Protein AF-Q1RH77-F1 (afdb_monomer)

Mean predicted aligned error: 21.97 Å

Radius of gyration: 54.89 Å; Cα contacts (8 Å, |Δi|>4): 1170; chains: 1; bounding box: 170×103×118 Å

Secondary structure (DSSP, 8-state):
---HHHHHHHHH---HHHHHHHHHHHHTTS-HHHHHHHHHHHHHHHT--TTS-SS-TTPPPPPPHHHHHHHHHHSTTTGGGT-SSHHHHHHHHHHS-HHHHHHHHHHHHHHHHHHHHHHHHHHTT-HHHHHHHHHHHHHHHHHHTSHHHHHHHHHHHHHHHHHHHHHHHHHHHHHIIIII----TT-HHHHHHHHHHHHHH----STT--HHHHHHHHHHHTTGGGSSSHHHHHHTT----S-TTS--HHHHHHHHHHHTHHHHHHHTTHHHHHHHHHGGG------SSHHHHHHHHHHHH-TTGGG-HHHHHHHHHHT--HHHHHHHHHHHTT--S---S----EEGGGTTTT--SS---TTEEEEEPPTT-GGGGGHHHHHTSS-STTSTTHHHHHHHHH-TTEEEEEEEEE-TTPPTT--SB-TTS-B-TTTEEEEEEEEEEEBTTS-EEES--EE---TTSSTTS-----------------TTS-TT---HHHHHHHHHHHHHHHHHHHSS--EEEEE--TTS-HHHHTTB-SS---BSSS---GGGGSEEEEEE-HHHHHHHHHHHHHHTTS---S--TTHHHHHHHHHHHHH-TTHHHHHHHSHHHHHHHTTTHHHHHHHTT--HHHHHHHTTS-HHHHHHHTTTHHHHHTTSS-HHHHTTS-HHHHHHHTSHHHHHHHHTTS--HHHHTTS-HHHHHHHHSHHHHHHHHTTS--HHHHTTS-HHHHHHHTSHHHHHHHHTTS--HHHHTTS-HHHHHHHTSHHHHHHHHTTSS-HHHHHTS-HHHHHHHTSHHHHHHHHTTSS-HHHHHTS-HHHHHHHHHHHHTTTTSSTTT--HHHHTTS-HHHHHHHT-HHHHHHHHTTS--HHHHHTS-HHHHHHHTSHHHHHHHHTTS--HHHHHTS-GGGHHHHTSHHHHHHHHTTSS-HHHHHTS-HHHHHHHHHHGGG-TTS-HHHHHTS-HHHHHHHHHHHHHHHHHHHTTS--HHHHHTS-HHHHHHHTSHHHHHHHHTTS--HHHHHTS-HHHHHHHTSHHHHHHHHHHT--HHHHHHHHHHHHHHTTS------------S---------------------

Solvent-accessible surface area (backbone atoms only — not comparable to full-atom values): 64639 Å² total; per-residue (Å²): 120,71,58,60,68,33,56,50,36,49,62,72,54,90,46,68,72,62,34,57,53,25,51,51,54,44,51,76,71,40,57,73,65,56,30,51,50,56,50,50,58,34,36,67,78,62,74,77,62,91,86,79,76,88,83,66,96,78,69,76,87,84,79,51,74,68,59,55,49,50,50,54,63,72,38,88,56,41,24,63,41,77,24,93,35,62,68,54,46,58,55,50,55,76,78,52,56,71,68,56,34,53,51,45,53,54,50,50,52,50,34,54,56,42,50,54,52,33,57,54,30,60,76,67,69,41,66,74,61,31,55,53,37,50,54,54,35,50,55,43,46,58,57,45,69,34,71,68,37,43,53,34,49,31,53,50,27,43,56,48,30,53,60,40,26,56,53,38,25,57,50,38,41,54,40,30,61,71,59,45,66,68,67,59,98,76,54,56,66,26,54,49,49,8,49,53,50,29,68,49,68,42,51,69,81,59,82,84,70,54,52,65,59,50,50,47,50,50,33,52,80,66,57,31,44,73,48,74,40,44,64,54,76,68,49,68,92,59,59,72,35,87,55,40,74,63,42,50,52,72,53,52,27,54,41,26,73,73,53,40,68,65,36,44,61,52,44,28,49,33,30,61,40,10,51,65,64,15,54,95,74,72,52,62,42,59,62,90,46,72,68,52,43,53,51,44,45,29,53,71,67,25,93,65,20,82,81,44,54,72,47,32,52,48,34,59,75,73,63,55,52,58,67,40,50,52,49,50,57,62,49,59,79,53,46,42,93,60,54,74,65,82,86,57,75,43,55,24,61,82,47,46,85,74,52,98,57,100,68,81,29,68,56,32,33,41,32,54,58,54,88,84,45,68,56,58,55,39,43,9,73,65,28,76,50,46,43,10,60,88,34,90,38,23,63,50,34,52,34,29,48,42,35,42,55,28,27,42,37,34,32,32,36,55,41,95,82,33,59,89,86,63,64,66,53,42,100,87,65,44,73,36,65,86,34,36,43,69,46,23,39,25,52,31,37,34,23,71,77,53,26,44,35,29,44,33,44,42,52,53,71,71,82,85,77,70,78,86,81,80,86,87,89,87,82,92,80,92,83,82,86,86,84,89,87,74,96,77,76,81,83,79,74,78,61,63,61,72,54,44,55,64,53,50,40,52,46,30,47,48,47,34,74,75,47,91,27,51,38,24,37,31,15,61,28,94,65,26,50,68,81,42,64,81,39,58,40,99,73,50,73,52,74,55,75,80,71,78,62,86,40,34,65,48,21,15,63,62,32,64,46,66,73,54,56,56,48,50,51,50,51,50,59,53,57,72,70,47,97,67,84,92,83,71,92,56,67,57,56,50,48,52,51,50,52,43,57,74,70,37,97,57,40,64,61,51,59,68,68,58,45,89,65,51,58,48,66,71,67,38,56,84,49,55,73,51,56,81,71,61,55,78,75,62,58,61,72,55,73,81,55,59,70,72,59,51,66,61,43,70,84,45,57,74,48,46,79,70,62,63,59,53,74,78,76,50,71,88,51,54,70,73,57,47,53,57,71,63,28,74,48,39,47,52,38,45,74,70,62,61,55,54,55,82,74,50,72,84,54,57,70,70,57,50,55,53,71,32,29,72,59,39,48,50,34,45,75,72,60,60,50,52,55,83,75,47,72,85,53,54,69,70,58,45,56,55,70,46,28,70,72,43,47,53,37,42,74,72,62,61,51,52,54,80,75,47,72,85,52,55,68,70,58,48,52,51,68,58,27,73,50,29,46,51,31,46,77,68,60,58,49,53,54,73,68,52,69,74,47,54,71,70,60,39,55,50,65,40,29,65,75,46,46,52,34,43,73,68,64,52,52,52,57,73,65,56,69,76,53,54,72,70,59,48,48,58,55,53,66,68,42,61,86,55,72,69,67,54,75,82,63,55,54,51,85,70,51,72,84,55,54,68,71,49,55,55,56,67,63,34,70,45,37,49,53,29,46,78,70,61,58,50,52,58,79,74,48,72,81,52,54,66,70,58,46,50,57,67,34,29,66,46,34,46,50,24,41,74,70,66,58,46,51,54,75,67,54,72,78,48,64,76,86,50,49,64,62,65,23,26,70,68,45,45,52,38,37,73,74,64,70,46,57,60,69,71,52,70,74,46,56,70,74,59,42,56,56,54,57,77,57,60,91,74,54,95,84,60,59,60,76,73,55,72,73,52,55,72,69,60,53,53,54,51,63,76,52,41,76,43,49,51,55,40,47,74,66,71,55,53,56,70,71,63,54,75,76,50,57,74,68,51,48,55,52,65,46,28,73,48,31,48,52,36,43,74,70,64,48,50,54,54,75,76,44,68,82,50,55,63,71,57,42,51,53,62,37,26,72,68,45,50,54,48,35,70,76,71,72,55,47,53,66,61,51,52,56,46,50,58,48,46,65,66,61,65,76,74,83,93,77,86,78,82,82,79,93,75,91,86,89,80,94,79,86,81,89,85,87,83,82,89,83,89,83,90,83,91,80,78,93,131

Sequence (1102 aa):
MLDLKSLNTILFSNKESELKIAIKKISDQFEPEKAKNILAYANTYNNILSSLLTEFNTLPKIISDEEIINQFYNSEISPFFGFSSFKHLEEAKKSISQAQINTVKKNYSKLEIKNKELANAKKNSNSSTVQKLEQETEKLQTFLDSPQSQTALKILKHNIAKEQYIKSFKLSKLVADYIEENNTIDDNLAYKHAYDITVCLGGEIAQNQDILAKLQSFLSDNGFLKAKKPLHDTFARFSLPENKEHVTLKKWQGLISKHGKEAMKLFAVSDEIEEKKAGDTGIHLAPENLQDAIFLQTQLTYERADEYPELAKLALKYKLSEEDFNQCLEIERQKKSFDNLPDITIHGKDLDCKLDSSTSLKGYHLVKLPINDPRAYILGHIVQDCQSIGGHSERCVIDGITRENNGFYVLLKSKNSAKPNAEIFTSDGKIDYQNFDIVGQAYAWLSKLGNLVLDSWENLRNEKEDEEDDEEENDEDEIEDEDEIEDEEEAKSLNDDKVIVPLLKEFAKQVCNTTNINRVTVGLGGKTPEKFKEIETEFPETILEGYDYGDATDQALIYQKPELTELENKINGYVAKTEFEFELNRIDIAKALLNLIENEPNFNDLLNNISHKLLKLLNVLAISSDLKKFNYDYFKEFLNLEADVIKQLGGFLEYYNKKYFMPHDLKDLGTERINNITSCNVIECYKQQYFTFEDLKDLDNKKIELLTSTCIQNGYRDQYFTFEDLKDLDNKKIELLTSTRIQNSYRDQYFTFKDLKDLDSKKVELLTSIYTKWGYEKKYFTFEDLKILDLDKLTIATSTNIIECYESNYFKFKEFVELDIKRIKNICDDLFEYKMLLQKYCTFSELKDLSSDKIKALKNSFVVKGYDNKYFTFNDLKDLSLEKIKLLTLKDSVEAYEKQHCTFNDLKDINIEKIPILTSPSTVTTCQLGYYNFNDLKDLNLDKLEIAISMTSYYDIIKFKDFVELDVEKMQAIYNTRITCSKILKGKHCTFDDLKNIDENKMKALTSDMALMCYRSKYFTFNELKDLSLEIIQTLTSKKSYIHYKRKGFKFEDFKASLEKIEIADNHKIEISKNLEVSSFTDLVVNDHNHEENVDIIGRDL

Foldseek 3Di:
DDDLVLLLCLQDPPDPVSVVVSLVVLCVPDDVVLSVLSNLQSCVNVVDDPDPPPPPPPHPDDDDLVNLLVLVQVDCLLLLLQANHSVRLVVLPVVADPVLLVVLLVLVQVLVVLVVVLVVCVVVVVVVSNVVSVVSNVVSVVVCPDPRNVSSLSNLLSVFLSVQLSSQLVSLCSCCVRQLVVDDPPSVVSNQLSSCLSQLQHRDSHPDDRSSVLVVLLLVVVVLSPPSRSSCVQPVPAAAAPNSNLAPSVQLSVQCSVPPPLSRVLRNNRNQLQCLVCPPVSRRDGAPYSVSSLQSVLVVQEVCCVLPVVLSSVCVVLVPHNVLSVVLSVLLVQFDPAAPDDFDKDQQCVCQVVDPDPDRLHQKMKGFADLPDSCLQPVCSQQVHQCHRVGPNVQLSSCQGRPRFKHKMFMKGFDPPADVPDDQADPVGHGPPVGIGTFKMFIWGAFPLRAIEGLAIGGRDDPPPPPPPDDDDDDDDDDDDDDDDDPPPPPDDDPVLVNVLVVLLVVQVCCCVVHPHFWYKYFDDPRHRCVQVVAWDPDQTHGPDTDRDPSSVIIGTSDGDVVLVVVVCVLVVQVVVDPDPDDDPQVVSVVSVVVCVVPPPCVVVVVVPVDPSVCSVVVCVLPVVCVVVDDPVVVVVVVPADPLVVSLCSVVVVLVVVVLDHPVLCRPPDPLRVCLCRPPLNSVCSVVPLDGPVLPSPPDSLLSCLCSDPLNVVCVVVVLDGCVLPVPDDSVLSCLLSPPLNVVCVVVVLDGSVLPSPDDSLLSCLCSPPQNSVCVVVVLDGSVLLVPDDNLLSNLCSDPQNSVCVVLPLDGSVVSVPDDSVLSCLVRVVCPVQVPQCVVADGPVLVSPDDSLLVVLCSDPLVSVCVVVVLDGPVRRSPDDSLLSNLCSDPLNSVCVVLVQDGSVRSSPADSVCSCLLSPPLNSVLVVVVLDHSVVLSPDDPLLNVLLSVPRPPPPQDRPVVLSPDDSVVSVLCVVLPPLVVVCCVVVLDHPVLVVPADSLLSNLCSDPLVVVCVVVVLDGSVRLSPDDSVVSNVCSDPVNVVVCVVPVDHPVVVVVVVVVVVVVPPDDDDDDPDDDDDDPDDDDDDDDDDDDDDDDDDDDD

Organism: Rickettsia bellii (strain RML369-C) (NCBI:txid336407)

Structure (mmCIF, N/CA/C/O backbone):
data_AF-Q1RH77-F1
#
_entry.id   AF-Q1RH77-F1
#
loop_
_atom_site.group_PDB
_atom_site.id
_atom_site.type_symbol
_atom_site.label_atom_id
_atom_site.label_alt_id
_atom_site.label_comp_id
_atom_site.label_asym_id
_atom_site.label_entity_id
_atom_site.label_seq_id
_atom_site.pdbx_PDB_ins_code
_atom_site.Cartn_x
_atom_site.Cartn_y
_atom_site.Cartn_z
_atom_site.occupancy
_atom_site.B_iso_or_equiv
_atom_site.auth_seq_id
_atom_site.auth_comp_id
_atom_site.auth_asym_id
_atom_site.auth_atom_id
_atom_site.pdbx_PDB_model_num
ATOM 1 N N . MET A 1 1 ? 11.459 15.741 41.881 1.00 60.06 1 MET A N 1
ATOM 2 C CA . MET A 1 1 ? 10.810 14.438 41.600 1.00 60.06 1 MET A CA 1
ATOM 3 C C . MET A 1 1 ? 9.487 14.430 42.334 1.00 60.06 1 MET A C 1
ATOM 5 O O . MET A 1 1 ? 9.498 14.678 43.535 1.00 60.06 1 MET A O 1
ATOM 9 N N . LEU A 1 2 ? 8.385 14.212 41.621 1.00 67.44 2 LEU A N 1
ATOM 10 C CA . LEU A 1 2 ? 7.032 14.299 42.165 1.00 67.44 2 LEU A CA 1
ATOM 11 C C . LEU A 1 2 ? 6.803 13.269 43.291 1.00 67.44 2 LEU A C 1
ATOM 13 O O . LEU A 1 2 ? 6.838 12.061 43.044 1.00 67.44 2 LEU A O 1
ATOM 17 N N . ASP A 1 3 ? 6.556 13.719 44.527 1.00 74.50 3 ASP A N 1
ATOM 18 C CA . ASP A 1 3 ? 6.252 12.831 45.660 1.00 74.50 3 ASP A CA 1
ATOM 19 C C . ASP A 1 3 ? 4.742 12.579 45.823 1.00 74.50 3 ASP A C 1
ATOM 21 O O . ASP A 1 3 ? 4.073 13.143 46.696 1.00 74.50 3 ASP A O 1
ATOM 25 N N . LEU A 1 4 ? 4.212 11.655 45.013 1.00 75.25 4 LEU A N 1
ATOM 26 C CA . LEU A 1 4 ? 2.819 11.190 45.105 1.00 75.25 4 LEU A CA 1
ATOM 27 C C . LEU A 1 4 ? 2.456 10.641 46.494 1.00 75.25 4 LEU A C 1
ATOM 29 O O . LEU A 1 4 ? 1.296 10.715 46.899 1.00 75.25 4 LEU A O 1
ATOM 33 N N . LYS A 1 5 ? 3.434 10.137 47.262 1.00 75.38 5 LYS A N 1
ATOM 34 C CA . LYS A 1 5 ? 3.206 9.639 48.626 1.00 75.38 5 LYS A CA 1
ATOM 35 C C . LYS A 1 5 ? 2.829 10.769 49.565 1.00 75.38 5 LYS A C 1
ATOM 37 O O . LYS A 1 5 ? 1.945 10.603 50.407 1.00 75.38 5 LYS A O 1
ATOM 42 N N . SER A 1 6 ? 3.522 11.898 49.443 1.00 76.94 6 SER A N 1
ATOM 43 C CA . SER A 1 6 ? 3.241 13.085 50.243 1.00 76.94 6 SER A CA 1
ATOM 44 C C . SER A 1 6 ? 1.892 13.682 49.850 1.00 76.94 6 SER A C 1
ATOM 46 O O . SER A 1 6 ? 1.084 13.923 50.738 1.00 76.94 6 SER A O 1
ATOM 48 N N . LEU A 1 7 ? 1.576 13.786 48.554 1.00 77.44 7 LEU A N 1
ATOM 49 C CA . LEU A 1 7 ? 0.254 14.238 48.080 1.00 77.44 7 LEU A CA 1
ATOM 50 C C . LEU A 1 7 ? -0.887 13.349 48.602 1.00 77.44 7 LEU A C 1
ATOM 52 O O . LEU A 1 7 ? -1.858 13.846 49.165 1.00 77.44 7 LEU A O 1
ATOM 56 N N . ASN A 1 8 ? -0.730 12.026 48.510 1.00 75.69 8 ASN A N 1
ATOM 57 C CA . ASN A 1 8 ? -1.658 11.048 49.081 1.00 75.69 8 ASN A CA 1
ATOM 58 C C . ASN A 1 8 ? -1.816 11.223 50.605 1.00 75.69 8 ASN A C 1
ATOM 60 O O . ASN A 1 8 ? -2.929 11.272 51.125 1.00 75.69 8 ASN A O 1
ATOM 64 N N . THR A 1 9 ? -0.703 11.380 51.329 1.00 75.19 9 THR A N 1
ATOM 65 C CA . THR A 1 9 ? -0.731 11.604 52.783 1.00 75.19 9 THR A CA 1
ATOM 66 C C . THR A 1 9 ? -1.525 12.862 53.130 1.00 75.19 9 THR A C 1
ATOM 68 O O . THR A 1 9 ? -2.287 12.840 54.092 1.00 75.19 9 THR A O 1
ATOM 71 N N . ILE A 1 10 ? -1.394 13.934 52.345 1.00 71.81 10 ILE A N 1
ATOM 72 C CA . ILE A 1 10 ? -2.135 15.178 52.577 1.00 71.81 10 ILE A CA 1
ATOM 73 C C . ILE A 1 10 ? -3.616 15.014 52.246 1.00 71.81 10 ILE A C 1
ATOM 75 O O . ILE A 1 10 ? -4.440 15.517 52.997 1.00 71.81 10 ILE A O 1
ATOM 79 N N . LEU A 1 11 ? -3.972 14.295 51.180 1.00 71.69 11 LEU A N 1
ATOM 80 C CA . LEU A 1 11 ? -5.371 14.081 50.802 1.00 71.69 11 LEU A CA 1
ATOM 81 C C . LEU A 1 11 ? -6.133 13.168 51.777 1.00 71.69 11 LEU A C 1
ATOM 83 O O . LEU A 1 11 ? -7.341 13.338 51.913 1.00 71.69 11 LEU A O 1
ATOM 87 N N . PHE A 1 12 ? -5.469 12.216 52.447 1.00 72.88 12 PHE A N 1
ATOM 88 C CA . PHE A 1 12 ? -6.168 11.131 53.156 1.00 72.88 12 PHE A CA 1
ATOM 89 C C . PHE A 1 12 ? -5.695 10.823 54.592 1.00 72.88 12 PHE A C 1
ATOM 91 O O . PHE A 1 12 ? -6.310 9.973 55.244 1.00 72.88 12 PHE A O 1
ATOM 98 N N . SER A 1 13 ? -4.624 11.440 55.114 1.00 69.19 13 SER A N 1
ATOM 99 C CA . SER A 1 13 ? -4.194 11.217 56.508 1.00 69.19 13 SER A CA 1
ATOM 100 C C . SER A 1 13 ? -4.869 12.188 57.477 1.00 69.19 13 SER A C 1
ATOM 102 O O . SER A 1 13 ? -4.859 13.396 57.281 1.00 69.19 13 SER A O 1
ATOM 104 N N . ASN A 1 14 ? -5.360 11.656 58.600 1.00 66.88 14 ASN A N 1
ATOM 105 C CA . ASN A 1 14 ? -5.911 12.450 59.706 1.00 66.88 14 ASN A CA 1
ATOM 106 C C . ASN A 1 14 ? -4.887 12.696 60.827 1.00 66.88 14 ASN A C 1
ATOM 108 O O . ASN A 1 14 ? -5.231 13.213 61.891 1.00 66.88 14 ASN A O 1
ATOM 112 N N . LYS A 1 15 ? -3.633 12.262 60.650 1.00 74.06 15 LYS A N 1
ATOM 113 C CA . LYS A 1 15 ? -2.592 12.403 61.669 1.00 74.06 15 LYS A CA 1
ATOM 114 C C . LYS A 1 15 ? -1.765 13.647 61.402 1.00 74.06 15 LYS A C 1
ATOM 116 O O . LYS A 1 15 ? -0.974 13.698 60.464 1.00 74.06 15 LYS A O 1
ATOM 121 N N . GLU A 1 16 ? -1.867 14.603 62.314 1.00 67.12 16 GLU A N 1
ATOM 122 C CA . GLU A 1 16 ? -1.155 15.881 62.244 1.00 67.12 16 GLU A CA 1
ATOM 123 C C . GLU A 1 16 ? 0.368 15.725 62.045 1.00 67.12 16 GLU A C 1
ATOM 125 O O . GLU A 1 16 ? 0.988 16.502 61.323 1.00 67.12 16 GLU A O 1
ATOM 130 N N . SER A 1 17 ? 0.987 14.700 62.642 1.00 72.00 17 SER A N 1
ATOM 131 C CA . SER A 1 17 ? 2.424 14.432 62.497 1.00 72.00 17 SER A CA 1
ATOM 132 C C . SER A 1 17 ? 2.826 13.968 61.091 1.00 72.00 17 SER A C 1
ATOM 134 O O . SER A 1 17 ? 3.878 14.373 60.603 1.00 72.00 17 SER A O 1
ATOM 136 N N . GLU A 1 18 ? 2.004 13.146 60.434 1.00 74.31 18 GLU A N 1
ATOM 137 C CA . GLU A 1 18 ? 2.234 12.677 59.060 1.00 74.31 18 GLU A CA 1
ATOM 138 C C . GLU A 1 18 ? 1.989 13.814 58.061 1.00 74.31 18 GLU A C 1
ATOM 140 O O . GLU A 1 18 ? 2.801 14.026 57.158 1.00 74.31 18 GLU A O 1
ATOM 145 N N . LEU A 1 19 ? 0.938 14.608 58.296 1.00 68.94 19 LEU A N 1
ATOM 146 C CA . LEU A 1 19 ? 0.621 15.803 57.518 1.00 68.94 19 LEU A CA 1
ATOM 147 C C . LEU A 1 19 ? 1.770 16.814 57.552 1.00 68.94 19 LEU A C 1
ATOM 149 O O . LEU A 1 19 ? 2.248 17.213 56.499 1.00 68.94 19 LEU A O 1
ATOM 153 N N . LYS A 1 20 ? 2.304 17.172 58.728 1.00 69.06 20 LYS A N 1
ATOM 154 C CA . LYS A 1 20 ? 3.429 18.127 58.838 1.00 69.06 20 LYS A CA 1
ATOM 155 C C . LYS A 1 20 ? 4.662 17.707 58.033 1.00 69.06 20 LYS A C 1
ATOM 157 O O . LYS A 1 20 ? 5.329 18.557 57.448 1.00 69.06 20 LYS A O 1
ATOM 162 N N . ILE A 1 21 ? 4.970 16.410 57.999 1.00 78.31 21 ILE A N 1
ATOM 163 C CA . ILE A 1 21 ? 6.108 15.874 57.239 1.00 78.31 21 ILE A CA 1
ATOM 164 C C . ILE A 1 21 ? 5.833 15.942 55.734 1.00 78.31 21 ILE A C 1
ATOM 166 O O . ILE A 1 21 ? 6.711 16.358 54.979 1.00 78.31 21 ILE A O 1
ATOM 170 N N . ALA A 1 22 ? 4.634 15.546 55.302 1.00 74.06 22 ALA A N 1
ATOM 171 C CA . ALA A 1 22 ? 4.240 15.579 53.897 1.00 74.06 22 ALA A CA 1
ATOM 172 C C . ALA A 1 22 ? 4.177 17.016 53.359 1.00 74.06 22 ALA A C 1
ATOM 174 O O . ALA A 1 22 ? 4.737 17.297 52.305 1.00 74.06 22 ALA A O 1
ATOM 175 N N . ILE A 1 23 ? 3.590 17.938 54.127 1.00 72.88 23 ILE A N 1
ATOM 176 C CA . ILE A 1 23 ? 3.519 19.372 53.816 1.00 72.88 23 ILE A CA 1
ATOM 177 C C . ILE A 1 23 ? 4.921 19.934 53.598 1.00 72.88 23 ILE A C 1
ATOM 179 O O . ILE A 1 23 ? 5.183 20.535 52.562 1.00 72.88 23 ILE A O 1
ATOM 183 N N . LYS A 1 24 ? 5.845 19.673 54.533 1.00 77.50 24 LYS A N 1
ATOM 184 C CA . LYS A 1 24 ? 7.230 20.132 54.412 1.00 77.50 24 LYS A CA 1
ATOM 185 C C . LYS A 1 24 ? 7.890 19.618 53.129 1.00 77.50 24 LYS A C 1
ATOM 187 O O . LYS A 1 24 ? 8.492 20.396 52.406 1.00 77.50 24 LYS A O 1
ATOM 192 N N . LYS A 1 25 ? 7.736 18.328 52.820 1.00 79.44 25 LYS A N 1
ATOM 193 C CA . LYS A 1 25 ? 8.313 17.731 51.608 1.00 79.44 25 LYS A CA 1
ATOM 194 C C . LYS A 1 25 ? 7.778 18.339 50.316 1.00 79.44 25 LYS A C 1
ATOM 196 O O . LYS A 1 25 ? 8.550 18.482 49.380 1.00 79.44 25 LYS A O 1
ATOM 201 N N . ILE A 1 26 ? 6.489 18.670 50.258 1.00 75.12 26 ILE A N 1
ATOM 202 C CA . ILE A 1 26 ? 5.901 19.329 49.086 1.00 75.12 26 ILE A CA 1
ATOM 203 C C . ILE A 1 26 ? 6.403 20.768 48.980 1.00 75.12 26 ILE A C 1
ATOM 205 O O . ILE A 1 26 ? 6.824 21.180 47.907 1.00 75.12 26 ILE A O 1
ATOM 209 N N . SER A 1 27 ? 6.435 21.518 50.083 1.00 72.62 27 SER A N 1
ATOM 210 C CA . SER A 1 27 ? 6.984 22.881 50.088 1.00 72.62 27 SER A CA 1
ATOM 211 C C . SER A 1 27 ? 8.459 22.942 49.685 1.00 72.62 27 SER A C 1
ATOM 213 O O . SER A 1 27 ? 8.875 23.932 49.100 1.00 72.62 27 SER A O 1
ATOM 215 N N . ASP A 1 28 ? 9.235 21.892 49.962 1.00 79.38 28 ASP A N 1
ATOM 216 C CA . ASP A 1 28 ? 10.640 21.791 49.550 1.00 79.38 28 ASP A CA 1
ATOM 217 C C . ASP A 1 28 ? 10.802 21.399 48.057 1.00 79.38 28 ASP A C 1
ATOM 219 O O . ASP A 1 28 ? 11.906 21.485 47.524 1.00 79.38 28 ASP A O 1
ATOM 223 N N . GLN A 1 29 ? 9.740 20.924 47.388 1.00 76.19 29 GLN A N 1
ATOM 224 C CA . GLN A 1 29 ? 9.780 20.384 46.016 1.00 76.19 29 GLN A CA 1
ATOM 225 C C . GLN A 1 29 ? 9.183 21.298 44.944 1.00 76.19 29 GLN A C 1
ATOM 227 O O . GLN A 1 29 ? 9.531 21.138 43.776 1.00 76.19 29 GLN A O 1
ATOM 232 N N . PHE A 1 30 ? 8.279 22.202 45.316 1.00 75.25 30 PHE A N 1
ATOM 233 C CA . PHE A 1 30 ? 7.551 23.065 44.388 1.00 75.25 30 PHE A CA 1
ATOM 234 C C . PHE A 1 30 ? 7.778 24.534 44.722 1.00 75.25 30 PHE A C 1
ATOM 236 O O . PHE A 1 30 ? 8.119 24.882 45.853 1.00 75.25 30 PHE A O 1
ATOM 243 N N . GLU A 1 31 ? 7.534 25.403 43.744 1.00 76.69 31 GLU A N 1
ATOM 244 C CA . GLU A 1 31 ? 7.549 26.845 43.962 1.00 76.69 31 GLU A CA 1
ATOM 245 C C . GLU A 1 31 ? 6.608 27.246 45.110 1.00 76.69 31 GLU A C 1
ATOM 247 O O . GLU A 1 31 ? 5.550 26.626 45.282 1.00 76.69 31 GLU A O 1
ATOM 252 N N . PRO A 1 32 ? 6.946 28.290 45.891 1.00 70.69 32 PRO A N 1
ATOM 253 C CA . PRO A 1 32 ? 6.180 28.672 47.077 1.00 70.69 32 PRO A CA 1
ATOM 254 C C . PRO A 1 32 ? 4.681 28.867 46.816 1.00 70.69 32 PRO A C 1
ATOM 256 O O . PRO A 1 32 ? 3.858 28.508 47.658 1.00 70.69 32 PRO A O 1
ATOM 259 N N . GLU A 1 33 ? 4.321 29.405 45.650 1.00 70.44 33 GLU A N 1
ATOM 260 C CA . GLU A 1 33 ? 2.934 29.648 45.252 1.00 70.44 33 GLU A CA 1
ATOM 261 C C . GLU A 1 33 ? 2.193 28.354 44.880 1.00 70.44 33 GLU A C 1
ATOM 263 O O . GLU A 1 33 ? 1.124 28.081 45.432 1.00 70.44 33 GLU A O 1
ATOM 268 N N . LYS A 1 34 ? 2.799 27.491 44.051 1.00 72.69 34 LYS A N 1
ATOM 269 C CA . LYS A 1 34 ? 2.258 26.159 43.721 1.00 72.69 34 LYS A CA 1
ATOM 270 C C . LYS A 1 34 ? 2.090 25.299 44.973 1.00 72.69 34 LYS A C 1
ATOM 272 O O . LYS A 1 34 ? 1.028 24.717 45.189 1.00 72.69 34 LYS A O 1
ATOM 277 N N . ALA A 1 35 ? 3.087 25.288 45.858 1.00 70.25 35 ALA A N 1
ATOM 278 C CA . ALA A 1 35 ? 3.002 24.599 47.141 1.00 70.25 35 ALA A CA 1
ATOM 279 C C . ALA A 1 35 ? 1.844 25.136 48.001 1.00 70.25 35 ALA A C 1
ATOM 281 O O . ALA A 1 35 ? 1.092 24.348 48.574 1.00 70.25 35 ALA A O 1
ATOM 282 N N . LYS A 1 36 ? 1.653 26.461 48.069 1.00 70.75 36 LYS A N 1
ATOM 283 C CA . LYS A 1 36 ? 0.551 27.096 48.813 1.00 70.75 36 LYS A CA 1
ATOM 284 C C . LYS A 1 36 ? -0.821 26.697 48.256 1.00 70.75 36 LYS A C 1
ATOM 286 O O . LYS A 1 36 ? -1.714 26.388 49.046 1.00 70.75 36 LYS A O 1
ATOM 291 N N . ASN A 1 37 ? -0.968 26.626 46.935 1.00 72.25 37 ASN A N 1
ATOM 292 C CA . ASN A 1 37 ? -2.216 26.244 46.267 1.00 72.25 37 ASN A CA 1
ATOM 293 C C . ASN A 1 37 ? -2.547 24.752 46.434 1.00 72.25 37 ASN A C 1
ATOM 295 O O . ASN A 1 37 ? -3.668 24.420 46.821 1.00 72.25 37 ASN A O 1
ATOM 299 N N . ILE A 1 38 ? -1.562 23.860 46.255 1.00 72.12 38 ILE A N 1
ATOM 300 C CA . ILE A 1 38 ? -1.694 22.413 46.519 1.00 72.12 38 ILE A CA 1
ATOM 301 C C . ILE A 1 38 ? -2.148 22.175 47.965 1.00 72.12 38 ILE A C 1
ATOM 303 O O . ILE A 1 38 ? -3.043 21.369 48.232 1.00 72.12 38 ILE A O 1
ATOM 307 N N . LEU A 1 39 ? -1.551 22.904 48.912 1.00 69.94 39 LEU A N 1
ATOM 308 C CA . LEU A 1 39 ? -1.905 22.825 50.326 1.00 69.94 39 LEU A CA 1
ATOM 309 C C . LEU A 1 39 ? -3.309 23.362 50.603 1.00 69.94 39 LEU A C 1
ATOM 311 O O . LEU A 1 39 ? -4.038 22.759 51.389 1.00 69.94 39 LEU A O 1
ATOM 315 N N . ALA A 1 40 ? -3.700 24.475 49.984 1.00 68.31 40 ALA A N 1
ATOM 316 C CA . ALA A 1 40 ? -5.038 25.039 50.132 1.00 68.31 40 ALA A CA 1
ATOM 317 C C . ALA A 1 40 ? -6.106 24.050 49.644 1.00 68.31 40 ALA A C 1
ATOM 319 O O . ALA A 1 40 ? -6.995 23.700 50.418 1.00 68.31 40 ALA A O 1
ATOM 320 N N . TYR A 1 41 ? -5.948 23.513 48.432 1.00 69.75 41 TYR A N 1
ATOM 321 C CA . TYR A 1 41 ? -6.856 22.523 47.850 1.00 69.75 41 TYR A CA 1
ATOM 322 C C . TYR A 1 41 ? -7.012 21.284 48.741 1.00 69.75 41 TYR A C 1
ATOM 324 O O . TYR A 1 41 ? -8.124 20.876 49.084 1.00 69.75 41 TYR A O 1
ATOM 332 N N . ALA A 1 42 ? -5.896 20.703 49.187 1.00 65.00 42 ALA A N 1
ATOM 333 C CA . ALA A 1 42 ? -5.931 19.485 49.988 1.00 65.00 42 ALA A CA 1
ATOM 334 C C . ALA A 1 42 ? -6.489 19.708 51.412 1.00 65.00 42 ALA A C 1
ATOM 336 O O . ALA A 1 42 ? -7.094 18.805 51.994 1.00 65.00 42 ALA A O 1
ATOM 337 N N . ASN A 1 43 ? -6.351 20.918 51.965 1.00 66.69 43 ASN A N 1
ATOM 338 C CA . ASN A 1 43 ? -6.937 21.285 53.256 1.00 66.69 43 ASN A CA 1
ATOM 339 C C . ASN A 1 43 ? -8.454 21.503 53.185 1.00 66.69 43 ASN A C 1
ATOM 341 O O . ASN A 1 43 ? -9.146 21.171 54.152 1.00 66.69 43 ASN A O 1
ATOM 345 N N . THR A 1 44 ? -8.986 22.008 52.066 1.00 65.25 44 THR A N 1
ATOM 346 C CA . THR A 1 44 ? -10.438 22.162 51.879 1.00 65.25 44 THR A CA 1
ATOM 347 C C . THR A 1 44 ? -11.147 20.811 51.813 1.00 65.25 44 THR A C 1
ATOM 349 O O . THR A 1 44 ? -12.240 20.672 52.352 1.00 65.25 44 THR A O 1
ATOM 352 N N . TYR A 1 45 ? -10.500 19.781 51.261 1.00 62.03 45 TYR A N 1
ATOM 353 C CA . TYR A 1 45 ? -11.022 18.409 51.298 1.00 62.03 45 TYR A CA 1
ATOM 354 C C . TYR A 1 45 ? -11.044 17.792 52.707 1.00 62.03 45 TYR A C 1
ATOM 356 O O . TYR A 1 45 ? -11.919 16.977 52.995 1.00 62.03 45 TYR A O 1
ATOM 364 N N . ASN A 1 46 ? -10.110 18.170 53.588 1.00 56.69 46 ASN A N 1
ATOM 365 C CA . ASN A 1 46 ? -9.960 17.558 54.913 1.00 56.69 46 ASN A CA 1
ATOM 366 C C . ASN A 1 46 ? -10.567 18.359 56.077 1.00 56.69 46 ASN A C 1
ATOM 368 O O . ASN A 1 46 ? -10.634 17.834 57.185 1.00 56.69 46 ASN A O 1
ATOM 372 N N . ASN A 1 47 ? -11.063 19.583 55.858 1.00 57.78 47 ASN A N 1
ATOM 373 C CA . ASN A 1 47 ? -11.679 20.447 56.883 1.00 57.78 47 ASN A CA 1
ATOM 374 C C . ASN A 1 47 ? -10.769 20.788 58.095 1.00 57.78 47 ASN A C 1
ATOM 376 O O . ASN A 1 47 ? -11.274 20.992 59.198 1.00 57.78 47 ASN A O 1
ATOM 380 N N . ILE A 1 48 ? -9.435 20.847 57.942 1.00 52.16 48 ILE A N 1
ATOM 381 C CA . ILE A 1 48 ? -8.501 20.943 59.096 1.00 52.16 48 ILE A CA 1
ATOM 382 C C . ILE A 1 48 ? -7.994 22.371 59.413 1.00 52.16 48 ILE A C 1
ATOM 384 O O . ILE A 1 48 ? -7.525 22.606 60.525 1.00 52.16 48 ILE A O 1
ATOM 388 N N . LEU A 1 49 ? -8.137 23.374 58.537 1.00 46.53 49 LEU A N 1
ATOM 389 C CA . LEU A 1 49 ? -7.687 24.747 58.843 1.00 46.53 49 LEU A CA 1
ATOM 390 C C . LEU A 1 49 ? -8.688 25.819 58.393 1.00 46.53 49 LEU A C 1
ATOM 392 O O . LEU A 1 49 ? -8.612 26.350 57.292 1.00 46.53 49 LEU A O 1
ATOM 396 N N . SER A 1 50 ? -9.607 26.195 59.282 1.00 44.16 50 SER A N 1
ATOM 397 C CA . SER A 1 50 ? -10.611 27.233 59.010 1.00 44.16 50 SER A CA 1
ATOM 398 C C . SER A 1 50 ? -10.094 28.674 59.140 1.00 44.16 50 SER A C 1
ATOM 400 O O . SER A 1 50 ? -10.852 29.603 58.886 1.00 44.16 50 SER A O 1
ATOM 402 N N . SER A 1 51 ? -8.839 28.904 59.552 1.00 45.69 51 SER A N 1
ATOM 403 C CA . SER A 1 51 ? -8.351 30.252 59.904 1.00 45.69 51 SER A CA 1
ATOM 404 C C . SER A 1 51 ? -7.298 30.854 58.966 1.00 45.69 51 SER A C 1
ATOM 406 O O . SER A 1 51 ? -6.802 31.936 59.264 1.00 45.69 51 SER A O 1
ATOM 408 N N . LEU A 1 52 ? -6.927 30.184 57.867 1.00 44.16 52 LEU A N 1
ATOM 409 C CA . LEU A 1 52 ? -5.891 30.662 56.926 1.00 44.16 52 LEU A CA 1
ATOM 410 C C . LEU A 1 52 ? -6.374 30.803 55.465 1.00 44.16 52 LEU A C 1
ATOM 412 O O . LEU A 1 52 ? -5.575 31.110 54.588 1.00 44.16 52 LEU A O 1
ATOM 416 N N . LEU A 1 53 ? -7.671 30.609 55.200 1.00 46.31 53 LEU A N 1
ATOM 417 C CA . LEU A 1 53 ? -8.251 30.483 53.852 1.00 46.31 53 LEU A CA 1
ATOM 418 C C . LEU A 1 53 ? -9.105 31.691 53.416 1.00 46.31 53 LEU A C 1
ATOM 420 O O . LEU A 1 53 ? -10.148 31.518 52.796 1.00 46.31 53 LEU A O 1
ATOM 424 N N . THR A 1 54 ? -8.697 32.922 53.732 1.00 44.69 54 THR A N 1
ATOM 425 C CA . THR A 1 54 ? -9.475 34.123 53.352 1.00 44.69 54 THR A CA 1
ATOM 426 C C . THR A 1 54 ? -9.014 34.813 52.062 1.00 44.69 54 THR A C 1
ATOM 428 O O . THR A 1 54 ? -9.656 35.768 51.645 1.00 44.69 54 THR A O 1
ATOM 431 N N . GLU A 1 55 ? -7.957 34.338 51.394 1.00 46.56 55 GLU A N 1
ATOM 432 C CA . GLU A 1 55 ? -7.416 34.976 50.175 1.00 46.56 55 GLU A CA 1
ATOM 433 C C . GLU A 1 55 ? -7.106 33.982 49.043 1.00 46.56 55 GLU A C 1
ATOM 435 O O . GLU A 1 55 ? -5.997 33.962 48.520 1.00 46.56 55 GLU A O 1
ATOM 440 N N . PHE A 1 56 ? -8.074 33.153 48.640 1.00 48.78 56 PHE A N 1
ATOM 441 C CA . PHE A 1 56 ? -7.945 32.347 47.416 1.00 48.78 56 PHE A CA 1
ATOM 442 C C . PHE A 1 56 ? -9.282 32.200 46.689 1.00 48.78 56 PHE A C 1
ATOM 444 O O . PHE A 1 56 ? -9.955 31.178 46.780 1.00 48.78 56 PHE A O 1
ATOM 451 N N . ASN A 1 57 ? -9.653 33.232 45.930 1.00 45.91 57 ASN A N 1
ATOM 452 C CA . ASN A 1 57 ? -10.809 33.207 45.023 1.00 45.91 57 ASN A CA 1
ATOM 453 C C . ASN A 1 57 ? -10.532 32.444 43.707 1.00 45.91 57 ASN A C 1
ATOM 455 O O . ASN A 1 57 ? -11.339 32.505 42.787 1.00 45.91 57 ASN A O 1
ATOM 459 N N . THR A 1 58 ? -9.398 31.744 43.608 1.00 52.91 58 THR A N 1
ATOM 460 C CA . THR A 1 58 ? -8.898 31.075 42.394 1.00 52.91 58 THR A CA 1
ATOM 461 C C . THR A 1 58 ? -8.790 29.550 42.531 1.00 52.91 58 THR A C 1
ATOM 463 O O . THR A 1 58 ? -8.212 28.899 41.665 1.00 52.91 58 THR A O 1
ATOM 466 N N . LEU A 1 59 ? -9.320 28.947 43.606 1.00 56.38 59 LEU A N 1
ATOM 467 C CA . LEU A 1 59 ? -9.294 27.487 43.762 1.00 56.38 59 LEU A CA 1
ATOM 468 C C . LEU A 1 59 ? -10.264 26.802 42.770 1.00 56.38 59 LEU A C 1
ATOM 470 O O . LEU A 1 59 ? -11.413 27.238 42.663 1.00 56.38 59 LEU A O 1
ATOM 474 N N . PRO A 1 60 ? -9.847 25.715 42.088 1.00 59.56 60 PRO A N 1
ATOM 475 C CA . PRO A 1 60 ? -10.711 24.896 41.243 1.00 59.56 60 PRO A CA 1
ATOM 476 C C . PRO A 1 60 ? -11.938 24.374 42.001 1.00 59.56 60 PRO A C 1
ATOM 478 O O . PRO A 1 60 ? -11.897 24.166 43.219 1.00 59.56 60 PRO A O 1
ATOM 481 N N . LYS A 1 61 ? -13.031 24.119 41.268 1.00 66.50 61 LYS A N 1
ATOM 482 C CA . LYS A 1 61 ? -14.274 23.555 41.816 1.00 66.50 61 LYS A CA 1
ATOM 483 C C . LYS A 1 61 ? -13.972 22.249 42.562 1.00 66.50 61 LYS A C 1
ATOM 485 O O . LYS A 1 61 ? -13.449 21.293 41.998 1.00 66.50 61 LYS A O 1
ATOM 490 N N . ILE A 1 62 ? -14.336 22.201 43.841 1.00 67.12 62 ILE A N 1
ATOM 491 C CA . ILE A 1 62 ? -14.244 20.984 44.653 1.00 67.12 62 ILE A CA 1
ATOM 492 C C . ILE A 1 62 ? -15.453 20.108 44.342 1.00 67.12 62 ILE A C 1
ATOM 494 O O . ILE A 1 62 ? -16.595 20.515 44.562 1.00 67.12 62 ILE A O 1
ATOM 498 N N . ILE A 1 63 ? -15.193 18.906 43.833 1.00 75.38 63 ILE A N 1
ATOM 499 C CA . ILE A 1 63 ? -16.221 17.926 43.484 1.00 75.38 63 ILE A CA 1
ATOM 500 C C . ILE A 1 63 ? -16.553 17.082 44.717 1.00 75.38 63 ILE A C 1
ATOM 502 O O . ILE A 1 63 ? -15.666 16.616 45.436 1.00 75.38 63 ILE A O 1
ATOM 506 N N . SER A 1 64 ? -17.846 16.877 44.971 1.00 79.12 64 SER A N 1
ATOM 507 C CA . SER A 1 64 ? -18.303 16.041 46.086 1.00 79.12 64 SER A CA 1
ATOM 508 C C . SER A 1 64 ? -18.048 14.550 45.834 1.00 79.12 64 SER A C 1
ATOM 510 O O . SER A 1 64 ? -18.119 14.078 44.700 1.00 79.12 64 SER A O 1
ATOM 512 N N . ASP A 1 65 ? -17.839 13.770 46.901 1.00 79.31 65 ASP A N 1
ATOM 513 C CA . ASP A 1 65 ? -17.718 12.307 46.785 1.00 79.31 65 ASP A CA 1
ATOM 514 C C . ASP A 1 65 ? -18.953 11.676 46.118 1.00 79.31 65 ASP A C 1
ATOM 516 O O . ASP A 1 65 ? -18.826 10.675 45.420 1.00 79.31 65 ASP A O 1
ATOM 520 N N . GLU A 1 66 ? -20.140 12.265 46.289 1.00 83.81 66 GLU A N 1
ATOM 521 C CA . GLU A 1 66 ? -21.381 11.799 45.663 1.00 83.81 66 GLU A CA 1
ATOM 522 C C . GLU A 1 66 ? -21.368 11.981 44.137 1.00 83.81 66 GLU A C 1
ATOM 524 O O . GLU A 1 66 ? -21.745 11.067 43.405 1.00 83.81 66 GLU A O 1
ATOM 529 N N . GLU A 1 67 ? -20.859 13.111 43.646 1.00 85.56 67 GLU A N 1
ATOM 530 C CA . GLU A 1 67 ? -20.695 13.385 42.211 1.00 85.56 67 GLU A CA 1
ATOM 531 C C . GLU A 1 67 ? -19.656 12.440 41.581 1.00 85.56 67 GLU A C 1
ATOM 533 O O . GLU A 1 67 ? -19.933 11.826 40.548 1.00 85.56 67 GLU A O 1
ATOM 538 N N . ILE A 1 68 ? -18.528 12.200 42.263 1.00 87.19 68 ILE A N 1
ATOM 539 C CA . ILE A 1 68 ? -17.508 11.225 41.829 1.00 87.19 68 ILE A CA 1
ATOM 540 C C . ILE A 1 68 ? -18.092 9.806 41.774 1.00 87.19 68 ILE A C 1
ATOM 542 O O . ILE A 1 68 ? -17.834 9.049 40.837 1.00 87.19 68 ILE A O 1
ATOM 546 N N . ILE A 1 69 ? -18.892 9.427 42.774 1.00 86.12 69 ILE A N 1
ATOM 547 C CA . ILE A 1 69 ? -19.552 8.117 42.831 1.00 86.12 69 ILE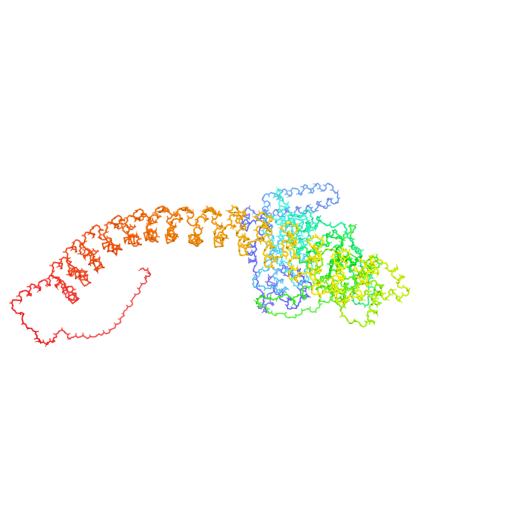 A CA 1
ATOM 548 C C . ILE A 1 69 ? -20.573 7.959 41.699 1.00 86.12 69 ILE A C 1
ATOM 550 O O . ILE A 1 69 ? -20.658 6.880 41.112 1.00 86.12 69 ILE A O 1
ATOM 554 N N . ASN A 1 70 ? -21.332 9.005 41.372 1.00 86.12 70 ASN A N 1
ATOM 555 C CA . ASN A 1 70 ? -22.266 8.967 40.248 1.00 86.12 70 ASN A CA 1
ATOM 556 C C . ASN A 1 70 ? -21.523 8.734 38.928 1.00 86.12 70 ASN A C 1
ATOM 558 O O . ASN A 1 70 ? -21.936 7.877 38.147 1.00 86.12 70 ASN A O 1
ATOM 562 N N . GLN A 1 71 ? -20.383 9.400 38.723 1.00 87.00 71 GLN A N 1
ATOM 563 C CA . GLN A 1 71 ? -19.537 9.148 37.554 1.00 87.00 71 GLN A CA 1
ATOM 564 C C . GLN A 1 71 ? -18.954 7.735 37.541 1.00 87.00 71 GLN A C 1
ATOM 566 O O . GLN A 1 71 ? -18.961 7.082 36.503 1.00 87.00 71 GLN A O 1
ATOM 571 N N . PHE A 1 72 ? -18.552 7.189 38.690 1.00 86.81 72 PHE A N 1
ATOM 572 C CA . PHE A 1 72 ? -18.130 5.790 38.782 1.00 86.81 72 PHE A CA 1
ATOM 573 C C . PHE A 1 72 ? -19.228 4.807 38.338 1.00 86.81 72 PHE A C 1
ATOM 575 O O . PHE A 1 72 ? -18.932 3.826 37.658 1.00 86.81 72 PHE A O 1
ATOM 582 N N . TYR A 1 73 ? -20.494 5.044 38.689 1.00 84.12 73 TYR A N 1
ATOM 583 C CA . TYR A 1 73 ? -21.593 4.169 38.264 1.00 84.12 73 TYR A CA 1
ATOM 584 C C . TYR A 1 73 ? -22.010 4.364 36.805 1.00 84.12 73 TYR A C 1
ATOM 586 O O . TYR A 1 73 ? -22.466 3.400 36.189 1.00 84.12 73 TYR A O 1
ATOM 594 N N . ASN A 1 74 ? -21.829 5.568 36.261 1.00 82.81 74 ASN A N 1
ATOM 595 C CA . ASN A 1 74 ? -22.005 5.842 34.835 1.00 82.81 74 ASN A CA 1
ATOM 596 C C . ASN A 1 74 ? -20.834 5.316 33.997 1.00 82.81 74 ASN A C 1
ATOM 598 O O . ASN A 1 74 ? -21.003 5.023 32.818 1.00 82.81 74 ASN A O 1
ATOM 602 N N . SER A 1 75 ? -19.656 5.161 34.604 1.00 71.50 75 SER A N 1
ATOM 603 C CA . SER A 1 75 ? -18.505 4.559 33.949 1.00 71.50 75 SER A CA 1
ATOM 604 C C . SER A 1 75 ? -18.744 3.065 33.726 1.00 71.50 75 SER A C 1
ATOM 606 O O . SER A 1 75 ? -19.215 2.337 34.606 1.00 71.50 75 SER A O 1
ATOM 608 N N . GLU A 1 76 ? -18.376 2.563 32.551 1.00 77.06 76 GLU A N 1
ATOM 609 C CA . GLU A 1 76 ? -18.479 1.147 32.185 1.00 77.06 76 GLU A CA 1
ATOM 610 C C . GLU A 1 76 ? -17.427 0.275 32.908 1.00 77.06 76 GLU A C 1
ATOM 612 O O . GLU A 1 76 ? -16.755 -0.563 32.311 1.00 77.06 76 GLU A O 1
ATOM 617 N N . ILE A 1 77 ? -17.200 0.496 34.206 1.00 79.75 77 ILE A N 1
ATOM 618 C CA . ILE A 1 77 ? -16.216 -0.229 35.030 1.00 79.75 77 ILE A CA 1
ATOM 619 C C . ILE A 1 77 ? -16.805 -1.534 35.572 1.00 79.75 77 ILE A C 1
ATOM 621 O O . ILE A 1 77 ? -16.079 -2.473 35.881 1.00 79.75 77 ILE A O 1
ATOM 625 N N . SER A 1 78 ? -18.133 -1.593 35.724 1.00 78.69 78 SER A N 1
ATOM 626 C CA . SER A 1 78 ? -18.827 -2.727 36.350 1.00 78.69 78 SER A CA 1
ATOM 627 C C . SER A 1 78 ? -18.566 -4.077 35.652 1.00 78.69 78 SER A C 1
ATOM 629 O O . SER A 1 78 ? -18.338 -5.053 36.380 1.00 78.69 78 SER A O 1
ATOM 631 N N . PRO A 1 79 ? -18.506 -4.146 34.302 1.00 80.94 79 PRO A N 1
ATOM 632 C CA . PRO A 1 79 ? -18.164 -5.371 33.572 1.00 80.94 79 PRO A CA 1
ATOM 633 C C . PRO A 1 79 ? -16.835 -6.008 33.999 1.00 80.94 79 PRO A C 1
ATOM 635 O O . PRO A 1 79 ? -16.805 -7.204 34.291 1.00 80.94 79 PRO A O 1
ATOM 638 N N . PHE A 1 80 ? -15.780 -5.209 34.205 1.00 81.50 80 PHE A N 1
ATOM 639 C CA . PHE A 1 80 ? -14.463 -5.686 34.660 1.00 81.50 80 PHE A CA 1
ATOM 640 C C . PHE A 1 80 ? -14.489 -6.384 36.028 1.00 81.50 80 PHE A C 1
ATOM 642 O O . PHE A 1 80 ? -13.611 -7.186 36.358 1.00 81.50 80 PHE A O 1
ATOM 649 N N . PHE A 1 81 ? -15.501 -6.093 36.849 1.00 80.44 81 PHE A N 1
ATOM 650 C CA . PHE A 1 81 ? -15.675 -6.685 38.176 1.00 80.44 81 PHE A CA 1
ATOM 651 C C . PHE A 1 81 ? -16.787 -7.742 38.223 1.00 80.44 81 PHE A C 1
ATOM 653 O O . PHE A 1 81 ? -17.203 -8.165 39.307 1.00 80.44 81 PHE A O 1
ATOM 660 N N . GLY A 1 82 ? -17.208 -8.239 37.056 1.00 74.69 82 GLY A N 1
ATOM 661 C CA . GLY A 1 82 ? -18.059 -9.418 36.908 1.00 74.69 82 GLY A CA 1
ATOM 662 C C . GLY A 1 82 ? -19.561 -9.145 36.950 1.00 74.69 82 GLY A C 1
ATOM 663 O O . GLY A 1 82 ? -20.316 -10.087 37.232 1.00 74.69 82 GLY A O 1
ATOM 664 N N . PHE A 1 83 ? -19.977 -7.900 36.693 1.00 82.12 83 PHE A N 1
ATOM 665 C CA . PHE A 1 83 ? -21.373 -7.487 36.525 1.00 82.12 83 PHE A CA 1
ATOM 666 C C . PHE A 1 83 ? -21.567 -6.801 35.174 1.00 82.12 83 PHE A C 1
ATOM 668 O O . PHE A 1 83 ? -20.985 -5.750 34.943 1.00 82.12 83 PHE A O 1
ATOM 675 N N . SER A 1 84 ? -22.461 -7.318 34.334 1.00 79.94 84 SER A N 1
ATOM 676 C CA . SER A 1 84 ? -22.716 -6.759 32.998 1.00 79.94 84 SER A CA 1
ATOM 677 C C . SER A 1 84 ? -23.326 -5.351 33.000 1.00 79.94 84 SER A C 1
ATOM 679 O O . SER A 1 84 ? -23.319 -4.656 31.995 1.00 79.94 84 SER A O 1
ATOM 681 N N . SER A 1 85 ? -23.859 -4.887 34.135 1.00 81.31 85 SER A N 1
ATOM 682 C CA . SER A 1 85 ? -24.272 -3.491 34.314 1.00 81.31 85 SER A CA 1
ATOM 683 C C . SER A 1 85 ? -24.358 -3.115 35.792 1.00 81.31 85 SER A C 1
ATOM 685 O O . SER A 1 85 ? -24.426 -3.983 36.672 1.00 81.31 85 SER A O 1
ATOM 687 N N . PHE A 1 86 ? -24.448 -1.813 36.076 1.00 82.50 86 PHE A N 1
ATOM 688 C CA . PHE A 1 86 ? -24.768 -1.324 37.419 1.00 82.50 86 PHE A CA 1
ATOM 689 C C . PHE A 1 86 ? -26.115 -1.868 37.936 1.00 82.50 86 PHE A C 1
ATOM 691 O O . PHE A 1 86 ? -26.246 -2.209 39.111 1.00 82.50 86 PHE A O 1
ATOM 698 N N . LYS A 1 87 ? -27.107 -2.046 37.053 1.00 84.56 87 LYS A N 1
ATOM 699 C CA . LYS A 1 87 ? -28.409 -2.625 37.415 1.00 84.56 87 LYS A CA 1
ATOM 700 C C . LYS A 1 87 ? -28.270 -4.052 37.960 1.00 84.56 87 LYS A C 1
ATOM 702 O O . LYS A 1 87 ? -28.859 -4.371 38.991 1.00 84.56 87 LYS A O 1
ATOM 707 N N . HIS A 1 88 ? -27.445 -4.884 37.323 1.00 83.88 88 HIS A N 1
ATOM 708 C CA . HIS A 1 88 ? -27.195 -6.252 37.788 1.00 83.88 88 HIS A CA 1
ATOM 709 C C . HIS A 1 88 ? -26.448 -6.300 39.127 1.00 83.88 88 HIS A C 1
ATOM 711 O O . HIS A 1 88 ? -26.715 -7.178 39.950 1.00 83.88 88 HIS A O 1
ATOM 717 N N . LEU A 1 89 ? -25.553 -5.344 39.393 1.00 86.12 89 LEU A N 1
ATOM 718 C CA . LEU A 1 89 ? -24.935 -5.194 40.713 1.00 86.12 89 LEU A CA 1
ATOM 719 C C . LEU A 1 89 ? -25.986 -4.908 41.797 1.00 86.12 89 LEU A C 1
ATOM 721 O O . LEU A 1 89 ? -25.952 -5.529 42.861 1.00 86.12 89 LEU A O 1
ATOM 725 N N . GLU A 1 90 ? -26.908 -3.977 41.551 1.00 86.94 90 GLU A N 1
ATOM 726 C CA . GLU A 1 90 ? -27.957 -3.622 42.517 1.00 86.94 90 GLU A CA 1
ATOM 727 C C . GLU A 1 90 ? -28.917 -4.788 42.787 1.00 86.94 90 GLU A C 1
ATOM 729 O O . GLU A 1 90 ? -29.346 -5.003 43.923 1.00 86.94 90 GLU A O 1
ATOM 734 N N . GLU A 1 91 ? -29.210 -5.606 41.779 1.00 87.00 91 GLU A N 1
ATOM 735 C CA . GLU A 1 91 ? -29.961 -6.853 41.955 1.00 87.00 91 GLU A CA 1
ATOM 736 C C . GLU A 1 91 ? -29.181 -7.878 42.792 1.00 87.00 91 GLU A C 1
ATOM 738 O O . GLU A 1 91 ? -29.727 -8.450 43.740 1.00 87.00 91 GLU A O 1
ATOM 743 N N . ALA A 1 92 ? -27.883 -8.053 42.530 1.00 85.88 92 ALA A N 1
ATOM 744 C CA . ALA A 1 92 ? -27.033 -8.954 43.305 1.00 85.88 92 ALA A CA 1
ATOM 745 C C . ALA A 1 92 ? -26.929 -8.533 44.780 1.00 85.88 92 ALA A C 1
ATOM 747 O O . ALA A 1 92 ? -27.028 -9.384 45.670 1.00 85.88 92 ALA A O 1
ATOM 748 N N . LYS A 1 93 ? -26.813 -7.230 45.070 1.00 86.75 93 LYS A N 1
ATOM 749 C CA . LYS A 1 93 ? -26.795 -6.697 46.446 1.00 86.75 93 LYS A CA 1
ATOM 750 C C . LYS A 1 93 ? -28.079 -6.998 47.224 1.00 86.75 93 LYS A C 1
ATOM 752 O O . LYS A 1 93 ? -28.010 -7.174 48.436 1.00 86.75 93 LYS A O 1
ATOM 757 N N . LYS A 1 94 ? -29.235 -7.121 46.561 1.00 88.88 94 LYS A N 1
ATOM 758 C CA . LYS A 1 94 ? -30.497 -7.529 47.215 1.00 88.88 94 LYS A CA 1
ATOM 759 C C . LYS A 1 94 ? -30.491 -9.001 47.634 1.00 88.88 94 LYS A C 1
ATOM 761 O O . LYS A 1 94 ? -31.205 -9.372 48.560 1.00 88.88 94 LYS A O 1
ATOM 766 N N . SER A 1 95 ? -29.692 -9.832 46.964 1.00 85.25 95 SER A N 1
ATOM 767 C CA . SER A 1 95 ? -29.634 -11.282 47.191 1.00 85.25 95 SER A CA 1
ATOM 768 C C . SER A 1 95 ? -28.612 -11.723 48.248 1.00 85.25 95 SER A C 1
ATOM 770 O O . SER A 1 95 ? -28.670 -12.864 48.709 1.00 85.25 95 SER A O 1
ATOM 772 N N . ILE A 1 96 ? -27.687 -10.842 48.654 1.00 89.56 96 ILE A N 1
ATOM 773 C CA . ILE A 1 96 ? -26.587 -11.156 49.579 1.00 89.56 96 ILE A CA 1
ATOM 774 C C . ILE A 1 96 ? -26.522 -10.149 50.728 1.00 89.56 96 ILE A C 1
ATOM 776 O O . ILE A 1 96 ? -26.433 -8.944 50.526 1.00 89.56 96 ILE A O 1
ATOM 780 N N . SER A 1 97 ? -26.481 -10.652 51.962 1.00 88.44 97 SER A N 1
ATOM 781 C CA . SER A 1 97 ? -26.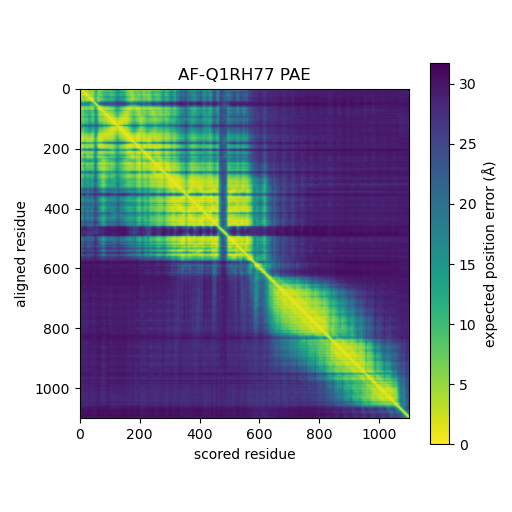341 -9.821 53.162 1.00 88.44 97 SER A CA 1
ATOM 782 C C . SER A 1 97 ? -24.903 -9.334 53.390 1.00 88.44 97 SER A C 1
ATOM 784 O O . SER A 1 97 ? -23.924 -10.024 53.087 1.00 88.44 97 SER A O 1
ATOM 786 N N . GLN A 1 98 ? -24.751 -8.187 54.059 1.00 84.50 98 GLN A N 1
ATOM 787 C CA . GLN A 1 98 ? -23.436 -7.664 54.458 1.00 84.50 98 GLN A CA 1
ATOM 788 C C . GLN A 1 98 ? -22.644 -8.648 55.345 1.00 84.50 98 GLN A C 1
ATOM 790 O O . GLN A 1 98 ? -21.417 -8.719 55.268 1.00 84.50 98 GLN A O 1
ATOM 795 N N . ALA A 1 99 ? -23.331 -9.452 56.166 1.00 86.12 99 ALA A N 1
ATOM 796 C CA . ALA A 1 99 ? -22.701 -10.475 57.001 1.00 86.12 99 ALA A CA 1
ATOM 797 C C . ALA A 1 99 ? -22.037 -11.588 56.166 1.00 86.12 99 ALA A C 1
ATOM 799 O O . ALA A 1 99 ? -20.942 -12.053 56.505 1.00 86.12 99 ALA A O 1
ATOM 800 N N . GLN A 1 100 ? -22.659 -11.982 55.049 1.00 87.56 100 GLN A N 1
ATOM 801 C CA . GLN A 1 100 ? -22.086 -12.945 54.104 1.00 87.56 100 GLN A CA 1
ATOM 802 C C . GLN A 1 100 ? -20.856 -12.361 53.404 1.00 87.56 100 GLN A C 1
ATOM 804 O O . GLN A 1 100 ? -19.813 -13.014 53.387 1.00 87.56 100 GLN A O 1
ATOM 809 N N . ILE A 1 101 ? -20.924 -11.110 52.934 1.00 86.38 101 ILE A N 1
ATOM 810 C CA . ILE A 1 101 ? -19.778 -10.406 52.326 1.00 86.38 101 ILE A CA 1
ATOM 811 C C . ILE A 1 101 ? -18.590 -10.358 53.297 1.00 86.38 101 ILE A C 1
ATOM 813 O O . ILE A 1 101 ? -17.467 -10.711 52.933 1.00 86.38 101 ILE A O 1
ATOM 817 N N . ASN A 1 102 ? -18.830 -9.996 54.560 1.00 87.25 102 ASN A N 1
ATOM 818 C CA . ASN A 1 102 ? -17.787 -9.938 55.589 1.00 87.25 102 ASN A CA 1
ATOM 819 C C . ASN A 1 102 ? -17.168 -11.319 55.874 1.00 87.25 102 ASN A C 1
ATOM 821 O O . ASN A 1 102 ? -15.958 -11.432 56.092 1.00 87.25 102 ASN A O 1
ATOM 825 N N . THR A 1 103 ? -17.980 -12.379 55.848 1.00 89.88 103 THR A N 1
ATOM 826 C CA . THR A 1 103 ? -17.513 -13.764 56.023 1.00 89.88 103 THR A CA 1
ATOM 827 C C . THR A 1 103 ? -16.631 -14.204 54.855 1.00 89.88 103 THR A C 1
ATOM 829 O O . THR A 1 103 ? -15.548 -14.753 55.073 1.00 89.88 103 THR A O 1
ATOM 832 N N . VAL A 1 104 ? -17.045 -13.900 53.623 1.00 89.12 104 VAL A N 1
ATOM 833 C CA . VAL A 1 104 ? -16.280 -14.179 52.399 1.00 89.12 104 VAL A CA 1
ATOM 834 C C . VAL A 1 104 ? -14.959 -13.416 52.400 1.00 89.12 104 VAL A C 1
ATOM 836 O O . VAL A 1 104 ? -13.917 -14.036 52.194 1.00 89.12 104 VAL A O 1
ATOM 839 N N . LYS A 1 105 ? -14.958 -12.123 52.756 1.00 87.88 105 LYS A N 1
ATOM 840 C CA . LYS A 1 105 ? -13.732 -11.320 52.924 1.00 87.88 105 LYS A CA 1
ATOM 841 C C . LYS A 1 105 ? -12.748 -11.992 53.885 1.00 87.88 105 LYS A C 1
ATOM 843 O O . LYS A 1 105 ? -11.579 -12.171 53.553 1.00 87.88 105 LYS A O 1
ATOM 848 N N . LYS A 1 106 ? -13.225 -12.422 55.059 1.00 88.38 106 LYS A N 1
ATOM 849 C CA . LYS A 1 106 ? -12.401 -13.089 56.082 1.00 88.38 106 LYS A CA 1
ATOM 850 C C . LYS A 1 106 ? -11.799 -14.403 55.581 1.00 88.38 106 LYS A C 1
ATOM 852 O O . LYS A 1 106 ? -10.624 -14.667 55.836 1.00 88.38 106 LYS A O 1
ATOM 857 N N . ASN A 1 107 ? -12.589 -15.233 54.904 1.00 89.00 107 ASN A N 1
ATOM 858 C CA . ASN A 1 107 ? -12.122 -16.522 54.390 1.00 89.00 107 ASN A CA 1
ATOM 859 C C . ASN A 1 107 ? -11.171 -16.356 53.199 1.00 89.00 107 ASN A C 1
ATOM 861 O O . ASN A 1 107 ? -10.176 -17.073 53.133 1.00 89.00 107 ASN A O 1
ATOM 865 N N . TYR A 1 108 ? -11.403 -15.367 52.334 1.00 87.62 108 TYR A N 1
ATOM 866 C CA . TYR A 1 108 ? -10.490 -15.024 51.245 1.00 87.62 108 TYR A CA 1
ATOM 867 C C . TYR A 1 108 ? -9.118 -14.578 51.773 1.00 87.62 108 TYR A C 1
ATOM 869 O O . TYR A 1 108 ? -8.096 -15.117 51.357 1.00 87.62 108 TYR A O 1
ATOM 877 N N . SER A 1 109 ? -9.068 -13.676 52.763 1.00 85.50 109 SER A N 1
ATOM 878 C CA . SER A 1 109 ? -7.789 -13.271 53.375 1.00 85.50 109 SER A CA 1
ATOM 879 C C . SER A 1 109 ? -7.052 -14.446 54.027 1.00 85.50 109 SER A C 1
ATOM 881 O O . SER A 1 109 ? -5.830 -14.541 53.934 1.00 85.50 109 SER A O 1
ATOM 883 N N . LYS A 1 110 ? -7.779 -15.368 54.674 1.00 88.44 110 LYS A N 1
ATOM 884 C CA . LYS A 1 110 ? -7.180 -16.592 55.228 1.00 88.44 110 LYS A CA 1
ATOM 885 C C . LYS A 1 110 ? -6.586 -17.480 54.141 1.00 88.44 110 LYS A C 1
ATOM 887 O O . LYS A 1 110 ? -5.483 -17.983 54.330 1.00 88.44 110 LYS A O 1
ATOM 892 N N . LEU A 1 111 ? -7.304 -17.666 53.033 1.00 87.44 111 LEU A N 1
ATOM 893 C CA . LEU A 1 111 ? -6.834 -18.469 51.906 1.00 87.44 111 LEU A CA 1
ATOM 894 C C . LEU A 1 111 ? -5.513 -17.912 51.364 1.00 87.44 111 LEU A C 1
ATOM 896 O O . LEU A 1 111 ? -4.567 -18.660 51.141 1.00 87.44 111 LEU A O 1
ATOM 900 N N . GLU A 1 112 ? -5.422 -16.594 51.208 1.00 84.19 112 GLU A N 1
ATOM 901 C CA . GLU A 1 112 ? -4.229 -15.937 50.678 1.00 84.19 112 GLU A CA 1
ATOM 902 C C . GLU A 1 112 ? -2.996 -16.119 51.579 1.00 84.19 112 GLU A C 1
ATOM 904 O O . GLU A 1 112 ? -1.909 -16.445 51.095 1.00 84.19 112 GLU A O 1
ATOM 909 N N . ILE A 1 113 ? -3.169 -15.974 52.898 1.00 86.94 113 ILE A N 1
ATOM 910 C CA . ILE A 1 113 ? -2.111 -16.240 53.887 1.00 86.94 113 ILE A CA 1
ATOM 911 C C . ILE A 1 113 ? -1.651 -17.698 53.783 1.00 86.94 113 ILE A C 1
ATOM 913 O O . ILE A 1 113 ? -0.454 -17.971 53.703 1.00 86.94 113 ILE A O 1
ATOM 917 N N . LYS A 1 114 ? -2.601 -18.633 53.715 1.00 87.56 114 LYS A N 1
ATOM 918 C CA . LYS A 1 114 ? -2.317 -20.069 53.645 1.00 87.56 114 LYS A CA 1
ATOM 919 C C . LYS A 1 114 ? -1.610 -20.473 52.352 1.00 87.56 114 LYS A C 1
ATOM 921 O O . LYS A 1 114 ? -0.686 -21.279 52.400 1.00 87.56 114 LYS A O 1
ATOM 926 N N . ASN A 1 115 ? -1.955 -19.858 51.222 1.00 84.31 115 ASN A N 1
ATOM 927 C CA . ASN A 1 115 ? -1.253 -20.054 49.952 1.00 84.31 115 ASN A CA 1
ATOM 928 C C . ASN A 1 115 ? 0.213 -19.588 50.015 1.00 84.31 115 ASN A C 1
ATOM 930 O O . ASN A 1 115 ? 1.097 -20.263 49.484 1.00 84.31 115 ASN A O 1
ATOM 934 N N . LYS A 1 116 ? 0.505 -18.473 50.703 1.00 85.62 116 LYS A N 1
ATOM 935 C CA . LYS A 1 116 ? 1.891 -18.012 50.929 1.00 85.62 116 LYS A CA 1
ATOM 936 C C . LYS A 1 116 ? 2.669 -18.964 51.840 1.00 85.62 116 LYS A C 1
ATOM 938 O O . LYS A 1 116 ? 3.814 -19.299 51.537 1.00 85.62 116 LYS A O 1
ATOM 943 N N . GLU A 1 117 ? 2.047 -19.429 52.924 1.00 88.88 117 GLU A N 1
ATOM 944 C CA . GLU A 1 117 ? 2.623 -20.455 53.807 1.00 88.88 117 GLU A CA 1
ATOM 945 C C . GLU A 1 117 ? 2.948 -21.735 53.021 1.00 88.88 117 GLU A C 1
ATOM 947 O O . GLU A 1 117 ? 4.047 -22.279 53.153 1.00 88.88 117 GLU A O 1
ATOM 952 N N . LEU A 1 118 ? 2.033 -22.175 52.152 1.00 87.44 118 LEU A N 1
ATOM 953 C CA . LEU A 1 118 ? 2.191 -23.368 51.323 1.00 87.44 118 LEU A CA 1
ATOM 954 C C . LEU A 1 118 ? 3.356 -23.236 50.333 1.00 87.44 118 LEU A C 1
ATOM 956 O O . LEU A 1 118 ? 4.179 -24.146 50.230 1.00 87.44 118 LEU A O 1
ATOM 960 N N . ALA A 1 119 ? 3.469 -22.102 49.638 1.00 86.00 119 ALA A N 1
ATOM 961 C CA . ALA A 1 119 ? 4.560 -21.848 48.696 1.00 86.00 119 ALA A CA 1
ATOM 962 C C . ALA A 1 119 ? 5.942 -21.887 49.379 1.00 86.00 119 ALA A C 1
ATOM 964 O O . ALA A 1 119 ? 6.885 -22.482 48.850 1.00 86.00 119 ALA A O 1
ATOM 965 N N . ASN A 1 120 ? 6.060 -21.314 50.580 1.00 86.12 120 ASN A N 1
ATOM 966 C CA . ASN A 1 120 ? 7.290 -21.373 51.374 1.00 86.12 120 ASN A CA 1
ATOM 967 C C . ASN A 1 120 ? 7.584 -22.789 51.889 1.00 86.12 120 ASN A C 1
ATOM 969 O O . ASN A 1 120 ? 8.731 -23.234 51.848 1.00 86.12 120 ASN A O 1
ATOM 973 N N . ALA A 1 121 ? 6.562 -23.524 52.333 1.00 84.75 121 ALA A N 1
ATOM 974 C CA . ALA A 1 121 ? 6.718 -24.910 52.771 1.00 84.75 121 ALA A CA 1
ATOM 975 C C . ALA A 1 121 ? 7.190 -25.832 51.630 1.00 84.75 121 ALA A C 1
ATOM 977 O O . ALA A 1 121 ? 8.034 -26.699 51.869 1.00 84.75 121 ALA A O 1
ATOM 978 N N . LYS A 1 122 ? 6.711 -25.603 50.395 1.00 86.12 122 LYS A N 1
ATOM 979 C CA . LYS A 1 122 ? 7.159 -26.311 49.181 1.00 86.12 122 LYS A CA 1
ATOM 980 C C . LYS A 1 122 ? 8.629 -26.034 48.857 1.00 86.12 122 LYS A C 1
ATOM 982 O O . LYS A 1 122 ? 9.366 -26.977 48.592 1.00 86.12 122 LYS A O 1
ATOM 987 N N . LYS A 1 123 ? 9.087 -24.780 48.964 1.00 85.50 123 LYS A N 1
ATOM 988 C CA . LYS A 1 123 ? 10.515 -24.432 48.797 1.00 85.50 123 LYS A CA 1
ATOM 989 C C . LYS A 1 123 ? 11.416 -25.096 49.842 1.00 85.50 123 LYS A C 1
ATOM 991 O O . LYS A 1 123 ? 12.521 -25.515 49.520 1.00 85.50 123 LYS A O 1
ATOM 996 N N . ASN A 1 124 ? 10.927 -25.239 51.072 1.00 81.38 124 ASN A N 1
ATOM 997 C CA . ASN A 1 124 ? 11.690 -25.806 52.186 1.00 81.38 124 ASN A CA 1
ATOM 998 C C . ASN A 1 124 ? 11.532 -27.337 52.337 1.00 81.38 124 ASN A C 1
ATOM 1000 O O . ASN A 1 124 ? 11.984 -27.894 53.334 1.00 81.38 124 ASN A O 1
ATOM 1004 N N . SER A 1 125 ? 10.895 -28.023 51.376 1.00 73.00 125 SER A N 1
ATOM 1005 C CA . SER A 1 125 ? 10.739 -29.493 51.324 1.00 73.00 125 SER A CA 1
ATOM 1006 C C . SER A 1 125 ? 10.112 -30.151 52.573 1.00 73.00 125 SER A C 1
ATOM 1008 O O . SER A 1 125 ? 10.392 -31.310 52.882 1.00 73.00 125 SER A O 1
ATOM 1010 N N . ASN A 1 126 ? 9.240 -29.452 53.312 1.00 72.69 126 ASN A N 1
ATOM 1011 C CA . ASN A 1 126 ? 8.643 -29.976 54.550 1.00 72.69 126 ASN A CA 1
ATOM 1012 C C . ASN A 1 126 ? 7.308 -30.712 54.295 1.00 72.69 126 ASN A C 1
ATOM 1014 O O . ASN A 1 126 ? 6.227 -30.142 54.450 1.00 72.69 126 ASN A O 1
ATOM 1018 N N . SER A 1 127 ? 7.399 -31.989 53.905 1.00 74.75 127 SER A N 1
ATOM 1019 C CA . SER A 1 127 ? 6.294 -32.831 53.400 1.00 74.75 127 SER A CA 1
ATOM 1020 C C . SER A 1 127 ? 5.011 -32.843 54.259 1.00 74.75 127 SER A C 1
ATOM 1022 O O . SER A 1 127 ? 3.918 -32.635 53.731 1.00 74.75 127 SER A O 1
ATOM 1024 N N . SER A 1 128 ? 5.113 -32.998 55.588 1.00 80.50 128 SER A N 1
ATOM 1025 C CA . SER A 1 128 ? 3.917 -33.063 56.457 1.00 80.50 128 SER A CA 1
ATOM 1026 C C . SER A 1 128 ? 3.184 -31.719 56.583 1.00 80.50 128 SER A C 1
ATOM 1028 O O . SER A 1 128 ? 1.955 -31.666 56.648 1.00 80.50 128 SER A O 1
ATOM 1030 N N . THR A 1 129 ? 3.938 -30.616 56.564 1.00 82.00 129 THR A N 1
ATOM 1031 C CA . THR A 1 129 ? 3.398 -29.252 56.614 1.00 82.00 129 THR A CA 1
ATOM 1032 C C . THR A 1 129 ? 2.724 -28.887 55.291 1.00 82.00 129 THR A C 1
ATOM 1034 O O . THR A 1 129 ? 1.671 -28.253 55.304 1.00 82.00 129 THR A O 1
ATOM 1037 N N . VAL A 1 130 ? 3.287 -29.334 54.160 1.00 85.56 130 VAL A N 1
ATOM 1038 C CA . VAL A 1 130 ? 2.710 -29.145 52.818 1.00 85.56 130 VAL A CA 1
ATOM 1039 C C . VAL A 1 130 ? 1.332 -29.802 52.723 1.00 85.56 130 VAL A C 1
ATOM 1041 O O . VAL A 1 130 ? 0.374 -29.105 52.407 1.00 85.56 130 VAL A O 1
ATOM 1044 N N . GLN A 1 131 ? 1.190 -31.079 53.102 1.00 85.56 131 GLN A N 1
ATOM 1045 C CA . GLN A 1 131 ? -0.105 -31.781 53.040 1.00 85.56 131 GLN A CA 1
ATOM 1046 C C . GLN A 1 131 ? -1.195 -31.114 53.891 1.00 85.56 131 GLN A C 1
ATOM 1048 O O . GLN A 1 131 ? -2.346 -30.998 53.468 1.00 85.56 131 GLN A O 1
ATOM 1053 N N . LYS A 1 132 ? -0.846 -30.649 55.098 1.00 88.94 132 LYS A N 1
ATOM 1054 C CA . LYS A 1 132 ? -1.803 -29.965 55.978 1.00 88.94 132 LYS A CA 1
ATOM 1055 C C . LYS A 1 132 ? -2.250 -28.621 55.397 1.00 88.94 132 LYS A C 1
ATOM 1057 O O . LYS A 1 132 ? -3.435 -28.298 55.443 1.00 88.94 132 LYS A O 1
ATOM 1062 N N . LEU A 1 133 ? -1.312 -27.848 54.849 1.00 89.25 133 LEU A N 1
ATOM 1063 C CA . LEU A 1 133 ? -1.610 -26.565 54.215 1.00 89.25 133 LEU A CA 1
ATOM 1064 C C . LEU A 1 133 ? -2.418 -26.739 52.925 1.00 89.25 133 LEU A C 1
ATOM 1066 O O . LEU A 1 133 ? -3.311 -25.929 52.691 1.00 89.25 133 LEU A O 1
ATOM 1070 N N . GLU A 1 134 ? -2.174 -27.797 52.143 1.00 89.38 134 GLU A N 1
ATOM 1071 C CA . GLU A 1 134 ? -2.974 -28.160 50.959 1.00 89.38 134 GLU A CA 1
ATOM 1072 C C . GLU A 1 134 ? -4.428 -28.464 51.339 1.00 89.38 134 GLU A C 1
ATOM 1074 O O . GLU A 1 134 ? -5.339 -27.863 50.779 1.00 89.38 134 GLU A O 1
ATOM 1079 N N . GLN A 1 135 ? -4.670 -29.278 52.372 1.00 88.94 135 GLN A N 1
ATOM 1080 C CA . GLN A 1 135 ? -6.039 -29.533 52.847 1.00 88.94 135 GLN A CA 1
ATOM 1081 C C . GLN A 1 135 ? -6.738 -28.276 53.390 1.00 88.94 135 GLN A C 1
ATOM 1083 O O . GLN A 1 135 ? -7.949 -28.111 53.227 1.00 88.94 135 GLN A O 1
ATOM 1088 N N . GLU A 1 136 ? -6.012 -27.396 54.087 1.00 89.56 136 GLU A N 1
ATOM 1089 C CA . GLU A 1 136 ? -6.569 -26.134 54.595 1.00 89.56 136 GLU A CA 1
ATOM 1090 C C . GLU A 1 136 ? -6.907 -25.158 53.455 1.00 89.56 136 GLU A C 1
ATOM 1092 O O . GLU A 1 136 ? -7.956 -24.509 53.503 1.00 89.56 136 GLU A O 1
ATOM 1097 N N . THR A 1 137 ? -6.059 -25.072 52.425 1.00 88.62 137 THR A N 1
ATOM 1098 C CA . THR A 1 137 ? -6.305 -24.241 51.233 1.00 88.62 137 THR A CA 1
ATOM 1099 C C . THR A 1 137 ? -7.448 -24.792 50.390 1.00 88.62 137 THR A C 1
ATOM 1101 O O . THR A 1 137 ? -8.338 -24.025 50.038 1.00 88.62 137 THR A O 1
ATOM 1104 N N . GLU A 1 138 ? -7.513 -26.104 50.162 1.00 90.12 138 GLU A N 1
ATOM 1105 C CA . GLU A 1 138 ? -8.592 -26.758 49.410 1.00 90.12 138 GLU A CA 1
ATOM 1106 C C . GLU A 1 138 ? -9.966 -26.546 50.066 1.00 90.12 138 GLU A C 1
ATOM 1108 O O . GLU A 1 138 ? -10.935 -26.183 49.397 1.00 90.12 138 GLU A O 1
ATOM 1113 N N . LYS A 1 139 ? -10.057 -26.663 51.399 1.00 90.62 139 LYS A N 1
ATOM 1114 C CA . LYS A 1 139 ? -11.299 -26.378 52.143 1.00 90.62 139 LYS A CA 1
ATOM 1115 C C . LYS A 1 139 ? -11.749 -24.926 52.006 1.00 90.62 139 LYS A C 1
ATOM 1117 O O . LYS A 1 139 ? -12.941 -24.661 51.847 1.00 90.62 139 LYS A O 1
ATOM 1122 N N . LEU A 1 140 ? -10.814 -23.982 52.109 1.00 90.25 140 LEU A N 1
ATOM 1123 C CA . LEU A 1 140 ? -11.111 -22.557 51.961 1.00 90.25 140 LEU A CA 1
ATOM 1124 C C . LEU A 1 140 ? -11.511 -22.217 50.520 1.00 90.25 140 LEU A C 1
ATOM 1126 O O . LEU A 1 140 ? -12.443 -21.438 50.332 1.00 90.25 140 LEU A O 1
ATOM 1130 N N . GLN A 1 141 ? -10.859 -22.830 49.533 1.00 89.06 141 GLN A N 1
ATOM 1131 C CA . GLN A 1 141 ? -11.180 -22.678 48.117 1.00 89.06 141 GLN A CA 1
ATOM 1132 C C . GLN A 1 141 ? -12.587 -23.213 47.819 1.00 89.06 141 GLN A C 1
ATOM 1134 O O . GLN A 1 141 ? -13.427 -22.463 47.339 1.00 89.06 141 GLN A O 1
ATOM 1139 N N . THR A 1 142 ? -12.906 -24.430 48.271 1.00 89.06 142 THR A N 1
ATOM 1140 C CA . THR A 1 142 ? -14.236 -25.048 48.104 1.00 89.06 142 THR A CA 1
ATOM 1141 C C . THR A 1 142 ? -15.364 -24.174 48.675 1.00 89.06 142 THR A C 1
ATOM 1143 O O . THR A 1 142 ? -16.433 -24.052 48.081 1.00 89.06 142 THR A O 1
ATOM 1146 N N . PHE A 1 143 ? -15.144 -23.523 49.825 1.00 91.81 143 PHE A N 1
ATOM 1147 C CA . PHE A 1 143 ? -16.114 -22.573 50.389 1.00 91.81 143 PHE A CA 1
ATOM 1148 C C . PHE A 1 143 ? -16.321 -21.344 49.488 1.00 91.81 143 PHE A C 1
ATOM 1150 O O . PHE A 1 143 ? -17.451 -20.867 49.314 1.00 91.81 143 PHE A O 1
ATOM 1157 N N . LEU A 1 144 ? -15.225 -20.806 48.949 1.00 88.06 144 LEU A N 1
ATOM 1158 C CA . LEU A 1 144 ? -15.235 -19.625 48.088 1.00 88.06 144 LEU A CA 1
ATOM 1159 C C . LEU A 1 144 ? -15.823 -19.922 46.704 1.00 88.06 144 LEU A C 1
ATOM 1161 O O . LEU A 1 144 ? -16.419 -19.026 46.116 1.00 88.06 144 LEU A O 1
ATOM 1165 N N . ASP A 1 145 ? -15.748 -21.169 46.242 1.00 88.62 145 ASP A N 1
ATOM 1166 C CA . ASP A 1 145 ? -16.295 -21.623 44.959 1.00 88.62 145 ASP A CA 1
ATOM 1167 C C . ASP A 1 145 ? -17.822 -21.789 44.962 1.00 88.62 145 ASP A C 1
ATOM 1169 O O . ASP A 1 145 ? -18.435 -21.918 43.904 1.00 88.62 145 ASP A O 1
ATOM 1173 N N . SER A 1 146 ? -18.476 -21.724 46.128 1.00 90.00 146 SER A N 1
ATOM 1174 C CA . SER A 1 146 ? -19.941 -21.744 46.179 1.00 90.00 146 SER A CA 1
ATOM 1175 C C . SER A 1 146 ? -20.558 -20.519 45.466 1.00 90.00 146 SER A C 1
ATOM 1177 O O . SER A 1 146 ? -20.033 -19.408 45.590 1.00 90.00 146 SER A O 1
ATOM 1179 N N . PRO A 1 147 ? -21.712 -20.656 44.777 1.00 86.69 147 PRO A N 1
ATOM 1180 C CA . PRO A 1 147 ? -22.313 -19.561 43.998 1.00 86.69 147 PRO A CA 1
ATOM 1181 C C . PRO A 1 147 ? -22.575 -18.274 44.801 1.00 86.69 147 PRO A C 1
ATOM 1183 O O . PRO A 1 147 ? -22.393 -17.158 44.307 1.00 86.69 147 PRO A O 1
ATOM 1186 N N . GLN A 1 148 ? -22.972 -18.424 46.069 1.00 86.81 148 GLN A N 1
ATOM 1187 C CA . GLN A 1 148 ? -23.207 -17.304 46.984 1.00 86.81 148 GLN A CA 1
ATOM 1188 C C . GLN A 1 148 ? -21.897 -16.606 47.365 1.00 86.81 148 GLN A C 1
ATOM 1190 O O . GLN A 1 148 ? -21.830 -15.377 47.348 1.00 86.81 148 GLN A O 1
ATOM 1195 N N . SER A 1 149 ? -20.839 -17.368 47.661 1.00 88.81 149 SER A N 1
ATOM 1196 C CA . SER A 1 149 ? -19.514 -16.803 47.929 1.00 88.81 149 SER A CA 1
ATOM 1197 C C . SER A 1 149 ? -18.952 -16.083 46.707 1.00 88.81 149 SER A C 1
ATOM 1199 O O . SER A 1 149 ? -18.423 -14.986 46.862 1.00 88.81 149 SER A O 1
ATOM 1201 N N . GLN A 1 150 ? -19.127 -16.631 45.503 1.00 87.50 150 GLN A N 1
ATOM 1202 C CA . GLN A 1 150 ? -18.694 -16.003 44.250 1.00 87.50 150 GLN A CA 1
ATOM 1203 C C . GLN A 1 150 ? -19.421 -14.681 43.982 1.00 87.50 150 GLN A C 1
ATOM 1205 O O . GLN A 1 150 ? -18.788 -13.670 43.678 1.00 87.50 150 GLN A O 1
ATOM 1210 N N . THR A 1 151 ? -20.740 -14.643 44.182 1.00 87.44 151 THR A N 1
ATOM 1211 C CA . THR A 1 151 ? -21.523 -13.402 44.063 1.00 87.44 151 THR A CA 1
ATOM 1212 C C . THR A 1 151 ? -21.070 -12.365 45.096 1.00 87.44 151 THR A C 1
ATOM 1214 O O . THR A 1 151 ? -20.827 -11.208 44.756 1.00 87.44 151 THR A O 1
ATOM 1217 N N . ALA A 1 152 ? -20.859 -12.775 46.350 1.00 88.44 152 ALA A N 1
ATOM 1218 C CA . ALA A 1 152 ? -20.364 -11.892 47.406 1.00 88.44 152 ALA A CA 1
ATOM 1219 C C . ALA A 1 152 ? -18.943 -11.378 47.114 1.00 88.44 152 ALA A C 1
ATOM 1221 O O . ALA A 1 152 ? -18.628 -10.230 47.425 1.00 88.44 152 ALA A O 1
ATOM 1222 N N . LEU A 1 153 ? -18.096 -12.204 46.493 1.00 86.81 153 LEU A N 1
ATOM 1223 C CA . LEU A 1 153 ? -16.745 -11.846 46.073 1.00 86.81 153 LEU A CA 1
ATOM 1224 C C . LEU A 1 153 ? -16.770 -10.770 44.981 1.00 86.81 153 LEU A C 1
ATOM 1226 O O . LEU A 1 153 ? -16.011 -9.806 45.070 1.00 86.81 153 LEU A O 1
ATOM 1230 N N . LYS A 1 154 ? -17.658 -10.898 43.986 1.00 87.12 154 LYS A N 1
ATOM 1231 C CA . LYS A 1 154 ? -17.866 -9.883 42.941 1.00 87.12 154 LYS A CA 1
ATOM 1232 C C . LYS A 1 154 ? -18.321 -8.548 43.539 1.00 87.12 154 LYS A C 1
ATOM 1234 O O . LYS A 1 154 ? -17.704 -7.521 43.267 1.00 87.12 154 LYS A O 1
ATOM 1239 N N . ILE A 1 155 ? -19.323 -8.563 44.428 1.00 87.81 155 ILE A N 1
ATOM 1240 C CA . ILE A 1 155 ? -19.793 -7.351 45.133 1.00 87.81 155 ILE A CA 1
ATOM 1241 C C . ILE A 1 155 ? -18.646 -6.710 45.928 1.00 87.81 155 ILE A C 1
ATOM 1243 O O . ILE A 1 155 ? -18.466 -5.493 45.901 1.00 87.81 155 ILE A O 1
ATOM 1247 N N . LEU A 1 156 ? -17.851 -7.522 46.631 1.00 86.69 156 LEU A N 1
ATOM 1248 C CA . LEU A 1 156 ? -16.716 -7.041 47.414 1.00 86.69 156 LEU A CA 1
ATOM 1249 C C . LEU A 1 156 ? -15.657 -6.361 46.537 1.00 86.69 156 LEU A C 1
ATOM 1251 O O . LEU A 1 156 ? -15.188 -5.286 46.904 1.00 86.69 156 LEU A O 1
ATOM 1255 N N . LYS A 1 157 ? -15.302 -6.953 45.390 1.00 85.19 157 LYS A N 1
ATOM 1256 C CA . LYS A 1 157 ? -14.363 -6.353 44.426 1.00 85.19 157 LYS A CA 1
ATOM 1257 C C . LYS A 1 157 ? -14.872 -5.017 43.899 1.00 85.19 157 LYS A C 1
ATOM 1259 O O . LYS A 1 157 ? -14.115 -4.056 43.894 1.00 85.19 157 LYS A O 1
ATOM 1264 N N . HIS A 1 158 ? -16.148 -4.945 43.520 1.00 87.31 158 HIS A N 1
ATOM 1265 C CA . HIS A 1 158 ? -16.762 -3.711 43.019 1.00 87.31 158 HIS A CA 1
ATOM 1266 C C . HIS A 1 158 ? -16.756 -2.594 44.070 1.00 87.31 158 HIS A C 1
ATOM 1268 O O . HIS A 1 158 ? -16.344 -1.473 43.785 1.00 87.31 158 HIS A O 1
ATOM 1274 N N . ASN A 1 159 ? -17.101 -2.912 45.323 1.00 85.75 159 ASN A N 1
ATOM 1275 C CA . ASN A 1 159 ? -17.038 -1.945 46.424 1.00 85.75 159 ASN A CA 1
ATOM 1276 C C . ASN A 1 159 ? -15.610 -1.429 46.670 1.00 85.75 159 ASN A C 1
ATOM 1278 O O . ASN A 1 159 ? -15.431 -0.238 46.913 1.00 85.75 159 ASN A O 1
ATOM 1282 N N . ILE A 1 160 ? -14.604 -2.305 46.584 1.00 85.75 160 ILE A N 1
ATOM 1283 C CA . ILE A 1 160 ? -13.191 -1.915 46.694 1.00 85.75 160 ILE A CA 1
ATOM 1284 C C . ILE A 1 160 ? -12.785 -1.024 45.514 1.00 85.75 160 ILE A C 1
ATOM 1286 O O . ILE A 1 160 ? -12.146 0.003 45.727 1.00 85.75 160 ILE A O 1
ATOM 1290 N N . ALA A 1 161 ? -13.186 -1.377 44.290 1.00 86.38 161 ALA A N 1
ATOM 1291 C CA . ALA A 1 161 ? -12.918 -0.579 43.098 1.00 86.38 161 ALA A CA 1
ATOM 1292 C C . ALA A 1 161 ? -13.526 0.826 43.209 1.00 86.38 161 ALA A C 1
ATOM 1294 O O . ALA A 1 161 ? -12.855 1.798 42.886 1.00 86.38 161 ALA A O 1
ATOM 1295 N N . LYS A 1 162 ? -14.739 0.957 43.762 1.00 87.69 162 LYS A N 1
ATOM 1296 C CA . LYS A 1 162 ? -15.366 2.258 44.041 1.00 87.69 162 LYS A CA 1
ATOM 1297 C C . LYS A 1 162 ? -14.532 3.111 44.998 1.00 87.69 162 LYS A C 1
ATOM 1299 O O . LYS A 1 162 ? -14.288 4.283 44.733 1.00 87.69 162 LYS A O 1
ATOM 1304 N N . GLU A 1 163 ? -14.089 2.534 46.116 1.00 86.94 163 GLU A N 1
ATOM 1305 C CA . GLU A 1 163 ? -13.239 3.246 47.082 1.00 86.94 163 GLU A CA 1
ATOM 1306 C C . GLU A 1 163 ? -11.900 3.669 46.464 1.00 86.94 163 GLU A C 1
ATOM 1308 O O . GLU A 1 163 ? -11.388 4.750 46.758 1.00 86.94 163 GLU A O 1
ATOM 1313 N N . GLN A 1 164 ? -11.327 2.826 45.606 1.00 87.75 164 GLN A N 1
ATOM 1314 C CA . GLN A 1 164 ? -10.082 3.119 44.900 1.00 87.75 164 GLN A CA 1
ATOM 1315 C C . GLN A 1 164 ? -10.270 4.189 43.825 1.00 87.75 164 GLN A C 1
ATOM 1317 O O . GLN A 1 164 ? -9.436 5.081 43.741 1.00 87.75 164 GLN A O 1
ATOM 1322 N N . TYR A 1 165 ? -11.377 4.167 43.086 1.00 89.31 165 TYR A N 1
ATOM 1323 C CA . TYR A 1 165 ? -11.705 5.166 42.072 1.00 89.31 165 TYR A CA 1
ATOM 1324 C C . TYR A 1 165 ? -11.780 6.575 42.655 1.00 89.31 165 TYR A C 1
ATOM 1326 O O . TYR A 1 165 ? -11.163 7.491 42.123 1.00 89.31 165 TYR A O 1
ATOM 1334 N N . ILE A 1 166 ? -12.445 6.742 43.804 1.00 87.31 166 ILE A N 1
ATOM 1335 C CA . ILE A 1 166 ? -12.516 8.037 44.502 1.00 87.31 166 ILE A CA 1
ATOM 1336 C C . ILE A 1 166 ? -11.110 8.542 44.849 1.00 87.31 166 ILE A C 1
ATOM 1338 O O . ILE A 1 166 ? -10.802 9.721 44.671 1.00 87.31 166 ILE A O 1
ATOM 1342 N N . LYS A 1 167 ? -10.234 7.650 45.327 1.00 86.62 167 LYS A N 1
ATOM 1343 C CA . LYS A 1 167 ? -8.846 8.003 45.655 1.00 86.62 167 LYS A CA 1
ATOM 1344 C C . LYS A 1 167 ? -8.047 8.391 44.415 1.00 86.62 167 LYS A C 1
ATOM 1346 O O . LYS A 1 167 ? -7.355 9.407 44.436 1.00 86.62 167 LYS A O 1
ATOM 1351 N N . SER A 1 168 ? -8.165 7.602 43.352 1.00 89.12 168 SER A N 1
ATOM 1352 C CA . SER A 1 168 ? -7.498 7.837 42.073 1.00 89.12 168 SER A CA 1
ATOM 1353 C C . SER A 1 168 ? -7.957 9.145 41.436 1.00 89.12 168 SER A C 1
ATOM 1355 O O . SER A 1 168 ? -7.116 9.892 40.949 1.00 89.12 168 SER A O 1
ATOM 1357 N N . PHE A 1 169 ? -9.252 9.469 41.500 1.00 88.94 169 PHE A N 1
ATOM 1358 C CA . PHE A 1 169 ? -9.803 10.729 41.000 1.00 88.94 169 PHE A CA 1
ATOM 1359 C C . PHE A 1 169 ? -9.229 11.929 41.741 1.00 88.94 169 PHE A C 1
ATOM 1361 O O . PHE A 1 169 ? -8.657 12.812 41.114 1.00 88.94 169 PHE A O 1
ATOM 1368 N N . LYS A 1 170 ? -9.308 11.937 43.078 1.00 85.56 170 LYS A N 1
ATOM 1369 C CA . LYS A 1 170 ? -8.795 13.051 43.892 1.00 85.56 170 LYS A CA 1
ATOM 1370 C C . LYS A 1 170 ? -7.309 13.308 43.642 1.00 85.56 170 LYS A C 1
ATOM 1372 O O . LYS A 1 170 ? -6.901 14.460 43.544 1.00 85.56 170 LYS A O 1
ATOM 1377 N N . LEU A 1 171 ? -6.508 12.247 43.510 1.00 85.75 171 LEU A N 1
ATOM 1378 C CA . LEU A 1 171 ? -5.097 12.388 43.158 1.00 85.75 171 LEU A CA 1
ATOM 1379 C C . LEU A 1 171 ? -4.916 12.893 41.720 1.00 85.75 171 LEU A C 1
ATOM 1381 O O . LEU A 1 171 ? -4.125 13.804 41.508 1.00 85.75 171 LEU A O 1
ATOM 1385 N N . SER A 1 172 ? -5.639 12.325 40.750 1.00 87.50 172 SER A N 1
ATOM 1386 C CA . SER A 1 172 ? -5.522 12.705 39.335 1.00 87.50 172 SER A CA 1
ATOM 1387 C C . SER A 1 172 ? -5.909 14.158 39.109 1.00 87.50 172 SER A C 1
ATOM 1389 O O . SER A 1 172 ? -5.207 14.861 38.397 1.00 87.50 172 SER A O 1
ATOM 1391 N N . LYS A 1 173 ? -6.969 14.623 39.775 1.00 84.00 173 LYS A N 1
ATOM 1392 C CA . LYS A 1 173 ? -7.407 16.016 39.753 1.00 84.00 173 LYS A CA 1
ATOM 1393 C C . LYS A 1 173 ? -6.354 16.940 40.366 1.00 84.00 173 LYS A C 1
ATOM 1395 O O . LYS A 1 173 ? -5.965 17.914 39.744 1.00 84.00 173 LYS A O 1
ATOM 1400 N N . LEU A 1 174 ? -5.815 16.592 41.538 1.00 80.81 174 LEU A N 1
ATOM 1401 C CA . LEU A 1 174 ? -4.752 17.375 42.178 1.00 80.81 174 LEU A CA 1
ATOM 1402 C C . LEU A 1 174 ? -3.494 17.486 41.299 1.00 80.81 174 LEU A C 1
ATOM 1404 O O . LEU A 1 174 ? -2.864 18.539 41.254 1.00 80.81 174 LEU A O 1
ATOM 1408 N N . VAL A 1 175 ? -3.121 16.401 40.617 1.00 81.94 175 VAL A N 1
ATOM 1409 C CA . VAL A 1 175 ? -1.969 16.378 39.707 1.00 81.94 175 VAL A CA 1
ATOM 1410 C C . VAL A 1 175 ? -2.260 17.176 38.434 1.00 81.94 175 VAL A C 1
ATOM 1412 O O . VAL A 1 175 ? -1.447 18.017 38.064 1.00 81.94 175 VAL A O 1
ATOM 1415 N N . ALA A 1 176 ? -3.424 16.998 37.810 1.00 83.44 176 ALA A N 1
ATOM 1416 C CA . ALA A 1 176 ? -3.812 17.744 36.614 1.00 83.44 176 ALA A CA 1
ATOM 1417 C C . ALA A 1 176 ? -3.865 19.263 36.862 1.00 83.44 176 ALA A C 1
ATOM 1419 O O . ALA A 1 176 ? -3.333 20.034 36.069 1.00 83.44 176 ALA A O 1
ATOM 1420 N N . ASP A 1 177 ? -4.449 19.680 37.987 1.00 78.69 177 ASP A N 1
ATOM 1421 C CA . ASP A 1 177 ? -4.703 21.088 38.305 1.00 78.69 177 ASP A CA 1
ATOM 1422 C C . ASP A 1 177 ? -3.433 21.875 38.646 1.00 78.69 177 ASP A C 1
ATOM 1424 O O . ASP A 1 177 ? -3.357 23.065 38.352 1.00 78.69 177 ASP A O 1
ATOM 1428 N N . TYR A 1 178 ? -2.464 21.239 39.311 1.00 76.69 178 TYR A N 1
ATOM 1429 C CA . TYR A 1 178 ? -1.347 21.951 39.949 1.00 76.69 178 TYR A CA 1
ATOM 1430 C C . TYR A 1 178 ? 0.044 21.476 39.539 1.00 76.69 178 TYR A C 1
ATOM 1432 O O . TYR A 1 178 ? 1.034 22.081 39.953 1.00 76.69 178 TYR A O 1
ATOM 1440 N N . ILE A 1 179 ? 0.134 20.373 38.797 1.00 77.56 179 ILE A N 1
ATOM 1441 C CA . ILE A 1 179 ? 1.410 19.810 38.346 1.00 77.56 179 ILE A CA 1
ATOM 1442 C C . ILE A 1 179 ? 1.452 19.745 36.822 1.00 77.56 179 ILE A C 1
ATOM 1444 O O . ILE A 1 179 ? 2.431 20.197 36.245 1.00 77.56 179 ILE A O 1
ATOM 1448 N N . GLU A 1 180 ? 0.415 19.205 36.178 1.00 82.31 180 GLU A N 1
ATOM 1449 C CA . GLU A 1 180 ? 0.388 19.055 34.713 1.00 82.31 180 GLU A CA 1
ATOM 1450 C C . GLU A 1 180 ? -0.152 20.286 33.983 1.00 82.31 180 GLU A C 1
ATOM 1452 O O . GLU A 1 180 ? 0.046 20.391 32.777 1.00 82.31 180 GLU A O 1
ATOM 1457 N N . GLU A 1 181 ? -0.868 21.163 34.695 1.00 77.00 181 GLU A N 1
ATOM 1458 C CA . GLU A 1 181 ? -1.508 22.381 34.169 1.00 77.00 181 GLU A CA 1
ATOM 1459 C C . GLU A 1 181 ? -2.477 22.121 32.992 1.00 77.00 181 GLU A C 1
ATOM 1461 O O . GLU A 1 181 ? -2.854 23.019 32.253 1.00 77.00 181 GLU A O 1
ATOM 1466 N N . ASN A 1 182 ? -2.966 20.885 32.854 1.00 70.75 182 ASN A N 1
ATOM 1467 C CA . ASN A 1 182 ? -3.843 20.432 31.766 1.00 70.75 182 ASN A CA 1
ATOM 1468 C C . ASN A 1 182 ? -5.338 20.535 32.130 1.00 70.75 182 ASN A C 1
ATOM 1470 O O . ASN A 1 182 ? -6.137 19.634 31.854 1.00 70.75 182 ASN A O 1
ATOM 1474 N N . ASN A 1 183 ? -5.728 21.595 32.832 1.00 59.62 183 ASN A N 1
ATOM 1475 C CA . ASN A 1 183 ? -7.028 21.645 33.485 1.00 59.62 183 ASN A CA 1
ATOM 1476 C C . ASN A 1 183 ? -8.146 22.106 32.534 1.00 59.62 183 ASN A C 1
ATOM 1478 O O . ASN A 1 183 ? -8.391 23.297 32.365 1.00 59.62 183 ASN A O 1
ATOM 1482 N N . THR A 1 184 ? -8.851 21.160 31.915 1.00 63.62 184 THR A N 1
ATOM 1483 C CA . THR A 1 184 ? -10.071 21.452 31.145 1.00 63.62 184 THR A CA 1
ATOM 1484 C C . THR A 1 184 ? -11.247 21.745 32.080 1.00 63.62 184 THR A C 1
ATOM 1486 O O . THR A 1 184 ? -11.371 21.097 33.118 1.00 63.62 184 THR A O 1
ATOM 1489 N N . ILE A 1 185 ? -12.172 22.624 31.679 1.00 61.81 185 ILE A N 1
ATOM 1490 C CA . ILE A 1 185 ? -13.368 23.008 32.464 1.00 61.81 185 ILE A CA 1
ATOM 1491 C C . ILE A 1 185 ? -14.249 21.801 32.877 1.00 61.81 185 ILE A C 1
ATOM 1493 O O . ILE A 1 185 ? -14.977 21.897 33.862 1.00 61.81 185 ILE A O 1
ATOM 1497 N N . ASP A 1 186 ? -14.180 20.672 32.160 1.00 71.19 186 ASP A N 1
ATOM 1498 C CA . ASP A 1 186 ? -15.116 19.540 32.297 1.00 71.19 186 ASP A CA 1
ATOM 1499 C C . ASP A 1 186 ? -14.602 18.344 33.133 1.00 71.19 186 ASP A C 1
ATOM 1501 O O . ASP A 1 186 ? -15.262 17.317 33.208 1.00 71.19 186 ASP A O 1
ATOM 1505 N N . ASP A 1 187 ? -13.419 18.405 33.761 1.00 82.25 187 ASP A N 1
ATOM 1506 C CA . ASP A 1 187 ? -12.857 17.331 34.622 1.00 82.25 187 ASP A CA 1
ATOM 1507 C C . ASP A 1 187 ? -12.751 15.910 34.004 1.00 82.25 187 ASP A C 1
ATOM 1509 O O . ASP A 1 187 ? -12.275 14.972 34.654 1.00 82.25 187 ASP A O 1
ATOM 1513 N N . ASN A 1 188 ? -13.132 15.732 32.735 1.00 82.94 188 ASN A N 1
ATOM 1514 C CA . ASN A 1 188 ? -13.251 14.445 32.049 1.00 82.94 188 ASN A CA 1
ATOM 1515 C C . ASN A 1 188 ? -11.948 13.650 32.057 1.00 82.94 188 ASN A C 1
ATOM 1517 O O . ASN A 1 188 ? -11.958 12.434 32.253 1.00 82.94 188 ASN A O 1
ATOM 1521 N N . LEU A 1 189 ? -10.813 14.332 31.895 1.00 84.00 189 LEU A N 1
ATOM 1522 C CA . LEU A 1 189 ? -9.504 13.691 31.905 1.00 84.00 189 LEU A CA 1
ATOM 1523 C C . LEU A 1 189 ? -9.182 13.078 33.277 1.00 84.00 189 LEU A C 1
ATOM 1525 O O . LEU A 1 189 ? -8.671 11.962 33.349 1.00 84.00 189 LEU A O 1
ATOM 1529 N N . ALA A 1 190 ? -9.548 13.750 34.374 1.00 86.25 190 ALA A N 1
ATOM 1530 C CA . ALA A 1 190 ? -9.361 13.218 35.722 1.00 86.25 190 ALA A CA 1
ATOM 1531 C C . ALA A 1 190 ? -10.271 12.006 35.983 1.00 86.25 190 ALA A C 1
ATOM 1533 O O . ALA A 1 190 ? -9.825 11.030 36.593 1.00 86.25 190 ALA A O 1
ATOM 1534 N N . TYR A 1 191 ? -11.512 12.021 35.480 1.00 87.75 191 TYR A N 1
ATOM 1535 C CA . TYR A 1 191 ? -12.408 10.857 35.526 1.00 87.75 191 TYR A CA 1
ATOM 1536 C C . TYR A 1 191 ? -11.868 9.675 34.713 1.00 87.75 191 TYR A C 1
ATOM 1538 O O . TYR A 1 191 ? -11.902 8.542 35.204 1.00 87.75 191 TYR A O 1
ATOM 1546 N N . LYS A 1 192 ? -11.322 9.930 33.516 1.00 86.75 192 LYS A N 1
ATOM 1547 C CA . LYS A 1 192 ? -10.671 8.917 32.672 1.00 86.75 192 LYS A CA 1
ATOM 1548 C C . LYS A 1 192 ? -9.432 8.333 33.356 1.00 86.75 192 LYS A C 1
ATOM 1550 O O . LYS A 1 192 ? -9.342 7.121 33.512 1.00 86.75 192 LYS A O 1
ATOM 1555 N N . HIS A 1 193 ? -8.522 9.163 33.863 1.00 88.31 193 HIS A N 1
ATOM 1556 C CA . HIS A 1 193 ? -7.345 8.681 34.594 1.00 88.31 193 HIS A CA 1
ATOM 1557 C C . HIS A 1 193 ? -7.741 7.855 35.822 1.00 88.31 193 HIS A C 1
ATOM 1559 O O . HIS A 1 193 ? -7.187 6.782 36.056 1.00 88.31 193 HIS A O 1
ATOM 1565 N N . ALA A 1 194 ? -8.741 8.296 36.593 1.00 88.94 194 ALA A N 1
ATOM 1566 C CA . ALA A 1 194 ? -9.241 7.535 37.735 1.00 88.94 194 ALA A CA 1
ATOM 1567 C C . ALA A 1 194 ? -9.767 6.154 37.328 1.00 88.94 194 ALA A C 1
ATOM 1569 O O . ALA A 1 194 ? -9.530 5.166 38.034 1.00 88.94 194 ALA A O 1
ATOM 1570 N N . TYR A 1 195 ? -10.463 6.093 36.194 1.00 89.00 195 TYR A N 1
ATOM 1571 C CA . TYR A 1 195 ? -10.983 4.872 35.597 1.00 89.00 195 TYR A CA 1
ATOM 1572 C C . TYR A 1 195 ? -9.838 3.930 35.205 1.00 89.00 195 TYR A C 1
ATOM 1574 O O . TYR A 1 195 ? -9.761 2.817 35.733 1.00 89.00 195 TYR A O 1
ATOM 1582 N N . ASP A 1 196 ? -8.882 4.414 34.415 1.00 88.88 196 ASP A N 1
ATOM 1583 C CA . ASP A 1 196 ? -7.740 3.639 33.921 1.00 88.88 196 ASP A CA 1
ATOM 1584 C C . ASP A 1 196 ? -6.850 3.128 35.060 1.00 88.88 196 ASP A C 1
ATOM 1586 O O . ASP A 1 196 ? -6.498 1.948 35.101 1.00 88.88 196 ASP A O 1
ATOM 1590 N N . ILE A 1 197 ? -6.548 3.971 36.053 1.00 88.94 197 ILE A N 1
ATOM 1591 C CA . ILE A 1 197 ? -5.783 3.583 37.250 1.00 88.94 197 ILE A CA 1
ATOM 1592 C C . ILE A 1 197 ? -6.505 2.463 38.006 1.00 88.94 197 ILE A C 1
ATOM 1594 O O . ILE A 1 197 ? -5.882 1.491 38.444 1.00 88.94 197 ILE A O 1
ATOM 1598 N N . THR A 1 198 ? -7.824 2.580 38.168 1.00 89.12 198 THR A N 1
ATOM 1599 C CA . THR A 1 198 ? -8.621 1.599 38.917 1.00 89.12 198 THR A CA 1
ATOM 1600 C C . THR A 1 198 ? -8.675 0.256 38.193 1.00 89.12 198 THR A C 1
ATOM 1602 O O . THR A 1 198 ? -8.549 -0.785 38.842 1.00 89.12 198 THR A O 1
ATOM 1605 N N . VAL A 1 199 ? -8.802 0.255 36.865 1.00 88.25 199 VAL A N 1
ATOM 1606 C CA . VAL A 1 199 ? -8.800 -0.975 36.063 1.00 88.25 199 VAL A CA 1
ATOM 1607 C C . VAL A 1 199 ? -7.401 -1.594 36.013 1.00 88.25 199 VAL A C 1
ATOM 1609 O O . VAL A 1 199 ? -7.259 -2.784 36.281 1.00 88.25 199 VAL A O 1
ATOM 1612 N N . CYS A 1 200 ? -6.349 -0.815 35.769 1.00 87.69 200 CYS A N 1
ATOM 1613 C CA . CYS A 1 200 ? -4.986 -1.331 35.603 1.00 87.69 200 CYS A CA 1
ATOM 1614 C C . CYS A 1 200 ? -4.322 -1.783 36.911 1.00 87.69 200 CYS A C 1
ATOM 1616 O O . CYS A 1 200 ? -3.500 -2.701 36.894 1.00 87.69 200 CYS A O 1
ATOM 1618 N N . LEU A 1 201 ? -4.645 -1.151 38.044 1.00 85.94 201 LEU A N 1
ATOM 1619 C CA . LEU A 1 201 ? -3.913 -1.340 39.307 1.00 85.94 201 LEU A CA 1
ATOM 1620 C C . LEU A 1 201 ? -4.814 -1.722 40.506 1.00 85.94 201 LEU A C 1
ATOM 1622 O O . LEU A 1 201 ? -4.298 -2.095 41.569 1.00 85.94 201 LEU A O 1
ATOM 1626 N N . GLY A 1 202 ? -6.144 -1.628 40.369 1.00 81.94 202 GLY A N 1
ATOM 1627 C CA . GLY A 1 202 ? -7.124 -1.775 41.456 1.00 81.94 202 GLY A CA 1
ATOM 1628 C C . GLY A 1 202 ? -7.807 -3.144 41.579 1.00 81.94 202 GLY A C 1
ATOM 1629 O O . GLY A 1 202 ? -7.343 -4.154 41.065 1.00 81.94 202 GLY A O 1
ATOM 1630 N N . GLY A 1 203 ? -8.910 -3.212 42.330 1.00 72.06 203 GLY A N 1
ATOM 1631 C CA . GLY A 1 203 ? -9.807 -4.378 42.393 1.00 72.06 203 GLY A CA 1
ATOM 1632 C C . GLY A 1 203 ? -9.358 -5.569 43.249 1.00 72.06 203 GLY A C 1
ATOM 1633 O O . GLY A 1 203 ? -10.055 -6.588 43.315 1.00 72.06 203 GLY A O 1
ATOM 1634 N N . GLU A 1 204 ? -8.209 -5.482 43.919 1.00 72.62 204 GLU A N 1
ATOM 1635 C CA . GLU A 1 204 ? -7.699 -6.570 44.755 1.00 72.62 204 GLU A CA 1
ATOM 1636 C C . GLU A 1 204 ? -8.349 -6.626 46.145 1.00 72.62 204 GLU A C 1
ATOM 1638 O O . GLU A 1 204 ? -8.433 -5.641 46.869 1.00 72.62 204 GLU A O 1
ATOM 1643 N N . ILE A 1 205 ? -8.762 -7.832 46.549 1.00 68.00 205 ILE A N 1
ATOM 1644 C CA . ILE A 1 205 ? -9.415 -8.103 47.845 1.00 68.00 205 ILE A CA 1
ATOM 1645 C C . ILE A 1 205 ? -8.400 -8.210 48.998 1.00 68.00 205 ILE A C 1
ATOM 1647 O O . ILE A 1 205 ? -8.765 -8.083 50.172 1.00 68.00 205 ILE A O 1
ATOM 1651 N N . ALA A 1 206 ? -7.129 -8.467 48.674 1.00 63.78 206 ALA A N 1
ATOM 1652 C CA . ALA A 1 206 ? -6.040 -8.543 49.641 1.00 63.78 206 ALA A CA 1
ATOM 1653 C C . ALA A 1 206 ? -5.949 -7.227 50.433 1.00 63.78 206 ALA A C 1
ATOM 1655 O O . ALA A 1 206 ? -6.057 -6.152 49.850 1.00 63.78 206 ALA A O 1
ATOM 1656 N N . GLN A 1 207 ? -5.804 -7.327 51.762 1.00 50.06 207 GLN A N 1
ATOM 1657 C CA . GLN A 1 207 ? -5.926 -6.227 52.734 1.00 50.06 207 GLN A CA 1
ATOM 1658 C C . GLN A 1 207 ? -5.439 -4.869 52.203 1.00 50.06 207 GLN A C 1
ATOM 1660 O O . GLN A 1 207 ? -4.234 -4.648 52.153 1.00 50.06 207 GLN A O 1
ATOM 1665 N N . ASN A 1 208 ? -6.383 -3.977 51.866 1.00 49.69 208 ASN A N 1
ATOM 1666 C CA . ASN A 1 208 ? -6.195 -2.538 51.648 1.00 49.69 208 ASN A CA 1
ATOM 1667 C C . ASN A 1 208 ? -4.819 -2.153 51.079 1.00 49.69 208 ASN A C 1
ATOM 1669 O O . ASN A 1 208 ? -4.125 -1.317 51.663 1.00 49.69 208 ASN A O 1
ATOM 1673 N N . GLN A 1 209 ? -4.401 -2.757 49.963 1.00 59.12 209 GLN A N 1
ATOM 1674 C CA . GLN A 1 209 ? -3.258 -2.201 49.253 1.00 59.12 209 GLN A CA 1
ATOM 1675 C C . GLN A 1 209 ? -3.661 -0.834 48.710 1.00 59.12 209 GLN A C 1
ATOM 1677 O O . GLN A 1 209 ? -4.689 -0.677 48.047 1.00 59.12 209 GLN A O 1
ATOM 1682 N N . ASP A 1 210 ? -2.868 0.162 49.080 1.00 75.00 210 ASP A N 1
ATOM 1683 C CA . ASP A 1 210 ? -3.072 1.542 48.691 1.00 75.00 210 ASP A CA 1
ATOM 1684 C C . ASP A 1 210 ? -2.862 1.665 47.176 1.00 75.00 210 ASP A C 1
ATOM 1686 O O . ASP A 1 210 ? -1.738 1.539 46.687 1.00 75.00 210 ASP A O 1
ATOM 1690 N N . ILE A 1 211 ? -3.956 1.870 46.433 1.00 84.12 211 ILE A N 1
ATOM 1691 C CA . ILE A 1 211 ? -3.947 2.059 44.973 1.00 84.12 211 ILE A CA 1
ATOM 1692 C C . ILE A 1 211 ? -2.961 3.155 44.560 1.00 84.12 211 ILE A C 1
ATOM 1694 O O . ILE A 1 211 ? -2.317 3.057 43.520 1.00 84.12 211 ILE A O 1
ATOM 1698 N N . LEU A 1 212 ? -2.759 4.148 45.427 1.00 83.00 212 LEU A N 1
ATOM 1699 C CA . LEU A 1 212 ? -1.858 5.265 45.189 1.00 83.00 212 LEU A CA 1
ATOM 1700 C C . LEU A 1 212 ? -0.394 4.857 45.391 1.00 83.00 212 LEU A C 1
ATOM 1702 O O . LEU A 1 212 ? 0.474 5.304 44.647 1.00 83.00 212 LEU A O 1
ATOM 1706 N N . ALA A 1 213 ? -0.107 3.939 46.320 1.00 80.81 213 ALA A N 1
ATOM 1707 C CA . ALA A 1 213 ? 1.226 3.347 46.445 1.00 80.81 213 ALA A CA 1
ATOM 1708 C C . ALA A 1 213 ? 1.572 2.470 45.231 1.00 80.81 213 ALA A C 1
ATOM 1710 O O . ALA A 1 213 ? 2.715 2.483 44.773 1.00 80.81 213 ALA A O 1
ATOM 1711 N N . LYS A 1 214 ? 0.590 1.742 44.681 1.00 83.00 214 LYS A N 1
ATOM 1712 C CA . LYS A 1 214 ? 0.768 0.989 43.430 1.00 83.00 214 LYS A CA 1
ATOM 1713 C C . LYS A 1 214 ? 1.022 1.912 42.251 1.00 83.00 214 LYS A C 1
ATOM 1715 O O . LYS A 1 214 ? 1.964 1.669 41.510 1.00 83.00 214 LYS A O 1
ATOM 1720 N N . LEU A 1 215 ? 0.232 2.975 42.117 1.00 86.44 215 LEU A N 1
ATOM 1721 C CA . LEU A 1 215 ? 0.434 3.991 41.088 1.00 86.44 215 LEU A CA 1
ATOM 1722 C C . LEU A 1 215 ? 1.823 4.621 41.198 1.00 86.44 215 LEU A C 1
ATOM 1724 O O . LEU A 1 215 ? 2.522 4.739 40.201 1.00 86.44 215 LEU A O 1
ATOM 1728 N N . GLN A 1 216 ? 2.267 4.963 42.408 1.00 84.12 216 GLN A N 1
ATOM 1729 C CA . GLN A 1 216 ? 3.598 5.524 42.606 1.00 84.12 216 GLN A CA 1
ATOM 1730 C C . GLN A 1 216 ? 4.713 4.541 42.233 1.00 84.12 216 GLN A C 1
ATOM 1732 O O . GLN A 1 216 ? 5.661 4.953 41.569 1.00 84.12 216 GLN A O 1
ATOM 1737 N N . SER A 1 217 ? 4.609 3.263 42.620 1.00 83.44 217 SER A N 1
ATOM 1738 C CA . SER A 1 217 ? 5.570 2.236 42.180 1.00 83.44 217 SER A CA 1
ATOM 1739 C C . SER A 1 217 ? 5.557 2.119 40.663 1.00 83.44 217 SER A C 1
ATOM 1741 O O . SER A 1 217 ? 6.600 2.219 40.038 1.00 83.44 217 SER A O 1
ATOM 1743 N N . PHE A 1 218 ? 4.369 2.019 40.069 1.00 84.56 218 PHE A N 1
ATOM 1744 C CA . PHE A 1 218 ? 4.186 1.889 38.632 1.00 84.56 218 PHE A CA 1
ATOM 1745 C C . PHE A 1 218 ? 4.826 3.048 37.857 1.00 84.56 218 PHE A C 1
ATOM 1747 O O . PHE A 1 218 ? 5.610 2.819 36.941 1.00 84.56 218 PHE A O 1
ATOM 1754 N N . LEU A 1 219 ? 4.563 4.295 38.249 1.00 83.88 219 LEU A N 1
ATOM 1755 C CA . LEU A 1 219 ? 5.152 5.471 37.606 1.00 83.88 219 LEU A CA 1
ATOM 1756 C C . LEU A 1 219 ? 6.662 5.576 37.860 1.00 83.88 219 LEU A C 1
ATOM 1758 O O . LEU A 1 219 ? 7.395 6.062 37.002 1.00 83.88 219 LEU A O 1
ATOM 1762 N N . SER A 1 220 ? 7.141 5.127 39.025 1.00 81.50 220 SER A N 1
ATOM 1763 C CA . SER A 1 220 ? 8.570 5.112 39.357 1.00 81.50 220 SER A CA 1
ATOM 1764 C C . SER A 1 220 ? 9.333 4.092 38.520 1.00 81.50 220 SER A C 1
ATOM 1766 O O . SER A 1 220 ? 10.342 4.430 37.906 1.00 81.50 220 SER A O 1
ATOM 1768 N N . ASP A 1 221 ? 8.841 2.855 38.491 1.00 77.62 221 ASP A N 1
ATOM 1769 C CA . ASP A 1 221 ? 9.470 1.717 37.820 1.00 77.62 221 ASP A CA 1
ATOM 1770 C C . ASP A 1 221 ? 9.512 1.919 36.296 1.00 77.62 221 ASP A C 1
ATOM 1772 O O . ASP A 1 221 ? 10.395 1.389 35.626 1.00 77.62 221 ASP A O 1
ATOM 1776 N N . ASN A 1 222 ? 8.606 2.745 35.760 1.00 70.75 222 ASN A N 1
ATOM 1777 C CA . ASN A 1 222 ? 8.531 3.100 34.342 1.00 70.75 222 ASN A CA 1
ATOM 1778 C C . ASN A 1 222 ? 9.097 4.495 34.007 1.00 70.75 222 ASN A C 1
ATOM 1780 O O . ASN A 1 222 ? 8.955 4.957 32.880 1.00 70.75 222 ASN A O 1
ATOM 1784 N N . GLY A 1 223 ? 9.732 5.187 34.960 1.00 72.38 223 GLY A N 1
ATOM 1785 C CA . GLY A 1 223 ? 10.425 6.461 34.718 1.00 72.38 223 GLY A CA 1
ATOM 1786 C C . GLY A 1 223 ? 9.538 7.706 34.562 1.00 72.38 223 GLY A C 1
ATOM 1787 O O . GLY A 1 223 ? 10.073 8.810 34.466 1.00 72.38 223 GLY A O 1
ATOM 1788 N N . PHE A 1 224 ? 8.211 7.574 34.617 1.00 77.75 224 PHE A N 1
ATOM 1789 C CA . PHE A 1 224 ? 7.259 8.676 34.422 1.00 77.75 224 PHE A CA 1
ATOM 1790 C C . PHE A 1 224 ? 7.248 9.709 35.550 1.00 77.75 224 PHE A C 1
ATOM 1792 O O . PHE A 1 224 ? 6.865 10.846 35.318 1.00 77.75 224 PHE A O 1
ATOM 1799 N N . LEU A 1 225 ? 7.721 9.383 36.760 1.00 74.94 225 LEU A N 1
ATOM 1800 C CA . LEU A 1 225 ? 7.776 10.350 37.877 1.00 74.94 225 LEU A CA 1
ATOM 1801 C C . LEU A 1 225 ? 8.664 11.584 37.623 1.00 74.94 225 LEU A C 1
ATOM 1803 O O . LEU A 1 225 ? 8.681 12.503 38.449 1.00 74.94 225 LEU A O 1
ATOM 1807 N N . LYS A 1 226 ? 9.448 11.579 36.539 1.00 71.88 226 LYS A N 1
ATOM 1808 C CA . LYS A 1 226 ? 10.269 12.711 36.096 1.00 71.88 226 LYS A CA 1
ATOM 1809 C C . LYS A 1 226 ? 9.625 13.531 34.973 1.00 71.88 226 LYS A C 1
ATOM 1811 O O . LYS A 1 226 ? 10.141 14.600 34.681 1.00 71.88 226 LYS A O 1
ATOM 1816 N N . ALA A 1 227 ? 8.551 13.042 34.353 1.00 75.50 227 ALA A N 1
ATOM 1817 C CA . ALA A 1 227 ? 7.866 13.753 33.281 1.00 75.50 227 ALA A CA 1
ATOM 1818 C C . ALA A 1 227 ? 7.169 15.011 33.817 1.00 75.50 227 ALA A C 1
ATOM 1820 O O . ALA A 1 227 ? 6.725 15.027 34.969 1.00 75.50 227 ALA A O 1
ATOM 1821 N N . LYS A 1 228 ? 7.039 16.039 32.966 1.00 77.62 228 LYS A N 1
ATOM 1822 C CA . LYS A 1 228 ? 6.247 17.242 33.274 1.00 77.62 228 LYS A CA 1
ATOM 1823 C C . LYS A 1 228 ? 4.760 16.885 33.453 1.00 77.62 228 LYS A C 1
ATOM 1825 O O . LYS A 1 228 ? 4.106 17.440 34.330 1.00 77.62 228 LYS A O 1
ATOM 1830 N N . LYS A 1 229 ? 4.252 15.901 32.693 1.00 83.69 229 LYS A N 1
ATOM 1831 C CA . LYS A 1 229 ? 2.841 15.474 32.680 1.00 83.69 229 LYS A CA 1
ATOM 1832 C C . LYS A 1 229 ? 2.682 13.968 32.994 1.00 83.69 229 LYS A C 1
ATOM 1834 O O . LYS A 1 229 ? 2.278 13.183 32.141 1.00 83.69 229 LYS A O 1
ATOM 1839 N N . PRO A 1 230 ? 3.048 13.509 34.207 1.00 81.00 230 PRO A N 1
ATOM 1840 C CA . PRO A 1 230 ? 3.266 12.092 34.516 1.00 81.00 230 PRO A CA 1
ATOM 1841 C C . PRO A 1 230 ? 2.040 11.179 34.378 1.00 81.00 230 PRO A C 1
ATOM 1843 O O . PRO A 1 230 ? 2.199 10.018 34.001 1.00 81.00 230 PRO A O 1
ATOM 1846 N N . LEU A 1 231 ? 0.834 11.637 34.713 1.00 84.88 231 LEU A N 1
ATOM 1847 C CA . LEU A 1 231 ? -0.398 10.863 34.551 1.00 84.88 231 LEU A CA 1
ATOM 1848 C C . LEU A 1 231 ? -0.886 10.916 33.110 1.00 84.88 231 LEU A C 1
ATOM 1850 O O . LEU A 1 231 ? -1.159 9.859 32.539 1.00 84.88 231 LEU A O 1
ATOM 1854 N N . HIS A 1 232 ? -0.938 12.109 32.518 1.00 83.12 232 HIS A N 1
ATOM 1855 C CA . HIS A 1 232 ? -1.320 12.271 31.118 1.00 83.12 232 HIS A CA 1
ATOM 1856 C C . HIS A 1 232 ? -0.417 11.438 30.196 1.00 83.12 232 HIS A C 1
ATOM 1858 O O . HIS A 1 232 ? -0.910 10.609 29.442 1.00 83.12 232 HIS A O 1
ATOM 1864 N N . ASP A 1 233 ? 0.904 11.525 30.313 1.00 81.81 233 ASP A N 1
ATOM 1865 C CA . ASP A 1 233 ? 1.826 10.805 29.419 1.00 81.81 233 ASP A CA 1
ATOM 1866 C C . ASP A 1 233 ? 1.768 9.279 29.598 1.00 81.81 233 ASP A C 1
ATOM 1868 O O . ASP A 1 233 ? 2.094 8.509 28.684 1.00 81.81 233 ASP A O 1
ATOM 1872 N N . THR A 1 234 ? 1.316 8.831 30.772 1.00 83.56 234 THR A N 1
ATOM 1873 C CA . THR A 1 234 ? 1.115 7.413 31.079 1.00 83.56 234 THR A CA 1
ATOM 1874 C C . THR A 1 234 ? -0.198 6.878 30.496 1.00 83.56 234 THR A C 1
ATOM 1876 O O . THR A 1 234 ? -0.201 5.781 29.934 1.00 83.56 234 THR A O 1
ATOM 1879 N N . PHE A 1 235 ? -1.304 7.623 30.613 1.00 82.81 235 PHE A N 1
ATOM 1880 C CA . PHE A 1 235 ? -2.663 7.133 30.320 1.00 82.81 235 PHE A CA 1
ATOM 1881 C C . PHE A 1 235 ? -3.350 7.794 29.106 1.00 82.81 235 PHE A C 1
ATOM 1883 O O . PHE A 1 235 ? -4.378 7.300 28.646 1.00 82.81 235 PHE A O 1
ATOM 1890 N N . ALA A 1 236 ? -2.798 8.855 28.510 1.00 72.75 236 ALA A N 1
ATOM 1891 C CA . ALA A 1 236 ? -3.427 9.571 27.390 1.00 72.75 236 ALA A CA 1
ATOM 1892 C C . ALA A 1 236 ? -3.651 8.675 26.163 1.00 72.75 236 ALA A C 1
ATOM 1894 O O . ALA A 1 236 ? -4.729 8.697 25.573 1.00 72.75 236 ALA A O 1
ATOM 1895 N N . ARG A 1 237 ? -2.662 7.836 25.824 1.00 66.88 237 ARG A N 1
ATOM 1896 C CA . ARG A 1 237 ? -2.687 6.915 24.668 1.00 66.88 237 ARG A CA 1
ATOM 1897 C C . ARG A 1 237 ? -3.144 5.496 25.022 1.00 66.88 237 ARG A C 1
ATOM 1899 O O . ARG A 1 237 ? -2.808 4.547 24.319 1.00 66.88 237 ARG A O 1
ATOM 1906 N N . PHE A 1 238 ? -3.834 5.340 26.146 1.00 75.94 238 PHE A N 1
ATOM 1907 C CA . PHE A 1 238 ? -4.345 4.058 26.605 1.00 75.94 238 PHE A CA 1
ATOM 1908 C C . PHE A 1 238 ? -5.844 3.946 26.316 1.00 75.94 238 PHE A C 1
ATOM 1910 O O . PHE A 1 238 ? -6.614 4.878 26.570 1.00 75.94 238 PHE A O 1
ATOM 1917 N N . SER A 1 239 ? -6.232 2.794 25.777 1.00 79.88 239 SER A N 1
ATOM 1918 C CA . SER A 1 239 ? -7.612 2.366 25.580 1.00 79.88 239 SER A CA 1
ATOM 1919 C C . SER A 1 239 ? -7.851 1.064 26.339 1.00 79.88 239 SER A C 1
ATOM 1921 O O . SER A 1 239 ? -6.940 0.262 26.553 1.00 79.88 239 SER A O 1
ATOM 1923 N N . LEU A 1 240 ? -9.090 0.876 26.781 1.00 83.50 240 LEU A N 1
ATOM 1924 C CA . LEU A 1 240 ? -9.538 -0.368 27.391 1.00 83.50 240 LEU A CA 1
ATOM 1925 C C . LEU A 1 240 ? -10.164 -1.293 26.344 1.00 83.50 240 LEU A C 1
ATOM 1927 O O . LEU A 1 240 ? -10.674 -0.784 25.348 1.00 83.50 240 LEU A O 1
ATOM 1931 N N . PRO A 1 241 ? -10.170 -2.614 26.600 1.00 85.00 241 PRO A N 1
ATOM 1932 C CA . PRO A 1 241 ? -10.807 -3.589 25.720 1.00 85.00 241 PRO A CA 1
ATOM 1933 C C . PRO A 1 241 ? -12.299 -3.307 25.552 1.00 85.00 241 PRO A C 1
ATOM 1935 O O . PRO A 1 241 ? -12.971 -2.865 26.498 1.00 85.00 241 PRO A O 1
ATOM 1938 N N . GLU A 1 242 ? -12.811 -3.593 24.356 1.00 78.12 242 GLU A N 1
ATOM 1939 C CA . GLU A 1 242 ? -14.221 -3.408 24.013 1.00 78.12 242 GLU A CA 1
ATOM 1940 C C . GLU A 1 242 ? -15.094 -4.390 24.801 1.00 78.12 242 GLU A C 1
ATOM 1942 O O . GLU A 1 242 ? -16.037 -3.979 25.489 1.00 78.12 242 GLU A O 1
ATOM 1947 N N . ASN A 1 243 ? -14.742 -5.681 24.801 1.00 79.00 243 ASN A N 1
ATOM 1948 C CA . ASN A 1 243 ? -15.477 -6.708 25.531 1.00 79.00 243 ASN A CA 1
ATOM 1949 C C . ASN A 1 243 ? -14.904 -6.976 26.929 1.00 79.00 243 ASN A C 1
ATOM 1951 O O . ASN A 1 243 ? -14.124 -7.890 27.197 1.00 79.00 243 ASN A O 1
ATOM 1955 N N . LYS A 1 244 ? -15.383 -6.183 27.880 1.00 80.88 244 LYS A N 1
ATOM 1956 C CA . LYS A 1 244 ? -14.899 -6.142 29.267 1.00 80.88 244 LYS A CA 1
ATOM 1957 C C . LYS A 1 244 ? -15.282 -7.364 30.114 1.00 80.88 244 LYS A C 1
ATOM 1959 O O . LYS A 1 244 ? -14.724 -7.545 31.197 1.00 80.88 244 LYS A O 1
ATOM 1964 N N . GLU A 1 245 ? -16.246 -8.180 29.680 1.00 70.56 245 GLU A N 1
ATOM 1965 C CA . GLU A 1 245 ? -16.770 -9.311 30.466 1.00 70.56 245 GLU A CA 1
ATOM 1966 C C . GLU A 1 245 ? -15.901 -10.571 30.381 1.00 70.56 245 GLU A C 1
ATOM 1968 O O . GLU A 1 245 ? -15.887 -11.370 31.324 1.00 70.56 245 GLU A O 1
ATOM 1973 N N . HIS A 1 246 ? -15.165 -10.742 29.281 1.00 73.81 246 HIS A N 1
ATOM 1974 C CA . HIS A 1 246 ? -14.364 -11.940 29.008 1.00 73.81 246 HIS A CA 1
ATOM 1975 C C . HIS A 1 246 ? -12.881 -11.787 29.350 1.00 73.81 246 HIS A C 1
ATOM 1977 O O . HIS A 1 246 ? -12.117 -12.734 29.203 1.00 73.81 246 HIS A O 1
ATOM 1983 N N . VAL A 1 247 ? -12.482 -10.629 29.876 1.00 83.81 247 VAL A N 1
ATOM 1984 C CA . VAL A 1 247 ? -11.089 -10.331 30.207 1.00 83.81 247 VAL A CA 1
ATOM 1985 C C . VAL A 1 247 ? -10.744 -10.816 31.613 1.00 83.81 247 VAL A C 1
ATOM 1987 O O . VAL A 1 247 ? -11.342 -10.412 32.619 1.00 83.81 247 VAL A O 1
ATOM 1990 N N . THR A 1 248 ? -9.698 -11.631 31.730 1.00 86.06 248 THR A N 1
ATOM 1991 C CA . THR A 1 248 ? -9.144 -12.094 33.004 1.00 86.06 248 THR A CA 1
ATOM 1992 C C . THR A 1 248 ? -8.322 -10.978 33.665 1.00 86.06 248 THR A C 1
ATOM 1994 O O . THR A 1 248 ? -7.095 -11.050 33.798 1.00 86.06 248 THR A O 1
ATOM 1997 N N . LEU A 1 249 ? -9.011 -9.938 34.151 1.00 85.06 249 LEU A N 1
ATOM 1998 C CA . LEU A 1 249 ? -8.433 -8.675 34.630 1.00 85.06 249 LEU A CA 1
ATOM 1999 C C . LEU A 1 249 ? -7.216 -8.852 35.550 1.00 85.06 249 LEU A C 1
ATOM 2001 O O . LEU A 1 249 ? -6.175 -8.241 35.343 1.00 85.06 249 LEU A O 1
ATOM 2005 N N . LYS A 1 250 ? -7.301 -9.738 36.550 1.00 83.06 250 LYS A N 1
ATOM 2006 C CA . LYS A 1 250 ? -6.228 -9.925 37.545 1.00 83.06 250 LYS A CA 1
ATOM 2007 C C . LYS A 1 250 ? -4.894 -10.360 36.923 1.00 83.06 250 LYS A C 1
ATOM 2009 O O . LYS A 1 250 ? -3.830 -10.025 37.443 1.00 83.06 250 LYS A O 1
ATOM 2014 N N . LYS A 1 251 ? -4.929 -11.151 35.848 1.00 86.44 251 LYS A N 1
ATOM 2015 C CA . LYS A 1 251 ? -3.716 -11.611 35.158 1.00 86.44 251 LYS A CA 1
ATOM 2016 C C . LYS A 1 251 ? -3.079 -10.466 34.379 1.00 86.44 251 LYS A C 1
ATOM 2018 O O . LYS A 1 251 ? -1.879 -10.245 34.528 1.00 86.44 251 LYS A O 1
ATOM 2023 N N . TRP A 1 252 ? -3.890 -9.691 33.667 1.00 89.44 252 TRP A N 1
ATOM 2024 C CA . TRP A 1 252 ? -3.453 -8.488 32.966 1.00 89.44 252 TRP A CA 1
ATOM 2025 C C . TRP A 1 252 ? -2.903 -7.416 33.897 1.00 89.44 252 TRP A C 1
ATOM 2027 O O . TRP A 1 252 ? -1.811 -6.918 33.651 1.00 89.44 252 TRP A O 1
ATOM 2037 N N . GLN A 1 253 ? -3.557 -7.146 35.026 1.00 87.19 253 GLN A N 1
ATOM 2038 C CA . GLN A 1 253 ? -3.026 -6.253 36.065 1.00 87.19 253 GLN A CA 1
ATOM 2039 C C . GLN A 1 253 ? -1.638 -6.700 36.553 1.00 87.19 253 GLN A C 1
ATOM 2041 O O . GLN A 1 253 ? -0.758 -5.872 36.794 1.00 87.19 253 GLN A O 1
ATOM 2046 N N . GLY A 1 254 ? -1.409 -8.015 36.662 1.00 86.06 254 GLY A N 1
ATOM 2047 C CA . GLY A 1 254 ? -0.100 -8.583 36.986 1.00 86.06 254 GLY A CA 1
ATOM 2048 C C . GLY A 1 254 ? 0.952 -8.358 35.894 1.00 86.06 254 GLY A C 1
ATOM 2049 O O . GLY A 1 254 ? 2.107 -8.072 36.215 1.00 86.06 254 GLY A O 1
ATOM 2050 N N . LEU A 1 255 ? 0.564 -8.449 34.618 1.00 89.12 255 LEU A N 1
ATOM 2051 C CA . LEU A 1 255 ? 1.434 -8.132 33.480 1.00 89.12 255 LEU A CA 1
ATOM 2052 C C . LEU A 1 255 ? 1.748 -6.635 33.421 1.00 89.12 255 LEU A C 1
ATOM 2054 O O . LEU A 1 255 ? 2.919 -6.281 33.330 1.00 89.12 255 LEU A O 1
ATOM 2058 N N . ILE A 1 256 ? 0.738 -5.772 33.558 1.00 88.69 256 ILE A N 1
ATOM 2059 C CA . ILE A 1 256 ? 0.867 -4.308 33.586 1.00 88.69 256 ILE A CA 1
ATOM 2060 C C . ILE A 1 256 ? 1.798 -3.882 34.716 1.00 88.69 256 ILE A C 1
ATOM 2062 O O . ILE A 1 256 ? 2.774 -3.177 34.480 1.00 88.69 256 ILE A O 1
ATOM 2066 N N . SER A 1 257 ? 1.580 -4.393 35.928 1.00 82.88 257 SER A N 1
ATOM 2067 C CA . SER A 1 257 ? 2.428 -4.068 37.082 1.00 82.88 257 SER A CA 1
ATOM 2068 C C . SER A 1 257 ? 3.899 -4.444 36.870 1.00 82.88 257 SER A C 1
ATOM 2070 O O . SER A 1 257 ? 4.775 -3.821 37.459 1.00 82.88 257 SER A O 1
ATOM 2072 N N . LYS A 1 258 ? 4.188 -5.467 36.055 1.00 84.56 258 LYS A N 1
ATOM 2073 C CA . LYS A 1 258 ? 5.550 -5.970 35.820 1.00 84.56 258 LYS A CA 1
ATOM 2074 C C . LYS A 1 258 ? 6.221 -5.383 34.576 1.00 84.56 258 LYS A C 1
ATOM 2076 O O . LYS A 1 258 ? 7.441 -5.255 34.556 1.00 84.56 258 LYS A O 1
ATOM 2081 N N . HIS A 1 259 ? 5.448 -5.106 33.531 1.00 85.50 259 HIS A N 1
ATOM 2082 C CA . HIS A 1 259 ? 5.942 -4.774 32.192 1.00 85.50 259 HIS A CA 1
ATOM 2083 C C . HIS A 1 259 ? 5.502 -3.388 31.706 1.00 85.50 259 HIS A C 1
ATOM 2085 O O . HIS A 1 259 ? 5.870 -2.984 30.603 1.00 85.50 259 HIS A O 1
ATOM 2091 N N . GLY A 1 260 ? 4.737 -2.651 32.512 1.00 85.62 260 GLY A N 1
ATOM 2092 C CA . GLY A 1 260 ? 4.443 -1.251 32.258 1.00 85.62 260 GLY A CA 1
ATOM 2093 C C . GLY A 1 260 ? 3.622 -1.017 30.997 1.00 85.62 260 GLY A C 1
ATOM 2094 O O . GLY A 1 260 ? 2.659 -1.731 30.705 1.00 85.62 260 GLY A O 1
ATOM 2095 N N . LYS A 1 261 ? 4.052 -0.006 30.236 1.00 81.88 261 LYS A N 1
ATOM 2096 C CA . LYS A 1 261 ? 3.394 0.484 29.018 1.00 81.88 261 LYS A CA 1
ATOM 2097 C C . LYS A 1 261 ? 3.212 -0.597 27.950 1.00 81.88 261 LYS A C 1
ATOM 2099 O O . LYS A 1 261 ? 2.182 -0.614 27.287 1.00 81.88 261 LYS A O 1
ATOM 2104 N N . GLU A 1 262 ? 4.165 -1.516 27.800 1.00 83.94 262 GLU A N 1
ATOM 2105 C CA . GLU A 1 262 ? 4.066 -2.583 26.793 1.00 83.94 262 GLU A CA 1
ATOM 2106 C C . GLU A 1 262 ? 2.911 -3.542 27.094 1.00 83.94 262 GLU A C 1
ATOM 2108 O O . GLU A 1 262 ? 2.127 -3.864 26.209 1.00 83.94 262 GLU A O 1
ATOM 2113 N N . ALA A 1 263 ? 2.724 -3.929 28.359 1.00 88.94 263 ALA A N 1
ATOM 2114 C CA . ALA A 1 263 ? 1.563 -4.727 28.744 1.00 88.94 263 ALA A CA 1
ATOM 2115 C C . ALA A 1 263 ? 0.249 -3.933 28.667 1.00 88.94 263 ALA A C 1
ATOM 2117 O O . ALA A 1 263 ? -0.782 -4.523 28.363 1.00 88.94 263 ALA A O 1
ATOM 2118 N N . MET A 1 264 ? 0.272 -2.616 28.909 1.00 87.19 264 MET A N 1
ATOM 2119 C CA . MET A 1 264 ? -0.917 -1.769 28.744 1.00 87.19 264 MET A CA 1
ATOM 2120 C C . MET A 1 264 ? -1.384 -1.696 27.287 1.00 87.19 264 MET A C 1
ATOM 2122 O O . MET A 1 264 ? -2.581 -1.790 27.046 1.00 87.19 264 MET A O 1
ATOM 2126 N N . LYS A 1 265 ? -0.464 -1.588 26.317 1.00 86.62 265 LYS A N 1
ATOM 2127 C CA . LYS A 1 265 ? -0.808 -1.615 24.882 1.00 86.62 265 LYS A CA 1
ATOM 2128 C C . LYS A 1 265 ? -1.516 -2.913 24.494 1.00 86.62 265 LYS A C 1
ATOM 2130 O O . LYS A 1 265 ? -2.506 -2.879 23.780 1.00 86.62 265 LYS A O 1
ATOM 2135 N N . LEU A 1 266 ? -1.026 -4.046 24.997 1.00 89.75 266 LEU A N 1
ATOM 2136 C CA . LEU A 1 266 ? -1.627 -5.362 24.754 1.00 89.75 266 LEU A CA 1
ATOM 2137 C C . LEU A 1 266 ? -2.968 -5.532 25.467 1.00 89.75 266 LEU A C 1
ATOM 2139 O O . LEU A 1 266 ? -3.854 -6.218 24.973 1.00 89.75 266 LEU A O 1
ATOM 2143 N N . PHE A 1 267 ? -3.122 -4.909 26.634 1.00 90.19 267 PHE A N 1
ATOM 2144 C CA . PHE A 1 267 ? -4.356 -4.993 27.402 1.00 90.19 267 PHE A CA 1
ATOM 2145 C C . PHE A 1 267 ? -5.545 -4.341 26.684 1.00 90.19 267 PHE A C 1
ATOM 2147 O O . PHE A 1 267 ? -6.673 -4.796 26.862 1.00 90.19 267 PHE A O 1
ATOM 2154 N N . ALA A 1 268 ? -5.295 -3.339 25.837 1.00 88.19 268 ALA A N 1
ATOM 2155 C CA . ALA A 1 268 ? -6.318 -2.699 25.013 1.00 88.19 268 ALA A CA 1
ATOM 2156 C C . ALA A 1 268 ? -7.049 -3.671 24.069 1.00 88.19 268 ALA A C 1
ATOM 2158 O O . ALA A 1 268 ? -8.201 -3.426 23.751 1.00 88.19 268 ALA A O 1
ATOM 2159 N N . VAL A 1 269 ? -6.400 -4.769 23.670 1.00 89.81 269 VAL A N 1
ATOM 2160 C CA . VAL A 1 269 ? -6.955 -5.833 22.805 1.00 89.81 269 VAL A CA 1
ATOM 2161 C C . VAL A 1 269 ? -7.019 -7.175 23.550 1.00 89.81 269 VAL A C 1
ATOM 2163 O O . VAL A 1 269 ? -6.854 -8.256 22.985 1.00 89.81 269 VAL A O 1
ATOM 2166 N N . SER A 1 270 ? -7.145 -7.120 24.879 1.00 90.44 270 SER A N 1
ATOM 2167 C CA . SER A 1 270 ? -7.056 -8.314 25.729 1.00 90.44 270 SER A CA 1
ATOM 2168 C C . SER A 1 270 ? -8.201 -9.299 25.533 1.00 90.44 270 SER A C 1
ATOM 2170 O O . SER A 1 270 ? -7.992 -10.496 25.709 1.00 90.44 270 SER A O 1
ATOM 2172 N N . ASP A 1 271 ? -9.386 -8.819 25.186 1.00 88.69 271 ASP A N 1
ATOM 2173 C CA . ASP A 1 271 ? -10.549 -9.631 24.848 1.00 88.69 271 ASP A CA 1
ATOM 2174 C C . ASP A 1 271 ? -10.286 -10.498 23.617 1.00 88.69 271 ASP A C 1
ATOM 2176 O O . ASP A 1 271 ? -10.428 -11.720 23.703 1.00 88.69 271 ASP A O 1
ATOM 2180 N N . GLU A 1 272 ? -9.785 -9.902 22.536 1.00 90.00 272 GLU A N 1
ATOM 2181 C CA . GLU A 1 272 ? -9.391 -10.631 21.326 1.00 90.00 272 GLU A CA 1
ATOM 2182 C C . GLU A 1 272 ? -8.259 -11.628 21.610 1.00 90.00 272 GLU A C 1
ATOM 2184 O O . GLU A 1 272 ? -8.292 -12.776 21.160 1.00 90.00 272 GLU A O 1
ATOM 2189 N N . ILE A 1 273 ? -7.260 -11.226 22.406 1.00 90.75 273 ILE A N 1
ATOM 2190 C CA . ILE A 1 273 ? -6.140 -12.099 22.796 1.00 90.75 273 ILE A CA 1
ATOM 2191 C C . ILE A 1 273 ? -6.638 -13.317 23.584 1.00 90.75 273 ILE A C 1
ATOM 2193 O O . ILE A 1 273 ? -6.191 -14.442 23.339 1.00 90.75 273 ILE A O 1
ATOM 2197 N N . GLU A 1 274 ? -7.541 -13.119 24.546 1.00 90.88 274 GLU A N 1
ATOM 2198 C CA . GLU A 1 274 ? -8.087 -14.214 25.350 1.00 90.88 274 GLU A CA 1
ATOM 2199 C C . GLU A 1 274 ? -9.034 -15.108 24.546 1.00 90.88 274 GLU A C 1
ATOM 2201 O O . GLU A 1 274 ? -9.041 -16.319 24.767 1.00 90.88 274 GLU A O 1
ATOM 2206 N N . GLU A 1 275 ? -9.799 -14.551 23.605 1.00 88.06 275 GLU A N 1
ATOM 2207 C CA . GLU A 1 275 ? -10.627 -15.312 22.663 1.00 88.06 275 GLU A CA 1
ATOM 2208 C C . GLU A 1 275 ? -9.773 -16.171 21.723 1.00 88.06 275 GLU A C 1
ATOM 2210 O O . GLU A 1 275 ? -9.995 -17.381 21.619 1.00 88.06 275 GLU A O 1
ATOM 2215 N N . LYS A 1 276 ? -8.717 -15.599 21.131 1.00 86.75 276 LYS A N 1
ATOM 2216 C CA . LYS A 1 276 ? -7.754 -16.345 20.306 1.00 86.75 276 LYS A CA 1
ATOM 2217 C C . LYS A 1 276 ? -7.131 -17.497 21.087 1.00 86.75 276 LYS A C 1
ATOM 2219 O O . LYS A 1 276 ? -6.996 -18.600 20.561 1.00 86.75 276 LYS A O 1
ATOM 2224 N N . LYS A 1 277 ? -6.773 -17.261 22.353 1.00 85.44 277 LYS A N 1
ATOM 2225 C CA . LYS A 1 277 ? -6.198 -18.291 23.225 1.00 85.44 277 LYS A CA 1
ATOM 2226 C C . LYS A 1 277 ? -7.211 -19.359 23.641 1.00 85.44 277 LYS A C 1
ATOM 2228 O O . LYS A 1 277 ? -6.819 -20.508 23.844 1.00 85.44 277 LYS A O 1
ATOM 2233 N N . ALA A 1 278 ? -8.488 -19.004 23.780 1.00 83.69 278 ALA A N 1
ATOM 2234 C CA . ALA A 1 278 ? -9.545 -19.951 24.123 1.00 83.69 278 ALA A CA 1
ATOM 2235 C C . ALA A 1 278 ? -9.713 -21.034 23.044 1.00 83.69 278 ALA A C 1
ATOM 2237 O O . ALA A 1 278 ? -9.943 -22.204 23.382 1.00 83.69 278 ALA A O 1
ATOM 2238 N N . GLY A 1 279 ? -9.579 -20.661 21.765 1.00 77.69 279 GLY A N 1
ATOM 2239 C CA . GLY A 1 279 ? -9.778 -21.560 20.626 1.00 77.69 279 GLY A CA 1
ATOM 2240 C C . GLY A 1 279 ? -11.091 -22.348 20.739 1.00 77.69 279 GLY A C 1
ATOM 2241 O O . GLY A 1 279 ? -12.102 -21.833 21.216 1.00 77.69 279 GLY A O 1
ATOM 2242 N N . ASP A 1 280 ? -11.058 -23.641 20.404 1.00 69.88 280 ASP A N 1
ATOM 2243 C CA . ASP A 1 280 ? -12.234 -24.528 20.469 1.00 69.88 280 ASP A CA 1
ATOM 2244 C C . ASP A 1 280 ? -12.732 -24.821 21.897 1.00 69.88 280 ASP A C 1
ATOM 2246 O O . ASP A 1 280 ? -13.820 -25.370 22.080 1.00 69.88 280 ASP A O 1
ATOM 2250 N N . THR A 1 281 ? -11.946 -24.505 22.936 1.00 71.12 281 THR A N 1
ATOM 2251 C CA . THR A 1 281 ? -12.349 -24.793 24.323 1.00 71.12 281 THR A CA 1
ATOM 2252 C C . THR A 1 281 ? -13.397 -23.811 24.841 1.00 71.12 281 THR A C 1
ATOM 2254 O O . THR A 1 281 ? -14.102 -24.135 25.798 1.00 71.12 281 THR A O 1
ATOM 2257 N N . GLY A 1 282 ? -13.493 -22.618 24.240 1.00 65.94 282 GLY A N 1
ATOM 2258 C CA . GLY A 1 282 ? -14.371 -21.531 24.687 1.00 65.94 282 GLY A CA 1
ATOM 2259 C C . GLY A 1 282 ? -14.039 -20.982 26.082 1.00 65.94 282 GLY A C 1
ATOM 2260 O O . GLY A 1 282 ? -14.818 -20.215 26.645 1.00 65.94 282 GLY A O 1
ATOM 2261 N N . ILE A 1 283 ? -12.911 -21.385 26.679 1.00 73.44 283 ILE A N 1
ATOM 2262 C CA . ILE A 1 283 ? -12.466 -20.903 27.988 1.00 73.44 283 ILE A CA 1
ATOM 2263 C C . ILE A 1 283 ? -11.458 -19.776 27.764 1.00 73.44 283 ILE A C 1
ATOM 2265 O O . ILE A 1 283 ? -10.296 -20.035 27.457 1.00 73.44 283 ILE A O 1
ATOM 2269 N N . HIS A 1 284 ? -11.899 -18.531 27.958 1.00 73.12 284 HIS A N 1
ATOM 2270 C CA . HIS A 1 284 ? -11.028 -17.354 27.920 1.00 73.12 284 HIS A CA 1
ATOM 2271 C C . HIS A 1 284 ? -9.944 -17.460 28.998 1.00 73.12 284 HIS A C 1
ATOM 2273 O O . HIS A 1 284 ? -10.226 -17.620 30.192 1.00 73.12 284 HIS A O 1
ATOM 2279 N N . LEU A 1 285 ? -8.688 -17.432 28.557 1.00 79.75 285 LEU A N 1
ATOM 2280 C CA . LEU A 1 285 ? -7.515 -17.527 29.413 1.00 79.75 285 LEU A CA 1
ATOM 2281 C C . LEU A 1 285 ? -6.576 -16.374 29.087 1.00 79.75 285 LEU A C 1
ATOM 2283 O O . LEU A 1 285 ? -6.133 -16.238 27.952 1.00 79.75 285 LEU A O 1
ATOM 2287 N N . ALA A 1 286 ? -6.193 -15.602 30.103 1.00 82.69 286 ALA A N 1
ATOM 2288 C CA . ALA A 1 286 ? -5.147 -14.600 29.942 1.00 82.69 286 ALA A CA 1
ATOM 2289 C C . ALA A 1 286 ? -3.797 -15.200 29.497 1.00 82.69 286 ALA A C 1
ATOM 2291 O O . ALA A 1 286 ? -3.468 -16.358 29.813 1.00 82.69 286 ALA A O 1
ATOM 2292 N N . PRO A 1 287 ? -2.952 -14.383 28.846 1.00 87.69 287 PRO A N 1
ATOM 2293 C CA . PRO A 1 287 ? -1.578 -14.747 28.543 1.00 87.69 287 PRO A CA 1
ATOM 2294 C C . PRO A 1 287 ? -0.783 -15.123 29.796 1.00 87.69 287 PRO A C 1
ATOM 2296 O O . PRO A 1 287 ? -0.989 -14.588 30.892 1.00 87.69 287 PRO A O 1
ATOM 2299 N N . GLU A 1 288 ? 0.163 -16.046 29.646 1.00 86.50 288 GLU A N 1
ATOM 2300 C CA . GLU A 1 288 ? 1.013 -16.479 30.761 1.00 86.50 288 GLU A CA 1
ATOM 2301 C C . GLU A 1 288 ? 2.063 -15.428 31.130 1.00 86.50 288 GLU A C 1
ATOM 2303 O O . GLU A 1 288 ? 2.443 -15.286 32.296 1.00 86.50 288 GLU A O 1
ATOM 2308 N N . ASN A 1 289 ? 2.557 -14.712 30.123 1.00 88.75 289 ASN A N 1
ATOM 2309 C CA . ASN A 1 289 ? 3.614 -13.717 30.218 1.00 88.75 289 ASN A CA 1
ATOM 2310 C C . ASN A 1 289 ? 3.513 -12.727 29.039 1.00 88.75 289 ASN A C 1
ATOM 2312 O O . ASN A 1 289 ? 2.704 -12.909 28.133 1.00 88.75 289 ASN A O 1
ATOM 2316 N N . LEU A 1 290 ? 4.349 -11.682 29.036 1.00 87.00 290 LEU A N 1
ATOM 2317 C CA . LEU A 1 290 ? 4.330 -10.656 27.986 1.00 87.00 290 LEU A CA 1
ATOM 2318 C C . LEU A 1 290 ? 4.619 -11.218 26.581 1.00 87.00 290 LEU A C 1
ATOM 2320 O O . LEU A 1 290 ? 4.022 -10.766 25.615 1.00 87.00 290 LEU A O 1
ATOM 2324 N N . GLN A 1 291 ? 5.517 -12.200 26.452 1.00 87.00 291 GLN A N 1
ATOM 2325 C CA . GLN A 1 291 ? 5.878 -12.765 25.145 1.00 87.00 291 GLN A CA 1
ATOM 2326 C C . GLN A 1 291 ? 4.748 -13.595 24.538 1.00 87.00 291 GLN A C 1
ATOM 2328 O O . GLN A 1 291 ? 4.560 -13.558 23.327 1.00 87.00 291 GLN A O 1
ATOM 2333 N N . ASP A 1 292 ? 4.000 -14.303 25.383 1.00 88.88 292 ASP A N 1
ATOM 2334 C CA . ASP A 1 292 ? 2.781 -15.019 25.000 1.00 88.88 292 ASP A CA 1
ATOM 2335 C C . ASP A 1 292 ? 1.709 -14.037 24.495 1.00 88.88 292 ASP A C 1
ATOM 2337 O O . ASP A 1 292 ? 1.136 -14.234 23.431 1.00 88.88 292 ASP A O 1
ATOM 2341 N N . ALA A 1 293 ? 1.526 -12.909 25.192 1.00 90.69 293 ALA A N 1
ATOM 2342 C CA . ALA A 1 293 ? 0.594 -11.859 24.776 1.00 90.69 293 ALA A CA 1
ATOM 2343 C C . ALA A 1 293 ? 0.980 -11.222 23.426 1.00 90.69 293 ALA A C 1
ATOM 2345 O O . ALA A 1 293 ? 0.125 -11.069 22.559 1.00 90.69 293 ALA A O 1
ATOM 2346 N N . ILE A 1 294 ? 2.265 -10.901 23.226 1.00 90.00 294 ILE A N 1
ATOM 2347 C CA . ILE A 1 294 ? 2.772 -10.367 21.950 1.00 90.00 294 ILE A CA 1
ATOM 2348 C C . ILE A 1 294 ? 2.554 -11.381 20.824 1.00 90.00 294 ILE A C 1
ATOM 2350 O O . ILE A 1 294 ? 2.138 -11.005 19.736 1.00 90.00 294 ILE A O 1
ATOM 2354 N N . PHE A 1 295 ? 2.829 -12.663 21.073 1.00 88.38 295 PHE A N 1
ATOM 2355 C CA . PHE A 1 295 ? 2.656 -13.704 20.063 1.00 88.38 295 PHE A CA 1
ATOM 2356 C C . PHE A 1 295 ? 1.184 -13.877 19.655 1.00 88.38 295 PHE A C 1
ATOM 2358 O O . PHE A 1 295 ? 0.872 -13.894 18.466 1.00 88.38 295 PHE A O 1
ATOM 2365 N N . LEU A 1 296 ? 0.264 -13.907 20.619 1.00 91.19 296 LEU A N 1
ATOM 2366 C CA . LEU A 1 296 ? -1.172 -13.953 20.327 1.00 91.19 296 LEU A CA 1
ATOM 2367 C C . LEU A 1 296 ? -1.631 -12.713 19.553 1.00 91.19 296 LEU A C 1
ATOM 2369 O O . LEU A 1 296 ? -2.375 -12.849 18.587 1.00 91.19 296 LEU A O 1
ATOM 2373 N N . GLN A 1 297 ? -1.127 -11.524 19.901 1.00 91.25 297 GLN A N 1
ATOM 2374 C CA . GLN A 1 297 ? -1.414 -10.316 19.127 1.00 91.25 297 GLN A CA 1
ATOM 2375 C C . GLN A 1 297 ? -0.883 -10.414 17.690 1.00 91.25 297 GLN A C 1
ATOM 2377 O O . GLN A 1 297 ? -1.591 -10.041 16.757 1.00 91.25 297 GLN A O 1
ATOM 2382 N N . THR A 1 298 ? 0.321 -10.961 17.473 1.00 91.75 298 THR A N 1
ATOM 2383 C CA . THR A 1 298 ? 0.831 -11.167 16.105 1.00 91.75 298 THR A CA 1
ATOM 2384 C C . THR A 1 298 ? -0.058 -12.106 15.292 1.00 91.75 298 THR A C 1
ATOM 2386 O O . THR A 1 298 ? -0.296 -11.826 14.127 1.00 91.75 298 THR A O 1
ATOM 2389 N N . GLN A 1 299 ? -0.611 -13.162 15.901 1.00 90.75 299 GLN A N 1
ATOM 2390 C CA . GLN A 1 299 ? -1.534 -14.098 15.238 1.00 90.75 299 GLN A CA 1
ATOM 2391 C C . GLN A 1 299 ? -2.956 -13.548 15.034 1.00 90.75 299 GLN A C 1
ATOM 2393 O O . GLN A 1 299 ? -3.752 -14.148 14.309 1.00 90.75 299 GLN A O 1
ATOM 2398 N N . LEU A 1 300 ? -3.318 -12.481 15.748 1.00 91.38 300 LEU A N 1
ATOM 2399 C CA . LEU A 1 300 ? -4.542 -11.716 15.502 1.00 91.38 300 LEU A CA 1
ATOM 2400 C C . LEU A 1 300 ? -4.348 -10.723 14.356 1.00 91.38 300 LEU A C 1
ATOM 2402 O O . LEU A 1 300 ? -5.266 -10.513 13.577 1.00 91.38 300 LEU A O 1
ATOM 2406 N N . THR A 1 301 ? -3.149 -10.145 14.256 1.00 93.19 301 THR A N 1
ATOM 2407 C CA . THR A 1 301 ? -2.822 -9.120 13.255 1.00 93.19 301 THR A CA 1
ATOM 2408 C C . THR A 1 301 ? -2.497 -9.727 11.891 1.00 93.19 301 THR A C 1
ATOM 2410 O O . THR A 1 301 ? -2.840 -9.142 10.874 1.00 93.19 301 THR A O 1
ATOM 2413 N N . TYR A 1 302 ? -1.832 -10.887 11.862 1.00 95.81 302 TYR A N 1
ATOM 2414 C CA . TYR A 1 302 ? -1.386 -11.533 10.628 1.00 95.81 302 TYR A CA 1
ATOM 2415 C C . TYR A 1 302 ? -1.849 -12.988 10.580 1.00 95.81 302 TYR A C 1
ATOM 2417 O O . TYR A 1 302 ? -1.442 -13.797 11.423 1.00 95.81 302 TYR A O 1
ATOM 2425 N N . GLU A 1 303 ? -2.631 -13.358 9.562 1.00 94.44 303 GLU A N 1
ATOM 2426 C CA . GLU A 1 303 ? -3.141 -14.729 9.404 1.00 94.44 303 GLU A CA 1
ATOM 2427 C C . GLU A 1 303 ? -1.998 -15.760 9.323 1.00 94.44 303 GLU A C 1
ATOM 2429 O O . GLU A 1 303 ? -2.078 -16.852 9.887 1.00 94.44 303 GLU A O 1
ATOM 2434 N N . ARG A 1 304 ? -0.887 -15.379 8.678 1.00 94.75 304 ARG A N 1
ATOM 2435 C CA . ARG A 1 304 ? 0.291 -16.228 8.425 1.00 94.75 304 ARG A CA 1
ATOM 2436 C C . ARG A 1 304 ? 1.425 -16.048 9.445 1.00 94.75 304 ARG A C 1
ATOM 2438 O O . ARG A 1 304 ? 2.560 -16.439 9.175 1.00 94.75 304 ARG A O 1
ATOM 2445 N N . ALA A 1 305 ? 1.151 -15.479 10.624 1.00 94.00 305 ALA A N 1
ATOM 2446 C CA . ALA A 1 305 ? 2.169 -15.195 11.651 1.00 94.00 305 ALA A CA 1
ATOM 2447 C C . ALA A 1 305 ? 3.032 -16.416 12.041 1.00 94.00 305 ALA A C 1
ATOM 2449 O O . ALA A 1 305 ? 4.208 -16.263 12.384 1.00 94.00 305 ALA A O 1
ATOM 2450 N N . ASP A 1 306 ? 2.463 -17.623 11.968 1.00 92.94 306 ASP A N 1
ATOM 2451 C CA . ASP A 1 306 ? 3.133 -18.876 12.334 1.00 92.94 306 ASP A CA 1
ATOM 2452 C C . ASP A 1 306 ? 4.217 -19.321 11.337 1.00 92.94 306 ASP A C 1
ATOM 2454 O O . ASP A 1 306 ? 5.095 -20.100 11.714 1.00 92.94 306 ASP A O 1
ATOM 2458 N N . GLU A 1 307 ? 4.210 -18.826 10.092 1.00 94.81 307 GLU A N 1
ATOM 2459 C CA . GLU A 1 307 ? 5.236 -19.171 9.093 1.00 94.81 307 GLU A CA 1
ATOM 2460 C C . GLU A 1 307 ? 6.609 -18.588 9.454 1.00 94.81 307 GLU A C 1
ATOM 2462 O O . GLU A 1 307 ? 7.629 -19.250 9.254 1.00 94.81 307 GLU A O 1
ATOM 2467 N N . TYR A 1 308 ? 6.646 -17.378 10.028 1.00 94.62 308 TYR A N 1
ATOM 2468 C CA . TYR A 1 308 ? 7.882 -16.755 10.505 1.00 94.62 308 TYR A CA 1
ATOM 2469 C C . TYR A 1 308 ? 7.643 -15.863 11.746 1.00 94.62 308 TYR A C 1
ATOM 2471 O O . TYR A 1 308 ? 7.600 -14.634 11.647 1.00 94.62 308 TYR A O 1
ATOM 2479 N N . PRO A 1 309 ? 7.570 -16.452 12.958 1.00 92.31 309 PRO A N 1
ATOM 2480 C CA . PRO A 1 309 ? 7.177 -15.731 14.176 1.00 92.31 309 PRO A CA 1
ATOM 2481 C C . PRO A 1 309 ? 8.085 -14.559 14.576 1.00 92.31 309 PRO A C 1
ATOM 2483 O O . PRO A 1 309 ? 7.626 -13.593 15.182 1.00 92.31 309 PRO A O 1
ATOM 2486 N N . GLU A 1 310 ? 9.388 -14.635 14.287 1.00 91.50 310 GLU A N 1
ATOM 2487 C CA . GLU A 1 310 ? 10.330 -13.542 14.577 1.00 91.50 310 GLU A CA 1
ATOM 2488 C C . GLU A 1 310 ? 10.048 -12.319 13.694 1.00 91.50 310 GLU A C 1
ATOM 2490 O O . GLU A 1 310 ? 10.005 -11.197 14.201 1.00 91.50 310 GLU A O 1
ATOM 2495 N N . LEU A 1 311 ? 9.781 -12.547 12.404 1.00 94.50 311 LEU A N 1
ATOM 2496 C CA . LEU A 1 311 ? 9.402 -11.508 11.453 1.00 94.50 311 LEU A CA 1
ATOM 2497 C C . LEU A 1 311 ? 8.023 -10.926 11.781 1.00 94.50 311 LEU A C 1
ATOM 2499 O O . LEU A 1 311 ? 7.890 -9.711 11.808 1.00 94.50 311 LEU A O 1
ATOM 2503 N N . ALA A 1 312 ? 7.030 -11.749 12.133 1.00 94.69 312 ALA A N 1
ATOM 2504 C CA . ALA A 1 312 ? 5.694 -11.268 12.512 1.00 94.69 312 ALA A CA 1
ATOM 2505 C C . ALA A 1 312 ? 5.736 -10.322 13.728 1.00 94.69 312 ALA A C 1
ATOM 2507 O O . ALA A 1 312 ? 5.046 -9.304 13.774 1.00 94.69 312 ALA A O 1
ATOM 2508 N N . LYS A 1 313 ? 6.605 -10.610 14.708 1.00 91.81 313 LYS A N 1
ATOM 2509 C CA . LYS A 1 313 ? 6.840 -9.721 15.860 1.00 91.81 313 LYS A CA 1
ATOM 2510 C C . LYS A 1 313 ? 7.476 -8.395 15.458 1.00 91.81 313 LYS A C 1
ATOM 2512 O O . LYS A 1 313 ? 7.133 -7.364 16.034 1.00 91.81 313 LYS A O 1
ATOM 2517 N N . LEU A 1 314 ? 8.409 -8.414 14.507 1.00 92.94 314 LEU A N 1
ATOM 2518 C CA . LEU A 1 314 ? 8.998 -7.191 13.962 1.00 92.94 314 LEU A CA 1
ATOM 2519 C C . LEU A 1 314 ? 7.962 -6.396 13.164 1.00 92.94 314 LEU A C 1
ATOM 2521 O O . LEU A 1 314 ? 7.809 -5.207 13.424 1.00 92.94 314 LEU A O 1
ATOM 2525 N N . ALA A 1 315 ? 7.200 -7.057 12.296 1.00 94.19 315 ALA A N 1
ATOM 2526 C CA . ALA A 1 315 ? 6.116 -6.463 11.528 1.00 94.19 315 ALA A CA 1
ATOM 2527 C C . ALA A 1 315 ? 5.110 -5.757 12.448 1.00 94.19 315 ALA A C 1
ATOM 2529 O O . ALA A 1 315 ? 4.812 -4.585 12.252 1.00 94.19 315 ALA A O 1
ATOM 2530 N N . LEU A 1 316 ? 4.668 -6.407 13.532 1.00 90.94 316 LEU A N 1
ATOM 2531 C CA . LEU A 1 316 ? 3.793 -5.786 14.535 1.00 90.94 316 LEU A CA 1
ATOM 2532 C C . LEU A 1 316 ? 4.450 -4.579 15.225 1.00 90.94 316 LEU A C 1
ATOM 2534 O O . LEU A 1 316 ? 3.807 -3.549 15.415 1.00 90.94 316 LEU A O 1
ATOM 2538 N N . LYS A 1 317 ? 5.733 -4.684 15.598 1.00 89.12 317 LYS A N 1
ATOM 2539 C CA . LYS A 1 317 ? 6.467 -3.594 16.262 1.00 89.12 317 LYS A CA 1
ATOM 2540 C C . LYS A 1 317 ? 6.572 -2.346 15.378 1.00 89.12 317 LYS A C 1
ATOM 2542 O O . LYS A 1 317 ? 6.436 -1.241 15.899 1.00 89.12 317 LYS A O 1
ATOM 2547 N N . TYR A 1 318 ? 6.831 -2.531 14.086 1.00 90.69 318 TYR A N 1
ATOM 2548 C CA . TYR A 1 318 ? 6.986 -1.453 13.104 1.00 90.69 318 TYR A CA 1
ATOM 2549 C C . TYR A 1 318 ? 5.697 -1.156 12.323 1.00 90.69 318 TYR A C 1
ATOM 2551 O O . TYR A 1 318 ? 5.715 -0.315 11.436 1.00 90.69 318 TYR A O 1
ATOM 2559 N N . LYS A 1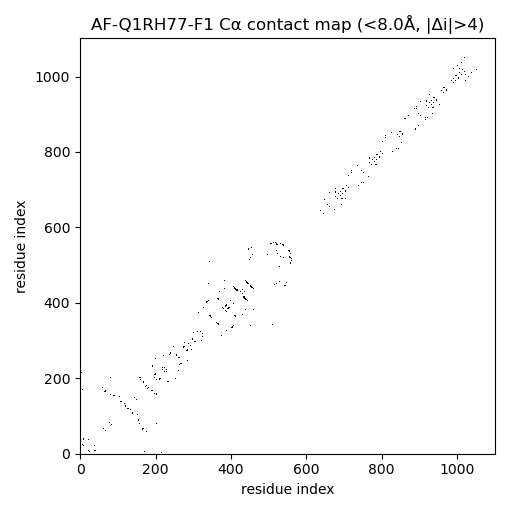 319 ? 4.572 -1.772 12.722 1.00 90.88 319 LYS A N 1
ATOM 2560 C CA . LYS A 1 319 ? 3.222 -1.557 12.179 1.00 90.88 319 LYS A CA 1
ATOM 2561 C C . LYS A 1 319 ? 3.103 -1.789 10.665 1.00 90.88 319 LYS A C 1
ATOM 2563 O O . LYS A 1 319 ? 2.444 -1.012 9.981 1.00 90.88 319 LYS A O 1
ATOM 2568 N N . LEU A 1 320 ? 3.725 -2.849 10.158 1.00 93.31 320 LEU A N 1
ATOM 2569 C CA . LEU A 1 320 ? 3.544 -3.265 8.765 1.00 93.31 320 LEU A CA 1
ATOM 2570 C C . LEU A 1 320 ? 2.084 -3.661 8.507 1.00 93.31 320 LEU A C 1
ATOM 2572 O O . LEU A 1 320 ? 1.395 -4.146 9.409 1.00 93.31 320 LEU A O 1
ATOM 2576 N N . SER A 1 321 ? 1.619 -3.476 7.273 1.00 94.75 321 SER A N 1
ATOM 2577 C CA . SER A 1 321 ? 0.319 -4.002 6.861 1.00 94.75 321 SER A CA 1
ATOM 2578 C C . SER A 1 321 ? 0.367 -5.531 6.712 1.00 94.75 321 SER A C 1
ATOM 2580 O O . SER A 1 321 ? 1.439 -6.138 6.618 1.00 94.75 321 SER A O 1
ATOM 2582 N N . GLU A 1 322 ? -0.799 -6.185 6.687 1.00 95.50 322 GLU A N 1
ATOM 2583 C CA . GLU A 1 322 ? -0.865 -7.626 6.406 1.00 95.50 322 GLU A CA 1
ATOM 2584 C C . GLU A 1 322 ? -0.341 -7.964 5.000 1.00 95.50 322 GLU A C 1
ATOM 2586 O O . GLU A 1 322 ? 0.299 -9.000 4.815 1.00 95.50 322 GLU A O 1
ATOM 2591 N N . GLU A 1 323 ? -0.552 -7.073 4.028 1.00 96.19 323 GLU A N 1
ATOM 2592 C CA . GLU A 1 323 ? -0.022 -7.204 2.669 1.00 96.19 323 GLU A CA 1
ATOM 2593 C C . GLU A 1 323 ? 1.513 -7.186 2.666 1.00 96.19 323 GLU A C 1
ATOM 2595 O O . GLU A 1 323 ? 2.125 -8.137 2.173 1.00 96.19 323 GLU A O 1
ATOM 2600 N N . ASP A 1 324 ? 2.135 -6.202 3.323 1.00 95.75 324 ASP A N 1
ATOM 2601 C CA . ASP A 1 324 ? 3.599 -6.084 3.410 1.00 95.75 324 ASP A CA 1
ATOM 2602 C C . ASP A 1 324 ? 4.222 -7.272 4.151 1.00 95.75 324 ASP A C 1
ATOM 2604 O O . ASP A 1 324 ? 5.258 -7.810 3.747 1.00 95.75 324 ASP A O 1
ATOM 2608 N N . PHE A 1 325 ? 3.585 -7.734 5.233 1.00 97.38 325 PHE A N 1
ATOM 2609 C CA . PHE A 1 325 ? 4.042 -8.920 5.957 1.00 97.38 325 PHE A CA 1
ATOM 2610 C C . PHE A 1 325 ? 3.986 -10.170 5.070 1.00 97.38 325 PHE A C 1
ATOM 2612 O O . PHE A 1 325 ? 4.953 -10.936 5.011 1.00 97.38 325 PHE A O 1
ATOM 2619 N N . ASN A 1 326 ? 2.887 -10.363 4.339 1.00 97.00 326 ASN A N 1
ATOM 2620 C CA . ASN A 1 326 ? 2.748 -11.477 3.406 1.00 97.00 326 ASN A CA 1
ATOM 2621 C C . ASN A 1 326 ? 3.779 -11.396 2.274 1.00 97.00 326 ASN A C 1
ATOM 2623 O O . ASN A 1 326 ? 4.358 -12.419 1.906 1.00 97.00 326 ASN A O 1
ATOM 2627 N N . GLN A 1 327 ? 4.076 -10.198 1.775 1.00 96.50 327 GLN A N 1
ATOM 2628 C CA . GLN A 1 327 ? 5.131 -9.968 0.793 1.00 96.50 327 GLN A CA 1
ATOM 2629 C C . GLN A 1 327 ? 6.515 -10.336 1.340 1.00 96.50 327 GLN A C 1
ATOM 2631 O O . GLN A 1 327 ? 7.270 -11.035 0.659 1.00 96.50 327 GLN A O 1
ATOM 2636 N N . CYS A 1 328 ? 6.824 -9.987 2.593 1.00 96.88 328 CYS A N 1
ATOM 2637 C CA . CYS A 1 328 ? 8.058 -10.429 3.250 1.00 96.88 328 CYS A CA 1
ATOM 2638 C C . CYS A 1 328 ? 8.170 -11.967 3.287 1.00 96.88 328 CYS A C 1
ATOM 2640 O O . CYS A 1 328 ? 9.243 -12.509 3.015 1.00 96.88 328 CYS A O 1
ATOM 2642 N N . LEU A 1 329 ? 7.075 -12.688 3.569 1.00 97.00 329 LEU A N 1
ATOM 2643 C CA . LEU A 1 329 ? 7.057 -14.160 3.554 1.00 97.00 329 LEU A CA 1
ATOM 2644 C C . LEU A 1 329 ? 7.318 -14.738 2.154 1.00 97.00 329 LEU A C 1
ATOM 2646 O O . LEU A 1 329 ? 8.004 -15.755 2.025 1.00 97.00 329 LEU A O 1
ATOM 2650 N N . GLU A 1 330 ? 6.794 -14.112 1.099 1.00 96.50 330 GLU A N 1
ATOM 2651 C CA . GLU A 1 330 ? 7.049 -14.545 -0.280 1.00 96.50 330 GLU A CA 1
ATOM 2652 C C . GLU A 1 330 ? 8.493 -14.269 -0.727 1.00 96.50 330 GLU A C 1
ATOM 2654 O O . GLU A 1 330 ? 9.077 -15.075 -1.459 1.00 96.50 330 GLU A O 1
ATOM 2659 N N . ILE A 1 331 ? 9.099 -13.179 -0.252 1.00 96.00 331 ILE A N 1
ATOM 2660 C CA . ILE A 1 331 ? 10.513 -12.855 -0.495 1.00 96.00 331 ILE A CA 1
ATOM 2661 C C . ILE A 1 331 ? 11.434 -13.817 0.268 1.00 96.00 331 ILE A C 1
ATOM 2663 O O . ILE A 1 331 ? 12.421 -14.283 -0.302 1.00 96.00 331 ILE A O 1
ATOM 2667 N N . GLU A 1 332 ? 11.102 -14.193 1.509 1.00 95.88 332 GLU A N 1
ATOM 2668 C CA . GLU A 1 332 ? 11.894 -15.141 2.315 1.00 95.88 332 GLU A CA 1
ATOM 2669 C C . GLU A 1 332 ? 12.095 -16.482 1.589 1.00 95.88 332 GLU A C 1
ATOM 2671 O O . GLU A 1 332 ? 13.163 -17.088 1.678 1.00 95.88 332 GLU A O 1
ATOM 2676 N N . ARG A 1 333 ? 11.117 -16.920 0.782 1.00 93.50 333 ARG A N 1
ATOM 2677 C CA . ARG A 1 333 ? 11.213 -18.141 -0.047 1.00 93.50 333 ARG A CA 1
ATOM 2678 C C . ARG A 1 333 ? 12.278 -18.057 -1.145 1.00 93.50 333 ARG A C 1
ATOM 2680 O O . ARG A 1 333 ? 12.706 -19.092 -1.652 1.00 93.50 333 ARG A O 1
ATOM 2687 N N . GLN A 1 334 ? 12.685 -16.849 -1.520 1.00 94.38 334 GLN A N 1
ATOM 2688 C CA . GLN A 1 334 ? 13.678 -16.551 -2.557 1.00 94.38 334 GLN A CA 1
ATOM 2689 C C . GLN A 1 334 ? 14.999 -16.038 -1.964 1.00 94.38 334 GLN A C 1
ATOM 2691 O O . GLN A 1 334 ? 15.885 -15.617 -2.709 1.00 94.38 334 GLN A O 1
ATOM 2696 N N . LYS A 1 335 ? 15.137 -16.046 -0.633 1.00 95.44 335 LYS A N 1
ATOM 2697 C CA . LYS A 1 335 ? 16.296 -15.489 0.059 1.00 95.44 335 LYS A CA 1
ATOM 2698 C C . LYS A 1 335 ? 17.592 -16.184 -0.350 1.00 95.44 335 LYS A C 1
ATOM 2700 O O . LYS A 1 335 ? 17.669 -17.412 -0.451 1.00 95.44 335 LYS A O 1
ATOM 2705 N N . LYS A 1 336 ? 18.638 -15.383 -0.537 1.00 95.00 336 LYS A N 1
ATOM 2706 C CA . LYS A 1 336 ? 19.981 -15.876 -0.847 1.00 95.00 336 LYS A CA 1
ATOM 2707 C C . LYS A 1 336 ? 20.553 -16.703 0.310 1.00 95.00 336 LYS A C 1
ATOM 2709 O O . LYS A 1 336 ? 20.271 -16.462 1.482 1.00 95.00 336 LYS A O 1
ATOM 2714 N N . SER A 1 337 ? 21.406 -17.669 -0.020 1.00 94.25 337 SER A N 1
ATOM 2715 C CA . SER A 1 337 ? 22.089 -18.500 0.987 1.00 94.25 337 SER A CA 1
ATOM 2716 C C . SER A 1 337 ? 23.454 -17.944 1.410 1.00 94.25 337 SER A C 1
ATOM 2718 O O . SER A 1 337 ? 23.948 -18.271 2.488 1.00 94.25 337 SER A O 1
ATOM 2720 N N . PHE A 1 338 ? 24.049 -17.088 0.579 1.00 93.06 338 PHE A N 1
ATOM 2721 C CA . PHE A 1 338 ? 25.278 -16.347 0.840 1.00 93.06 338 PHE A CA 1
ATOM 2722 C C . PHE A 1 338 ? 25.262 -15.040 0.034 1.00 93.06 338 PHE A C 1
ATOM 2724 O O . PHE A 1 338 ? 24.422 -14.861 -0.848 1.00 93.06 338 PHE A O 1
ATOM 2731 N N . ASP A 1 339 ? 26.184 -14.127 0.331 1.00 91.38 339 ASP A N 1
ATOM 2732 C CA . ASP A 1 339 ? 26.469 -12.997 -0.547 1.00 91.38 339 ASP A CA 1
ATOM 2733 C C . ASP A 1 339 ? 27.977 -12.698 -0.584 1.00 91.38 339 ASP A C 1
ATOM 2735 O O . ASP A 1 339 ? 28.729 -13.076 0.320 1.00 91.38 339 ASP A O 1
ATOM 2739 N N . ASN A 1 340 ? 28.410 -12.059 -1.667 1.00 94.50 340 ASN A N 1
ATOM 2740 C CA . ASN A 1 340 ? 29.794 -11.776 -2.034 1.00 94.50 340 ASN A CA 1
ATOM 2741 C C . ASN A 1 340 ? 30.312 -10.456 -1.436 1.00 94.50 340 ASN A C 1
ATOM 2743 O O . ASN A 1 340 ? 31.432 -10.043 -1.756 1.00 94.50 340 ASN A O 1
ATOM 2747 N N . LEU A 1 341 ? 29.527 -9.778 -0.589 1.00 95.88 341 LEU A N 1
ATOM 2748 C CA . LEU A 1 341 ? 29.939 -8.518 0.024 1.00 95.88 341 LEU A CA 1
ATOM 2749 C C . LEU A 1 341 ? 30.961 -8.748 1.150 1.00 95.88 341 LEU A C 1
ATOM 2751 O O . LEU A 1 341 ? 30.819 -9.707 1.920 1.00 95.88 341 LEU A O 1
ATOM 2755 N N . PRO A 1 342 ? 31.957 -7.856 1.316 1.00 95.62 342 PRO A N 1
ATOM 2756 C CA . PRO A 1 342 ? 32.939 -7.945 2.396 1.00 95.62 342 PRO A CA 1
ATOM 2757 C C . PRO A 1 342 ? 32.306 -7.976 3.788 1.00 95.62 342 PRO A C 1
ATOM 2759 O O . PRO A 1 342 ? 31.592 -7.056 4.180 1.00 95.62 342 PRO A O 1
ATOM 2762 N N . ASP A 1 343 ? 32.623 -9.002 4.569 1.00 94.50 343 ASP A N 1
ATOM 2763 C CA . ASP A 1 343 ? 32.210 -9.094 5.968 1.00 94.50 343 ASP A CA 1
ATOM 2764 C C . ASP A 1 343 ? 33.304 -8.508 6.876 1.00 94.50 343 ASP A C 1
ATOM 2766 O O . ASP A 1 343 ? 34.206 -9.208 7.339 1.00 94.50 343 ASP A O 1
ATOM 2770 N N . ILE A 1 344 ? 33.286 -7.180 7.031 1.00 94.12 344 ILE A N 1
ATOM 2771 C CA . ILE A 1 344 ? 34.243 -6.422 7.846 1.00 94.12 344 ILE A CA 1
ATOM 2772 C C . ILE A 1 344 ? 33.484 -5.684 8.943 1.00 94.12 344 ILE A C 1
ATOM 2774 O O . ILE A 1 344 ? 32.536 -4.950 8.674 1.00 94.12 344 ILE A O 1
ATOM 2778 N N . THR A 1 345 ? 33.941 -5.856 10.181 1.00 95.25 345 THR A N 1
ATOM 2779 C CA . THR A 1 345 ? 33.418 -5.153 11.356 1.00 95.25 345 THR A CA 1
ATOM 2780 C C . THR A 1 345 ? 34.392 -4.063 11.785 1.00 95.25 345 THR A C 1
ATOM 2782 O O . THR A 1 345 ? 35.558 -4.345 12.060 1.00 95.25 345 THR A O 1
ATOM 2785 N N . ILE A 1 346 ? 33.909 -2.826 11.906 1.00 95.12 346 ILE A N 1
ATOM 2786 C CA . ILE A 1 346 ? 34.672 -1.706 12.467 1.00 95.12 346 ILE A CA 1
ATOM 2787 C C . ILE A 1 346 ? 34.151 -1.395 13.864 1.00 95.12 346 ILE A C 1
ATOM 2789 O O . ILE A 1 346 ? 32.979 -1.064 14.042 1.00 95.12 346 ILE A O 1
ATOM 2793 N N . HIS A 1 347 ? 35.027 -1.447 14.868 1.00 92.44 347 HIS A N 1
ATOM 2794 C CA . HIS A 1 347 ? 34.696 -0.983 16.211 1.00 92.44 347 HIS A CA 1
ATOM 2795 C C . HIS A 1 347 ? 35.153 0.464 16.397 1.00 92.44 347 HIS A C 1
ATOM 2797 O O . HIS A 1 347 ? 36.347 0.753 16.348 1.00 92.44 347 HIS A O 1
ATOM 2803 N N . GLY A 1 348 ? 34.227 1.374 16.702 1.00 89.31 348 GLY A N 1
ATOM 2804 C CA . GLY A 1 348 ? 34.540 2.794 16.879 1.00 89.31 348 GLY A CA 1
ATOM 2805 C C . GLY A 1 348 ? 35.583 3.059 17.969 1.00 89.31 348 GLY A C 1
ATOM 2806 O O . GLY A 1 348 ? 36.433 3.930 17.810 1.00 89.31 348 GLY A O 1
ATOM 2807 N N . LYS A 1 349 ? 35.630 2.220 19.015 1.00 86.75 349 LYS A N 1
ATOM 2808 C CA . LYS A 1 349 ? 36.660 2.279 20.072 1.00 86.75 349 LYS A CA 1
ATOM 2809 C C . LYS A 1 349 ? 38.104 2.176 19.540 1.00 86.75 349 LYS A C 1
ATOM 2811 O O . LYS A 1 349 ? 39.011 2.708 20.172 1.00 86.75 349 LYS A O 1
ATOM 2816 N N . ASP A 1 350 ? 38.315 1.497 18.409 1.00 85.75 350 ASP A N 1
ATOM 2817 C CA . ASP A 1 350 ? 39.643 1.270 17.819 1.00 85.75 350 ASP A CA 1
ATOM 2818 C C . ASP A 1 350 ? 40.120 2.479 16.986 1.00 85.75 350 ASP A C 1
ATOM 2820 O O . ASP A 1 350 ? 41.300 2.581 16.626 1.00 85.75 350 ASP A O 1
ATOM 2824 N N . LEU A 1 351 ? 39.200 3.401 16.683 1.00 82.94 351 LEU A N 1
ATOM 2825 C CA . LEU A 1 351 ? 39.435 4.654 15.963 1.00 82.94 351 LEU A CA 1
ATOM 2826 C C . LEU A 1 351 ? 39.401 5.879 16.877 1.00 82.94 351 LEU A C 1
ATOM 2828 O O . LEU A 1 351 ? 40.038 6.881 16.564 1.00 82.94 351 LEU A O 1
ATOM 2832 N N . ASP A 1 352 ? 38.727 5.777 18.023 1.00 73.12 352 ASP A N 1
ATOM 2833 C CA . ASP A 1 352 ? 38.587 6.847 19.020 1.00 73.12 352 ASP A CA 1
ATOM 2834 C C . ASP A 1 352 ? 39.949 7.379 19.509 1.00 73.12 352 ASP A C 1
ATOM 2836 O O . ASP A 1 352 ? 40.102 8.552 19.824 1.00 73.12 352 ASP A O 1
ATOM 2840 N N . CYS A 1 353 ? 40.985 6.533 19.515 1.00 62.38 353 CYS A N 1
ATOM 2841 C CA . CYS A 1 353 ? 42.350 6.909 19.894 1.00 62.38 353 CYS A CA 1
ATOM 2842 C C . CYS A 1 353 ? 43.181 7.562 18.771 1.00 62.38 353 CYS A C 1
ATOM 2844 O O . CYS A 1 353 ? 44.331 7.929 19.014 1.00 62.38 353 CYS A O 1
ATOM 2846 N N . LYS A 1 354 ? 42.642 7.670 17.548 1.00 63.12 354 LYS A N 1
ATOM 2847 C CA . LYS A 1 354 ? 43.346 8.153 16.343 1.00 63.12 354 LYS A CA 1
ATOM 2848 C C . LYS A 1 354 ? 42.790 9.466 15.784 1.00 63.12 354 LYS A C 1
ATOM 2850 O O . LYS A 1 354 ? 43.343 9.975 14.812 1.00 63.12 354 LYS A O 1
ATOM 2855 N N . LEU A 1 355 ? 41.703 9.990 16.346 1.00 63.69 355 LEU A N 1
ATOM 2856 C CA . LEU A 1 355 ? 41.062 11.221 15.888 1.00 63.69 355 LEU A CA 1
ATOM 2857 C C . LEU A 1 355 ? 41.346 12.359 16.874 1.00 63.69 355 LEU A C 1
ATOM 2859 O O . LEU A 1 355 ? 41.024 12.249 18.050 1.00 63.69 355 LEU A O 1
ATOM 2863 N N . ASP A 1 356 ? 41.864 13.485 16.377 1.00 56.03 356 ASP A N 1
ATOM 2864 C CA . ASP A 1 356 ? 42.060 14.729 17.150 1.00 56.03 356 ASP A CA 1
ATOM 2865 C C . ASP A 1 356 ? 40.734 15.480 17.433 1.00 56.03 356 ASP A C 1
ATOM 2867 O O . ASP A 1 356 ? 40.728 16.638 17.849 1.00 56.03 356 ASP A O 1
ATOM 2871 N N . SER A 1 357 ? 39.585 14.848 17.165 1.00 56.69 357 SER A N 1
ATOM 2872 C CA . SER A 1 357 ? 38.269 15.491 17.182 1.00 56.69 357 SER A CA 1
ATOM 2873 C C . SER A 1 357 ? 37.545 15.332 18.518 1.00 56.69 357 SER A C 1
ATOM 2875 O O . SER A 1 357 ? 37.632 14.297 19.168 1.00 56.69 357 SER A O 1
ATOM 2877 N N . SER A 1 358 ? 36.715 16.314 18.866 1.00 59.03 358 SER A N 1
ATOM 2878 C CA . SER A 1 358 ? 35.776 16.302 20.000 1.00 59.03 358 SER A CA 1
ATOM 2879 C C . SER A 1 358 ? 34.646 15.252 19.908 1.00 59.03 358 SER A C 1
ATOM 2881 O O . SER A 1 358 ? 33.745 15.253 20.744 1.00 59.03 358 SER A O 1
ATOM 2883 N N . THR A 1 359 ? 34.664 14.370 18.902 1.00 67.88 359 THR A N 1
ATOM 2884 C CA . THR A 1 359 ? 33.618 13.374 18.608 1.00 67.88 359 THR A CA 1
ATOM 2885 C C . THR A 1 359 ? 34.076 11.999 19.094 1.00 67.88 359 THR A C 1
ATOM 2887 O O . THR A 1 359 ? 34.982 11.421 18.502 1.00 67.88 359 THR A O 1
ATOM 2890 N N . SER A 1 360 ? 33.466 11.472 20.164 1.00 79.94 360 SER A N 1
ATOM 2891 C CA . SER A 1 360 ? 33.770 10.112 20.631 1.00 79.94 360 SER A CA 1
ATOM 2892 C C . SER A 1 360 ? 33.031 9.072 19.791 1.00 79.94 360 SER A C 1
ATOM 2894 O O . SER A 1 360 ? 31.812 9.133 19.651 1.00 79.94 360 SER A O 1
ATOM 2896 N N . LEU A 1 361 ? 33.766 8.087 19.282 1.00 85.12 361 LEU A N 1
ATOM 2897 C CA . LEU A 1 361 ? 33.247 6.934 18.537 1.00 85.12 361 LEU A CA 1
ATOM 2898 C C . LEU A 1 361 ? 32.952 5.730 19.448 1.00 85.12 361 LEU A C 1
ATOM 2900 O O . LEU A 1 361 ? 32.629 4.631 18.984 1.00 85.12 361 LEU A O 1
ATOM 2904 N N . LYS A 1 362 ? 33.106 5.889 20.766 1.00 84.56 362 LYS A N 1
ATOM 2905 C CA . LYS A 1 362 ? 32.929 4.801 21.725 1.00 84.56 362 LYS A CA 1
ATOM 2906 C C . LYS A 1 362 ? 31.473 4.332 21.753 1.00 84.56 362 LYS A C 1
ATOM 2908 O O . LYS A 1 362 ? 30.562 5.109 22.001 1.00 84.56 362 LYS A O 1
ATOM 2913 N N . GLY A 1 363 ? 31.280 3.026 21.571 1.00 87.62 363 GLY A N 1
ATOM 2914 C CA . GLY A 1 363 ? 29.958 2.392 21.568 1.00 87.62 363 GLY A CA 1
ATOM 2915 C C . GLY A 1 363 ? 29.303 2.292 20.190 1.00 87.62 363 GLY A C 1
ATOM 2916 O O . GLY A 1 363 ? 28.232 1.694 20.110 1.00 87.62 363 GLY A O 1
ATOM 2917 N N . TYR A 1 364 ? 29.945 2.819 19.139 1.00 92.88 364 TYR A N 1
ATOM 2918 C CA . TYR A 1 364 ? 29.504 2.669 17.753 1.00 92.88 364 TYR A CA 1
ATOM 2919 C C . TYR A 1 364 ? 30.255 1.560 17.022 1.00 92.88 364 TYR A C 1
ATOM 2921 O O . TYR A 1 364 ? 31.460 1.362 17.229 1.00 92.88 364 TYR A O 1
ATOM 2929 N N . HIS A 1 365 ? 29.550 0.853 16.145 1.00 94.75 365 HIS A N 1
ATOM 2930 C CA . HIS A 1 365 ? 30.097 -0.239 15.346 1.00 94.75 365 HIS A CA 1
ATOM 2931 C C . HIS A 1 365 ? 29.481 -0.253 13.950 1.00 94.75 365 HIS A C 1
ATOM 2933 O O . HIS A 1 365 ? 28.265 -0.199 13.832 1.00 94.75 365 HIS A O 1
ATOM 2939 N N . LEU A 1 366 ? 30.297 -0.368 12.906 1.00 96.88 366 LEU A N 1
ATOM 2940 C CA . LEU A 1 366 ? 29.819 -0.580 11.538 1.00 96.88 366 LEU A CA 1
ATOM 2941 C C . LEU A 1 366 ? 29.987 -2.058 11.188 1.00 96.88 366 LEU A C 1
ATOM 2943 O O . LEU A 1 366 ? 31.099 -2.585 11.297 1.00 96.88 366 LEU A O 1
ATOM 2947 N N . VAL A 1 367 ? 28.899 -2.718 10.800 1.00 97.06 367 VAL A N 1
ATOM 2948 C CA . VAL A 1 367 ? 28.881 -4.151 10.480 1.00 97.06 367 VAL A CA 1
ATOM 2949 C C . VAL A 1 367 ? 28.046 -4.437 9.244 1.00 97.06 367 VAL A C 1
ATOM 2951 O O . VAL A 1 367 ? 27.139 -3.681 8.903 1.00 97.06 367 VAL A O 1
ATOM 2954 N N . LYS A 1 368 ? 28.321 -5.565 8.596 1.00 97.00 368 LYS A N 1
ATOM 2955 C CA . LYS A 1 368 ? 27.415 -6.151 7.611 1.00 97.00 368 LYS A CA 1
ATOM 2956 C C . LYS A 1 368 ? 26.217 -6.775 8.328 1.00 97.00 368 LYS A C 1
ATOM 2958 O O . LYS A 1 368 ? 26.393 -7.457 9.340 1.00 97.00 368 LYS A O 1
ATOM 2963 N N . LEU A 1 369 ? 25.007 -6.560 7.818 1.00 97.19 369 LEU A N 1
ATOM 2964 C CA . LEU A 1 369 ? 23.815 -7.207 8.358 1.00 97.19 369 LEU A CA 1
ATOM 2965 C C . LEU A 1 369 ? 23.828 -8.704 7.985 1.00 97.19 369 LEU A C 1
ATOM 2967 O O . LEU A 1 369 ? 23.979 -9.029 6.803 1.00 97.19 369 LEU A O 1
ATOM 2971 N N . PRO A 1 370 ? 23.663 -9.634 8.946 1.00 95.69 370 PRO A N 1
ATOM 2972 C CA . PRO A 1 370 ? 23.585 -11.057 8.635 1.00 95.69 370 PRO A CA 1
ATOM 2973 C C . PRO A 1 370 ? 22.432 -11.378 7.674 1.00 95.69 370 PRO A C 1
ATOM 2975 O O . PRO A 1 370 ? 21.321 -10.888 7.840 1.00 95.69 370 PRO A O 1
ATOM 2978 N N . ILE A 1 371 ? 22.664 -12.285 6.719 1.00 94.31 371 ILE A N 1
ATOM 2979 C CA . ILE A 1 371 ? 21.688 -12.663 5.671 1.00 94.31 371 ILE A CA 1
ATOM 2980 C C . ILE A 1 371 ? 20.375 -13.213 6.253 1.00 94.31 371 ILE A C 1
ATOM 2982 O O . ILE A 1 371 ? 19.318 -13.123 5.638 1.00 94.31 371 ILE A O 1
ATOM 2986 N N . ASN A 1 372 ? 20.439 -13.795 7.451 1.00 92.44 372 ASN A N 1
ATOM 2987 C CA . ASN A 1 372 ? 19.282 -14.357 8.140 1.00 92.44 372 ASN A CA 1
ATOM 2988 C C . ASN A 1 372 ? 18.610 -13.386 9.118 1.00 92.44 372 ASN A C 1
ATOM 2990 O O . ASN A 1 372 ? 17.753 -13.827 9.883 1.00 92.44 372 ASN A O 1
ATOM 2994 N N . ASP A 1 373 ? 18.996 -12.108 9.141 1.00 95.38 373 ASP A N 1
ATOM 2995 C CA . ASP A 1 373 ? 18.364 -11.134 10.026 1.00 95.38 373 ASP A CA 1
ATOM 2996 C C . ASP A 1 373 ? 17.052 -10.607 9.418 1.00 95.38 373 ASP A C 1
ATOM 2998 O O . ASP A 1 373 ? 17.082 -9.929 8.387 1.00 95.38 373 ASP A O 1
ATOM 3002 N N . PRO A 1 374 ? 15.888 -10.858 10.049 1.00 95.25 374 PRO A N 1
ATOM 3003 C CA . PRO A 1 374 ? 14.599 -10.404 9.530 1.00 95.25 374 PRO A CA 1
ATOM 3004 C C . PRO A 1 374 ? 14.417 -8.880 9.594 1.00 95.25 374 PRO A C 1
ATOM 3006 O O . PRO A 1 374 ? 13.407 -8.363 9.128 1.00 95.25 374 PRO A O 1
ATOM 3009 N N . ARG A 1 375 ? 15.366 -8.118 10.148 1.00 96.00 375 ARG A N 1
ATOM 3010 C CA . ARG A 1 375 ? 15.332 -6.652 10.048 1.00 96.00 375 ARG A CA 1
ATOM 3011 C C . ARG A 1 375 ? 15.659 -6.140 8.656 1.00 96.00 375 ARG A C 1
ATOM 3013 O O . ARG A 1 375 ? 15.301 -5.003 8.380 1.00 96.00 375 ARG A O 1
ATOM 3020 N N . ALA A 1 376 ? 16.266 -6.956 7.789 1.00 96.00 376 ALA A N 1
ATOM 3021 C CA . ALA A 1 376 ? 16.543 -6.582 6.402 1.00 96.00 376 ALA A CA 1
ATOM 3022 C C . ALA A 1 376 ? 15.280 -6.093 5.668 1.00 96.00 376 ALA A C 1
ATOM 3024 O O . ALA A 1 376 ? 15.356 -5.137 4.911 1.00 96.00 376 ALA A O 1
ATOM 3025 N N . TYR A 1 377 ? 14.116 -6.686 5.960 1.00 96.62 377 TYR A N 1
ATOM 3026 C CA . TYR A 1 377 ? 12.824 -6.313 5.370 1.00 96.62 377 TYR A CA 1
ATOM 3027 C C . TYR A 1 377 ? 12.331 -4.906 5.760 1.00 96.62 377 TYR A C 1
ATOM 3029 O O . TYR A 1 377 ? 11.474 -4.347 5.083 1.00 96.62 377 TYR A O 1
ATOM 3037 N N . ILE A 1 378 ? 12.831 -4.351 6.868 1.00 94.94 378 ILE A N 1
ATOM 3038 C CA . ILE A 1 378 ? 12.251 -3.181 7.546 1.00 94.94 378 ILE A CA 1
ATOM 3039 C C . ILE A 1 378 ? 13.311 -2.162 7.989 1.00 94.94 378 ILE A C 1
ATOM 3041 O O . ILE A 1 378 ? 13.086 -1.411 8.939 1.00 94.94 378 ILE A O 1
ATOM 3045 N N . LEU A 1 379 ? 14.498 -2.164 7.371 1.00 93.75 379 LEU A N 1
ATOM 3046 C CA . LEU A 1 379 ? 15.588 -1.260 7.758 1.00 93.75 379 LEU A CA 1
ATOM 3047 C C . LEU A 1 379 ? 15.164 0.207 7.663 1.00 93.75 379 LEU A C 1
ATOM 3049 O O . LEU A 1 379 ? 15.402 0.951 8.612 1.00 93.75 379 LEU A O 1
ATOM 3053 N N . GLY A 1 380 ? 14.462 0.590 6.598 1.00 91.00 380 GLY A N 1
ATOM 3054 C CA . GLY A 1 380 ? 13.887 1.925 6.445 1.00 91.00 380 GLY A CA 1
ATOM 3055 C C . GLY A 1 380 ? 12.967 2.313 7.608 1.00 91.00 380 GLY A C 1
ATOM 3056 O O . GLY A 1 380 ? 13.158 3.367 8.196 1.00 91.00 380 GLY A O 1
ATOM 3057 N N . HIS A 1 381 ? 12.067 1.443 8.080 1.00 91.00 381 HIS A N 1
ATOM 3058 C CA . HIS A 1 381 ? 11.261 1.733 9.278 1.00 91.00 381 HIS A CA 1
ATOM 3059 C C . HIS A 1 381 ? 12.092 1.872 10.564 1.00 91.00 381 HIS A C 1
ATOM 3061 O O . HIS A 1 381 ? 11.652 2.515 11.517 1.00 91.00 381 HIS A O 1
ATOM 3067 N N . ILE A 1 382 ? 13.274 1.251 10.629 1.00 91.31 382 ILE A N 1
ATOM 3068 C CA . ILE A 1 382 ? 14.176 1.358 11.782 1.00 91.31 382 ILE A CA 1
ATOM 3069 C C . ILE A 1 382 ? 14.902 2.706 11.794 1.00 91.31 382 ILE A C 1
ATOM 3071 O O . ILE A 1 382 ? 15.054 3.276 12.874 1.00 91.31 382 ILE A O 1
ATOM 3075 N N . VAL A 1 383 ? 15.341 3.196 10.632 1.00 89.88 383 VAL A N 1
ATOM 3076 C CA . VAL A 1 383 ? 16.106 4.453 10.498 1.00 89.88 383 VAL A CA 1
ATOM 3077 C C . VAL A 1 383 ? 15.289 5.633 9.949 1.00 89.88 383 VAL A C 1
ATOM 3079 O O . VAL A 1 383 ? 15.851 6.696 9.728 1.00 89.88 383 VAL A O 1
ATOM 3082 N N . GLN A 1 384 ? 13.976 5.457 9.767 1.00 85.50 384 GLN A N 1
ATOM 3083 C CA . GLN A 1 384 ? 13.037 6.435 9.194 1.00 85.50 384 GLN A CA 1
ATOM 3084 C C . GLN A 1 384 ? 13.378 6.849 7.746 1.00 85.50 384 GLN A C 1
ATOM 3086 O O . GLN A 1 384 ? 13.546 8.022 7.414 1.00 85.50 384 GLN A O 1
ATOM 3091 N N . ASP A 1 385 ? 13.464 5.849 6.872 1.00 84.12 385 ASP A N 1
ATOM 3092 C CA . ASP A 1 385 ? 13.715 5.944 5.429 1.00 84.12 385 ASP A CA 1
ATOM 3093 C C . ASP A 1 385 ? 12.757 5.005 4.650 1.00 84.12 385 ASP A C 1
ATOM 3095 O O . ASP A 1 385 ? 12.110 4.115 5.209 1.00 84.12 385 ASP A O 1
ATOM 3099 N N . CYS A 1 386 ? 12.649 5.214 3.343 1.00 81.88 386 CYS A N 1
ATOM 3100 C CA . CYS A 1 386 ? 11.864 4.464 2.375 1.00 81.88 386 CYS A CA 1
ATOM 3101 C C . CYS A 1 386 ? 12.408 3.065 2.006 1.00 81.88 386 CYS A C 1
ATOM 3103 O O . CYS A 1 386 ? 11.705 2.328 1.307 1.00 81.88 386 CYS A O 1
ATOM 3105 N N . GLN A 1 387 ? 13.602 2.652 2.458 1.00 85.88 387 GLN A N 1
ATOM 3106 C CA . GLN A 1 387 ? 14.173 1.318 2.188 1.00 85.88 387 GLN A CA 1
ATOM 3107 C C . GLN A 1 387 ? 13.562 0.217 3.084 1.00 85.88 387 GLN A C 1
ATOM 3109 O O . GLN A 1 387 ? 14.226 -0.386 3.930 1.00 85.88 387 GLN A O 1
ATOM 3114 N N . SER A 1 388 ? 12.263 -0.049 2.919 1.00 92.81 388 SER A N 1
ATOM 3115 C CA . SER A 1 388 ? 11.520 -1.164 3.543 1.00 92.81 388 SER A CA 1
ATOM 3116 C C . SER A 1 388 ? 10.562 -1.818 2.541 1.00 92.81 388 SER A C 1
ATOM 3118 O O . SER A 1 388 ? 10.230 -1.216 1.521 1.00 92.81 388 SER A O 1
ATOM 3120 N N . ILE A 1 389 ? 10.112 -3.044 2.820 1.00 93.81 389 ILE A N 1
ATOM 3121 C CA . ILE A 1 389 ? 8.989 -3.664 2.093 1.00 93.81 389 ILE A CA 1
ATOM 3122 C C . ILE A 1 389 ? 7.732 -2.805 2.290 1.00 93.81 389 ILE A C 1
ATOM 3124 O O . ILE A 1 389 ? 7.457 -2.398 3.418 1.00 93.81 389 ILE A O 1
ATOM 3128 N N . GLY A 1 390 ? 7.028 -2.492 1.198 1.00 87.06 390 GLY A N 1
ATOM 3129 C CA . GLY A 1 390 ? 5.927 -1.515 1.171 1.00 87.06 390 GLY A CA 1
ATOM 3130 C C . GLY A 1 390 ? 6.352 -0.042 1.017 1.00 87.06 390 GLY A C 1
ATOM 3131 O O . GLY A 1 390 ? 5.497 0.836 0.911 1.00 87.06 390 GLY A O 1
ATOM 3132 N N . GLY A 1 391 ? 7.658 0.261 0.990 1.00 87.06 391 GLY A N 1
ATOM 3133 C CA . GLY A 1 391 ? 8.200 1.614 0.788 1.00 87.06 391 GLY A CA 1
ATOM 3134 C C . GLY A 1 391 ? 8.612 1.926 -0.661 1.00 87.06 391 GLY A C 1
ATOM 3135 O O . GLY A 1 391 ? 8.715 1.033 -1.500 1.00 87.06 391 GLY A O 1
ATOM 3136 N N . HIS A 1 392 ? 8.919 3.199 -0.957 1.00 85.00 392 HIS A N 1
ATOM 3137 C CA . HIS A 1 392 ? 9.322 3.652 -2.304 1.00 85.00 392 HIS A CA 1
ATOM 3138 C C . HIS A 1 392 ? 10.569 2.934 -2.857 1.00 85.00 392 HIS A C 1
ATOM 3140 O O . HIS A 1 392 ? 10.659 2.692 -4.061 1.00 85.00 392 HIS A O 1
ATOM 3146 N N . SER A 1 393 ? 11.498 2.544 -1.978 1.00 85.56 393 SER A N 1
ATOM 3147 C CA . SER A 1 393 ? 12.750 1.860 -2.336 1.00 85.56 393 SER A CA 1
ATOM 3148 C C . SER A 1 393 ? 12.713 0.360 -2.032 1.00 85.56 393 SER A C 1
ATOM 3150 O O . SER A 1 393 ? 13.750 -0.277 -1.827 1.00 85.56 393 SER A O 1
ATOM 3152 N N . GLU A 1 394 ? 11.521 -0.241 -2.036 1.00 92.88 394 GLU A N 1
ATOM 3153 C CA . GLU A 1 394 ? 11.317 -1.673 -1.801 1.00 92.88 394 GLU A CA 1
ATOM 3154 C C . GLU A 1 394 ? 12.209 -2.554 -2.695 1.00 92.88 394 GLU A C 1
ATOM 3156 O O . GLU A 1 394 ? 12.716 -3.592 -2.261 1.00 92.88 394 GLU A O 1
ATOM 3161 N N . ARG A 1 395 ? 12.443 -2.151 -3.950 1.00 93.38 395 ARG A N 1
ATOM 3162 C CA . ARG A 1 395 ? 13.241 -2.949 -4.888 1.00 93.38 395 ARG A CA 1
ATOM 3163 C C . ARG A 1 395 ? 14.672 -3.180 -4.389 1.00 93.38 395 ARG A C 1
ATOM 3165 O O . ARG A 1 395 ? 15.172 -4.297 -4.534 1.00 93.38 395 ARG A O 1
ATOM 3172 N N . CYS A 1 396 ? 15.290 -2.175 -3.766 1.00 92.38 396 CYS A N 1
ATOM 3173 C CA . CYS A 1 396 ? 16.615 -2.287 -3.152 1.00 92.38 396 CYS A CA 1
ATOM 3174 C C . CYS A 1 396 ? 16.602 -3.303 -2.002 1.00 92.38 396 CYS A C 1
ATOM 3176 O O . CYS A 1 396 ? 17.515 -4.120 -1.878 1.00 92.38 396 CYS A O 1
ATOM 3178 N N . VAL A 1 397 ? 15.520 -3.328 -1.216 1.00 95.12 397 VAL A N 1
ATOM 3179 C CA . VAL A 1 397 ? 15.333 -4.300 -0.131 1.00 95.12 397 VAL A CA 1
ATOM 3180 C C . VAL A 1 397 ? 15.254 -5.724 -0.679 1.00 95.12 397 VAL A C 1
ATOM 3182 O O . VAL A 1 397 ? 15.980 -6.614 -0.229 1.00 95.12 397 VAL A O 1
ATOM 3185 N N . ILE A 1 398 ? 14.427 -5.939 -1.705 1.00 96.12 398 ILE A N 1
ATOM 3186 C CA . ILE A 1 398 ? 14.281 -7.243 -2.367 1.00 96.12 398 ILE A CA 1
ATOM 3187 C C . ILE A 1 398 ? 15.621 -7.708 -2.938 1.00 96.12 398 ILE A C 1
ATOM 3189 O O . ILE A 1 398 ? 16.023 -8.851 -2.709 1.00 96.12 398 ILE A O 1
ATOM 3193 N N . ASP A 1 399 ? 16.329 -6.849 -3.672 1.00 95.75 399 ASP A N 1
ATOM 3194 C CA . ASP A 1 399 ? 17.611 -7.205 -4.280 1.00 95.75 399 ASP A CA 1
ATOM 3195 C C . ASP A 1 399 ? 18.677 -7.484 -3.204 1.00 95.75 399 ASP A C 1
ATOM 3197 O O . ASP A 1 399 ? 19.396 -8.478 -3.307 1.00 95.75 399 ASP A O 1
ATOM 3201 N N . GLY A 1 400 ? 18.716 -6.715 -2.112 1.00 95.69 400 GLY A N 1
ATOM 3202 C CA . GLY A 1 400 ? 19.608 -6.963 -0.976 1.00 95.69 400 GLY A CA 1
ATOM 3203 C C . GLY A 1 400 ? 19.360 -8.296 -0.260 1.00 95.69 400 GLY A C 1
ATOM 3204 O O . GLY A 1 400 ? 20.305 -8.892 0.264 1.00 95.69 400 GLY A O 1
ATOM 3205 N N . ILE A 1 401 ? 18.126 -8.809 -0.269 1.00 97.00 401 ILE A N 1
ATOM 3206 C CA . ILE A 1 401 ? 17.755 -10.101 0.340 1.00 97.00 401 ILE A CA 1
ATOM 3207 C C . ILE A 1 401 ? 17.948 -11.275 -0.632 1.00 97.00 401 ILE A C 1
ATOM 3209 O O . ILE A 1 401 ? 18.333 -12.372 -0.218 1.00 97.00 401 ILE A O 1
ATOM 3213 N N . THR A 1 402 ? 17.698 -11.069 -1.924 1.00 96.69 402 THR A N 1
ATOM 3214 C CA . THR A 1 402 ? 17.607 -12.159 -2.914 1.00 96.69 402 THR A CA 1
ATOM 3215 C C . THR A 1 402 ? 18.848 -12.319 -3.793 1.00 96.69 402 THR A C 1
ATOM 3217 O O . THR A 1 402 ? 19.062 -13.408 -4.327 1.00 96.69 402 THR A O 1
ATOM 3220 N N . ARG A 1 403 ? 19.703 -11.294 -3.933 1.00 96.00 403 ARG A N 1
ATOM 3221 C CA . ARG A 1 403 ? 20.886 -11.334 -4.813 1.00 96.00 403 ARG A CA 1
ATOM 3222 C C . ARG A 1 403 ? 22.192 -11.507 -4.056 1.00 96.00 403 ARG A C 1
ATOM 3224 O O . ARG A 1 403 ? 22.437 -10.884 -3.025 1.00 96.00 403 ARG A O 1
ATOM 3231 N N . GLU A 1 404 ? 23.073 -12.326 -4.621 1.00 96.56 404 GLU A N 1
ATOM 3232 C CA . GLU A 1 404 ? 24.371 -12.653 -4.026 1.00 96.56 404 GLU A CA 1
ATOM 3233 C C . GLU A 1 404 ? 25.378 -11.498 -4.109 1.00 96.56 404 GLU A C 1
ATOM 3235 O O . GLU A 1 404 ? 26.348 -11.500 -3.363 1.00 96.56 404 GLU A O 1
ATOM 3240 N N . ASN A 1 405 ? 25.203 -10.507 -4.985 1.00 96.50 405 ASN A N 1
ATOM 3241 C CA . ASN A 1 405 ? 26.129 -9.369 -5.103 1.00 96.50 405 ASN A CA 1
ATOM 3242 C C . ASN A 1 405 ? 25.631 -8.098 -4.403 1.00 96.50 405 ASN A C 1
ATOM 3244 O O . ASN A 1 405 ? 26.192 -7.023 -4.616 1.00 96.50 405 ASN A O 1
ATOM 3248 N N . ASN A 1 406 ? 24.597 -8.231 -3.572 1.00 96.69 406 ASN A N 1
ATOM 3249 C CA . ASN A 1 406 ? 23.881 -7.135 -2.932 1.00 96.69 406 ASN A CA 1
ATOM 3250 C C . ASN A 1 406 ? 23.690 -7.471 -1.441 1.00 96.69 406 ASN A C 1
ATOM 3252 O O . ASN A 1 406 ? 23.840 -8.629 -1.049 1.00 96.69 406 ASN A O 1
ATOM 3256 N N . GLY A 1 407 ? 23.376 -6.497 -0.589 1.00 96.62 407 GLY A N 1
ATOM 3257 C CA . GLY A 1 407 ? 23.176 -6.694 0.853 1.00 96.62 407 GLY A CA 1
ATOM 3258 C C . GLY A 1 407 ? 23.141 -5.377 1.623 1.00 96.62 407 GLY A C 1
ATOM 3259 O O . GLY A 1 407 ? 22.964 -4.327 1.017 1.00 96.62 407 GLY A O 1
ATOM 3260 N N . PHE A 1 408 ? 23.307 -5.427 2.948 1.00 97.38 408 PHE A N 1
ATOM 3261 C CA . PHE A 1 408 ? 23.178 -4.242 3.805 1.00 97.38 408 PHE A CA 1
ATOM 3262 C C . PHE A 1 408 ? 24.337 -4.115 4.789 1.00 97.38 408 PHE A C 1
ATOM 3264 O O . PHE A 1 408 ? 24.800 -5.109 5.359 1.00 97.38 408 PHE A O 1
ATOM 3271 N N . TYR A 1 409 ? 24.748 -2.879 5.043 1.00 97.69 409 TYR A N 1
ATOM 3272 C CA . TYR A 1 409 ? 25.596 -2.511 6.172 1.00 97.69 409 TYR A CA 1
ATOM 3273 C C . TYR A 1 409 ? 24.793 -1.663 7.150 1.00 97.69 409 TYR A C 1
ATOM 3275 O O . TYR A 1 409 ? 23.930 -0.895 6.743 1.00 97.69 409 TYR A O 1
ATOM 3283 N N . VAL A 1 410 ? 25.064 -1.809 8.445 1.00 97.56 410 VAL A N 1
ATOM 3284 C CA . VAL A 1 410 ? 24.364 -1.083 9.508 1.00 97.56 410 VAL A CA 1
ATOM 3285 C C . VAL A 1 410 ? 25.345 -0.484 10.508 1.00 97.56 410 VAL A C 1
ATOM 3287 O O . VAL A 1 410 ? 26.353 -1.099 10.874 1.00 97.56 410 VAL A O 1
ATOM 3290 N N . LEU A 1 411 ? 25.028 0.720 10.976 1.00 96.81 411 LEU A N 1
ATOM 3291 C CA . LEU A 1 411 ? 25.668 1.363 12.113 1.00 96.81 411 LEU A CA 1
ATOM 3292 C C . LEU A 1 411 ? 24.904 0.995 13.382 1.00 96.81 411 LEU A C 1
ATOM 3294 O O . LEU A 1 411 ? 23.722 1.295 13.535 1.00 96.81 411 LEU A O 1
ATOM 3298 N N . LEU A 1 412 ? 25.603 0.348 14.303 1.00 96.00 412 LEU A N 1
ATOM 3299 C CA . LEU A 1 412 ? 25.102 -0.037 15.610 1.00 96.00 412 LEU A CA 1
ATOM 3300 C C . LEU A 1 412 ? 25.580 0.943 16.676 1.00 96.00 412 LEU A C 1
ATOM 3302 O O . LEU A 1 412 ? 26.760 1.295 16.706 1.00 96.00 412 LEU A O 1
ATOM 3306 N N . LYS A 1 413 ? 24.694 1.299 17.605 1.00 93.31 413 LYS A N 1
ATOM 3307 C CA . LYS A 1 413 ? 24.978 2.115 18.791 1.00 93.31 413 LYS A CA 1
ATOM 3308 C C . LYS A 1 413 ? 24.648 1.332 20.053 1.00 93.31 413 LYS A C 1
ATOM 3310 O O . LYS A 1 413 ? 23.600 0.697 20.157 1.00 93.31 413 LYS A O 1
ATOM 3315 N N . SER A 1 414 ? 25.555 1.359 21.023 1.00 91.00 414 SER A N 1
ATOM 3316 C CA . SER A 1 414 ? 25.352 0.714 22.323 1.00 91.00 414 SER A CA 1
ATOM 3317 C C . SER A 1 414 ? 24.220 1.386 23.101 1.00 91.00 414 SER A C 1
ATOM 3319 O O . SER A 1 414 ? 24.192 2.608 23.243 1.00 91.00 414 SER A O 1
ATOM 3321 N N . LYS A 1 415 ? 23.327 0.579 23.673 1.00 88.56 415 LYS A N 1
ATOM 3322 C CA . LYS A 1 415 ? 22.271 1.042 24.580 1.00 88.56 415 LYS A CA 1
ATOM 3323 C C . LYS A 1 415 ? 22.857 1.549 25.891 1.00 88.56 415 LYS A C 1
ATOM 3325 O O . LYS A 1 415 ? 23.844 1.016 26.391 1.00 88.56 415 LYS A O 1
ATOM 3330 N N . ASN A 1 416 ? 22.163 2.483 26.539 1.00 78.75 416 ASN A N 1
ATOM 3331 C CA . ASN A 1 416 ? 22.512 2.920 27.899 1.00 78.75 416 ASN A CA 1
ATOM 3332 C C . ASN A 1 416 ? 22.479 1.765 28.918 1.00 78.75 416 ASN A C 1
ATOM 3334 O O . ASN A 1 416 ? 23.199 1.783 29.913 1.00 78.75 416 ASN A O 1
ATOM 3338 N N . SER A 1 417 ? 21.648 0.751 28.665 1.00 76.25 417 SER A N 1
ATOM 3339 C CA . SER A 1 417 ? 21.535 -0.476 29.457 1.00 76.25 417 SER A CA 1
ATOM 3340 C C . SER A 1 417 ? 22.513 -1.581 29.040 1.00 76.25 417 SER A C 1
ATOM 3342 O O . SER A 1 417 ? 22.440 -2.681 29.593 1.00 76.25 417 SER A O 1
ATOM 3344 N N . ALA A 1 418 ? 23.391 -1.331 28.063 1.00 81.00 418 ALA A N 1
ATOM 3345 C CA . ALA A 1 418 ? 24.271 -2.353 27.518 1.00 81.00 418 ALA A CA 1
ATOM 3346 C C . ALA A 1 418 ? 25.261 -2.873 28.567 1.00 81.00 418 ALA A C 1
ATOM 3348 O O . ALA A 1 418 ? 25.793 -2.131 29.401 1.00 81.00 418 ALA A O 1
ATOM 3349 N N . LYS A 1 419 ? 25.549 -4.175 28.511 1.00 81.81 419 LYS A N 1
ATOM 3350 C CA . LYS A 1 419 ? 26.593 -4.781 29.342 1.00 81.81 419 LYS A CA 1
ATOM 3351 C C . LYS A 1 419 ? 27.964 -4.192 28.970 1.00 81.81 419 LYS A C 1
ATOM 3353 O O . LYS A 1 419 ? 28.254 -4.025 27.783 1.00 81.81 419 LYS A O 1
ATOM 3358 N N . PRO A 1 420 ? 28.852 -3.940 29.951 1.00 74.25 420 PRO A N 1
ATOM 3359 C CA . PRO A 1 420 ? 30.228 -3.556 29.659 1.00 74.25 420 PRO A CA 1
ATOM 3360 C C . PRO A 1 420 ? 30.901 -4.615 28.775 1.00 74.25 420 PRO A C 1
ATOM 3362 O O . PRO A 1 420 ? 30.946 -5.783 29.156 1.00 74.25 420 PRO A O 1
ATOM 3365 N N . ASN A 1 421 ? 31.436 -4.200 27.623 1.00 76.44 421 ASN A N 1
ATOM 3366 C CA . ASN A 1 421 ? 32.057 -5.077 26.618 1.00 76.44 421 ASN A CA 1
ATOM 3367 C C . ASN A 1 421 ? 31.120 -6.157 26.042 1.00 76.44 421 ASN A C 1
ATOM 3369 O O . ASN A 1 421 ? 31.565 -7.280 25.811 1.00 76.44 421 ASN A O 1
ATOM 3373 N N . ALA A 1 422 ? 29.839 -5.841 25.822 1.00 84.12 422 ALA A N 1
ATOM 3374 C CA . ALA A 1 422 ? 28.943 -6.726 25.080 1.00 84.12 422 ALA A CA 1
ATOM 3375 C C . ALA A 1 422 ? 29.538 -7.087 23.703 1.00 84.12 422 ALA A C 1
ATOM 3377 O O . ALA A 1 422 ? 30.054 -6.219 22.995 1.00 84.12 422 ALA A O 1
ATOM 3378 N N . GLU A 1 423 ? 29.485 -8.370 23.344 1.00 90.38 423 GLU A N 1
ATOM 3379 C CA . GLU A 1 423 ? 29.826 -8.828 21.996 1.00 90.38 423 GLU A CA 1
ATOM 3380 C C . GLU A 1 423 ? 28.725 -8.392 21.021 1.00 90.38 423 GLU A C 1
ATOM 3382 O O . GLU A 1 423 ? 27.548 -8.413 21.373 1.00 90.38 423 GLU A O 1
ATOM 3387 N N . ILE A 1 424 ? 29.106 -7.972 19.809 1.00 93.19 424 ILE A N 1
ATOM 3388 C CA . ILE A 1 424 ? 28.144 -7.497 18.797 1.00 93.19 424 ILE A CA 1
ATOM 3389 C C . ILE A 1 424 ? 27.239 -8.638 18.338 1.00 93.19 424 ILE A C 1
ATOM 3391 O O . ILE A 1 424 ? 26.043 -8.433 18.142 1.00 93.19 424 ILE A O 1
ATOM 3395 N N . PHE A 1 425 ? 27.822 -9.824 18.168 1.00 94.00 425 PHE A N 1
ATOM 3396 C CA . PHE A 1 425 ? 27.124 -11.005 17.693 1.00 94.00 425 PHE A CA 1
ATOM 3397 C C . PHE A 1 425 ? 26.892 -11.990 18.837 1.00 94.00 425 PHE A C 1
ATOM 3399 O O . PHE A 1 425 ? 27.772 -12.224 19.665 1.00 94.00 425 PHE A O 1
ATOM 3406 N N . THR A 1 426 ? 25.710 -12.589 18.871 1.00 91.25 426 THR A N 1
ATOM 3407 C CA . THR A 1 426 ? 25.375 -13.721 19.730 1.00 91.25 426 THR A CA 1
ATOM 3408 C C . THR A 1 426 ? 26.057 -14.996 19.225 1.00 91.25 426 THR A C 1
ATOM 3410 O O . THR A 1 426 ? 26.569 -15.062 18.107 1.00 91.25 426 THR A O 1
ATOM 3413 N N . SER A 1 427 ? 26.058 -16.058 20.037 1.00 87.19 427 SER A N 1
ATOM 3414 C CA . SER A 1 427 ? 26.728 -17.326 19.697 1.00 87.19 427 SER A CA 1
ATOM 3415 C C . SER A 1 427 ? 26.195 -18.018 18.433 1.00 87.19 427 SER A C 1
ATOM 3417 O O . SER A 1 427 ? 26.872 -18.878 17.880 1.00 87.19 427 SER A O 1
ATOM 3419 N N . ASP A 1 428 ? 24.979 -17.682 18.002 1.00 86.62 428 ASP A N 1
ATOM 3420 C CA . ASP A 1 428 ? 24.335 -18.137 16.764 1.00 86.62 428 ASP A CA 1
ATOM 3421 C C . ASP A 1 428 ? 24.562 -17.187 15.570 1.00 86.62 428 ASP A C 1
ATOM 3423 O O . ASP A 1 428 ? 23.994 -17.403 14.503 1.00 86.62 428 ASP A O 1
ATOM 3427 N N . GLY A 1 429 ? 25.405 -16.160 15.721 1.00 87.75 429 GLY A N 1
ATOM 3428 C CA . GLY A 1 429 ? 25.797 -15.245 14.645 1.00 87.75 429 GLY A CA 1
ATOM 3429 C C . GLY A 1 429 ? 24.794 -14.127 14.344 1.00 87.75 429 GLY A C 1
ATOM 3430 O O . GLY A 1 429 ? 24.944 -13.441 13.336 1.00 87.75 429 GLY A O 1
ATOM 3431 N N . LYS A 1 430 ? 23.777 -13.926 15.192 1.00 92.19 430 LYS A N 1
ATOM 3432 C CA . LYS A 1 430 ? 22.840 -12.794 15.093 1.00 92.19 430 LYS A CA 1
ATOM 3433 C C . LYS A 1 430 ? 23.392 -11.567 15.811 1.00 92.19 430 LYS A C 1
ATOM 3435 O O . LYS A 1 430 ? 24.214 -11.700 16.707 1.00 92.19 430 LYS A O 1
ATOM 3440 N N . ILE A 1 431 ? 22.931 -10.369 15.463 1.00 95.56 431 ILE A N 1
ATOM 3441 C CA . ILE A 1 431 ? 23.290 -9.158 16.216 1.00 95.56 431 ILE A CA 1
ATOM 3442 C C . ILE A 1 431 ? 22.576 -9.163 17.582 1.00 95.56 431 ILE A C 1
ATOM 3444 O O . ILE A 1 431 ? 21.387 -9.479 17.683 1.00 95.56 431 ILE A O 1
ATOM 3448 N N . ASP A 1 432 ? 23.282 -8.788 18.652 1.00 94.38 432 ASP A N 1
ATOM 3449 C CA . ASP A 1 432 ? 22.726 -8.695 20.004 1.00 94.38 432 ASP A CA 1
ATOM 3450 C C . ASP A 1 432 ? 21.916 -7.404 20.210 1.00 94.38 432 ASP A C 1
ATOM 3452 O O . ASP A 1 432 ? 22.340 -6.430 20.845 1.00 94.38 432 ASP A O 1
ATOM 3456 N N . TYR A 1 433 ? 20.679 -7.418 19.722 1.00 92.56 433 TYR A N 1
ATOM 3457 C CA . TYR A 1 433 ? 19.747 -6.299 19.869 1.00 92.56 433 TYR A CA 1
ATOM 3458 C C . TYR A 1 433 ? 19.306 -6.015 21.317 1.00 92.56 433 TYR A C 1
ATOM 3460 O O . TYR A 1 433 ? 18.564 -5.055 21.551 1.00 92.56 433 TYR A O 1
ATOM 3468 N N . GLN A 1 434 ? 19.731 -6.800 22.317 1.00 89.31 434 GLN A N 1
ATOM 3469 C CA . GLN A 1 434 ? 19.535 -6.426 23.725 1.00 89.31 434 GLN A CA 1
ATOM 3470 C C . GLN A 1 434 ? 20.517 -5.339 24.163 1.00 89.31 434 GLN A C 1
ATOM 3472 O O . GLN A 1 434 ? 20.191 -4.558 25.058 1.00 89.31 434 GLN A O 1
ATOM 3477 N N . ASN A 1 435 ? 21.696 -5.280 23.538 1.00 91.75 435 ASN A N 1
ATOM 3478 C CA . ASN A 1 435 ? 22.766 -4.346 23.879 1.00 91.75 435 ASN A CA 1
ATOM 3479 C C . ASN A 1 435 ? 22.984 -3.261 22.814 1.00 91.75 435 ASN A C 1
ATOM 3481 O O . ASN A 1 435 ? 23.541 -2.217 23.148 1.00 91.75 435 ASN A O 1
ATOM 3485 N N . PHE A 1 436 ? 22.514 -3.463 21.582 1.00 94.00 436 PHE A N 1
ATOM 3486 C CA . PHE A 1 436 ? 22.723 -2.532 20.469 1.00 94.00 436 PHE A CA 1
ATOM 3487 C C . PHE A 1 436 ? 21.412 -2.147 19.766 1.00 94.00 436 PHE A C 1
ATOM 3489 O O . PHE A 1 436 ? 20.483 -2.955 19.683 1.00 94.00 436 PHE A O 1
ATOM 3496 N N . ASP A 1 437 ? 21.346 -0.917 19.258 1.00 93.38 437 ASP A N 1
ATOM 3497 C CA . ASP A 1 437 ? 20.331 -0.436 18.310 1.00 93.38 437 ASP A CA 1
ATOM 3498 C C . ASP A 1 437 ? 20.976 -0.147 16.952 1.00 93.38 437 ASP A C 1
ATOM 3500 O O . ASP A 1 437 ? 22.140 0.249 16.900 1.00 93.38 437 ASP A O 1
ATOM 3504 N N . ILE A 1 438 ? 20.224 -0.335 15.863 1.00 95.56 438 ILE A N 1
ATOM 3505 C CA . ILE A 1 438 ? 20.606 0.162 14.534 1.00 95.56 438 ILE A CA 1
ATOM 3506 C C . ILE A 1 438 ? 20.231 1.641 14.486 1.00 95.56 438 ILE A C 1
ATOM 3508 O O . ILE A 1 438 ? 19.086 1.984 14.767 1.00 95.56 438 ILE A O 1
ATOM 3512 N N . VAL A 1 439 ? 21.197 2.488 14.147 1.00 94.00 439 VAL A N 1
ATOM 3513 C CA . VAL A 1 439 ? 21.034 3.949 14.042 1.00 94.00 439 VAL A CA 1
ATOM 3514 C C . VAL A 1 439 ? 21.427 4.491 12.669 1.00 94.00 439 VAL A C 1
ATOM 3516 O O . VAL A 1 439 ? 21.287 5.678 12.411 1.00 94.00 439 VAL A O 1
ATOM 3519 N N . GLY A 1 440 ? 21.902 3.623 11.780 1.00 94.06 440 GLY A N 1
ATOM 3520 C CA . GLY A 1 440 ? 22.117 3.952 10.381 1.00 94.06 440 GLY A CA 1
ATOM 3521 C C . GLY A 1 440 ? 22.254 2.699 9.531 1.00 94.06 440 GLY A C 1
ATOM 3522 O O . GLY A 1 440 ? 22.527 1.615 10.061 1.00 94.06 440 GLY A O 1
ATOM 3523 N N . GLN A 1 441 ? 22.048 2.830 8.230 1.00 95.50 441 GLN A N 1
ATOM 3524 C CA . GLN A 1 441 ? 22.067 1.720 7.287 1.00 95.50 441 GLN A CA 1
ATOM 3525 C C . GLN A 1 441 ? 22.498 2.174 5.887 1.00 95.50 441 GLN A C 1
ATOM 3527 O O . GLN A 1 441 ? 22.430 3.355 5.557 1.00 95.50 441 GLN A O 1
ATOM 3532 N N . ALA A 1 442 ? 22.953 1.220 5.083 1.00 94.38 442 ALA A N 1
ATOM 3533 C CA . ALA A 1 442 ? 23.147 1.393 3.654 1.00 94.38 442 ALA A CA 1
ATOM 3534 C C . ALA A 1 442 ? 22.868 0.079 2.924 1.00 94.38 442 ALA A C 1
ATOM 3536 O O . ALA A 1 442 ? 23.476 -0.956 3.241 1.00 94.38 442 ALA A O 1
ATOM 3537 N N . TYR A 1 443 ? 22.019 0.135 1.901 1.00 95.00 443 TYR A N 1
ATOM 3538 C CA . TYR A 1 443 ? 22.004 -0.863 0.841 1.00 95.00 443 TYR A CA 1
ATOM 3539 C C . TYR A 1 443 ? 23.329 -0.809 0.072 1.00 95.00 443 TYR A C 1
ATOM 3541 O O . TYR A 1 443 ? 23.866 0.260 -0.209 1.00 95.00 443 TYR A O 1
ATOM 3549 N N . ALA A 1 444 ? 23.901 -1.969 -0.224 1.00 95.56 444 ALA A N 1
ATOM 3550 C CA . ALA A 1 444 ? 25.206 -2.078 -0.850 1.00 95.56 444 ALA A CA 1
ATOM 3551 C C . ALA A 1 444 ? 25.203 -3.114 -1.964 1.00 95.56 444 ALA A C 1
ATOM 3553 O O . ALA A 1 444 ? 24.558 -4.162 -1.862 1.00 95.56 444 ALA A O 1
ATOM 3554 N N . TRP A 1 445 ? 25.981 -2.846 -3.004 1.00 95.75 445 TRP A N 1
ATOM 3555 C CA . TRP A 1 445 ? 26.070 -3.695 -4.183 1.00 95.75 445 TRP A CA 1
ATOM 3556 C C . TRP A 1 445 ? 27.471 -3.679 -4.797 1.00 95.75 445 TRP A C 1
ATOM 3558 O O . TRP A 1 445 ? 28.268 -2.758 -4.597 1.00 95.75 445 TRP A O 1
ATOM 3568 N N . LEU A 1 446 ? 27.803 -4.739 -5.538 1.00 94.62 446 LEU A N 1
ATOM 3569 C CA . LEU A 1 446 ? 29.037 -4.795 -6.321 1.00 94.62 446 LEU A CA 1
ATOM 3570 C C . LEU A 1 446 ? 28.828 -4.194 -7.711 1.00 94.62 446 LEU A C 1
ATOM 3572 O O . LEU A 1 446 ? 27.838 -4.472 -8.389 1.00 94.62 446 LEU A O 1
ATOM 3576 N N . SER A 1 447 ? 29.788 -3.396 -8.166 1.00 89.81 447 SER A N 1
ATOM 3577 C CA . SER A 1 447 ? 29.764 -2.807 -9.502 1.00 89.81 447 SER A CA 1
ATOM 3578 C C . SER A 1 447 ? 30.169 -3.810 -10.586 1.00 89.81 447 SER A C 1
ATOM 3580 O O . SER A 1 447 ? 30.773 -4.854 -10.313 1.00 89.81 447 SER A O 1
ATOM 3582 N N . LYS A 1 448 ? 29.938 -3.473 -11.862 1.00 81.44 448 LYS A N 1
ATOM 3583 C CA . LYS A 1 448 ? 30.436 -4.246 -13.025 1.00 81.44 448 LYS A CA 1
ATOM 3584 C C . LYS A 1 448 ? 31.958 -4.443 -13.018 1.00 81.44 448 LYS A C 1
ATOM 3586 O O . LYS A 1 448 ? 32.474 -5.352 -13.678 1.00 81.44 448 LYS A O 1
ATOM 3591 N N . LEU A 1 449 ? 32.679 -3.600 -12.281 1.00 75.06 449 LEU A N 1
ATOM 3592 C CA . LEU A 1 449 ? 34.130 -3.649 -12.107 1.00 75.06 449 LEU A CA 1
ATOM 3593 C C . LEU A 1 449 ? 34.560 -4.471 -10.883 1.00 75.06 449 LEU A C 1
ATOM 3595 O O . LEU A 1 449 ? 35.752 -4.736 -10.719 1.00 75.06 449 LEU A O 1
ATOM 3599 N N . GLY A 1 450 ? 33.607 -4.930 -10.069 1.00 86.75 450 GLY A N 1
ATOM 3600 C CA . GLY A 1 450 ? 33.855 -5.643 -8.819 1.00 86.75 450 GLY A CA 1
ATOM 3601 C C . GLY A 1 450 ? 34.281 -4.723 -7.674 1.00 86.75 450 GLY A C 1
ATOM 3602 O O . GLY A 1 450 ? 34.965 -5.188 -6.763 1.00 86.75 450 GLY A O 1
ATOM 3603 N N . ASN A 1 451 ? 33.928 -3.436 -7.738 1.00 91.31 451 ASN A N 1
ATOM 3604 C CA . ASN A 1 451 ? 34.086 -2.489 -6.634 1.00 91.31 451 ASN A CA 1
ATOM 3605 C C . ASN A 1 451 ? 32.840 -2.501 -5.741 1.00 91.31 451 ASN A C 1
ATOM 3607 O O . ASN A 1 451 ? 31.782 -2.944 -6.182 1.00 91.31 451 ASN A O 1
ATOM 3611 N N . LEU A 1 452 ? 32.973 -2.049 -4.494 1.00 95.62 452 LEU A N 1
ATOM 3612 C CA . LEU A 1 452 ? 31.849 -1.965 -3.560 1.00 95.62 452 LEU A CA 1
ATOM 3613 C C . LEU A 1 452 ? 31.229 -0.573 -3.623 1.00 95.62 452 LEU A C 1
ATOM 3615 O O . LEU A 1 452 ? 31.952 0.418 -3.530 1.00 95.62 452 LEU A O 1
ATOM 3619 N N . VAL A 1 453 ? 29.909 -0.513 -3.717 1.00 94.75 453 VAL A N 1
ATOM 3620 C CA . VAL A 1 453 ? 29.152 0.735 -3.666 1.00 94.75 453 VAL A CA 1
ATOM 3621 C C . VAL A 1 453 ? 28.137 0.639 -2.541 1.00 94.75 453 VAL A C 1
ATOM 3623 O O . VAL A 1 453 ? 27.477 -0.388 -2.384 1.00 94.75 453 VAL A O 1
ATOM 3626 N N . LEU A 1 454 ? 28.063 1.691 -1.735 1.00 94.75 454 LEU A N 1
ATOM 3627 C CA . LEU A 1 454 ? 26.972 1.932 -0.798 1.00 94.75 454 LEU A CA 1
ATOM 3628 C C . LEU A 1 454 ? 25.987 2.861 -1.513 1.00 94.75 454 LEU A C 1
ATOM 3630 O O . LEU A 1 454 ? 26.382 3.952 -1.898 1.00 94.75 454 LEU A O 1
ATOM 3634 N N . ASP A 1 455 ? 24.758 2.422 -1.753 1.00 91.62 455 ASP A N 1
ATOM 3635 C CA . ASP A 1 455 ? 23.786 3.134 -2.597 1.00 91.62 455 ASP A CA 1
ATOM 3636 C C . ASP A 1 455 ? 23.526 4.547 -2.065 1.00 91.62 455 ASP A C 1
ATOM 3638 O O . ASP A 1 455 ? 23.797 5.533 -2.734 1.00 91.62 455 ASP A O 1
ATOM 3642 N N . SER A 1 456 ? 23.169 4.629 -0.789 1.00 90.44 456 SER A N 1
ATOM 3643 C CA . SER A 1 456 ? 23.136 5.843 0.019 1.00 90.44 456 SER A CA 1
ATOM 3644 C C . SER A 1 456 ? 23.459 5.468 1.467 1.00 90.44 456 SER A C 1
ATOM 3646 O O . SER A 1 456 ? 23.389 4.290 1.841 1.00 90.44 456 SER A O 1
ATOM 3648 N N . TRP A 1 457 ? 23.867 6.440 2.289 1.00 92.50 457 TRP A N 1
ATOM 3649 C CA . TRP A 1 457 ? 24.002 6.217 3.731 1.00 92.50 457 TRP A CA 1
ATOM 3650 C C . TRP A 1 457 ? 22.910 6.954 4.502 1.00 92.50 457 TRP A C 1
ATOM 3652 O O . TRP A 1 457 ? 22.904 8.181 4.550 1.00 92.50 457 TRP A O 1
ATOM 3662 N N . GLU A 1 458 ? 22.062 6.197 5.188 1.00 90.75 458 GLU A N 1
ATOM 3663 C CA . GLU A 1 458 ? 20.865 6.688 5.870 1.00 90.75 458 GLU A CA 1
ATOM 3664 C C . GLU A 1 458 ? 21.060 6.591 7.389 1.00 90.75 458 GLU A C 1
ATOM 3666 O O . GLU A 1 458 ? 21.231 5.492 7.920 1.00 90.75 458 GLU A O 1
ATOM 3671 N N . ASN A 1 459 ? 21.052 7.716 8.109 1.00 91.19 459 ASN A N 1
ATOM 3672 C CA . ASN A 1 459 ? 21.087 7.740 9.578 1.00 91.19 459 ASN A CA 1
ATOM 3673 C C . ASN A 1 459 ? 19.721 8.114 10.157 1.00 91.19 459 ASN A C 1
ATOM 3675 O O . ASN A 1 459 ? 18.970 8.882 9.561 1.00 91.19 459 ASN A O 1
ATOM 3679 N N . LEU A 1 460 ? 19.438 7.622 11.362 1.00 87.19 460 LEU A N 1
ATOM 3680 C CA . LEU A 1 460 ? 18.267 8.024 12.131 1.00 87.19 460 LEU A CA 1
ATOM 3681 C C . LEU A 1 460 ? 18.413 9.497 12.567 1.00 87.19 460 LEU A C 1
ATOM 3683 O O . LEU A 1 460 ? 19.306 9.822 13.354 1.00 87.19 460 LEU A O 1
ATOM 3687 N N . ARG A 1 461 ? 17.539 10.377 12.065 1.00 80.25 461 ARG A N 1
ATOM 3688 C CA . ARG A 1 461 ? 17.454 11.811 12.414 1.00 80.25 461 ARG A CA 1
ATOM 3689 C C . ARG A 1 461 ? 16.162 12.087 13.190 1.00 80.25 461 ARG A C 1
ATOM 3691 O O . ARG A 1 461 ? 15.219 11.313 13.102 1.00 80.25 461 ARG A O 1
ATOM 3698 N N . ASN A 1 462 ? 16.120 13.153 13.991 1.00 60.66 462 ASN A N 1
ATOM 3699 C CA . ASN A 1 462 ? 14.887 13.537 14.686 1.00 60.66 462 ASN A CA 1
ATOM 3700 C C . ASN A 1 462 ? 14.011 14.364 13.730 1.00 60.66 462 ASN A C 1
ATOM 3702 O O . ASN A 1 462 ? 14.490 15.360 13.205 1.00 60.66 462 ASN A O 1
ATOM 3706 N N . GLU A 1 463 ? 12.735 13.997 13.583 1.00 44.69 463 GLU A N 1
ATOM 3707 C CA . GLU A 1 463 ? 11.732 14.556 12.643 1.00 44.69 463 GLU A CA 1
ATOM 3708 C C . GLU A 1 463 ? 11.506 16.088 12.695 1.00 44.69 463 GLU A C 1
ATOM 3710 O O . GLU A 1 463 ? 10.732 16.606 11.906 1.00 44.69 463 GLU A O 1
ATOM 3715 N N . LYS A 1 464 ? 12.177 16.845 13.574 1.00 39.22 464 LYS A N 1
ATOM 3716 C CA . LYS A 1 464 ? 12.051 18.314 13.631 1.00 39.22 464 LYS A CA 1
ATOM 3717 C C . LYS A 1 464 ? 12.883 19.071 12.584 1.00 39.22 464 LYS A C 1
ATOM 3719 O O . LYS A 1 464 ? 12.755 20.285 12.508 1.00 39.22 464 LYS A O 1
ATOM 3724 N N . GLU A 1 465 ? 13.762 18.397 11.841 1.00 38.88 465 GLU A N 1
ATOM 3725 C CA . GLU A 1 465 ? 14.653 19.045 10.860 1.00 38.88 465 GLU A CA 1
ATOM 3726 C C . GLU A 1 465 ? 14.160 18.936 9.401 1.00 38.88 465 GLU A C 1
ATOM 3728 O O . GLU A 1 465 ? 14.709 19.624 8.549 1.00 38.88 465 GLU A O 1
ATOM 3733 N N . ASP A 1 466 ? 13.123 18.135 9.111 1.00 35.97 466 ASP A N 1
ATOM 3734 C CA . ASP A 1 466 ? 12.731 17.771 7.734 1.00 35.97 466 ASP A CA 1
ATOM 3735 C C . ASP A 1 466 ? 11.375 18.383 7.265 1.00 35.97 466 ASP A C 1
ATOM 3737 O O . ASP A 1 466 ? 10.904 18.048 6.183 1.00 35.97 466 ASP A O 1
ATOM 3741 N N . GLU A 1 467 ? 10.739 19.292 8.025 1.00 32.25 467 GLU A N 1
ATOM 3742 C CA . GLU A 1 467 ? 9.451 19.938 7.650 1.00 32.25 467 GLU A CA 1
ATOM 3743 C C . GLU A 1 467 ? 9.578 21.141 6.678 1.00 32.25 467 GLU A C 1
ATOM 3745 O O . GLU A 1 467 ? 8.595 21.836 6.438 1.00 32.25 467 GLU A O 1
ATOM 3750 N N . GLU A 1 468 ? 10.749 21.423 6.087 1.00 33.53 468 GLU A N 1
ATOM 3751 C CA . GLU A 1 468 ? 10.897 22.578 5.173 1.00 33.53 468 GLU A CA 1
ATOM 3752 C C . GLU A 1 468 ? 10.647 22.292 3.677 1.00 33.53 468 GLU A C 1
ATOM 3754 O O . GLU A 1 468 ? 10.550 23.258 2.922 1.00 33.53 468 GLU A O 1
ATOM 3759 N N . ASP A 1 469 ? 10.473 21.041 3.225 1.00 32.44 469 ASP A N 1
ATOM 3760 C CA . ASP A 1 469 ? 10.466 20.750 1.772 1.00 32.44 469 ASP A CA 1
ATOM 3761 C C . ASP A 1 469 ? 9.224 20.042 1.191 1.00 32.44 469 ASP A C 1
ATOM 3763 O O . ASP A 1 469 ? 9.153 19.890 -0.027 1.00 32.44 469 ASP A O 1
ATOM 3767 N N . ASP A 1 470 ? 8.201 19.696 1.978 1.00 32.34 470 ASP A N 1
ATOM 3768 C CA . ASP A 1 470 ? 6.969 19.088 1.448 1.00 32.34 470 ASP A CA 1
ATOM 3769 C C . ASP A 1 470 ? 5.717 19.686 2.114 1.00 32.34 470 ASP A C 1
ATOM 3771 O O . ASP A 1 470 ? 5.313 19.207 3.164 1.00 32.34 470 ASP A O 1
ATOM 3775 N N . GLU A 1 471 ? 5.108 20.723 1.511 1.00 31.72 471 GLU A N 1
ATOM 3776 C CA . GLU A 1 471 ? 3.640 20.928 1.441 1.00 31.72 471 GLU A CA 1
ATOM 3777 C C . GLU A 1 471 ? 3.270 22.220 0.664 1.00 31.72 471 GLU A C 1
ATOM 3779 O O . GLU A 1 471 ? 3.235 23.332 1.193 1.00 31.72 471 GLU A O 1
ATOM 3784 N N . GLU A 1 472 ? 2.938 22.066 -0.626 1.00 33.28 472 GLU A N 1
ATOM 3785 C CA . GLU A 1 472 ? 1.950 22.923 -1.298 1.00 33.28 472 GLU A CA 1
ATOM 3786 C C . GLU A 1 472 ? 0.550 22.299 -1.098 1.00 33.28 472 GLU A C 1
ATOM 3788 O O . GLU A 1 472 ? 0.363 21.112 -1.358 1.00 33.28 472 GLU A O 1
ATOM 3793 N N . GLU A 1 473 ? -0.422 23.145 -0.721 1.00 32.03 473 GLU A N 1
ATOM 3794 C CA . GLU A 1 473 ? -1.892 22.948 -0.711 1.00 32.03 473 GLU A CA 1
ATOM 3795 C C . GLU A 1 473 ? -2.574 22.239 0.492 1.00 32.03 473 GLU A C 1
ATOM 3797 O O . GLU A 1 473 ? -2.947 21.072 0.415 1.00 32.03 473 GLU A O 1
ATOM 3802 N N . ASN A 1 474 ? -2.943 23.009 1.532 1.00 28.64 474 ASN A N 1
ATOM 3803 C CA . ASN A 1 474 ? -4.320 23.495 1.812 1.00 28.64 474 ASN A CA 1
ATOM 3804 C C . ASN A 1 474 ? -4.681 23.607 3.313 1.00 28.64 474 ASN A C 1
ATOM 3806 O O . ASN A 1 474 ? -4.523 22.675 4.091 1.00 28.64 474 ASN A O 1
ATOM 3810 N N . ASP A 1 475 ? -5.337 24.739 3.592 1.00 30.34 475 ASP A N 1
ATOM 3811 C CA . ASP A 1 475 ? -6.298 25.055 4.657 1.00 30.34 475 ASP A CA 1
ATOM 3812 C C . ASP A 1 475 ? -5.807 25.416 6.076 1.00 30.34 475 ASP A C 1
ATOM 3814 O O . ASP A 1 475 ? -5.532 24.593 6.944 1.00 30.34 475 ASP A O 1
ATOM 3818 N N . GLU A 1 476 ? -5.800 26.743 6.257 1.00 35.75 476 GLU A N 1
ATOM 3819 C CA . GLU A 1 476 ? -6.098 27.553 7.443 1.00 35.75 476 GLU A CA 1
ATOM 3820 C C . GLU A 1 476 ? -6.778 26.811 8.613 1.00 35.75 476 GLU A C 1
ATOM 3822 O O . GLU A 1 476 ? -7.903 26.341 8.479 1.00 35.75 476 GLU A O 1
ATOM 3827 N N . ASP A 1 477 ? -6.146 26.831 9.794 1.00 31.53 477 ASP A N 1
ATOM 3828 C CA . ASP A 1 477 ? -6.804 27.266 11.036 1.00 31.53 477 ASP A CA 1
ATOM 3829 C C . ASP A 1 477 ? -5.769 27.605 12.133 1.00 31.53 477 ASP A C 1
ATOM 3831 O O . ASP A 1 477 ? -4.817 26.873 12.404 1.00 31.53 477 ASP A O 1
ATOM 3835 N N . GLU A 1 478 ? -5.978 28.775 12.737 1.00 38.03 478 GLU A N 1
ATOM 3836 C CA . GLU A 1 478 ? -5.202 29.447 13.785 1.00 38.03 478 GLU A CA 1
ATOM 3837 C C . GLU A 1 478 ? -4.994 28.600 15.054 1.00 38.03 478 GLU A C 1
ATOM 3839 O O . GLU A 1 478 ? -5.985 28.156 15.630 1.00 38.03 478 GLU A O 1
ATOM 3844 N N . ILE A 1 479 ? -3.763 28.535 15.596 1.00 31.89 479 ILE A N 1
ATOM 3845 C CA . ILE A 1 479 ? -3.514 28.626 17.052 1.00 31.89 479 ILE A CA 1
ATOM 3846 C C . ILE A 1 479 ? -2.219 29.418 17.313 1.00 31.89 479 ILE A C 1
ATOM 3848 O O . ILE A 1 479 ? -1.160 29.119 16.769 1.00 31.89 479 ILE A O 1
ATOM 3852 N N . GLU A 1 480 ? -2.378 30.437 18.158 1.00 33.53 480 GLU A N 1
ATOM 3853 C CA . GLU A 1 480 ? -1.416 31.426 18.645 1.00 33.53 480 GLU A CA 1
ATOM 3854 C C . GLU A 1 480 ? -0.319 30.846 19.566 1.00 33.53 480 GLU A C 1
ATOM 3856 O O . GLU A 1 480 ? -0.566 29.925 20.343 1.00 33.53 480 GLU A O 1
ATOM 3861 N N . ASP A 1 481 ? 0.864 31.463 19.469 1.00 33.75 481 ASP A N 1
ATOM 3862 C CA . ASP A 1 481 ? 1.867 31.778 20.498 1.00 33.75 481 ASP A CA 1
ATOM 3863 C C . ASP A 1 481 ? 2.003 30.879 21.744 1.00 33.75 481 ASP A C 1
ATOM 3865 O O . ASP A 1 481 ? 1.169 30.908 22.645 1.00 33.75 481 ASP A O 1
ATOM 3869 N N . GLU A 1 482 ? 3.182 30.264 21.901 1.00 32.72 482 GLU A N 1
ATOM 3870 C CA . GLU A 1 482 ? 3.903 30.255 23.185 1.00 32.72 482 GLU A CA 1
ATOM 3871 C C . GLU A 1 482 ? 5.413 30.057 22.940 1.00 32.72 482 GLU A C 1
ATOM 3873 O O . GLU A 1 482 ? 5.925 28.945 22.797 1.00 32.72 482 GLU A O 1
ATOM 3878 N N . ASP A 1 483 ? 6.113 31.189 22.859 1.00 31.02 483 ASP A N 1
ATOM 3879 C CA . ASP A 1 483 ? 7.565 31.294 22.967 1.00 31.02 483 ASP A CA 1
ATOM 3880 C C . ASP A 1 483 ? 8.040 31.030 24.411 1.00 31.02 483 ASP A C 1
ATOM 3882 O O . ASP A 1 483 ? 7.361 31.348 25.388 1.00 31.02 483 ASP A O 1
ATOM 3886 N N . GLU A 1 484 ? 9.297 30.584 24.493 1.00 33.88 484 GLU A N 1
ATOM 3887 C CA . GLU A 1 484 ? 10.238 30.711 25.615 1.00 33.88 484 GLU A CA 1
ATOM 3888 C C . GLU A 1 484 ? 10.288 29.622 26.725 1.00 33.88 484 GLU A C 1
ATOM 3890 O O . GLU A 1 484 ? 9.421 29.477 27.584 1.00 33.88 484 GLU A O 1
ATOM 3895 N N . ILE A 1 485 ? 11.489 29.008 26.786 1.00 29.38 485 ILE A N 1
ATOM 3896 C CA . ILE A 1 485 ? 12.183 28.339 27.913 1.00 29.38 485 ILE A CA 1
ATOM 3897 C C . ILE A 1 485 ? 12.155 26.794 27.918 1.00 29.38 485 ILE A C 1
ATOM 3899 O O . ILE A 1 485 ? 11.348 26.160 28.594 1.00 29.38 485 ILE A O 1
ATOM 3903 N N . GLU A 1 486 ? 13.152 26.179 27.265 1.00 30.00 486 GLU A N 1
ATOM 3904 C CA . GLU A 1 486 ? 14.203 25.400 27.961 1.00 30.00 486 GLU A CA 1
ATOM 3905 C C . GLU A 1 486 ? 15.341 25.005 26.995 1.00 30.00 486 GLU A C 1
ATOM 3907 O O . GLU A 1 486 ? 15.565 23.839 26.662 1.00 30.00 486 GLU A O 1
ATOM 3912 N N . ASP A 1 487 ? 16.116 26.019 26.601 1.00 34.16 487 ASP A N 1
ATOM 3913 C CA . ASP A 1 487 ? 17.537 25.881 26.282 1.00 34.16 487 ASP A CA 1
ATOM 3914 C C . ASP A 1 487 ? 18.271 25.302 27.508 1.00 34.16 487 ASP A C 1
ATOM 3916 O O . ASP A 1 487 ? 18.764 26.064 28.334 1.00 34.16 487 ASP A O 1
ATOM 3920 N N . GLU A 1 488 ? 18.310 23.974 27.686 1.00 31.05 488 GLU A N 1
ATOM 3921 C CA . GLU A 1 488 ? 19.378 23.298 28.461 1.00 31.05 488 GLU A CA 1
ATOM 3922 C C . GLU A 1 488 ? 19.425 21.751 28.365 1.00 31.05 488 GLU A C 1
ATOM 3924 O O . GLU A 1 488 ? 20.381 21.158 28.870 1.00 31.05 488 GLU A O 1
ATOM 3929 N N . GLU A 1 489 ? 18.505 21.061 27.666 1.00 28.98 489 GLU A N 1
ATOM 3930 C CA . GLU A 1 489 ? 18.612 19.596 27.424 1.00 28.98 489 GLU A CA 1
ATOM 3931 C C . GLU A 1 489 ? 19.069 19.184 26.006 1.00 28.98 489 GLU A C 1
ATOM 3933 O O . GLU A 1 489 ? 19.407 18.018 25.790 1.00 28.98 489 GLU A O 1
ATOM 3938 N N . GLU A 1 490 ? 19.216 20.116 25.058 1.00 31.56 490 GLU A N 1
ATOM 3939 C CA . GLU A 1 490 ? 19.677 19.820 23.683 1.00 31.56 490 GLU A CA 1
ATOM 3940 C C . GLU A 1 490 ? 21.183 19.519 23.557 1.00 31.56 490 GLU A C 1
ATOM 3942 O O . GLU A 1 490 ? 21.677 19.041 22.533 1.00 31.56 490 GLU A O 1
ATOM 3947 N N . ALA A 1 491 ? 21.949 19.696 24.631 1.00 31.09 491 ALA A N 1
ATOM 3948 C CA . ALA A 1 491 ? 23.388 19.485 24.625 1.00 31.09 491 ALA A CA 1
ATOM 3949 C C . ALA A 1 491 ? 23.793 18.068 25.082 1.00 31.09 491 ALA A C 1
ATOM 3951 O O . ALA A 1 491 ? 24.397 17.947 26.151 1.00 31.09 491 ALA A O 1
ATOM 3952 N N . LYS A 1 492 ? 23.518 17.005 24.287 1.00 35.50 492 LYS A N 1
ATOM 3953 C CA . LYS A 1 492 ? 24.356 15.760 24.206 1.00 35.50 492 LYS A CA 1
ATOM 3954 C C . LYS A 1 492 ? 23.880 14.618 23.283 1.00 35.50 492 LYS A C 1
ATOM 3956 O O . LYS A 1 492 ? 24.214 13.459 23.533 1.00 35.50 492 LYS A O 1
ATOM 3961 N N . SER A 1 493 ? 23.197 14.891 22.177 1.00 37.66 493 SER A N 1
ATOM 3962 C CA . SER A 1 493 ? 23.087 13.897 21.098 1.00 37.66 493 SER A CA 1
ATOM 3963 C C . SER A 1 493 ? 24.185 14.163 20.065 1.00 37.66 493 SER A C 1
ATOM 3965 O O . SER A 1 493 ? 24.174 15.197 19.406 1.00 37.66 493 SER A O 1
ATOM 3967 N N . LEU A 1 494 ? 25.193 13.288 19.961 1.00 54.16 494 LEU A N 1
ATOM 3968 C CA . LEU A 1 494 ? 26.106 13.333 18.815 1.00 54.16 494 LEU A CA 1
ATOM 3969 C C . LEU A 1 494 ? 25.276 13.134 17.542 1.00 54.16 494 LEU A C 1
ATOM 3971 O O . LEU A 1 494 ? 24.558 12.144 17.460 1.00 54.16 494 LEU A O 1
ATOM 3975 N N . ASN A 1 495 ? 25.400 14.035 16.563 1.00 72.44 495 ASN A N 1
ATOM 3976 C CA . ASN A 1 495 ? 24.842 13.800 15.234 1.00 72.44 495 ASN A CA 1
ATOM 3977 C C . ASN A 1 495 ? 25.553 12.568 14.632 1.00 72.44 495 ASN A C 1
ATOM 3979 O O . ASN A 1 495 ? 26.772 12.607 14.414 1.00 72.44 495 ASN A O 1
ATOM 3983 N N . ASP A 1 496 ? 24.807 11.481 14.417 1.00 85.12 496 ASP A N 1
ATOM 3984 C CA . ASP A 1 496 ? 25.307 10.204 13.893 1.00 85.12 496 ASP A CA 1
ATOM 3985 C C . ASP A 1 496 ? 25.988 10.378 12.511 1.00 85.12 496 ASP A C 1
ATOM 3987 O O . ASP A 1 496 ? 26.939 9.651 12.197 1.00 85.12 496 ASP A O 1
ATOM 3991 N N . ASP A 1 497 ? 25.666 11.443 11.761 1.00 86.06 497 ASP A N 1
ATOM 3992 C CA . ASP A 1 497 ? 26.353 11.840 10.518 1.00 86.06 497 ASP A CA 1
ATOM 3993 C C . ASP A 1 497 ? 27.837 12.155 10.734 1.00 86.06 497 ASP A C 1
ATOM 3995 O O . ASP A 1 497 ? 28.690 11.821 9.907 1.00 86.06 497 ASP A O 1
ATOM 3999 N N . LYS A 1 498 ? 28.198 12.764 11.870 1.00 85.50 498 LYS A N 1
ATOM 4000 C CA . LYS A 1 498 ? 29.608 13.059 12.186 1.00 85.50 498 LYS A CA 1
ATOM 4001 C C . LYS A 1 498 ? 30.379 11.791 12.543 1.00 85.50 498 LYS A C 1
ATOM 4003 O O . LYS A 1 498 ? 31.584 11.716 12.291 1.00 85.50 498 LYS A O 1
ATOM 4008 N N . VAL A 1 499 ? 29.695 10.809 13.129 1.00 89.12 499 VAL A N 1
ATOM 4009 C CA . VAL A 1 499 ? 30.270 9.538 13.588 1.00 89.12 499 VAL A CA 1
ATOM 4010 C C . VAL A 1 499 ? 30.525 8.597 12.416 1.00 89.12 499 VAL A C 1
ATOM 4012 O O . VAL A 1 499 ? 31.576 7.950 12.370 1.00 89.12 499 VAL A O 1
ATOM 4015 N N . ILE A 1 500 ? 29.609 8.527 11.449 1.00 92.06 500 ILE A N 1
ATOM 4016 C CA . ILE A 1 500 ? 29.724 7.557 10.362 1.00 92.06 500 ILE A CA 1
ATOM 4017 C C . ILE A 1 500 ? 30.880 7.859 9.400 1.00 92.06 500 ILE A C 1
ATOM 4019 O O . ILE A 1 500 ? 31.551 6.932 8.949 1.00 92.06 500 ILE A O 1
ATOM 4023 N N . VAL A 1 501 ? 31.187 9.130 9.116 1.00 91.44 501 VAL A N 1
ATOM 4024 C CA . VAL A 1 501 ? 32.230 9.496 8.136 1.00 91.44 501 VAL A CA 1
ATOM 4025 C C . VAL A 1 501 ? 33.594 8.843 8.431 1.00 91.44 501 VAL A C 1
ATOM 4027 O O . VAL A 1 501 ? 34.151 8.206 7.531 1.00 91.44 501 VAL A O 1
ATOM 4030 N N . PRO A 1 502 ? 34.186 8.966 9.640 1.00 91.19 502 PRO A N 1
ATOM 4031 C CA . PRO A 1 502 ? 35.444 8.285 9.943 1.00 91.19 502 PRO A CA 1
ATOM 4032 C C . PRO A 1 502 ? 35.317 6.752 9.953 1.00 91.19 502 PRO A C 1
ATOM 4034 O O . PRO A 1 502 ? 36.273 6.078 9.564 1.00 91.19 502 PRO A O 1
ATOM 4037 N N . LEU A 1 503 ? 34.162 6.196 10.344 1.00 93.50 503 LEU A N 1
ATOM 4038 C CA . LEU A 1 503 ? 33.919 4.747 10.329 1.00 93.50 503 LEU A CA 1
ATOM 4039 C C . LEU A 1 503 ? 33.907 4.190 8.901 1.00 93.50 503 LEU A C 1
ATOM 4041 O O . LEU A 1 503 ? 34.589 3.202 8.633 1.00 93.50 503 LEU A O 1
ATOM 4045 N N . LEU A 1 504 ? 33.208 4.851 7.975 1.00 94.88 504 LEU A N 1
ATOM 4046 C CA . LEU A 1 504 ? 33.162 4.475 6.561 1.00 94.88 504 LEU A CA 1
ATOM 4047 C C . LEU A 1 504 ? 34.525 4.596 5.883 1.00 94.88 504 LEU A C 1
ATOM 4049 O O . LEU A 1 504 ? 34.895 3.723 5.102 1.00 94.88 504 LEU A O 1
ATOM 4053 N N . LYS A 1 505 ? 35.313 5.630 6.205 1.00 93.25 505 LYS A N 1
ATOM 4054 C CA . LYS A 1 505 ? 36.681 5.772 5.677 1.00 93.25 505 LYS A CA 1
ATOM 4055 C C . LYS A 1 505 ? 37.590 4.626 6.110 1.00 93.25 505 LYS A C 1
ATOM 4057 O O . LYS A 1 505 ? 38.333 4.092 5.285 1.00 93.25 505 LYS A O 1
ATOM 4062 N N . GLU A 1 506 ? 37.532 4.229 7.381 1.00 94.81 506 GLU A N 1
ATOM 4063 C CA . GLU A 1 506 ? 38.294 3.071 7.856 1.00 94.81 506 GLU A CA 1
ATOM 4064 C C . GLU A 1 506 ? 37.772 1.767 7.241 1.00 94.81 506 GLU A C 1
ATOM 4066 O O . GLU A 1 506 ? 38.571 0.954 6.779 1.00 94.81 506 GLU A O 1
ATOM 4071 N N . PHE A 1 507 ? 36.451 1.585 7.179 1.00 96.50 507 PHE A N 1
ATOM 4072 C CA . PHE A 1 507 ? 35.822 0.436 6.532 1.00 96.50 507 PHE A CA 1
ATOM 4073 C C . PHE A 1 507 ? 36.286 0.284 5.085 1.00 96.50 507 PHE A C 1
ATOM 4075 O O . PHE A 1 507 ? 36.848 -0.749 4.726 1.00 96.50 507 PHE A O 1
ATOM 4082 N N . ALA A 1 508 ? 36.149 1.332 4.276 1.00 96.00 508 ALA A N 1
ATOM 4083 C CA . ALA A 1 508 ? 36.541 1.336 2.874 1.00 96.00 508 ALA A CA 1
ATOM 4084 C C . ALA A 1 508 ? 38.034 1.020 2.689 1.00 96.00 508 ALA A C 1
ATOM 4086 O O . ALA A 1 508 ? 38.420 0.242 1.812 1.00 96.00 508 ALA A O 1
ATOM 4087 N N . LYS A 1 509 ? 38.886 1.554 3.570 1.00 94.38 509 LYS A N 1
ATOM 4088 C CA . LYS A 1 509 ? 40.315 1.238 3.593 1.00 94.38 509 LYS A CA 1
ATOM 4089 C C . LYS A 1 509 ? 40.578 -0.235 3.908 1.00 94.38 509 LYS A C 1
ATOM 4091 O O . LYS A 1 509 ? 41.410 -0.856 3.245 1.00 94.38 509 LYS A O 1
ATOM 4096 N N . GLN A 1 510 ? 39.901 -0.811 4.899 1.00 95.25 510 GLN A N 1
ATOM 4097 C CA . GLN A 1 510 ? 40.056 -2.229 5.233 1.00 95.25 510 GLN A CA 1
ATOM 4098 C C . GLN A 1 510 ? 39.521 -3.135 4.123 1.00 95.25 510 GLN A C 1
ATOM 4100 O O . GLN A 1 510 ? 40.209 -4.090 3.758 1.00 95.25 510 GLN A O 1
ATOM 4105 N N . VAL A 1 511 ? 38.374 -2.804 3.524 1.00 95.19 511 VAL A N 1
ATOM 4106 C CA . VAL A 1 511 ? 37.811 -3.509 2.362 1.00 95.19 511 VAL A CA 1
ATOM 4107 C C . VAL A 1 511 ? 38.836 -3.574 1.238 1.00 95.19 511 VAL A C 1
ATOM 4109 O O . VAL A 1 511 ? 39.181 -4.669 0.790 1.00 95.19 511 VAL A O 1
ATOM 4112 N N . CYS A 1 512 ? 39.389 -2.434 0.824 1.00 91.75 512 CYS A N 1
ATOM 4113 C CA . CYS A 1 512 ? 40.358 -2.404 -0.267 1.00 91.75 512 CYS A CA 1
ATOM 4114 C C . CYS A 1 512 ? 41.641 -3.182 0.068 1.00 91.75 512 CYS A C 1
ATOM 4116 O O . CYS A 1 512 ? 42.199 -3.855 -0.795 1.00 91.75 512 CYS A O 1
ATOM 4118 N N . ASN A 1 513 ? 42.110 -3.142 1.317 1.00 90.69 513 ASN A N 1
ATOM 4119 C CA . ASN A 1 513 ? 43.363 -3.800 1.703 1.00 90.69 513 ASN A CA 1
ATOM 4120 C C . ASN A 1 513 ? 43.244 -5.311 1.940 1.00 90.69 513 ASN A C 1
ATOM 4122 O O . ASN A 1 513 ? 44.242 -6.021 1.834 1.00 90.69 513 ASN A O 1
ATOM 4126 N N . THR A 1 514 ? 42.058 -5.807 2.289 1.00 89.94 514 THR A N 1
ATOM 4127 C CA . THR A 1 514 ? 41.854 -7.215 2.679 1.00 89.94 514 THR A CA 1
ATOM 4128 C C . THR A 1 514 ? 41.109 -8.034 1.631 1.00 89.94 514 THR A C 1
ATOM 4130 O O . THR A 1 514 ? 41.076 -9.261 1.721 1.00 89.94 514 THR A O 1
ATOM 4133 N N . THR A 1 515 ? 40.549 -7.385 0.609 1.00 90.12 515 THR A N 1
ATOM 4134 C CA . THR A 1 515 ? 39.763 -8.042 -0.438 1.00 90.12 515 THR A CA 1
ATOM 4135 C C . THR A 1 515 ? 40.279 -7.718 -1.845 1.00 90.12 515 THR A C 1
ATOM 4137 O O . THR A 1 515 ? 41.259 -6.999 -2.050 1.00 90.12 515 THR A O 1
ATOM 4140 N N . ASN A 1 516 ? 39.606 -8.278 -2.853 1.00 86.00 516 ASN A N 1
ATOM 4141 C CA . ASN A 1 516 ? 39.859 -7.978 -4.262 1.00 86.00 516 ASN A CA 1
ATOM 4142 C C . ASN A 1 516 ? 39.227 -6.658 -4.737 1.00 86.00 516 ASN A C 1
ATOM 4144 O O . ASN A 1 516 ? 39.414 -6.309 -5.904 1.00 86.00 516 ASN A O 1
ATOM 4148 N N . ILE A 1 517 ? 38.492 -5.962 -3.867 1.00 89.69 517 ILE A N 1
ATOM 4149 C CA . ILE A 1 517 ? 37.913 -4.650 -4.148 1.00 89.69 517 ILE A CA 1
ATOM 4150 C C . ILE A 1 517 ? 39.029 -3.610 -4.152 1.00 89.69 517 ILE A C 1
ATOM 4152 O O . ILE A 1 517 ? 39.993 -3.673 -3.386 1.00 89.69 517 ILE A O 1
ATOM 4156 N N . ASN A 1 518 ? 38.926 -2.674 -5.081 1.00 84.75 518 ASN A N 1
ATOM 4157 C CA . ASN A 1 518 ? 39.958 -1.682 -5.346 1.00 84.75 518 ASN A CA 1
ATOM 4158 C C . ASN A 1 518 ? 39.520 -0.269 -4.958 1.00 84.75 518 ASN A C 1
ATOM 4160 O O . ASN A 1 518 ? 40.365 0.582 -4.670 1.00 84.75 518 ASN A O 1
ATOM 4164 N N . ARG A 1 519 ? 38.206 -0.055 -4.932 1.00 89.06 519 ARG A N 1
ATOM 4165 C CA . ARG A 1 519 ? 37.553 1.212 -4.650 1.00 89.06 519 ARG A CA 1
ATOM 4166 C C . ARG A 1 519 ? 36.241 0.969 -3.911 1.00 89.06 519 ARG A C 1
ATOM 4168 O O . ARG A 1 519 ? 35.565 -0.027 -4.176 1.00 89.06 519 ARG A O 1
ATOM 4175 N N . VAL A 1 520 ? 35.906 1.885 -3.008 1.00 94.50 520 VAL A N 1
ATOM 4176 C CA . VAL A 1 520 ? 34.592 1.960 -2.364 1.00 94.50 520 VAL A CA 1
ATOM 4177 C C . VAL A 1 520 ? 34.015 3.357 -2.564 1.00 94.50 520 VAL A C 1
ATOM 4179 O O . VAL A 1 520 ? 34.691 4.351 -2.267 1.00 94.50 520 VAL A O 1
ATOM 4182 N N . THR A 1 521 ? 32.782 3.423 -3.057 1.00 93.88 521 THR A N 1
ATOM 4183 C CA . THR A 1 521 ? 32.014 4.662 -3.234 1.00 93.88 521 THR A CA 1
ATOM 4184 C C . THR A 1 521 ? 30.730 4.638 -2.408 1.00 93.88 521 THR A C 1
ATOM 4186 O O . THR A 1 521 ? 30.308 3.582 -1.931 1.00 93.88 521 THR A O 1
ATOM 4189 N N . VAL A 1 522 ? 30.141 5.813 -2.207 1.00 94.31 522 VAL A N 1
ATOM 4190 C CA . VAL A 1 522 ? 28.798 5.985 -1.639 1.00 94.31 522 VAL A CA 1
ATOM 4191 C C . VAL A 1 522 ? 27.995 6.928 -2.526 1.00 94.31 522 VAL A C 1
ATOM 4193 O O . VAL A 1 522 ? 28.574 7.912 -2.980 1.00 94.31 522 VAL A O 1
ATOM 4196 N N . GLY A 1 523 ? 26.728 6.648 -2.821 1.00 92.31 523 GLY A N 1
ATOM 4197 C CA . GLY A 1 523 ? 25.875 7.593 -3.548 1.00 92.31 523 GLY A CA 1
ATOM 4198 C C . GLY A 1 523 ? 25.528 8.821 -2.709 1.00 92.31 523 GLY A C 1
ATOM 4199 O O . GLY A 1 523 ? 25.700 8.833 -1.490 1.00 92.31 523 GLY A O 1
ATOM 4200 N N . LEU A 1 524 ? 25.097 9.890 -3.370 1.00 87.75 524 LEU A N 1
ATOM 4201 C CA . LEU A 1 524 ? 24.882 11.212 -2.778 1.00 87.75 524 LEU A CA 1
ATOM 4202 C C . LEU A 1 524 ? 23.398 11.514 -2.522 1.00 87.75 524 LEU A C 1
ATOM 4204 O O . LEU A 1 524 ? 22.960 12.655 -2.672 1.00 87.75 524 LEU A O 1
ATOM 4208 N N . GLY A 1 525 ? 22.644 10.498 -2.090 1.00 79.69 525 GLY A N 1
ATOM 4209 C CA . GLY A 1 525 ? 21.229 10.611 -1.724 1.00 79.69 525 GLY A CA 1
ATOM 4210 C C . GLY A 1 525 ? 20.931 11.665 -0.657 1.00 79.69 525 GLY A C 1
ATOM 4211 O O . GLY A 1 525 ? 21.826 12.128 0.059 1.00 79.69 525 GLY A O 1
ATOM 4212 N N . GLY A 1 526 ? 19.651 12.032 -0.534 1.00 73.81 526 GLY A N 1
ATOM 4213 C CA . GLY A 1 526 ? 19.183 13.171 0.271 1.00 73.81 526 GLY A CA 1
ATOM 4214 C C . GLY A 1 526 ? 19.688 13.180 1.718 1.00 73.81 526 GLY A C 1
ATOM 4215 O O . GLY A 1 526 ? 20.080 14.233 2.223 1.00 73.81 526 GLY A O 1
ATOM 4216 N N . LYS A 1 527 ? 19.781 12.008 2.360 1.00 82.50 527 LYS A N 1
ATOM 4217 C CA . LYS A 1 527 ? 20.244 11.877 3.753 1.00 82.50 527 LYS A CA 1
ATOM 4218 C C . LYS A 1 527 ? 21.711 11.458 3.898 1.00 82.50 527 LYS A C 1
ATOM 4220 O O . LYS A 1 527 ? 22.205 11.380 5.022 1.00 82.50 527 LYS A O 1
ATOM 4225 N N . THR A 1 528 ? 22.449 11.262 2.802 1.00 89.12 528 THR A N 1
ATOM 4226 C CA . THR A 1 528 ? 23.887 10.961 2.883 1.00 89.12 528 THR A CA 1
ATOM 4227 C C . THR A 1 528 ? 24.632 12.146 3.518 1.00 89.12 528 THR A C 1
ATOM 4229 O O . THR A 1 528 ? 24.412 13.288 3.103 1.00 89.12 528 THR A O 1
ATOM 4232 N N . PRO A 1 529 ? 25.537 11.927 4.501 1.00 88.56 529 PRO A N 1
ATOM 4233 C CA . PRO A 1 529 ? 26.234 13.018 5.181 1.00 88.56 529 PRO A CA 1
ATOM 4234 C C . PRO A 1 529 ? 26.916 13.994 4.210 1.00 88.56 529 PRO A C 1
ATOM 4236 O O . PRO A 1 529 ? 27.725 13.575 3.379 1.00 88.56 529 PRO A O 1
ATOM 4239 N N . GLU A 1 530 ? 26.673 15.303 4.365 1.00 84.94 530 GLU A N 1
ATOM 4240 C CA . GLU A 1 530 ? 27.135 16.359 3.437 1.00 84.94 530 GLU A CA 1
ATOM 4241 C C . GLU A 1 530 ? 28.637 16.326 3.145 1.00 84.94 530 GLU A C 1
ATOM 4243 O O . GLU A 1 530 ? 29.081 16.649 2.048 1.00 84.94 530 GLU A O 1
ATOM 4248 N N . LYS A 1 531 ? 29.439 15.862 4.105 1.00 86.00 531 LYS A N 1
ATOM 4249 C CA . LYS A 1 531 ? 30.891 15.732 3.954 1.00 86.00 531 LYS A CA 1
ATOM 4250 C C . LYS A 1 531 ? 31.317 14.797 2.813 1.00 86.00 531 LYS A C 1
ATOM 4252 O O . LYS A 1 531 ? 32.474 14.842 2.398 1.00 86.00 531 LYS A O 1
ATOM 4257 N N . PHE A 1 532 ? 30.428 13.926 2.337 1.00 86.94 532 PHE A N 1
ATOM 4258 C CA . PHE A 1 532 ? 30.662 13.121 1.139 1.00 86.94 532 PHE A CA 1
ATOM 4259 C C . PHE A 1 532 ? 30.352 13.891 -0.154 1.00 86.94 532 PHE A C 1
ATOM 4261 O O . PHE A 1 532 ? 31.048 13.670 -1.139 1.00 86.94 532 PHE A O 1
ATOM 4268 N N . LYS A 1 533 ? 29.421 14.857 -0.141 1.00 80.19 533 LYS A N 1
ATOM 4269 C CA . LYS A 1 533 ? 29.111 15.717 -1.302 1.00 80.19 533 LYS A CA 1
ATOM 4270 C C . LYS A 1 533 ? 30.320 16.561 -1.734 1.00 80.19 533 LYS A C 1
ATOM 4272 O O . LYS A 1 533 ? 30.513 16.808 -2.914 1.00 80.19 533 LYS A O 1
ATOM 4277 N N . GLU A 1 534 ? 31.202 16.924 -0.800 1.00 76.31 534 GLU A N 1
ATOM 4278 C CA . GLU A 1 534 ? 32.458 17.646 -1.092 1.00 76.31 534 GLU A CA 1
ATOM 4279 C C . GLU A 1 534 ? 33.500 16.826 -1.883 1.00 76.31 534 GLU A C 1
ATOM 4281 O O . GLU A 1 534 ? 34.503 17.378 -2.339 1.00 76.31 534 GLU A O 1
ATOM 4286 N N . ILE A 1 535 ? 33.318 15.506 -1.997 1.00 79.06 535 ILE A N 1
ATOM 4287 C CA . ILE A 1 535 ? 34.266 14.574 -2.630 1.00 79.06 535 ILE A CA 1
ATOM 4288 C C . ILE A 1 535 ? 33.585 13.701 -3.692 1.00 79.06 535 ILE A C 1
ATOM 4290 O O . ILE A 1 535 ? 33.918 12.519 -3.858 1.00 79.06 535 ILE A O 1
ATOM 4294 N N . GLU A 1 536 ? 32.625 14.299 -4.398 1.00 82.06 536 GLU A N 1
ATOM 4295 C CA . GLU A 1 536 ? 31.975 13.713 -5.565 1.00 82.06 536 GLU A CA 1
ATOM 4296 C C . GLU A 1 536 ? 33.009 13.227 -6.592 1.00 82.06 536 GLU A C 1
ATOM 4298 O O . GLU A 1 536 ? 34.093 13.794 -6.766 1.00 82.06 536 GLU A O 1
ATOM 4303 N N . THR A 1 537 ? 32.696 12.117 -7.245 1.00 78.31 537 THR A N 1
ATOM 4304 C CA . THR A 1 537 ? 33.572 11.463 -8.200 1.00 78.31 537 THR A CA 1
ATOM 4305 C C . THR A 1 537 ? 33.064 11.634 -9.623 1.00 78.31 537 THR A C 1
ATOM 4307 O O . THR A 1 537 ? 31.923 11.321 -9.933 1.00 78.31 537 THR A O 1
ATOM 4310 N N . GLU A 1 538 ? 33.955 12.032 -10.530 1.00 66.44 538 GLU A N 1
ATOM 4311 C CA . GLU A 1 538 ? 33.638 12.187 -11.960 1.00 66.44 538 GLU A CA 1
ATOM 4312 C C . GLU A 1 538 ? 33.282 10.858 -12.658 1.00 66.44 538 GLU A C 1
ATOM 4314 O O . GLU A 1 538 ? 32.749 10.846 -13.768 1.00 66.44 538 GLU A O 1
ATOM 4319 N N . PHE A 1 539 ? 33.597 9.723 -12.023 1.00 71.06 539 PHE A N 1
ATOM 4320 C CA . PHE A 1 539 ? 33.387 8.383 -12.570 1.00 71.06 539 PHE A CA 1
ATOM 4321 C C . PHE A 1 539 ? 32.601 7.512 -11.581 1.00 71.06 539 PHE A C 1
ATOM 4323 O O . PHE A 1 539 ? 33.212 6.704 -10.861 1.00 71.06 539 PHE A O 1
ATOM 4330 N N . PRO A 1 540 ? 31.269 7.670 -11.503 1.00 82.56 540 PRO A N 1
ATOM 4331 C CA . PRO A 1 540 ? 30.424 6.824 -10.669 1.00 82.56 540 PRO A CA 1
ATOM 4332 C C . PRO A 1 540 ? 30.478 5.362 -11.136 1.00 82.56 540 PRO A C 1
ATOM 4334 O O . PRO A 1 540 ? 30.644 5.053 -12.321 1.00 82.56 540 PRO A O 1
ATOM 4337 N N . GLU A 1 541 ? 30.392 4.437 -10.185 1.00 84.12 541 GLU A N 1
ATOM 4338 C CA . GLU A 1 541 ? 30.346 3.003 -10.459 1.00 84.12 541 GLU A CA 1
ATOM 4339 C C . GLU A 1 541 ? 28.965 2.603 -10.998 1.00 84.12 541 GLU A C 1
ATOM 4341 O O . GLU A 1 541 ? 27.951 3.149 -10.586 1.00 84.12 541 GLU A O 1
ATOM 4346 N N . THR A 1 542 ? 28.902 1.612 -11.890 1.00 85.12 542 THR A N 1
ATOM 4347 C CA . THR A 1 542 ? 27.623 1.071 -12.388 1.00 85.12 542 THR A CA 1
ATOM 4348 C C . THR A 1 542 ? 27.343 -0.290 -11.771 1.00 85.12 542 THR A C 1
ATOM 4350 O O . THR A 1 542 ? 28.215 -1.169 -11.811 1.00 85.12 542 THR A O 1
ATOM 4353 N N . ILE A 1 543 ? 26.123 -0.494 -11.280 1.00 88.50 543 ILE A N 1
ATOM 4354 C CA . ILE A 1 543 ? 25.687 -1.738 -10.641 1.00 88.50 543 ILE A CA 1
ATOM 4355 C C . ILE A 1 543 ? 25.877 -2.972 -11.538 1.00 88.50 543 ILE A C 1
ATOM 4357 O O . ILE A 1 543 ? 25.657 -2.930 -12.755 1.00 88.50 543 ILE A O 1
ATOM 4361 N N . LEU A 1 544 ? 26.358 -4.077 -10.952 1.00 86.81 544 LEU A N 1
ATOM 4362 C CA . LEU A 1 544 ? 26.537 -5.357 -11.650 1.00 86.81 544 LEU A CA 1
ATOM 4363 C C . LEU A 1 544 ? 25.191 -6.017 -11.962 1.00 86.81 544 LEU A C 1
ATOM 4365 O O . LEU A 1 544 ? 24.983 -6.479 -13.084 1.00 86.81 544 LEU A O 1
ATOM 4369 N N . GLU A 1 545 ? 24.310 -6.068 -10.964 1.00 88.06 545 GLU A N 1
ATOM 4370 C CA . GLU A 1 545 ? 22.969 -6.638 -11.042 1.00 88.06 545 GLU A CA 1
ATOM 4371 C C . GLU A 1 545 ? 22.027 -6.041 -9.986 1.00 88.06 545 GLU A C 1
ATOM 4373 O O . GLU A 1 545 ? 22.460 -5.641 -8.906 1.00 88.06 545 GLU A O 1
ATOM 4378 N N . GLY A 1 546 ? 20.727 -6.058 -10.281 1.00 87.56 546 GLY A N 1
ATOM 4379 C CA . GLY A 1 546 ? 19.700 -5.472 -9.421 1.00 87.56 546 GLY A CA 1
ATOM 4380 C C . GLY A 1 546 ? 19.342 -4.052 -9.839 1.00 87.56 546 GLY A C 1
ATOM 4381 O O . GLY A 1 546 ? 19.555 -3.671 -10.991 1.00 87.56 546 GLY A O 1
ATOM 4382 N N . TYR A 1 547 ? 18.744 -3.330 -8.906 1.00 84.06 547 TYR A N 1
ATOM 4383 C CA . TYR A 1 547 ? 18.311 -1.950 -9.047 1.00 84.06 547 TYR A CA 1
ATOM 4384 C C . TYR A 1 547 ? 19.235 -1.020 -8.255 1.00 84.06 547 TYR A C 1
ATOM 4386 O O . TYR A 1 547 ? 19.575 -1.327 -7.109 1.00 84.06 547 TYR A O 1
ATOM 4394 N N . ASP A 1 548 ? 19.635 0.079 -8.886 1.00 76.25 548 ASP A N 1
ATOM 4395 C CA . ASP A 1 548 ? 20.257 1.255 -8.286 1.00 76.25 548 ASP A CA 1
ATOM 4396 C C . ASP A 1 548 ? 19.222 2.391 -8.254 1.00 76.25 548 ASP A C 1
ATOM 4398 O O . ASP A 1 548 ? 18.556 2.668 -9.257 1.00 76.25 548 ASP A O 1
ATOM 4402 N N . TYR A 1 549 ? 19.010 3.003 -7.086 1.00 68.94 549 TYR A N 1
ATOM 4403 C CA . TYR A 1 549 ? 18.080 4.129 -6.968 1.00 68.94 549 TYR A CA 1
ATOM 4404 C C . TYR A 1 549 ? 18.725 5.388 -7.574 1.00 68.94 549 TYR A C 1
ATOM 4406 O O . TYR A 1 549 ? 19.944 5.488 -7.659 1.00 68.94 549 TYR A O 1
ATOM 4414 N N . GLY A 1 550 ? 17.922 6.317 -8.105 1.00 64.50 550 GLY A N 1
ATOM 4415 C CA . GLY A 1 550 ? 18.405 7.393 -8.989 1.00 64.50 550 GLY A CA 1
ATOM 4416 C C . GLY A 1 550 ? 19.452 8.340 -8.387 1.00 64.50 550 GLY A C 1
ATOM 4417 O O . GLY A 1 550 ? 20.095 9.065 -9.131 1.00 64.50 550 GLY A O 1
ATOM 4418 N N . ASP A 1 551 ? 19.646 8.319 -7.073 1.00 66.62 551 ASP A N 1
ATOM 4419 C CA . ASP A 1 551 ? 20.686 9.033 -6.328 1.00 66.62 551 ASP A CA 1
ATOM 4420 C C . ASP A 1 551 ? 22.052 8.329 -6.324 1.00 66.62 551 ASP A C 1
ATOM 4422 O O . ASP A 1 551 ? 23.075 8.949 -6.036 1.00 66.62 551 ASP A O 1
ATOM 4426 N N . ALA A 1 552 ? 22.104 7.057 -6.712 1.00 66.38 552 ALA A N 1
ATOM 4427 C CA . ALA A 1 552 ? 23.339 6.319 -6.931 1.00 66.38 552 ALA A CA 1
ATOM 4428 C C . ALA A 1 552 ? 24.054 6.714 -8.235 1.00 66.38 552 ALA A C 1
ATOM 4430 O O . ALA A 1 552 ? 25.159 6.226 -8.496 1.00 66.38 552 ALA A O 1
ATOM 4431 N N . THR A 1 553 ? 23.463 7.580 -9.071 1.00 72.06 553 THR A N 1
ATOM 4432 C CA . THR A 1 553 ? 24.150 8.137 -10.248 1.00 72.06 553 THR A CA 1
ATOM 4433 C C . THR A 1 553 ? 25.264 9.092 -9.849 1.00 72.06 553 THR A C 1
ATOM 4435 O O . THR A 1 553 ? 26.317 9.080 -10.487 1.00 72.06 553 THR A O 1
ATOM 4438 N N . ASP A 1 554 ? 25.061 9.844 -8.769 1.00 86.50 554 ASP A N 1
ATOM 4439 C CA . ASP A 1 554 ? 26.034 10.787 -8.231 1.00 86.50 554 ASP A CA 1
ATOM 4440 C C . ASP A 1 554 ? 26.695 10.138 -7.017 1.00 86.50 554 ASP A C 1
ATOM 4442 O O . ASP A 1 554 ? 26.041 9.769 -6.045 1.00 86.50 554 ASP A O 1
ATOM 4446 N N . GLN A 1 555 ? 28.009 9.925 -7.078 1.00 89.62 555 GLN A N 1
ATOM 4447 C CA . GLN A 1 555 ? 28.730 9.155 -6.063 1.00 89.62 555 GLN A CA 1
ATOM 4448 C C . GLN A 1 555 ? 29.910 9.935 -5.503 1.00 89.62 555 GLN A C 1
ATOM 4450 O O . GLN A 1 555 ? 30.565 10.704 -6.194 1.00 89.62 555 GLN A O 1
ATOM 4455 N N . ALA A 1 556 ? 30.258 9.658 -4.256 1.00 91.69 556 ALA A N 1
ATOM 4456 C CA . ALA A 1 556 ? 31.459 10.125 -3.592 1.00 91.69 556 ALA A CA 1
ATOM 4457 C C . ALA A 1 556 ? 32.486 9.005 -3.446 1.00 91.69 556 ALA A C 1
ATOM 4459 O O . ALA A 1 556 ? 32.173 7.873 -3.060 1.00 91.69 556 ALA A O 1
ATOM 4460 N N . LEU A 1 557 ? 33.754 9.330 -3.699 1.00 90.75 557 LEU A N 1
ATOM 4461 C CA . LEU A 1 557 ? 34.856 8.405 -3.457 1.00 90.75 557 LEU A CA 1
ATOM 4462 C C . LEU A 1 557 ? 35.202 8.379 -1.961 1.00 90.75 557 LEU A C 1
ATOM 4464 O O . LEU A 1 557 ? 35.789 9.324 -1.440 1.00 90.75 557 LEU A O 1
ATOM 4468 N N . ILE A 1 558 ? 34.930 7.264 -1.274 1.00 93.00 558 ILE A N 1
ATOM 4469 C CA . ILE A 1 558 ? 35.340 7.104 0.131 1.00 93.00 558 ILE A CA 1
ATOM 4470 C C . ILE A 1 558 ? 36.829 6.755 0.210 1.00 93.00 558 ILE A C 1
ATOM 4472 O O . ILE A 1 558 ? 37.591 7.385 0.950 1.00 93.00 558 ILE A O 1
ATOM 4476 N N . TYR A 1 559 ? 37.246 5.720 -0.525 1.00 92.50 559 TYR A N 1
ATOM 4477 C CA . TYR A 1 559 ? 38.635 5.269 -0.571 1.00 92.50 559 TYR A CA 1
ATOM 4478 C C . TYR A 1 559 ? 38.929 4.487 -1.851 1.00 92.50 559 TYR A C 1
ATOM 4480 O O . TYR A 1 559 ? 38.120 3.678 -2.306 1.00 92.50 559 TYR A O 1
ATOM 4488 N N . GLN A 1 560 ? 40.141 4.661 -2.373 1.00 87.81 560 GLN A N 1
ATOM 4489 C CA . GLN A 1 560 ? 40.716 3.808 -3.406 1.00 87.81 560 GLN A CA 1
ATOM 4490 C C . GLN A 1 560 ? 42.164 3.468 -3.082 1.00 87.81 560 GLN A C 1
ATOM 4492 O O . GLN A 1 560 ? 42.854 4.197 -2.362 1.00 87.81 560 GLN A O 1
ATOM 4497 N N . LYS A 1 561 ? 42.627 2.346 -3.629 1.00 84.69 561 LYS A N 1
ATOM 4498 C CA . LYS A 1 561 ? 44.023 1.925 -3.516 1.00 84.69 561 LYS A CA 1
ATOM 4499 C C . LYS A 1 561 ? 44.974 3.001 -4.072 1.00 84.69 561 LYS A C 1
ATOM 4501 O O . LYS A 1 561 ? 44.728 3.488 -5.176 1.00 84.69 561 LYS A O 1
ATOM 4506 N N . PRO A 1 562 ? 46.061 3.365 -3.363 1.00 78.38 562 PRO A N 1
ATOM 4507 C CA . PRO A 1 562 ? 46.996 4.402 -3.809 1.00 78.38 562 PRO A CA 1
ATOM 4508 C C . PRO A 1 562 ? 47.574 4.164 -5.209 1.00 78.38 562 PRO A C 1
ATOM 4510 O O . PRO A 1 562 ? 47.818 5.119 -5.943 1.00 78.38 562 PRO A O 1
ATOM 4513 N N . GLU A 1 563 ? 47.749 2.900 -5.597 1.00 72.69 563 GLU A N 1
ATOM 4514 C CA . GLU A 1 563 ? 48.252 2.492 -6.910 1.00 72.69 563 GLU A CA 1
ATOM 4515 C C . GLU A 1 563 ? 47.336 2.953 -8.057 1.00 72.69 563 GLU A C 1
ATOM 4517 O O . GLU A 1 563 ? 47.819 3.232 -9.154 1.00 72.69 563 GLU A O 1
ATOM 4522 N N . LEU A 1 564 ? 46.026 3.064 -7.807 1.00 68.31 564 LEU A N 1
ATOM 4523 C CA . LEU A 1 564 ? 45.053 3.583 -8.774 1.00 68.31 564 LEU A CA 1
ATOM 4524 C C . LEU A 1 564 ? 45.148 5.098 -8.886 1.00 68.31 564 LEU A C 1
ATOM 4526 O O . LEU A 1 564 ? 45.261 5.607 -9.995 1.00 68.31 564 LEU A O 1
ATOM 4530 N N . THR A 1 565 ? 45.212 5.801 -7.753 1.00 69.06 565 THR A N 1
ATOM 4531 C CA . THR A 1 565 ? 45.369 7.263 -7.724 1.00 69.06 565 THR A CA 1
ATOM 4532 C C . THR A 1 565 ? 46.652 7.706 -8.429 1.00 69.06 565 THR A C 1
ATOM 4534 O O . THR A 1 565 ? 46.664 8.689 -9.167 1.00 69.06 565 THR A O 1
ATOM 4537 N N . GLU A 1 566 ? 47.764 6.992 -8.221 1.00 65.88 566 GLU A N 1
ATOM 4538 C CA . GLU A 1 566 ? 49.035 7.297 -8.887 1.00 65.88 566 GLU A CA 1
ATOM 4539 C C . GLU A 1 566 ? 48.937 7.104 -10.407 1.00 65.88 566 GLU A C 1
ATOM 4541 O O . GLU A 1 566 ? 49.518 7.875 -11.174 1.00 65.88 566 GLU A O 1
ATOM 4546 N N . LEU A 1 567 ? 48.185 6.097 -10.854 1.00 59.91 567 LEU A N 1
ATOM 4547 C CA . LEU A 1 567 ? 47.975 5.830 -12.269 1.00 59.91 567 LEU A CA 1
ATOM 4548 C C . LEU A 1 567 ? 47.028 6.846 -12.919 1.00 59.91 567 LEU A C 1
ATOM 4550 O O . LEU A 1 567 ? 47.346 7.338 -13.998 1.00 59.91 567 LEU A O 1
ATOM 4554 N N . GLU A 1 568 ? 45.922 7.203 -12.264 1.00 62.72 568 GLU A N 1
ATOM 4555 C CA . GLU A 1 568 ? 44.997 8.256 -12.710 1.00 62.72 568 GLU A CA 1
ATOM 4556 C C . GLU A 1 568 ? 45.724 9.592 -12.856 1.00 62.72 568 GLU A C 1
ATOM 4558 O O . GLU A 1 568 ? 45.645 10.229 -13.902 1.00 62.72 568 GLU A O 1
ATOM 4563 N N . ASN A 1 569 ? 46.537 9.973 -11.867 1.00 64.19 569 ASN A N 1
ATOM 4564 C CA . ASN A 1 569 ? 47.345 11.190 -11.934 1.00 64.19 569 ASN A CA 1
ATOM 4565 C C . ASN A 1 569 ? 48.383 11.150 -13.061 1.00 64.19 569 ASN A C 1
ATOM 4567 O O . ASN A 1 569 ? 48.631 12.171 -13.705 1.00 64.19 569 ASN A O 1
ATOM 4571 N N . LYS A 1 570 ? 48.986 9.984 -13.333 1.00 58.38 570 LYS A N 1
ATOM 4572 C CA . LYS A 1 570 ? 49.872 9.814 -14.494 1.00 58.38 570 LYS A CA 1
ATOM 4573 C C . LYS A 1 570 ? 49.090 10.004 -15.790 1.00 58.38 570 LYS A C 1
ATOM 4575 O O . LYS A 1 570 ? 49.515 10.807 -16.612 1.00 58.38 570 LYS A O 1
ATOM 4580 N N . ILE A 1 571 ? 47.946 9.342 -15.956 1.00 53.69 571 ILE A N 1
ATOM 4581 C CA . ILE A 1 571 ? 47.097 9.453 -17.152 1.00 53.69 571 ILE A CA 1
ATOM 4582 C C . ILE A 1 571 ? 46.640 10.903 -17.358 1.00 53.69 571 ILE A C 1
ATOM 4584 O O . ILE A 1 571 ? 46.887 11.469 -18.421 1.00 53.69 571 ILE A O 1
ATOM 4588 N N . ASN A 1 572 ? 46.082 11.541 -16.330 1.00 52.50 572 ASN A N 1
ATOM 4589 C CA . ASN A 1 572 ? 45.616 12.928 -16.378 1.00 52.50 572 ASN A CA 1
ATOM 4590 C C . ASN A 1 572 ? 46.761 13.912 -16.656 1.00 52.50 572 ASN A C 1
ATOM 4592 O O . ASN A 1 572 ? 46.599 14.853 -17.430 1.00 52.50 572 ASN A O 1
ATOM 4596 N N . GLY A 1 573 ? 47.954 13.665 -16.109 1.00 54.41 573 GLY A N 1
ATOM 4597 C CA . GLY A 1 573 ? 49.156 14.448 -16.405 1.00 54.41 573 GLY A CA 1
ATOM 4598 C C . GLY A 1 573 ? 49.643 14.335 -17.857 1.00 54.41 573 GLY A C 1
ATOM 4599 O O . GLY A 1 573 ? 50.300 15.255 -18.348 1.00 54.41 573 GLY A O 1
ATOM 4600 N N . TYR A 1 574 ? 49.326 13.240 -18.558 1.00 48.81 574 TYR A N 1
ATOM 4601 C CA . TYR A 1 574 ? 49.556 13.109 -20.001 1.00 48.81 574 TYR A CA 1
ATOM 4602 C C . TYR A 1 574 ? 48.444 13.774 -20.817 1.00 48.81 574 TYR A C 1
ATOM 4604 O O . TYR A 1 574 ? 48.761 14.503 -21.756 1.00 48.81 574 TYR A O 1
ATOM 4612 N N . VAL A 1 575 ? 47.175 13.591 -20.433 1.00 45.16 575 VAL A N 1
ATOM 4613 C CA . VAL A 1 575 ? 46.011 14.216 -21.092 1.00 45.16 575 VAL A CA 1
ATOM 4614 C C . VAL A 1 575 ? 46.116 15.745 -21.060 1.00 45.16 575 VAL A C 1
ATOM 4616 O O . VAL A 1 575 ? 45.930 16.390 -22.086 1.00 45.16 575 VAL A O 1
ATOM 4619 N N . ALA A 1 576 ? 46.530 16.327 -19.932 1.00 48.62 576 ALA A N 1
ATOM 4620 C CA . ALA A 1 576 ? 46.709 17.772 -19.783 1.00 48.62 576 ALA A CA 1
ATOM 4621 C C . ALA A 1 576 ? 47.896 18.359 -20.581 1.00 48.62 576 ALA A C 1
ATOM 4623 O O . ALA A 1 576 ? 47.963 19.571 -20.771 1.00 48.62 576 ALA A O 1
ATOM 4624 N N . LYS A 1 577 ? 48.855 17.537 -21.039 1.00 46.22 577 LYS A N 1
ATOM 4625 C CA . LYS A 1 577 ? 49.989 17.991 -21.875 1.00 46.22 577 LYS A CA 1
ATOM 4626 C C . LYS A 1 577 ? 49.660 18.049 -23.363 1.00 46.22 577 LYS A C 1
ATOM 4628 O O . LYS A 1 577 ? 50.396 18.676 -24.122 1.00 46.22 577 LYS A O 1
ATOM 4633 N N . THR A 1 578 ? 48.603 17.377 -23.790 1.00 41.53 578 THR A N 1
ATOM 4634 C CA . THR A 1 578 ? 48.087 17.449 -25.153 1.00 41.53 578 THR A CA 1
ATOM 4635 C C . THR A 1 578 ? 46.999 18.518 -25.196 1.00 41.53 578 THR A C 1
ATOM 4637 O O . THR A 1 578 ? 45.959 18.335 -24.580 1.00 41.53 578 THR A O 1
ATOM 4640 N N . GLU A 1 579 ? 47.251 19.640 -25.883 1.00 36.78 579 GLU A N 1
ATOM 4641 C CA . GLU A 1 579 ? 46.296 20.744 -26.113 1.00 36.78 579 GLU A CA 1
ATOM 4642 C C . GLU A 1 579 ? 45.069 20.278 -26.924 1.00 36.78 579 GLU A C 1
ATOM 4644 O O . GLU A 1 579 ? 44.927 20.590 -28.104 1.00 36.78 579 GLU A O 1
ATOM 4649 N N . PHE A 1 580 ? 44.178 19.505 -26.316 1.00 39.47 580 PHE A N 1
ATOM 4650 C CA . PHE A 1 580 ? 42.864 19.212 -26.870 1.00 39.47 580 PHE A CA 1
ATOM 4651 C C . PHE A 1 580 ? 41.831 19.474 -25.782 1.00 39.47 580 PHE A C 1
ATOM 4653 O O . PHE A 1 580 ? 41.637 18.671 -24.871 1.00 39.47 580 PHE A O 1
ATOM 4660 N N . GLU A 1 581 ? 41.220 20.656 -25.856 1.00 33.34 581 GLU A N 1
ATOM 4661 C CA . GLU A 1 581 ? 40.082 21.018 -25.021 1.00 33.34 581 GLU A CA 1
ATOM 4662 C C . GLU A 1 581 ? 38.907 20.064 -25.279 1.00 33.34 581 GLU A C 1
ATOM 4664 O O . GLU A 1 581 ? 38.550 19.754 -26.415 1.00 33.34 581 GLU A O 1
ATOM 4669 N N . PHE A 1 582 ? 38.369 19.593 -24.156 1.00 39.31 582 PHE A N 1
ATOM 4670 C CA . PHE A 1 582 ? 37.169 18.801 -23.917 1.00 39.31 582 PHE A CA 1
ATOM 4671 C C . PHE A 1 582 ? 36.114 18.774 -25.038 1.00 39.31 582 PHE A C 1
ATOM 4673 O O . PHE A 1 582 ? 35.343 19.708 -25.209 1.00 39.31 582 PHE A O 1
ATOM 4680 N N . GLU A 1 583 ? 36.043 17.638 -25.732 1.00 38.38 583 GLU A N 1
ATOM 4681 C CA . GLU A 1 583 ? 34.866 16.761 -25.861 1.00 38.38 583 GLU A CA 1
ATOM 4682 C C . GLU A 1 583 ? 35.250 15.617 -26.817 1.00 38.38 583 GLU A C 1
ATOM 4684 O O . GLU A 1 583 ? 35.259 15.849 -28.020 1.00 38.38 583 GLU A O 1
ATOM 4689 N N . LEU A 1 584 ? 35.609 14.418 -26.306 1.00 39.00 584 LEU A N 1
ATOM 4690 C CA . LEU A 1 584 ? 35.586 13.091 -26.987 1.00 39.00 584 LEU A CA 1
ATOM 4691 C C . LEU A 1 584 ? 36.457 12.037 -26.264 1.00 39.00 584 LEU A C 1
ATOM 4693 O O . LEU A 1 584 ? 37.620 11.803 -26.580 1.00 39.00 584 LEU A O 1
ATOM 4697 N N . ASN A 1 585 ? 35.872 11.316 -25.308 1.00 47.47 585 ASN A N 1
ATOM 4698 C CA . ASN A 1 585 ? 36.632 10.623 -24.258 1.00 47.47 585 ASN A CA 1
ATOM 4699 C C . ASN A 1 585 ? 37.074 9.159 -24.540 1.00 47.47 585 ASN A C 1
ATOM 4701 O O . ASN A 1 585 ? 37.220 8.379 -23.606 1.00 47.47 585 ASN A O 1
ATOM 4705 N N . ARG A 1 586 ? 37.249 8.700 -25.794 1.00 45.03 586 ARG A N 1
ATOM 4706 C CA . ARG A 1 586 ? 37.648 7.281 -26.053 1.00 45.03 586 ARG A CA 1
ATOM 4707 C C . ARG A 1 586 ? 38.758 7.080 -27.081 1.00 45.03 586 ARG A C 1
ATOM 4709 O O . ARG A 1 586 ? 39.672 6.295 -26.841 1.00 45.03 586 ARG A O 1
ATOM 4716 N N . ILE A 1 587 ? 38.703 7.778 -28.213 1.00 42.69 587 ILE A N 1
ATOM 4717 C CA . ILE A 1 587 ? 39.679 7.605 -29.303 1.00 42.69 587 ILE A CA 1
ATOM 4718 C C . ILE A 1 587 ? 40.999 8.300 -28.965 1.00 42.69 587 ILE A C 1
ATOM 4720 O O . ILE A 1 587 ? 42.064 7.750 -29.234 1.00 42.69 587 ILE A O 1
ATOM 4724 N N . ASP A 1 588 ? 40.951 9.461 -28.319 1.00 47.28 588 ASP A N 1
ATOM 4725 C CA . ASP A 1 588 ? 42.163 10.203 -27.980 1.00 47.28 588 ASP A CA 1
ATOM 4726 C C . ASP A 1 588 ? 42.844 9.661 -26.715 1.00 47.28 588 ASP A C 1
ATOM 4728 O O . ASP A 1 588 ? 44.070 9.635 -26.668 1.00 47.28 588 ASP A O 1
ATOM 4732 N N . ILE A 1 589 ? 42.092 9.055 -25.781 1.00 47.53 589 ILE A N 1
ATOM 4733 C CA . ILE A 1 589 ? 42.660 8.195 -24.722 1.00 47.53 589 ILE A CA 1
ATOM 4734 C C . ILE A 1 589 ? 43.373 6.987 -25.341 1.00 47.53 589 ILE A C 1
ATOM 4736 O O . ILE A 1 589 ? 44.485 6.657 -24.934 1.00 47.53 589 ILE A O 1
ATOM 4740 N N . ALA A 1 590 ? 42.781 6.344 -26.354 1.00 48.44 590 ALA A N 1
ATOM 4741 C CA . ALA A 1 590 ? 43.422 5.233 -27.053 1.00 48.44 590 ALA A CA 1
ATOM 4742 C C . ALA A 1 590 ? 44.697 5.674 -27.791 1.00 48.44 590 ALA A C 1
ATOM 4744 O O . ALA A 1 590 ? 45.708 4.978 -27.714 1.00 48.44 590 ALA A O 1
ATOM 4745 N N . LYS A 1 591 ? 44.689 6.844 -28.447 1.00 47.91 591 LYS A N 1
ATOM 4746 C CA . LYS A 1 591 ? 45.883 7.436 -29.078 1.00 47.91 591 LYS A CA 1
ATOM 4747 C C . LYS A 1 591 ? 46.946 7.812 -28.050 1.00 47.91 591 LYS A C 1
ATOM 4749 O O . LYS A 1 591 ? 48.113 7.534 -28.285 1.00 47.91 591 LYS A O 1
ATOM 4754 N N . ALA A 1 592 ? 46.569 8.398 -26.915 1.00 48.78 592 ALA A N 1
ATOM 4755 C CA . ALA A 1 592 ? 47.489 8.744 -25.836 1.00 48.78 592 ALA A CA 1
ATOM 4756 C C . ALA A 1 592 ? 48.111 7.491 -25.199 1.00 48.78 592 ALA A C 1
ATOM 4758 O O . ALA A 1 592 ? 49.322 7.455 -24.996 1.00 48.78 592 ALA A O 1
ATOM 4759 N N . LEU A 1 593 ? 47.317 6.437 -24.970 1.00 50.09 593 LEU A N 1
ATOM 4760 C CA . LEU A 1 593 ? 47.791 5.128 -24.506 1.00 50.09 593 LEU A CA 1
ATOM 4761 C C . LEU A 1 593 ? 48.723 4.463 -25.526 1.00 50.09 593 LEU A C 1
ATOM 4763 O O . LEU A 1 593 ? 49.758 3.939 -25.131 1.00 50.09 593 LEU A O 1
ATOM 4767 N N . LEU A 1 594 ? 48.407 4.515 -26.824 1.00 50.41 594 LEU A N 1
ATOM 4768 C CA . LEU A 1 594 ? 49.281 4.024 -27.901 1.00 50.41 594 LEU A CA 1
ATOM 4769 C C . LEU A 1 594 ? 50.608 4.791 -27.951 1.00 50.41 594 LEU A C 1
ATOM 4771 O O . LEU A 1 594 ? 51.668 4.179 -28.030 1.00 50.41 594 LEU A O 1
ATOM 4775 N N . ASN A 1 595 ? 50.563 6.116 -27.815 1.00 50.19 595 ASN A N 1
ATOM 4776 C CA . ASN A 1 595 ? 51.748 6.974 -27.798 1.00 50.19 595 ASN A CA 1
ATOM 4777 C C . ASN A 1 595 ? 52.621 6.723 -26.547 1.00 50.19 595 ASN A C 1
ATOM 4779 O O . ASN A 1 595 ? 53.846 6.794 -26.619 1.00 50.19 595 ASN A O 1
ATOM 4783 N N . LEU A 1 596 ? 52.000 6.385 -25.410 1.00 50.44 596 LEU A N 1
ATOM 4784 C CA . LEU A 1 596 ? 52.662 5.924 -24.182 1.00 50.44 596 LEU A CA 1
ATOM 4785 C C . LEU A 1 596 ? 53.312 4.544 -24.359 1.00 50.44 596 LEU A C 1
ATOM 4787 O O . LEU A 1 596 ? 54.463 4.364 -23.971 1.00 50.44 596 LEU A O 1
ATOM 4791 N N . ILE A 1 597 ? 52.614 3.590 -24.983 1.00 51.22 597 ILE A N 1
ATOM 4792 C CA . ILE A 1 597 ? 53.137 2.246 -25.286 1.00 51.22 597 ILE A CA 1
ATOM 4793 C C . ILE A 1 597 ? 54.351 2.319 -26.225 1.00 51.22 597 ILE A C 1
ATOM 4795 O O . ILE A 1 597 ? 55.295 1.548 -26.058 1.00 51.22 597 ILE A O 1
ATOM 4799 N N . GLU A 1 598 ? 54.342 3.232 -27.198 1.00 50.69 598 GLU A N 1
ATOM 4800 C CA . GLU A 1 598 ? 55.411 3.365 -28.196 1.00 50.69 598 GLU A CA 1
ATOM 4801 C C . GLU A 1 598 ? 56.643 4.136 -27.694 1.00 50.69 598 GLU A C 1
ATOM 4803 O O . GLU A 1 598 ? 57.752 3.853 -28.151 1.00 50.69 598 GLU A O 1
ATOM 4808 N N . ASN A 1 599 ? 56.486 5.083 -26.759 1.00 50.88 599 ASN A N 1
ATOM 4809 C CA . ASN A 1 599 ? 57.566 6.006 -26.378 1.00 50.88 599 ASN A CA 1
ATOM 4810 C C . ASN A 1 599 ? 58.110 5.847 -24.949 1.00 50.88 599 ASN A C 1
ATOM 4812 O O . ASN A 1 599 ? 59.152 6.429 -24.649 1.00 50.88 599 ASN A O 1
ATOM 4816 N N . GLU A 1 600 ? 57.467 5.071 -24.072 1.00 53.12 600 GLU A N 1
ATOM 4817 C CA . GLU A 1 600 ? 58.000 4.748 -22.739 1.00 53.12 600 GLU A CA 1
ATOM 4818 C C . GLU A 1 600 ? 58.632 3.337 -22.729 1.00 53.12 600 GLU A C 1
ATOM 4820 O O . GLU A 1 600 ? 57.912 2.335 -22.785 1.00 53.12 600 GL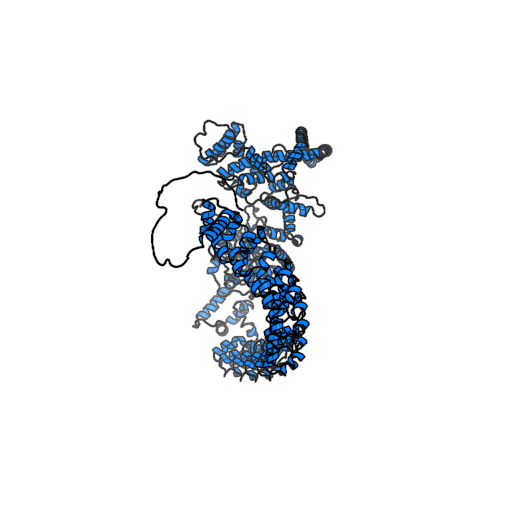U A O 1
ATOM 4825 N N . PRO A 1 601 ? 59.973 3.210 -22.614 1.00 48.03 601 PRO A N 1
ATOM 4826 C CA . PRO A 1 601 ? 60.692 1.940 -22.783 1.00 48.03 601 PRO A CA 1
ATOM 4827 C C . PRO A 1 601 ? 60.294 0.828 -21.801 1.00 48.03 601 PRO A C 1
ATOM 4829 O O . PRO A 1 601 ? 60.534 -0.343 -22.079 1.00 48.03 601 PRO A O 1
ATOM 4832 N N . ASN A 1 602 ? 59.684 1.189 -20.667 1.00 48.84 602 ASN A N 1
ATOM 4833 C CA . ASN A 1 602 ? 59.269 0.267 -19.605 1.00 48.84 602 ASN A CA 1
ATOM 4834 C C . ASN A 1 602 ? 57.740 0.142 -19.474 1.00 48.84 602 ASN A C 1
ATOM 4836 O O . ASN A 1 602 ? 57.251 -0.498 -18.541 1.00 48.84 602 ASN A O 1
ATOM 4840 N N . PHE A 1 603 ? 56.959 0.737 -20.381 1.00 50.72 603 PHE A N 1
ATOM 4841 C CA . PHE A 1 603 ? 55.497 0.730 -20.270 1.00 50.72 603 PHE A CA 1
ATOM 4842 C C . PHE A 1 603 ? 54.899 -0.669 -20.475 1.00 50.72 603 PHE A C 1
ATOM 4844 O O . PHE A 1 603 ? 53.943 -1.040 -19.797 1.00 50.72 603 PHE A O 1
ATOM 4851 N N . ASN A 1 604 ? 55.516 -1.494 -21.330 1.00 45.84 604 ASN A N 1
ATOM 4852 C CA . ASN A 1 604 ? 55.148 -2.906 -21.483 1.00 45.84 604 ASN A CA 1
ATOM 4853 C C . ASN A 1 604 ? 55.397 -3.725 -20.202 1.00 45.84 604 ASN A C 1
ATOM 4855 O O . ASN A 1 604 ? 54.586 -4.584 -19.862 1.00 45.84 604 ASN A O 1
ATOM 4859 N N . ASP A 1 605 ? 56.463 -3.435 -19.452 1.00 47.78 605 ASP A N 1
ATOM 4860 C CA . ASP A 1 605 ? 56.746 -4.096 -18.169 1.00 47.78 605 ASP A CA 1
ATOM 4861 C C . ASP A 1 605 ? 55.795 -3.623 -17.055 1.00 47.78 605 ASP A C 1
ATOM 4863 O O . ASP A 1 605 ? 55.422 -4.403 -16.175 1.00 47.78 605 ASP A O 1
ATOM 4867 N N . LEU A 1 606 ? 55.337 -2.369 -17.121 1.00 44.38 606 LEU A N 1
ATOM 4868 C CA . LEU A 1 606 ? 54.304 -1.811 -16.247 1.00 44.38 606 LEU A CA 1
ATOM 4869 C C . LEU A 1 606 ? 52.923 -2.445 -16.532 1.00 44.38 606 LEU A C 1
ATOM 4871 O O . LEU A 1 606 ? 52.252 -2.895 -15.606 1.00 44.38 606 LEU A O 1
ATOM 4875 N N . LEU A 1 607 ? 52.533 -2.576 -17.806 1.00 44.41 607 LEU A N 1
ATOM 4876 C CA . LEU A 1 607 ? 51.300 -3.249 -18.252 1.00 44.41 607 LEU A CA 1
ATOM 4877 C C . LEU A 1 607 ? 51.267 -4.740 -17.883 1.00 44.41 607 LEU A C 1
ATOM 4879 O O . LEU A 1 607 ? 50.224 -5.249 -17.470 1.00 44.41 607 LEU A O 1
ATOM 4883 N N . ASN A 1 608 ? 52.406 -5.431 -17.983 1.00 44.53 608 ASN A N 1
ATOM 4884 C CA . ASN A 1 608 ? 52.521 -6.846 -17.621 1.00 44.53 608 ASN A CA 1
ATOM 4885 C C . ASN A 1 608 ? 52.434 -7.089 -16.102 1.00 44.53 608 ASN A C 1
ATOM 4887 O O . ASN A 1 608 ? 51.946 -8.141 -15.687 1.00 44.53 608 ASN A O 1
ATOM 4891 N N . ASN A 1 609 ? 52.847 -6.125 -15.268 1.00 42.62 609 ASN A N 1
ATOM 4892 C CA . ASN A 1 609 ? 52.785 -6.230 -13.803 1.00 42.62 609 ASN A CA 1
ATOM 4893 C C . ASN A 1 609 ? 51.460 -5.744 -13.188 1.00 42.62 609 ASN A C 1
ATOM 4895 O O . ASN A 1 609 ? 51.104 -6.170 -12.092 1.00 42.62 609 ASN A O 1
ATOM 4899 N N . ILE A 1 610 ? 50.697 -4.892 -13.878 1.00 42.72 610 ILE A N 1
ATOM 4900 C CA . ILE A 1 610 ? 49.482 -4.256 -13.332 1.00 42.72 610 ILE A CA 1
ATOM 4901 C C . ILE A 1 610 ? 48.234 -5.175 -13.322 1.00 42.72 610 ILE A C 1
ATOM 4903 O O . ILE A 1 610 ? 47.234 -4.902 -12.656 1.00 42.72 610 ILE A O 1
ATOM 4907 N N . SER A 1 611 ? 48.323 -6.361 -13.924 1.00 39.53 611 SER A N 1
ATOM 4908 C CA . SER A 1 611 ? 47.285 -7.399 -13.937 1.00 39.53 611 SER A CA 1
ATOM 4909 C C . SER A 1 611 ? 45.972 -7.009 -14.636 1.00 39.53 611 SER A C 1
ATOM 4911 O O . SER A 1 611 ? 45.467 -5.887 -14.609 1.00 39.53 611 SER A O 1
ATOM 4913 N N . HIS A 1 612 ? 45.361 -8.034 -15.219 1.00 40.34 612 HIS A N 1
ATOM 4914 C CA . HIS A 1 612 ? 44.127 -8.045 -16.004 1.00 40.34 612 HIS A CA 1
ATOM 4915 C C . HIS A 1 612 ? 42.892 -7.354 -15.359 1.00 40.34 612 HIS A C 1
ATOM 4917 O O . HIS A 1 612 ? 41.872 -7.197 -16.034 1.00 40.34 612 HIS A O 1
ATOM 4923 N N . LYS A 1 613 ? 42.963 -6.962 -14.075 1.00 40.75 613 LYS A N 1
ATOM 4924 C CA . LYS A 1 613 ? 41.908 -6.280 -13.304 1.00 40.75 613 LYS A CA 1
ATOM 4925 C C . LYS A 1 613 ? 41.992 -4.746 -13.338 1.00 40.75 613 LYS A C 1
ATOM 4927 O O . LYS A 1 613 ? 40.944 -4.113 -13.305 1.00 40.75 613 LYS A O 1
ATOM 4932 N N . LEU A 1 614 ? 43.175 -4.136 -13.462 1.00 40.38 614 LEU A N 1
ATOM 4933 C CA . LEU A 1 614 ? 43.304 -2.666 -13.482 1.00 40.38 614 LEU A CA 1
ATOM 4934 C C . LEU A 1 614 ? 42.903 -2.064 -14.844 1.00 40.38 614 LEU A C 1
ATOM 4936 O O . LEU A 1 614 ? 42.273 -1.016 -14.912 1.00 40.38 614 LEU A O 1
ATOM 4940 N N . LEU A 1 615 ? 43.167 -2.798 -15.932 1.00 45.31 615 LEU A N 1
ATOM 4941 C CA . LEU A 1 615 ? 42.678 -2.500 -17.290 1.00 45.31 615 LEU A CA 1
ATOM 4942 C C . LEU A 1 615 ? 41.143 -2.540 -17.402 1.00 45.31 615 LEU A C 1
ATOM 4944 O O . LEU A 1 615 ? 40.572 -1.897 -18.278 1.00 45.31 615 LEU A O 1
ATOM 4948 N N . LYS A 1 616 ? 40.476 -3.298 -16.520 1.00 41.56 616 LYS A N 1
ATOM 4949 C CA . LYS A 1 616 ? 39.016 -3.268 -16.364 1.00 41.56 616 LYS A CA 1
ATOM 4950 C C . LYS A 1 616 ? 38.554 -1.968 -15.696 1.00 41.56 616 LYS A C 1
ATOM 4952 O O . LYS A 1 616 ? 37.520 -1.446 -16.085 1.00 41.56 616 LYS A O 1
ATOM 4957 N N . LEU A 1 617 ? 39.337 -1.460 -14.741 1.00 38.16 617 LEU A N 1
ATOM 4958 C CA . LEU A 1 617 ? 39.008 -0.315 -13.890 1.00 38.16 617 LEU A CA 1
ATOM 4959 C C . LEU A 1 617 ? 39.123 1.038 -14.605 1.00 38.16 617 LEU A C 1
ATOM 4961 O O . LEU A 1 617 ? 38.310 1.917 -14.366 1.00 38.16 617 LEU A O 1
ATOM 4965 N N . LEU A 1 618 ? 40.049 1.176 -15.558 1.00 43.56 618 LEU A N 1
ATOM 4966 C CA . LEU A 1 618 ? 40.221 2.397 -16.365 1.00 43.56 618 LEU A CA 1
ATOM 4967 C C . LEU A 1 618 ? 39.096 2.657 -17.391 1.00 43.56 618 LEU A C 1
ATOM 4969 O O . LEU A 1 618 ? 39.276 3.438 -18.320 1.00 43.56 618 LEU A O 1
ATOM 4973 N N . ASN A 1 619 ? 37.958 1.960 -17.302 1.00 43.44 619 ASN A N 1
ATOM 4974 C CA . ASN A 1 619 ? 36.868 2.037 -18.282 1.00 43.44 619 ASN A CA 1
ATOM 4975 C C . ASN A 1 619 ? 37.314 1.781 -19.746 1.00 43.44 619 ASN A C 1
ATOM 4977 O O . ASN A 1 619 ? 36.604 2.078 -20.706 1.00 43.44 619 ASN A O 1
ATOM 4981 N N . VAL A 1 620 ? 38.464 1.117 -19.937 1.00 44.22 620 VAL A N 1
ATOM 4982 C CA . VAL A 1 620 ? 38.972 0.625 -21.236 1.00 44.22 620 VAL A CA 1
ATOM 4983 C C . VAL A 1 620 ? 38.216 -0.648 -21.661 1.00 44.22 620 VAL A C 1
ATOM 4985 O O . VAL A 1 620 ? 38.606 -1.362 -22.580 1.00 44.22 620 VAL A O 1
ATOM 4988 N N . LEU A 1 621 ? 37.093 -0.971 -21.014 1.00 34.16 621 LEU A N 1
ATOM 4989 C CA . LEU A 1 621 ? 36.279 -2.154 -21.300 1.00 34.16 621 LEU A CA 1
ATOM 4990 C C . LEU A 1 621 ? 35.661 -2.148 -22.704 1.00 34.16 621 LEU A C 1
ATOM 4992 O O . LEU A 1 621 ? 35.507 -3.220 -23.288 1.00 34.16 621 LEU A O 1
ATOM 4996 N N . ALA A 1 622 ? 35.400 -0.973 -23.284 1.00 38.84 622 ALA A N 1
ATOM 4997 C CA . ALA A 1 622 ? 34.983 -0.885 -24.685 1.00 38.84 622 ALA A CA 1
ATOM 4998 C C . ALA A 1 622 ? 36.118 -1.243 -25.662 1.00 38.84 622 ALA A C 1
ATOM 5000 O O . ALA A 1 622 ? 35.852 -1.665 -26.776 1.00 38.84 622 ALA A O 1
ATOM 5001 N N . ILE A 1 623 ? 37.382 -1.111 -25.245 1.00 38.66 623 ILE A N 1
ATOM 5002 C CA . ILE A 1 623 ? 38.546 -1.314 -26.116 1.00 38.66 623 ILE A CA 1
ATOM 5003 C C . ILE A 1 623 ? 39.189 -2.692 -25.861 1.00 38.66 623 ILE A C 1
ATOM 5005 O O . ILE A 1 623 ? 39.719 -3.303 -26.778 1.00 38.66 623 ILE A O 1
ATOM 5009 N N . SER A 1 624 ? 39.125 -3.246 -24.643 1.00 35.66 624 SER A N 1
ATOM 5010 C CA . SER A 1 624 ? 39.898 -4.447 -24.265 1.00 35.66 624 SER A CA 1
ATOM 5011 C C . SER A 1 624 ? 39.337 -5.779 -24.792 1.00 35.66 624 SER A C 1
ATOM 5013 O O . SER A 1 624 ? 40.105 -6.717 -25.033 1.00 35.66 624 SER A O 1
ATOM 5015 N N . SER A 1 625 ? 38.023 -5.874 -25.025 1.00 37.94 625 SER A N 1
ATOM 5016 C CA . SER A 1 625 ? 37.425 -7.063 -25.653 1.00 37.94 625 SER A CA 1
ATOM 5017 C C . SER A 1 625 ? 37.752 -7.147 -27.153 1.00 37.94 625 SER A C 1
ATOM 5019 O O . SER A 1 625 ? 38.020 -8.243 -27.653 1.00 37.94 625 SER A O 1
ATOM 5021 N N . ASP A 1 626 ? 37.870 -5.997 -27.824 1.00 37.78 626 ASP A N 1
ATOM 5022 C CA . ASP A 1 626 ? 38.282 -5.881 -29.227 1.00 37.78 626 ASP A CA 1
ATOM 5023 C C . ASP A 1 626 ? 39.806 -5.825 -29.417 1.00 37.78 626 ASP A C 1
ATOM 5025 O O . ASP A 1 626 ? 40.315 -6.285 -30.441 1.00 37.78 626 ASP A O 1
ATOM 5029 N N . LEU A 1 627 ? 40.576 -5.382 -28.415 1.00 36.06 627 LEU A N 1
ATOM 5030 C CA . LEU A 1 627 ? 42.043 -5.336 -28.492 1.00 36.06 627 LEU A CA 1
ATOM 5031 C C . LEU A 1 627 ? 42.681 -6.727 -28.603 1.00 36.06 627 LEU A C 1
ATOM 5033 O O . LEU A 1 627 ? 43.710 -6.888 -29.253 1.00 36.06 627 LEU A O 1
ATOM 5037 N N . LYS A 1 628 ? 42.045 -7.765 -28.042 1.00 36.75 628 LYS A N 1
ATOM 5038 C CA . LYS A 1 628 ? 42.488 -9.163 -28.221 1.00 36.75 628 LYS A CA 1
ATOM 5039 C C . LYS A 1 628 ? 42.302 -9.685 -29.655 1.00 36.75 628 LYS A C 1
ATOM 5041 O O . LYS A 1 628 ? 42.877 -10.719 -29.987 1.00 36.75 628 LYS A O 1
ATOM 5046 N N . LYS A 1 629 ? 41.515 -8.996 -30.492 1.00 38.06 629 LYS A N 1
ATOM 5047 C CA . LYS A 1 629 ? 41.275 -9.296 -31.918 1.00 38.06 629 LYS A CA 1
ATOM 5048 C C . LYS A 1 629 ? 41.846 -8.223 -32.860 1.00 38.06 629 LYS A C 1
ATOM 5050 O O . LYS A 1 629 ? 41.623 -8.293 -34.067 1.00 38.06 629 LYS A O 1
ATOM 5055 N N . PHE A 1 630 ? 42.563 -7.239 -32.323 1.00 38.41 630 PHE A N 1
ATOM 5056 C CA . PHE A 1 630 ? 43.021 -6.055 -33.045 1.00 38.41 630 PHE A CA 1
ATOM 5057 C C . PHE A 1 630 ? 44.115 -6.418 -34.048 1.00 38.41 630 PHE A C 1
ATOM 5059 O O . PHE A 1 630 ? 45.225 -6.793 -33.674 1.00 38.41 630 PHE A O 1
ATOM 5066 N N . ASN A 1 631 ? 43.794 -6.318 -35.335 1.00 41.12 631 ASN A N 1
ATOM 5067 C CA . ASN A 1 631 ? 44.761 -6.478 -36.411 1.00 41.12 631 ASN A CA 1
ATOM 5068 C C . ASN A 1 631 ? 45.335 -5.099 -36.769 1.00 41.12 631 ASN A C 1
ATOM 5070 O O . ASN A 1 631 ? 44.606 -4.211 -37.193 1.00 41.12 631 ASN A O 1
ATOM 5074 N N . TYR A 1 632 ? 46.639 -4.905 -36.598 1.00 40.38 632 TYR A N 1
ATOM 5075 C CA . TYR A 1 632 ? 47.326 -3.639 -36.883 1.00 40.38 632 TYR A CA 1
ATOM 5076 C C . TYR A 1 632 ? 47.161 -3.174 -38.347 1.00 40.38 632 TYR A C 1
ATOM 5078 O O . TYR A 1 632 ? 47.069 -1.976 -38.611 1.00 40.38 632 TYR A O 1
ATOM 5086 N N . ASP A 1 633 ? 47.030 -4.106 -39.299 1.00 41.78 633 ASP A N 1
ATOM 5087 C CA . ASP A 1 633 ? 46.828 -3.786 -40.720 1.00 41.78 633 ASP A CA 1
ATOM 5088 C C . ASP A 1 633 ? 45.412 -3.270 -41.032 1.00 41.78 633 ASP A C 1
ATOM 5090 O O . ASP A 1 633 ? 45.210 -2.562 -42.015 1.00 41.78 633 ASP A O 1
ATOM 5094 N N . TYR A 1 634 ? 44.442 -3.555 -40.162 1.00 46.16 634 TYR A N 1
ATOM 5095 C CA . TYR A 1 634 ? 43.048 -3.135 -40.302 1.00 46.16 634 TYR A CA 1
ATOM 5096 C C . TYR A 1 634 ? 42.856 -1.634 -40.020 1.00 46.16 634 TYR A C 1
ATOM 5098 O O . TYR A 1 634 ? 42.088 -0.962 -40.702 1.00 46.16 634 TYR A O 1
ATOM 5106 N N . PHE A 1 635 ? 43.619 -1.068 -39.080 1.00 46.94 635 PHE A N 1
ATOM 5107 C CA . PHE A 1 635 ? 43.559 0.362 -38.749 1.00 46.94 635 PHE A CA 1
ATOM 5108 C C . PHE A 1 635 ? 44.120 1.255 -39.874 1.00 46.94 635 PHE A C 1
ATOM 5110 O O . PHE A 1 635 ? 43.727 2.413 -40.011 1.00 46.94 635 PHE A O 1
ATOM 5117 N N . LYS A 1 636 ? 44.989 0.709 -40.739 1.00 47.34 636 LYS A N 1
ATOM 5118 C CA . LYS A 1 636 ? 45.538 1.424 -41.903 1.00 47.34 636 LYS A CA 1
ATOM 5119 C C . LYS A 1 636 ? 44.492 1.774 -42.962 1.00 47.34 636 LYS A C 1
ATOM 5121 O O . LYS A 1 636 ? 44.657 2.784 -43.637 1.00 47.34 636 LYS A O 1
ATOM 5126 N N . GLU A 1 637 ? 43.432 0.979 -43.106 1.00 47.19 637 GLU A N 1
ATOM 5127 C CA . GLU A 1 637 ? 42.361 1.246 -44.078 1.00 47.19 637 GLU A CA 1
ATOM 5128 C C . GLU A 1 637 ? 41.454 2.412 -43.643 1.00 47.19 637 GLU A C 1
ATOM 5130 O O . GLU A 1 637 ? 40.901 3.109 -44.492 1.00 47.19 637 GLU A O 1
ATOM 5135 N N . PHE A 1 638 ? 41.373 2.691 -42.335 1.00 49.53 638 PHE A N 1
ATOM 5136 C CA . PHE A 1 638 ? 40.591 3.796 -41.761 1.00 49.53 638 PHE A CA 1
ATOM 5137 C C . PHE A 1 638 ? 41.330 5.140 -41.752 1.00 49.53 638 PHE A C 1
ATOM 5139 O O . PHE A 1 638 ? 40.685 6.173 -41.611 1.00 49.53 638 PHE A O 1
ATOM 5146 N N . LEU A 1 639 ? 42.656 5.156 -41.951 1.00 43.72 639 LEU A N 1
ATOM 5147 C CA . LEU A 1 639 ? 43.474 6.383 -41.961 1.00 43.72 639 LEU A CA 1
ATOM 5148 C C . LEU A 1 639 ? 43.090 7.384 -43.067 1.00 43.72 639 LEU A C 1
ATOM 5150 O O . LEU A 1 639 ? 43.500 8.539 -42.999 1.00 43.72 639 LEU A O 1
ATOM 5154 N N . ASN A 1 640 ? 42.321 6.951 -44.071 1.00 46.44 640 ASN A N 1
ATOM 5155 C CA . ASN A 1 640 ? 41.902 7.776 -45.206 1.00 46.44 640 ASN A CA 1
ATOM 5156 C C . ASN A 1 640 ? 40.447 8.282 -45.112 1.00 46.44 640 ASN A C 1
ATOM 5158 O O . ASN A 1 640 ? 39.970 8.891 -46.068 1.00 46.44 640 ASN A O 1
ATOM 5162 N N . LEU A 1 641 ? 39.732 8.012 -44.014 1.00 50.91 641 LEU A N 1
ATOM 5163 C CA . LEU A 1 641 ? 38.366 8.499 -43.786 1.00 50.91 641 LEU A CA 1
ATOM 5164 C C . LEU A 1 641 ? 38.387 9.780 -42.938 1.00 50.91 641 LEU A C 1
ATOM 5166 O O . LEU A 1 641 ? 39.242 9.942 -42.068 1.00 50.91 641 LEU A O 1
ATOM 5170 N N . GLU A 1 642 ? 37.446 10.696 -43.177 1.00 53.09 642 GLU A N 1
ATOM 5171 C CA . GLU A 1 642 ? 37.310 11.910 -42.361 1.00 53.09 642 GLU A CA 1
ATOM 5172 C C . GLU A 1 642 ? 36.987 11.561 -40.897 1.00 53.09 642 GLU A C 1
ATOM 5174 O O . GLU A 1 642 ? 36.294 10.582 -40.605 1.00 53.09 642 GLU A O 1
ATOM 5179 N N . ALA A 1 643 ? 37.495 12.367 -39.958 1.00 50.03 643 ALA A N 1
ATOM 5180 C CA . ALA A 1 643 ? 37.399 12.105 -38.519 1.00 50.03 643 ALA A CA 1
ATOM 5181 C C . ALA A 1 643 ? 35.949 11.916 -38.030 1.00 50.03 643 ALA A C 1
ATOM 5183 O O . ALA A 1 643 ? 35.695 11.079 -37.159 1.00 50.03 643 ALA A O 1
ATOM 5184 N N . ASP A 1 644 ? 34.998 12.624 -38.642 1.00 51.69 644 ASP A N 1
ATOM 5185 C CA . ASP A 1 644 ? 33.572 12.534 -38.323 1.00 51.69 644 ASP A CA 1
ATOM 5186 C C . ASP A 1 644 ? 32.969 11.170 -38.700 1.00 51.69 644 ASP A C 1
ATOM 5188 O O . ASP A 1 644 ? 32.140 10.631 -37.965 1.00 51.69 644 ASP A O 1
ATOM 5192 N N . VAL A 1 645 ? 33.447 10.553 -39.787 1.00 52.97 645 VAL A N 1
ATOM 5193 C CA . VAL A 1 645 ? 33.040 9.205 -40.223 1.00 52.97 645 VAL A CA 1
ATOM 5194 C C . VAL A 1 645 ? 33.608 8.145 -39.276 1.00 52.97 645 VAL A C 1
ATOM 5196 O O . VAL A 1 645 ? 32.904 7.222 -38.865 1.00 52.97 645 VAL A O 1
ATOM 5199 N N . ILE A 1 646 ? 34.864 8.300 -38.852 1.00 53.66 646 ILE A N 1
ATOM 5200 C CA . ILE A 1 646 ? 35.527 7.382 -37.910 1.00 53.66 646 ILE A CA 1
ATOM 5201 C C . ILE A 1 646 ? 34.850 7.422 -36.531 1.00 53.66 646 ILE A C 1
ATOM 5203 O O . ILE A 1 646 ? 34.619 6.371 -35.926 1.00 53.66 646 ILE A O 1
ATOM 5207 N N . LYS A 1 647 ? 34.482 8.617 -36.050 1.00 54.12 647 LYS A N 1
ATOM 5208 C CA . LYS A 1 647 ? 33.752 8.819 -34.787 1.00 54.12 647 LYS A CA 1
ATOM 5209 C C . LYS A 1 647 ? 32.415 8.072 -34.777 1.00 54.12 647 LYS A C 1
ATOM 5211 O O . LYS A 1 647 ? 32.049 7.504 -33.751 1.00 54.12 647 LYS A O 1
ATOM 5216 N N . GLN A 1 648 ? 31.724 8.015 -35.916 1.00 53.56 648 GLN A N 1
ATOM 5217 C CA . GLN A 1 648 ? 30.463 7.281 -36.054 1.00 53.56 648 GLN A CA 1
ATOM 5218 C C . GLN A 1 648 ? 30.670 5.768 -36.185 1.00 53.56 648 GLN A C 1
ATOM 5220 O O . GLN A 1 648 ? 29.913 5.001 -35.598 1.00 53.56 648 GLN A O 1
ATOM 5225 N N . LEU A 1 649 ? 31.731 5.316 -36.861 1.00 52.16 649 LEU A N 1
ATOM 5226 C CA . LEU A 1 649 ? 32.045 3.890 -37.041 1.00 52.16 649 LEU A CA 1
ATOM 5227 C C . LEU A 1 649 ? 32.547 3.185 -35.771 1.00 52.16 649 LEU A C 1
ATOM 5229 O O . LEU A 1 649 ? 32.472 1.957 -35.693 1.00 52.16 649 LEU A O 1
ATOM 5233 N N . GLY A 1 650 ? 33.002 3.933 -34.759 1.00 49.62 650 GLY A N 1
ATOM 5234 C CA . GLY A 1 650 ? 33.496 3.390 -33.487 1.00 49.62 650 GLY A CA 1
ATOM 5235 C C . GLY A 1 650 ? 32.509 2.471 -32.751 1.00 49.62 650 GLY A C 1
ATOM 5236 O O . GLY A 1 650 ? 32.943 1.574 -32.034 1.00 49.62 650 GLY A O 1
ATOM 5237 N N . GLY A 1 651 ? 31.197 2.635 -32.964 1.00 54.78 651 GLY A N 1
ATOM 5238 C CA . GLY A 1 651 ? 30.153 1.755 -32.416 1.00 54.78 651 GLY A CA 1
ATOM 5239 C C . GLY A 1 651 ? 29.796 0.536 -33.281 1.00 54.78 651 GLY A C 1
ATOM 5240 O O . GLY A 1 651 ? 29.047 -0.328 -32.832 1.00 54.78 651 GLY A O 1
ATOM 5241 N N . PHE A 1 652 ? 30.314 0.445 -34.513 1.00 56.88 652 PHE A N 1
ATOM 5242 C CA . PHE A 1 652 ? 29.866 -0.520 -35.532 1.00 56.88 652 PHE A CA 1
ATOM 5243 C C . PHE A 1 652 ? 30.972 -1.462 -36.041 1.00 56.88 652 PHE A C 1
ATOM 5245 O O . PHE A 1 652 ? 30.745 -2.264 -36.950 1.00 56.88 652 PHE A O 1
ATOM 5252 N N . LEU A 1 653 ? 32.157 -1.414 -35.425 1.00 53.06 653 LEU A N 1
ATOM 5253 C CA . LEU A 1 653 ? 33.322 -2.264 -35.715 1.00 53.06 653 LEU A CA 1
ATOM 5254 C C . LEU A 1 653 ? 33.010 -3.774 -35.696 1.00 53.06 653 LEU A C 1
ATOM 5256 O O . LEU A 1 653 ? 33.533 -4.534 -36.515 1.00 53.06 653 LEU A O 1
ATOM 5260 N N . GLU A 1 654 ? 32.105 -4.214 -34.819 1.00 55.69 654 GLU A N 1
ATOM 5261 C CA . GLU A 1 654 ? 31.648 -5.609 -34.753 1.00 55.69 654 GLU A CA 1
ATOM 5262 C C . GLU A 1 654 ? 30.917 -6.059 -36.035 1.00 55.69 654 GLU A C 1
ATOM 5264 O O . GLU A 1 654 ? 31.008 -7.219 -36.446 1.00 55.69 654 GLU A O 1
ATOM 5269 N N . TYR A 1 655 ? 30.203 -5.147 -36.696 1.00 61.72 655 TYR A N 1
ATOM 5270 C CA . TYR A 1 655 ? 29.376 -5.438 -37.871 1.00 61.72 655 TYR A CA 1
ATOM 5271 C C . TYR A 1 655 ? 30.181 -5.431 -39.164 1.00 61.72 655 TYR A C 1
ATOM 5273 O O . TYR A 1 655 ? 29.930 -6.253 -40.049 1.00 61.72 655 TYR A O 1
ATOM 5281 N N . TYR A 1 656 ? 31.217 -4.595 -39.222 1.00 60.31 656 TYR A N 1
ATOM 5282 C CA . TYR A 1 656 ? 32.236 -4.703 -40.256 1.00 60.31 656 TYR A CA 1
ATOM 5283 C C . TYR A 1 656 ? 32.923 -6.078 -40.225 1.00 60.31 656 TYR A C 1
ATOM 5285 O O . TYR A 1 656 ? 33.043 -6.735 -41.258 1.00 60.31 656 TYR A O 1
ATOM 5293 N N . ASN A 1 657 ? 33.298 -6.574 -39.038 1.00 57.53 657 ASN A N 1
ATOM 5294 C CA . ASN A 1 657 ? 33.905 -7.905 -38.895 1.00 57.53 657 ASN A CA 1
ATOM 5295 C C . ASN A 1 657 ? 33.002 -9.037 -39.422 1.00 57.53 657 ASN A C 1
ATOM 5297 O O . ASN A 1 657 ? 33.496 -10.094 -39.819 1.00 57.53 657 ASN A O 1
ATOM 5301 N N . LYS A 1 658 ? 31.683 -8.812 -39.456 1.00 65.00 658 LYS A N 1
ATOM 5302 C CA . LYS A 1 658 ? 30.673 -9.728 -40.011 1.00 65.00 658 LYS A CA 1
ATOM 5303 C C . LYS A 1 658 ? 30.400 -9.513 -41.510 1.00 65.00 658 LYS A C 1
ATOM 5305 O O . LYS A 1 658 ? 29.627 -10.273 -42.084 1.00 65.00 658 LYS A O 1
ATOM 5310 N N . LYS A 1 659 ? 31.084 -8.557 -42.153 1.00 72.38 659 LYS A N 1
ATOM 5311 C CA . LYS A 1 659 ? 31.038 -8.230 -43.592 1.00 72.38 659 LYS A CA 1
ATOM 5312 C C . LYS A 1 659 ? 29.668 -7.785 -44.119 1.00 72.38 659 LYS A C 1
ATOM 5314 O O . LYS A 1 659 ? 29.347 -8.060 -45.271 1.00 72.38 659 LYS A O 1
ATOM 5319 N N . TYR A 1 660 ? 28.869 -7.091 -43.309 1.00 76.56 660 TYR A N 1
ATOM 5320 C CA . TYR A 1 660 ? 27.580 -6.556 -43.776 1.00 76.56 660 TYR A CA 1
ATOM 5321 C C . TYR A 1 660 ? 27.723 -5.358 -44.733 1.00 76.56 660 TYR A C 1
ATOM 5323 O O . TYR A 1 660 ? 26.855 -5.149 -45.573 1.00 76.56 660 TYR A O 1
ATOM 5331 N N . PHE A 1 661 ? 28.824 -4.611 -44.629 1.00 74.75 661 PHE A N 1
ATOM 5332 C CA . PHE A 1 661 ? 29.247 -3.531 -45.529 1.00 74.75 661 PHE A CA 1
ATOM 5333 C C . PHE A 1 661 ? 30.774 -3.366 -45.428 1.00 74.75 661 PHE A C 1
ATOM 5335 O O . PHE A 1 661 ? 31.383 -3.838 -44.459 1.00 74.75 661 PHE A O 1
ATOM 5342 N N . MET A 1 662 ? 31.400 -2.701 -46.397 1.00 73.69 662 MET A N 1
ATOM 5343 C CA . MET A 1 662 ? 32.837 -2.406 -46.421 1.00 73.69 662 MET A CA 1
ATOM 5344 C C . MET A 1 662 ? 33.106 -0.893 -46.279 1.00 73.69 662 MET A C 1
ATOM 5346 O O . MET A 1 662 ? 32.300 -0.081 -46.722 1.00 73.69 662 MET A O 1
ATOM 5350 N N . PRO A 1 663 ? 34.256 -0.460 -45.723 1.00 64.19 663 PRO A N 1
ATOM 5351 C CA . PRO A 1 663 ? 34.608 0.951 -45.568 1.00 64.19 663 PRO A CA 1
ATOM 5352 C C . PRO A 1 663 ? 34.585 1.739 -46.880 1.00 64.19 663 PRO A C 1
ATOM 5354 O O . PRO A 1 663 ? 34.225 2.912 -46.889 1.00 64.19 663 PRO A O 1
ATOM 5357 N N . HIS A 1 664 ? 34.930 1.095 -48.000 1.00 70.12 664 HIS A N 1
ATOM 5358 C CA . HIS A 1 664 ? 34.867 1.734 -49.312 1.00 70.12 664 HIS A CA 1
ATOM 5359 C C . HIS A 1 664 ? 33.434 1.966 -49.805 1.00 70.12 664 HIS A C 1
ATOM 5361 O O . HIS A 1 664 ? 33.237 2.892 -50.586 1.00 70.12 664 HIS A O 1
ATOM 5367 N N . ASP A 1 665 ? 32.455 1.196 -49.319 1.00 74.44 665 ASP A N 1
ATOM 5368 C CA . ASP A 1 665 ? 31.033 1.378 -49.637 1.00 74.44 665 ASP A CA 1
ATOM 5369 C C . ASP A 1 665 ? 30.462 2.641 -48.973 1.00 74.44 665 ASP A C 1
ATOM 5371 O O . ASP A 1 665 ? 29.485 3.220 -49.442 1.00 74.44 665 ASP A O 1
ATOM 5375 N N . LEU A 1 666 ? 31.089 3.087 -47.878 1.00 74.38 666 LEU A N 1
ATOM 5376 C CA . LEU A 1 666 ? 30.664 4.251 -47.099 1.00 74.38 666 LEU A CA 1
ATOM 5377 C C . LEU A 1 666 ? 31.370 5.548 -47.503 1.00 74.38 666 LEU A C 1
ATOM 5379 O O . LEU A 1 666 ? 30.910 6.623 -47.130 1.00 74.38 666 LEU A O 1
ATOM 5383 N N . LYS A 1 667 ? 32.481 5.466 -48.248 1.00 70.00 667 LYS A N 1
ATOM 5384 C CA . LYS A 1 667 ? 33.400 6.601 -48.452 1.00 70.00 667 LYS A CA 1
ATOM 5385 C C . LYS A 1 667 ? 32.759 7.798 -49.173 1.00 70.00 667 LYS A C 1
ATOM 5387 O O . LYS A 1 667 ? 33.208 8.921 -48.991 1.00 70.00 667 LYS A O 1
ATOM 5392 N N . ASP A 1 668 ? 31.759 7.536 -50.017 1.00 74.62 668 ASP A N 1
ATOM 5393 C CA . ASP A 1 668 ? 31.108 8.535 -50.873 1.00 74.62 668 ASP A CA 1
ATOM 5394 C C . ASP A 1 668 ? 29.724 8.955 -50.323 1.00 74.62 668 ASP A C 1
ATOM 5396 O O . ASP A 1 668 ? 28.975 9.673 -50.989 1.00 74.62 668 ASP A O 1
ATOM 5400 N N . LEU A 1 669 ? 29.356 8.504 -49.115 1.00 75.38 669 LEU A N 1
ATOM 5401 C CA . LEU A 1 669 ? 28.067 8.786 -48.479 1.00 75.38 669 LEU A CA 1
ATOM 5402 C C . LEU A 1 669 ? 28.200 9.904 -47.436 1.00 75.38 669 LEU A C 1
ATOM 5404 O O . LEU A 1 669 ? 29.146 9.942 -46.658 1.00 75.38 669 LEU A O 1
ATOM 5408 N N . GLY A 1 670 ? 27.216 10.805 -47.381 1.00 77.12 670 GLY A N 1
ATOM 5409 C CA . GLY A 1 670 ? 27.158 11.829 -46.336 1.00 77.12 670 GLY A CA 1
ATOM 5410 C C . GLY A 1 670 ? 26.857 11.246 -44.949 1.00 77.12 670 GLY A C 1
ATOM 5411 O O . GLY A 1 670 ? 26.242 10.189 -44.819 1.00 77.12 670 GLY A O 1
ATOM 5412 N N . THR A 1 671 ? 27.216 11.978 -43.898 1.00 71.00 671 THR A N 1
ATOM 5413 C CA . THR A 1 671 ? 27.068 11.582 -42.487 1.00 71.00 671 THR A CA 1
ATOM 5414 C C . THR A 1 671 ? 25.657 11.106 -42.120 1.00 71.00 671 THR A C 1
ATOM 5416 O O . THR A 1 671 ? 25.481 10.052 -41.514 1.00 71.00 671 THR A O 1
ATOM 5419 N N . GLU A 1 672 ? 24.619 11.847 -42.514 1.00 77.12 672 GLU A N 1
ATOM 5420 C CA . GLU A 1 672 ? 23.220 11.466 -42.261 1.00 77.12 672 GLU A CA 1
ATOM 5421 C C . GLU A 1 672 ? 22.868 10.130 -42.929 1.00 77.12 672 GLU A C 1
ATOM 5423 O O . GLU A 1 672 ? 22.211 9.269 -42.343 1.00 77.12 672 GLU A O 1
ATOM 5428 N N . ARG A 1 673 ? 23.361 9.933 -44.155 1.00 83.62 673 ARG A N 1
ATOM 5429 C CA . ARG A 1 673 ? 23.141 8.712 -44.917 1.00 83.62 673 ARG A CA 1
ATOM 5430 C C . ARG A 1 673 ? 23.781 7.521 -44.223 1.00 83.62 673 ARG A C 1
ATOM 5432 O O . ARG A 1 673 ? 23.090 6.525 -44.041 1.00 83.62 673 ARG A O 1
ATOM 5439 N N . ILE A 1 674 ? 25.045 7.656 -43.813 1.00 79.69 674 ILE A N 1
ATOM 5440 C CA . ILE A 1 674 ? 25.803 6.628 -43.089 1.00 79.69 674 ILE A CA 1
ATOM 5441 C C . ILE A 1 674 ? 25.052 6.206 -41.827 1.00 79.69 674 ILE A C 1
ATOM 5443 O O . ILE A 1 674 ? 24.781 5.021 -41.677 1.00 79.69 674 ILE A O 1
ATOM 5447 N N . ASN A 1 675 ? 24.627 7.150 -40.980 1.00 78.25 675 ASN A N 1
ATOM 5448 C CA . ASN A 1 675 ? 23.899 6.820 -39.746 1.00 78.25 675 ASN A CA 1
ATOM 5449 C C . ASN A 1 675 ? 22.620 6.019 -39.996 1.00 78.25 675 ASN A C 1
ATOM 5451 O O . ASN A 1 675 ? 22.304 5.108 -39.232 1.00 78.25 675 ASN A O 1
ATOM 5455 N N . ASN A 1 676 ? 21.896 6.323 -41.073 1.00 81.62 676 ASN A N 1
ATOM 5456 C CA . ASN A 1 676 ? 20.677 5.594 -41.398 1.00 81.62 676 ASN A CA 1
ATOM 5457 C C . ASN A 1 676 ? 20.978 4.145 -41.797 1.00 81.62 676 ASN A C 1
ATOM 5459 O O . ASN A 1 676 ? 20.387 3.234 -41.219 1.00 81.62 676 ASN A O 1
ATOM 5463 N N . ILE A 1 677 ? 21.930 3.909 -42.708 1.00 85.50 677 ILE A N 1
ATOM 5464 C CA . ILE A 1 677 ? 22.293 2.558 -43.190 1.00 85.50 677 ILE A CA 1
ATOM 5465 C C . ILE A 1 677 ? 23.110 1.728 -42.187 1.00 85.50 677 ILE A C 1
ATOM 5467 O O . ILE A 1 677 ? 23.244 0.517 -42.370 1.00 85.50 677 ILE A O 1
ATOM 5471 N N . THR A 1 678 ? 23.675 2.354 -41.153 1.00 80.50 678 THR A N 1
ATOM 5472 C CA . THR A 1 678 ? 24.376 1.669 -40.055 1.00 80.50 678 THR A CA 1
ATOM 5473 C C . THR A 1 678 ? 23.563 1.630 -38.764 1.00 80.50 678 THR A C 1
ATOM 5475 O O . THR A 1 678 ? 24.037 1.084 -37.770 1.00 80.50 678 THR A O 1
ATOM 5478 N N . SER A 1 679 ? 22.332 2.149 -38.760 1.00 84.69 679 SER A N 1
ATOM 5479 C CA . SER A 1 679 ? 21.459 2.136 -37.584 1.00 84.69 679 SER A CA 1
ATOM 5480 C C . SER A 1 679 ? 21.249 0.719 -37.038 1.00 84.69 679 SER A C 1
ATOM 5482 O O . SER A 1 679 ? 21.243 -0.268 -37.778 1.00 84.69 679 SER A O 1
ATOM 5484 N N . CYS A 1 680 ? 21.030 0.601 -35.725 1.00 80.56 680 CYS A N 1
ATOM 5485 C CA . CYS A 1 680 ? 20.820 -0.689 -35.056 1.00 80.56 680 CYS A CA 1
ATOM 5486 C C . CYS A 1 680 ? 19.724 -1.541 -35.725 1.00 80.56 680 CYS A C 1
ATOM 5488 O O . CYS A 1 680 ? 19.879 -2.754 -35.862 1.00 80.56 680 CYS A O 1
ATOM 5490 N N . ASN A 1 681 ? 18.666 -0.891 -36.209 1.00 85.56 681 ASN A N 1
ATOM 5491 C CA . ASN A 1 681 ? 17.557 -1.509 -36.921 1.00 85.56 681 ASN A CA 1
ATOM 5492 C C . ASN A 1 681 ? 17.973 -2.107 -38.274 1.00 85.56 681 ASN A C 1
ATOM 5494 O O . ASN A 1 681 ? 17.638 -3.254 -38.574 1.00 85.56 681 ASN A O 1
ATOM 5498 N N . VAL A 1 682 ? 18.739 -1.364 -39.078 1.00 87.94 682 VAL A N 1
ATOM 5499 C CA . VAL A 1 682 ? 19.277 -1.859 -40.355 1.00 87.94 682 VAL A CA 1
ATOM 5500 C C . VAL A 1 682 ? 20.231 -3.027 -40.127 1.00 87.94 682 VAL A C 1
ATOM 5502 O O . VAL A 1 682 ? 20.144 -4.050 -40.806 1.00 87.94 682 VAL A O 1
ATOM 5505 N N . ILE A 1 683 ? 21.103 -2.915 -39.127 1.00 84.69 683 ILE A N 1
ATOM 5506 C CA . ILE A 1 683 ? 22.053 -3.972 -38.784 1.00 84.69 683 ILE A CA 1
ATOM 5507 C C . ILE A 1 683 ? 21.343 -5.265 -38.379 1.00 84.69 683 ILE A C 1
ATOM 5509 O O . ILE A 1 683 ? 21.778 -6.350 -38.768 1.00 84.69 683 ILE A O 1
ATOM 5513 N N . GLU A 1 684 ? 20.258 -5.180 -37.611 1.00 84.50 684 GLU A N 1
ATOM 5514 C CA . GLU A 1 684 ? 19.479 -6.366 -37.256 1.00 84.50 684 GLU A CA 1
ATOM 5515 C C . GLU A 1 684 ? 18.863 -7.015 -38.501 1.00 84.50 684 GLU A C 1
ATOM 5517 O O . GLU A 1 684 ? 18.947 -8.230 -38.665 1.00 84.50 684 GLU A O 1
ATOM 5522 N N . CYS A 1 685 ? 18.369 -6.219 -39.451 1.00 87.62 685 CYS A N 1
ATOM 5523 C CA . CYS A 1 685 ? 17.878 -6.742 -40.724 1.00 87.62 685 CYS A CA 1
ATOM 5524 C C . CYS A 1 685 ? 18.970 -7.444 -41.549 1.00 87.62 685 CYS A C 1
ATOM 5526 O O . CYS A 1 685 ? 18.700 -8.495 -42.133 1.00 87.62 685 CYS A O 1
ATOM 5528 N N . TYR A 1 686 ? 20.205 -6.923 -41.560 1.00 87.62 686 TYR A N 1
ATOM 5529 C CA . TYR A 1 686 ? 21.342 -7.596 -42.202 1.00 87.62 686 TYR A CA 1
ATOM 5530 C C . TYR A 1 686 ? 21.668 -8.935 -41.533 1.00 87.62 686 TYR A C 1
ATOM 5532 O O . TYR A 1 686 ? 21.872 -9.933 -42.224 1.00 87.62 686 TYR A O 1
ATOM 5540 N N . LYS A 1 687 ? 21.686 -8.990 -40.191 1.00 84.19 687 LYS A N 1
ATOM 5541 C CA . LYS A 1 687 ? 21.936 -10.239 -39.444 1.00 84.19 687 LYS A CA 1
ATOM 5542 C C . LYS A 1 687 ? 20.908 -11.316 -39.778 1.00 84.19 687 LYS A C 1
ATOM 5544 O O . LYS A 1 687 ? 21.279 -12.477 -39.934 1.00 84.19 687 LYS A O 1
ATOM 5549 N N . GLN A 1 688 ? 19.640 -10.924 -39.880 1.00 86.31 688 GLN A N 1
ATOM 5550 C CA . GLN A 1 688 ? 18.532 -11.821 -40.212 1.00 86.31 688 GLN A CA 1
ATOM 5551 C C . GLN A 1 688 ? 18.408 -12.088 -41.724 1.00 86.31 688 GLN A C 1
ATOM 5553 O O . GLN A 1 688 ? 17.552 -12.867 -42.134 1.00 86.31 688 GLN A O 1
ATOM 5558 N N . GLN A 1 689 ? 19.276 -11.484 -42.546 1.00 89.69 689 GLN A N 1
ATOM 5559 C CA . GLN A 1 689 ? 19.324 -11.637 -44.004 1.00 89.69 689 GLN A CA 1
ATOM 5560 C C . GLN A 1 689 ? 18.023 -11.228 -44.716 1.00 89.69 689 GLN A C 1
ATOM 5562 O O . GLN A 1 689 ? 17.655 -11.819 -45.730 1.00 89.69 689 GLN A O 1
ATOM 5567 N N . TYR A 1 690 ? 17.322 -10.210 -44.208 1.00 89.88 690 TYR A N 1
ATOM 5568 C CA . TYR A 1 690 ? 16.113 -9.696 -44.864 1.00 89.88 690 TYR A CA 1
ATOM 5569 C C . TYR A 1 690 ? 16.421 -8.905 -46.144 1.00 89.88 690 TYR A C 1
ATOM 5571 O O . TYR A 1 690 ? 15.620 -8.920 -47.075 1.00 89.88 690 TYR A O 1
ATOM 5579 N N . PHE A 1 691 ? 17.573 -8.234 -46.183 1.00 90.75 691 PHE A N 1
ATOM 5580 C CA . PHE A 1 691 ? 18.134 -7.522 -47.335 1.00 90.75 691 PHE A CA 1
ATOM 5581 C C . PHE A 1 691 ? 19.641 -7.296 -47.112 1.00 90.75 691 PHE A C 1
ATOM 5583 O O . PHE A 1 691 ? 20.183 -7.628 -46.053 1.00 90.75 691 PHE A O 1
ATOM 5590 N N . THR A 1 692 ? 20.322 -6.729 -48.103 1.00 89.62 692 THR A N 1
ATOM 5591 C CA . THR A 1 692 ? 21.758 -6.421 -48.104 1.00 89.62 692 THR A CA 1
ATOM 5592 C C . THR A 1 692 ? 22.022 -4.916 -48.198 1.00 89.62 692 THR A C 1
ATOM 5594 O O . THR A 1 692 ? 21.115 -4.128 -48.456 1.00 89.62 692 THR A O 1
ATOM 5597 N N . PHE A 1 693 ? 23.276 -4.495 -48.000 1.00 86.56 693 PHE A N 1
ATOM 5598 C CA . PHE A 1 693 ? 23.683 -3.100 -48.212 1.00 86.56 693 PHE A CA 1
ATOM 5599 C C . PHE A 1 693 ? 23.340 -2.603 -49.630 1.00 86.56 693 PHE A C 1
ATOM 5601 O O . PHE A 1 693 ? 22.833 -1.493 -49.800 1.00 86.56 693 PHE A O 1
ATOM 5608 N N . GLU A 1 694 ? 23.558 -3.451 -50.640 1.00 85.31 694 GLU A N 1
ATOM 5609 C CA . GLU A 1 694 ? 23.293 -3.132 -52.047 1.00 85.31 694 GLU A CA 1
ATOM 5610 C C . GLU A 1 694 ? 21.816 -2.834 -52.320 1.00 85.31 694 GLU A C 1
ATOM 5612 O O . GLU A 1 694 ? 21.505 -2.043 -53.207 1.00 85.31 694 GLU A O 1
ATOM 5617 N N . ASP A 1 695 ? 20.915 -3.416 -51.529 1.00 88.31 695 ASP A N 1
ATOM 5618 C CA . ASP A 1 695 ? 19.475 -3.196 -51.652 1.00 88.31 695 ASP A CA 1
ATOM 5619 C C . ASP A 1 695 ? 19.039 -1.832 -51.091 1.00 88.31 695 ASP A C 1
ATOM 5621 O O . ASP A 1 695 ? 18.019 -1.281 -51.508 1.00 88.31 695 ASP A O 1
ATOM 5625 N N . LEU A 1 696 ? 19.805 -1.268 -50.149 1.00 88.75 696 LEU A N 1
ATOM 5626 C CA . LEU A 1 696 ? 19.485 0.007 -49.501 1.00 88.75 696 LEU A CA 1
ATOM 5627 C C . LEU A 1 696 ? 20.180 1.211 -50.136 1.00 88.75 696 LEU A C 1
ATOM 5629 O O . LEU A 1 696 ? 19.680 2.331 -50.000 1.00 88.75 696 LEU A O 1
ATOM 5633 N N . LYS A 1 697 ? 21.319 1.011 -50.808 1.00 81.81 697 LYS A N 1
ATOM 5634 C CA . LYS A 1 697 ? 22.211 2.102 -51.239 1.00 81.81 697 LYS A CA 1
ATOM 5635 C C . LYS A 1 6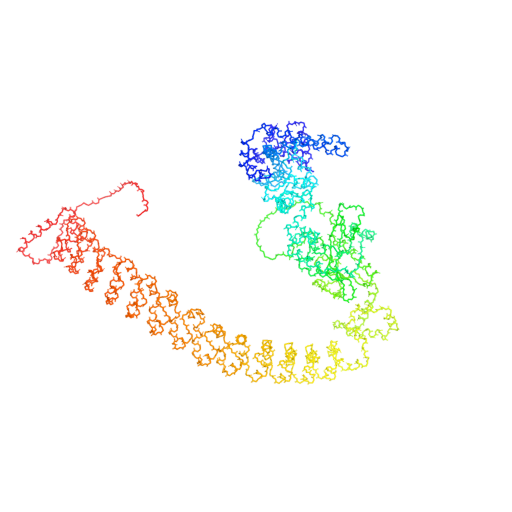97 ? 21.519 3.179 -52.084 1.00 81.81 697 LYS A C 1
ATOM 5637 O O . LYS A 1 697 ? 21.860 4.350 -51.933 1.00 81.81 697 LYS A O 1
ATOM 5642 N N . ASP A 1 698 ? 20.502 2.807 -52.864 1.00 83.88 698 ASP A N 1
ATOM 5643 C CA . ASP A 1 698 ? 19.786 3.695 -53.790 1.00 83.88 698 ASP A CA 1
ATOM 5644 C C . ASP A 1 698 ? 18.431 4.219 -53.251 1.00 83.88 698 ASP A C 1
ATOM 5646 O O . ASP A 1 698 ? 17.782 5.036 -53.904 1.00 83.88 698 ASP A O 1
ATOM 5650 N N . LEU A 1 699 ? 17.977 3.786 -52.066 1.00 88.31 699 LEU A N 1
ATOM 5651 C CA . LEU A 1 699 ? 16.704 4.234 -51.463 1.00 88.31 699 LEU A CA 1
ATOM 5652 C C . LEU A 1 699 ? 16.852 5.583 -50.754 1.00 88.31 699 LEU A C 1
ATOM 5654 O O . LEU A 1 699 ? 17.937 5.905 -50.314 1.00 88.31 699 LEU A O 1
ATOM 5658 N N . ASP A 1 700 ? 15.817 6.391 -50.544 1.00 89.44 700 ASP A N 1
ATOM 5659 C CA . ASP A 1 700 ? 15.955 7.594 -49.702 1.00 89.44 700 ASP A CA 1
ATOM 5660 C C . ASP A 1 700 ? 15.976 7.259 -48.192 1.00 89.44 700 ASP A C 1
ATOM 5662 O O . ASP A 1 700 ? 15.566 6.177 -47.774 1.00 89.44 700 ASP A O 1
ATOM 5666 N N . ASN A 1 701 ? 16.464 8.184 -47.356 1.00 87.31 701 ASN A N 1
ATOM 5667 C CA . ASN A 1 701 ? 16.608 7.969 -45.907 1.00 87.31 701 ASN A CA 1
ATOM 5668 C C . ASN A 1 701 ? 15.283 7.607 -45.218 1.00 87.31 701 ASN A C 1
ATOM 5670 O O . ASN A 1 701 ? 15.248 6.686 -44.404 1.00 87.31 701 ASN A O 1
ATOM 5674 N N . LYS A 1 702 ? 14.186 8.278 -45.591 1.00 88.69 702 LYS A N 1
ATOM 5675 C CA . LYS A 1 702 ? 12.861 8.031 -45.012 1.00 88.69 702 LYS A CA 1
ATOM 5676 C C . LYS A 1 702 ? 12.362 6.629 -45.360 1.00 88.69 702 LYS A C 1
ATOM 5678 O O . LYS A 1 702 ? 11.747 5.958 -44.534 1.00 88.69 702 LYS A O 1
ATOM 5683 N N . LYS A 1 703 ? 12.631 6.170 -46.581 1.00 91.69 703 LYS A N 1
ATOM 5684 C CA . LYS A 1 703 ? 12.279 4.817 -47.015 1.00 91.69 703 LYS A CA 1
ATOM 5685 C C . LYS A 1 703 ? 13.097 3.743 -46.294 1.00 91.69 703 LYS A C 1
ATOM 5687 O O . LYS A 1 703 ? 12.529 2.720 -45.925 1.00 91.69 703 LYS A O 1
ATOM 5692 N N . ILE A 1 704 ? 14.381 3.987 -46.025 1.00 90.88 704 ILE A N 1
ATOM 5693 C CA . ILE A 1 704 ? 15.229 3.085 -45.222 1.00 90.88 704 ILE A CA 1
ATOM 5694 C C . ILE A 1 704 ? 14.717 2.981 -43.787 1.00 90.88 704 ILE A C 1
ATOM 5696 O O . ILE A 1 704 ? 14.521 1.874 -43.287 1.00 90.88 704 ILE A O 1
ATOM 5700 N N . GLU A 1 705 ? 14.459 4.112 -43.134 1.00 89.50 705 GLU A N 1
ATOM 5701 C CA . GLU A 1 705 ? 13.926 4.146 -41.768 1.00 89.50 705 GLU A CA 1
ATOM 5702 C C . GLU A 1 705 ? 12.623 3.343 -41.662 1.00 89.50 705 GLU A C 1
ATOM 5704 O O . GLU A 1 705 ? 12.459 2.504 -40.774 1.00 89.50 705 GLU A O 1
ATOM 5709 N N . LEU A 1 706 ? 11.724 3.520 -42.633 1.00 90.56 706 LEU A N 1
ATOM 5710 C CA . LEU A 1 706 ? 10.464 2.795 -42.678 1.00 90.56 706 LEU A CA 1
ATOM 5711 C C . LEU A 1 706 ? 10.679 1.285 -42.859 1.00 90.56 706 LEU A C 1
ATOM 5713 O O . LEU A 1 706 ? 10.218 0.502 -42.026 1.00 90.56 706 LEU A O 1
ATOM 5717 N N . LEU A 1 707 ? 11.422 0.873 -43.893 1.00 92.25 707 LEU A N 1
ATOM 5718 C CA . LEU A 1 707 ? 11.687 -0.537 -44.232 1.00 92.25 707 LEU A CA 1
ATOM 5719 C C . LEU A 1 707 ? 12.492 -1.295 -43.169 1.00 92.25 707 LEU A C 1
ATOM 5721 O O . LEU A 1 707 ? 12.558 -2.525 -43.218 1.00 92.25 707 LEU A O 1
ATOM 5725 N N . THR A 1 708 ? 13.084 -0.574 -42.219 1.00 91.31 708 THR A N 1
ATOM 5726 C CA . THR A 1 708 ? 13.855 -1.134 -41.105 1.00 91.31 708 THR A CA 1
ATOM 5727 C C . THR A 1 708 ? 13.179 -0.956 -39.756 1.00 91.31 708 THR A C 1
ATOM 5729 O O . THR A 1 708 ? 13.700 -1.432 -38.753 1.00 91.31 708 THR A O 1
ATOM 5732 N N . SER A 1 709 ? 11.999 -0.341 -39.698 1.00 91.25 709 SER A N 1
ATOM 5733 C CA . SER A 1 709 ? 11.240 -0.204 -38.456 1.00 91.25 709 SER A CA 1
ATOM 5734 C C . SER A 1 709 ? 10.961 -1.562 -37.800 1.00 91.25 709 SER A C 1
ATOM 5736 O O . SER A 1 709 ? 10.715 -2.568 -38.471 1.00 91.25 709 SER A O 1
ATOM 5738 N N . THR A 1 710 ? 10.924 -1.593 -36.467 1.00 88.00 710 THR A N 1
ATOM 5739 C CA . THR A 1 710 ? 10.654 -2.810 -35.680 1.00 88.00 710 THR A CA 1
ATOM 5740 C C . THR A 1 710 ? 9.363 -3.514 -36.108 1.00 88.00 710 THR A C 1
ATOM 5742 O O . THR A 1 710 ? 9.279 -4.741 -36.109 1.00 88.00 710 THR A O 1
ATOM 5745 N N . CYS A 1 711 ? 8.350 -2.743 -36.511 1.00 86.44 711 CYS A N 1
ATOM 5746 C CA . CYS A 1 711 ? 7.088 -3.284 -37.000 1.00 86.44 711 CYS A CA 1
ATOM 5747 C C . CYS A 1 711 ? 7.284 -4.094 -38.291 1.00 86.44 711 CYS A C 1
ATOM 5749 O O . CYS A 1 711 ? 6.814 -5.225 -38.390 1.00 86.44 711 CYS A O 1
ATOM 5751 N N . ILE A 1 712 ? 8.029 -3.563 -39.262 1.00 92.88 712 ILE A N 1
ATOM 5752 C CA . ILE A 1 712 ? 8.323 -4.258 -40.520 1.00 92.88 712 ILE A CA 1
ATOM 5753 C C . ILE A 1 712 ? 9.243 -5.462 -40.298 1.00 92.88 712 ILE A C 1
ATOM 5755 O O . ILE A 1 712 ? 8.991 -6.520 -40.870 1.00 92.88 712 ILE A O 1
ATOM 5759 N N . GLN A 1 713 ? 10.227 -5.354 -39.401 1.00 91.75 713 GLN A N 1
ATOM 5760 C CA . GLN A 1 713 ? 11.082 -6.485 -39.020 1.00 91.75 713 GLN A CA 1
ATOM 5761 C C . GLN A 1 713 ? 10.281 -7.675 -38.480 1.00 91.75 713 GLN A C 1
ATOM 5763 O O . GLN A 1 713 ? 10.564 -8.819 -38.836 1.00 91.75 713 GLN A O 1
ATOM 5768 N N . ASN A 1 714 ? 9.266 -7.420 -37.648 1.00 89.75 714 ASN A N 1
ATOM 5769 C CA . ASN A 1 714 ? 8.360 -8.469 -37.178 1.00 89.75 714 ASN A CA 1
ATOM 5770 C C . ASN A 1 714 ? 7.599 -9.106 -38.348 1.00 89.75 714 ASN A C 1
ATOM 5772 O O . ASN A 1 714 ? 7.493 -10.326 -38.407 1.00 89.75 714 ASN A O 1
ATOM 5776 N N . GLY A 1 715 ? 7.137 -8.300 -39.307 1.00 90.94 715 GLY A N 1
ATOM 5777 C CA . GLY A 1 715 ? 6.464 -8.801 -40.503 1.00 90.94 715 GLY A CA 1
ATOM 5778 C C . GLY A 1 715 ? 7.359 -9.653 -41.409 1.00 90.94 715 GLY A C 1
ATOM 5779 O O . GLY A 1 715 ? 6.889 -10.667 -41.923 1.00 90.94 715 GLY A O 1
ATOM 5780 N N . TYR A 1 716 ? 8.644 -9.302 -41.551 1.00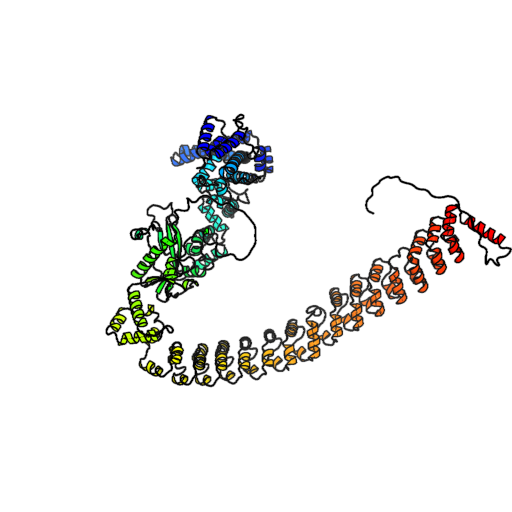 93.62 716 TYR A N 1
ATOM 5781 C CA . TYR A 1 716 ? 9.635 -10.142 -42.236 1.00 93.62 716 TYR A CA 1
ATOM 5782 C C . TYR A 1 716 ? 9.858 -11.463 -41.496 1.00 93.62 716 TYR A C 1
ATOM 5784 O O . TYR A 1 716 ? 9.810 -12.529 -42.111 1.00 93.62 716 TYR A O 1
ATOM 5792 N N . ARG A 1 717 ? 10.056 -11.403 -40.172 1.00 91.25 717 ARG A N 1
ATOM 5793 C CA . ARG A 1 717 ? 10.274 -12.583 -39.321 1.00 91.25 717 ARG A CA 1
ATOM 5794 C C . ARG A 1 717 ? 9.108 -13.565 -39.397 1.00 91.25 717 ARG A C 1
ATOM 5796 O O . ARG A 1 717 ? 9.321 -14.768 -39.526 1.00 91.25 717 ARG A O 1
ATOM 5803 N N . ASP A 1 718 ? 7.892 -13.036 -39.339 1.00 90.81 718 ASP A N 1
ATOM 5804 C CA . ASP A 1 718 ? 6.650 -13.808 -39.363 1.00 90.81 718 ASP A CA 1
ATOM 5805 C C . ASP A 1 718 ? 6.209 -14.157 -40.802 1.00 90.81 718 ASP A C 1
ATOM 5807 O O . ASP A 1 718 ? 5.195 -14.824 -41.001 1.00 90.81 718 ASP A O 1
ATOM 5811 N N . GLN A 1 719 ? 6.992 -13.748 -41.810 1.00 91.81 719 GLN A N 1
ATOM 5812 C CA . GLN A 1 719 ? 6.810 -14.048 -43.235 1.00 91.81 719 GLN A CA 1
ATOM 5813 C C . GLN A 1 719 ? 5.492 -13.529 -43.836 1.00 91.81 719 GLN A C 1
ATOM 5815 O O . GLN A 1 719 ? 4.963 -14.111 -44.786 1.00 91.81 719 GLN A O 1
ATOM 5820 N N . TYR A 1 720 ? 4.959 -12.414 -43.329 1.00 92.81 720 TYR A N 1
ATOM 5821 C CA . TYR A 1 720 ? 3.768 -11.786 -43.918 1.00 92.81 720 TYR A CA 1
ATOM 5822 C C . TYR A 1 720 ? 4.064 -11.113 -45.266 1.00 92.81 720 TYR A C 1
ATOM 5824 O O . TYR A 1 720 ? 3.201 -11.083 -46.145 1.00 92.81 720 TYR A O 1
ATOM 5832 N N . PHE A 1 721 ? 5.274 -10.579 -45.426 1.00 94.19 721 PHE A N 1
ATOM 5833 C CA . PHE A 1 721 ? 5.793 -9.926 -46.630 1.00 94.19 721 PHE A CA 1
ATOM 5834 C C . PHE A 1 721 ? 7.327 -9.988 -46.629 1.00 94.19 721 PHE A C 1
ATOM 5836 O O . PHE A 1 721 ? 7.941 -10.290 -45.606 1.00 94.19 721 PHE A O 1
ATOM 5843 N N . THR A 1 722 ? 7.951 -9.702 -47.768 1.00 93.38 722 THR A N 1
ATOM 5844 C CA . THR A 1 722 ? 9.412 -9.636 -47.938 1.00 93.38 722 THR A CA 1
ATOM 5845 C C . THR A 1 722 ? 9.877 -8.214 -48.253 1.00 93.38 722 THR A C 1
ATOM 5847 O O . THR A 1 722 ? 9.064 -7.347 -48.571 1.00 93.38 722 THR A O 1
ATOM 5850 N N . PHE A 1 723 ? 11.186 -7.954 -48.195 1.00 93.06 723 PHE A N 1
ATOM 5851 C CA . PHE A 1 723 ? 11.741 -6.668 -48.633 1.00 93.06 723 PHE A CA 1
ATOM 5852 C C . PHE A 1 723 ? 11.349 -6.343 -50.086 1.00 93.06 723 PHE A C 1
ATOM 5854 O O . PHE A 1 723 ? 10.911 -5.233 -50.384 1.00 93.06 723 PHE A O 1
ATOM 5861 N N . GLU A 1 724 ? 11.409 -7.343 -50.970 1.00 91.00 724 GLU A N 1
ATOM 5862 C CA . GLU A 1 724 ? 11.020 -7.228 -52.380 1.00 91.00 724 GLU A CA 1
ATOM 5863 C C . GLU A 1 724 ? 9.547 -6.845 -52.567 1.00 91.00 724 GLU A C 1
ATOM 5865 O O . GLU A 1 724 ? 9.207 -6.131 -53.507 1.00 91.00 724 GLU A O 1
ATOM 5870 N N . ASP A 1 725 ? 8.669 -7.273 -51.658 1.00 92.06 725 ASP A N 1
ATOM 5871 C CA . ASP A 1 725 ? 7.252 -6.910 -51.697 1.00 92.06 725 ASP A CA 1
ATOM 5872 C C . ASP A 1 725 ? 7.006 -5.428 -51.355 1.00 92.06 725 ASP A C 1
ATOM 5874 O O . ASP A 1 725 ? 5.993 -4.863 -51.775 1.00 92.06 725 ASP A O 1
ATOM 5878 N N . LEU A 1 726 ? 7.903 -4.804 -50.581 1.00 93.19 726 LEU A N 1
ATOM 5879 C CA . LEU A 1 726 ? 7.732 -3.446 -50.054 1.00 93.19 726 LEU A CA 1
ATOM 5880 C C . LEU A 1 726 ? 8.561 -2.389 -50.788 1.00 93.19 726 LEU A C 1
ATOM 5882 O O . LEU A 1 726 ? 8.137 -1.235 -50.859 1.00 93.19 726 LEU A O 1
ATOM 5886 N N . LYS A 1 727 ? 9.732 -2.746 -51.330 1.00 89.06 727 LYS A N 1
ATOM 5887 C CA . LYS A 1 727 ? 10.725 -1.775 -51.822 1.00 89.06 727 LYS A CA 1
ATOM 5888 C C . LYS A 1 727 ? 10.222 -0.859 -52.938 1.00 89.06 727 LYS A C 1
ATOM 5890 O O . LYS A 1 727 ? 10.695 0.267 -53.042 1.00 89.06 727 LYS A O 1
ATOM 5895 N N . ASP A 1 728 ? 9.245 -1.291 -53.729 1.00 89.00 728 ASP A N 1
ATOM 5896 C CA . ASP A 1 728 ? 8.707 -0.511 -54.853 1.00 89.00 728 ASP A CA 1
ATOM 5897 C C . ASP A 1 728 ? 7.413 0.244 -54.502 1.00 89.00 728 ASP A C 1
ATOM 5899 O O . ASP A 1 728 ? 6.900 1.018 -55.312 1.00 89.00 728 ASP A O 1
ATOM 5903 N N . LEU A 1 729 ? 6.887 0.072 -53.285 1.00 90.62 729 LEU A N 1
ATOM 5904 C CA . LEU A 1 729 ? 5.706 0.792 -52.812 1.00 90.62 729 LEU A CA 1
ATOM 5905 C C . LEU A 1 729 ? 6.062 2.215 -52.355 1.00 90.62 729 LEU A C 1
ATOM 5907 O O . LEU A 1 729 ? 7.197 2.515 -51.966 1.00 90.62 729 LEU A O 1
ATOM 5911 N N . ASP A 1 730 ? 5.080 3.113 -52.403 1.00 90.81 730 ASP A N 1
ATOM 5912 C CA . ASP A 1 730 ? 5.210 4.435 -51.798 1.00 90.81 730 ASP A CA 1
ATOM 5913 C C . ASP A 1 730 ? 5.124 4.351 -50.265 1.00 90.81 730 ASP A C 1
ATOM 5915 O O . ASP A 1 730 ? 4.501 3.447 -49.703 1.00 90.81 730 ASP A O 1
ATOM 5919 N N . ASN A 1 731 ? 5.726 5.322 -49.576 1.00 90.81 731 ASN A N 1
ATOM 5920 C CA . ASN A 1 731 ? 5.879 5.277 -48.120 1.00 90.81 731 ASN A CA 1
ATOM 5921 C C . ASN A 1 731 ? 4.533 5.201 -47.376 1.00 90.81 731 ASN A C 1
ATOM 5923 O O . ASN A 1 731 ? 4.434 4.472 -46.394 1.00 90.81 731 ASN A O 1
ATOM 5927 N N . LYS A 1 732 ? 3.478 5.878 -47.859 1.00 89.12 732 LYS A N 1
ATOM 5928 C CA . LYS A 1 732 ? 2.156 5.837 -47.206 1.00 89.12 732 LYS A CA 1
ATOM 5929 C C . LYS A 1 732 ? 1.528 4.454 -47.321 1.00 89.12 732 LYS A C 1
ATOM 5931 O O . LYS A 1 732 ? 0.889 3.973 -46.387 1.00 89.12 732 LYS A O 1
ATOM 5936 N N . LYS A 1 733 ? 1.696 3.813 -48.476 1.00 90.38 733 LYS A N 1
ATOM 5937 C CA . LYS A 1 733 ? 1.193 2.462 -48.709 1.00 90.38 733 LYS A CA 1
ATOM 5938 C C . LYS A 1 733 ? 1.954 1.418 -47.895 1.00 90.38 733 LYS A C 1
ATOM 5940 O O . LYS A 1 733 ? 1.314 0.511 -47.368 1.00 90.38 733 LYS A O 1
ATOM 5945 N N . ILE A 1 734 ? 3.269 1.577 -47.729 1.00 92.12 734 ILE A N 1
ATOM 5946 C CA . ILE A 1 734 ? 4.071 0.752 -46.814 1.00 92.12 734 ILE A CA 1
ATOM 5947 C C . ILE A 1 734 ? 3.551 0.920 -45.379 1.00 92.12 734 ILE A C 1
ATOM 5949 O O . ILE A 1 734 ? 3.098 -0.061 -44.801 1.00 92.12 734 ILE A O 1
ATOM 5953 N N . GLU A 1 735 ? 3.508 2.149 -44.848 1.00 90.69 735 GLU A N 1
ATOM 5954 C CA . GLU A 1 735 ? 3.026 2.449 -43.485 1.00 90.69 735 GLU A CA 1
ATOM 5955 C C . GLU A 1 735 ? 1.658 1.815 -43.192 1.00 90.69 735 GLU A C 1
ATOM 5957 O O . GLU A 1 735 ? 1.455 1.209 -42.136 1.00 90.69 735 GLU A O 1
ATOM 5962 N N . LEU A 1 736 ? 0.727 1.915 -44.146 1.00 90.25 736 LEU A N 1
ATOM 5963 C CA . LEU A 1 736 ? -0.595 1.315 -44.030 1.00 90.25 736 LEU A CA 1
ATOM 5964 C C . LEU A 1 736 ? -0.501 -0.215 -43.943 1.00 90.25 736 LEU A C 1
ATOM 5966 O O . LEU A 1 736 ? -0.914 -0.790 -42.931 1.00 90.25 736 LEU A O 1
ATOM 5970 N N . LEU A 1 737 ? 0.062 -0.861 -44.974 1.00 91.81 737 LEU A N 1
ATOM 5971 C CA . LEU A 1 737 ? 0.098 -2.323 -45.152 1.00 91.81 737 LEU A CA 1
ATOM 5972 C C . LEU A 1 737 ? 0.939 -3.057 -44.106 1.00 91.81 737 LEU A C 1
ATOM 5974 O O . LEU A 1 737 ? 0.728 -4.255 -43.891 1.00 91.81 737 LEU A O 1
ATOM 5978 N N . THR A 1 738 ? 1.870 -2.355 -43.466 1.00 91.81 738 THR A N 1
ATOM 5979 C CA . THR A 1 738 ? 2.773 -2.913 -42.459 1.00 91.81 738 THR A CA 1
ATOM 5980 C C . THR A 1 738 ? 2.420 -2.481 -41.043 1.00 91.81 738 THR A C 1
ATOM 5982 O O . THR A 1 738 ? 3.143 -2.842 -40.122 1.00 91.81 738 THR A O 1
ATOM 5985 N N . SER A 1 739 ? 1.335 -1.736 -40.823 1.00 90.75 739 SER A N 1
ATOM 5986 C CA . SER A 1 739 ? 0.914 -1.349 -39.473 1.00 90.75 739 SER A CA 1
ATOM 5987 C C . SER A 1 739 ? 0.609 -2.566 -38.589 1.00 90.75 739 SER A C 1
ATOM 5989 O O . SER A 1 739 ? 0.086 -3.585 -39.051 1.00 90.75 739 SER A O 1
ATOM 5991 N N . THR A 1 740 ? 0.864 -2.448 -37.282 1.00 87.62 740 THR A N 1
ATOM 5992 C CA . THR A 1 740 ? 0.644 -3.527 -36.298 1.00 87.62 740 THR A CA 1
ATOM 5993 C C . THR A 1 740 ? -0.780 -4.087 -36.360 1.00 87.62 740 THR A C 1
ATOM 5995 O O . THR A 1 740 ? -1.001 -5.291 -36.234 1.00 87.62 740 THR A O 1
ATOM 5998 N N . ARG A 1 741 ? -1.767 -3.218 -36.611 1.00 85.75 741 ARG A N 1
ATOM 5999 C CA . ARG A 1 741 ? -3.178 -3.598 -36.757 1.00 85.75 741 ARG A CA 1
ATOM 6000 C C . ARG A 1 741 ? -3.399 -4.557 -37.930 1.00 85.75 741 ARG A C 1
ATOM 6002 O O . ARG A 1 741 ? -4.120 -5.545 -37.781 1.00 85.75 741 ARG A O 1
ATOM 6009 N N . ILE A 1 742 ? -2.792 -4.273 -39.082 1.00 90.44 742 ILE A N 1
ATOM 6010 C CA . ILE A 1 742 ? -2.911 -5.122 -40.271 1.00 90.44 742 ILE A CA 1
ATOM 6011 C C . ILE A 1 742 ? -2.128 -6.421 -40.073 1.00 90.44 742 ILE A C 1
ATOM 6013 O O . ILE A 1 742 ? -2.663 -7.487 -40.365 1.00 90.44 742 ILE A O 1
ATOM 6017 N N . GLN A 1 743 ? -0.933 -6.368 -39.481 1.00 90.69 743 GLN A N 1
ATOM 6018 C CA . GLN A 1 743 ? -0.149 -7.575 -39.194 1.00 90.69 743 GLN A CA 1
ATOM 6019 C C . GLN A 1 743 ? -0.870 -8.556 -38.266 1.00 90.69 743 GLN A C 1
ATOM 6021 O O . GLN A 1 743 ? -0.867 -9.757 -38.521 1.00 90.69 743 GLN A O 1
ATOM 6026 N N . ASN A 1 744 ? -1.576 -8.060 -37.245 1.00 88.31 744 ASN A N 1
ATOM 6027 C CA . ASN A 1 744 ? -2.444 -8.907 -36.424 1.00 88.31 744 ASN A CA 1
ATOM 6028 C C . ASN A 1 744 ? -3.517 -9.613 -37.267 1.00 88.31 744 ASN A C 1
ATOM 6030 O O . ASN A 1 744 ? -3.839 -10.764 -37.010 1.00 88.31 744 ASN A O 1
ATOM 6034 N N . SER A 1 745 ? -4.043 -8.950 -38.297 1.00 90.69 745 SER A N 1
ATOM 6035 C CA . SER A 1 745 ? -5.042 -9.542 -39.191 1.00 90.69 745 SER A CA 1
ATOM 6036 C C . SER A 1 745 ? -4.436 -10.560 -40.170 1.00 90.69 745 SER A C 1
ATOM 6038 O O . SER A 1 745 ? -5.110 -11.533 -40.506 1.00 90.69 745 SER A O 1
ATOM 6040 N N . TYR A 1 746 ? -3.170 -10.385 -40.580 1.00 93.25 746 TYR A N 1
ATOM 6041 C CA . TYR A 1 746 ? -2.412 -11.415 -41.305 1.00 93.25 746 TYR A CA 1
ATOM 6042 C C . TYR A 1 746 ? -2.205 -12.659 -40.433 1.00 93.25 746 TYR A C 1
ATOM 6044 O O . TYR A 1 746 ? -2.464 -13.776 -40.880 1.00 93.25 746 TYR A O 1
ATOM 6052 N N . ARG A 1 747 ? -1.804 -12.465 -39.169 1.00 90.44 747 ARG A N 1
ATOM 6053 C CA . ARG A 1 747 ? -1.626 -13.541 -38.182 1.00 90.44 747 ARG A CA 1
ATOM 6054 C C . ARG A 1 747 ? -2.911 -14.330 -37.950 1.00 90.44 747 ARG A C 1
ATOM 6056 O O . ARG A 1 747 ? -2.883 -15.556 -37.916 1.00 90.44 747 ARG A O 1
ATOM 6063 N N . ASP A 1 748 ? -4.025 -13.615 -37.819 1.00 89.75 748 ASP A N 1
ATOM 6064 C CA . ASP A 1 748 ? -5.357 -14.189 -37.617 1.00 89.75 748 ASP A CA 1
ATOM 6065 C C . ASP A 1 748 ? -5.939 -14.785 -38.927 1.00 89.75 748 ASP A C 1
ATOM 6067 O O . ASP A 1 748 ? -7.034 -15.346 -38.926 1.00 89.75 748 ASP A O 1
ATOM 6071 N N . GLN A 1 749 ? -5.192 -14.707 -40.039 1.00 91.25 749 GLN A N 1
ATOM 6072 C CA . GLN A 1 749 ? -5.507 -15.267 -41.360 1.00 91.25 749 GLN A CA 1
ATOM 6073 C C . GLN A 1 749 ? -6.804 -14.734 -41.988 1.00 91.25 749 GLN A C 1
ATOM 6075 O O . GLN A 1 749 ? -7.461 -15.435 -42.759 1.00 91.25 749 GLN A O 1
ATOM 6080 N N . TYR A 1 750 ? -7.179 -13.483 -41.703 1.00 91.44 750 TYR A N 1
ATOM 6081 C CA . TYR A 1 750 ? -8.353 -12.864 -42.338 1.00 91.44 750 TYR A CA 1
ATOM 6082 C C . TYR A 1 750 ? -8.111 -12.498 -43.803 1.00 91.44 750 TYR A C 1
ATOM 6084 O O . TYR A 1 750 ? -9.032 -12.560 -44.616 1.00 91.44 750 TYR A O 1
ATOM 6092 N N . PHE A 1 751 ? -6.880 -12.120 -44.130 1.00 93.12 751 PHE A N 1
ATOM 6093 C CA . PHE A 1 751 ? -6.389 -11.810 -45.471 1.00 93.12 751 PHE A CA 1
ATOM 6094 C C . PHE A 1 751 ? -4.857 -11.882 -45.460 1.00 93.12 751 PHE A C 1
ATOM 6096 O O . PHE A 1 751 ? -4.237 -11.959 -44.399 1.00 93.12 751 PHE A O 1
ATOM 6103 N N . THR A 1 752 ? -4.230 -11.833 -46.630 1.00 93.00 752 THR A N 1
ATOM 6104 C CA . THR A 1 752 ? -2.772 -11.806 -46.796 1.00 93.00 752 THR A CA 1
ATOM 6105 C C . THR A 1 752 ? -2.293 -10.453 -47.315 1.00 93.00 752 THR A C 1
ATOM 6107 O O . THR A 1 752 ? -3.070 -9.658 -47.844 1.00 93.00 752 THR A O 1
ATOM 6110 N N . PHE A 1 753 ? -0.987 -10.191 -47.233 1.00 93.12 753 PHE A N 1
ATOM 6111 C CA . PHE A 1 753 ? -0.397 -8.997 -47.844 1.00 93.12 753 PHE A CA 1
ATOM 6112 C C . PHE A 1 753 ? -0.722 -8.892 -49.347 1.00 93.12 753 PHE A C 1
ATOM 6114 O O . PHE A 1 753 ? -1.070 -7.820 -49.846 1.00 93.12 753 PHE A O 1
ATOM 6121 N N . LYS A 1 754 ? -0.679 -10.022 -50.070 1.00 90.62 754 LYS A N 1
ATOM 6122 C CA . LYS A 1 754 ? -0.981 -10.079 -51.511 1.00 90.62 754 LYS A CA 1
ATOM 6123 C C . LYS A 1 754 ? -2.421 -9.686 -51.827 1.00 90.62 754 LYS A C 1
ATOM 6125 O O . LYS A 1 754 ? -2.671 -9.162 -52.907 1.00 90.62 754 LYS A O 1
ATOM 6130 N N . ASP A 1 755 ? -3.341 -9.896 -50.893 1.00 92.06 755 ASP A N 1
ATOM 6131 C CA . ASP A 1 755 ? -4.742 -9.528 -51.072 1.00 92.06 755 ASP A CA 1
ATOM 6132 C C . ASP A 1 755 ? -4.969 -8.014 -51.013 1.00 92.06 755 ASP A C 1
ATOM 6134 O O . ASP A 1 755 ? -5.904 -7.507 -51.639 1.00 92.06 755 ASP A O 1
ATOM 6138 N N . LEU A 1 756 ? -4.113 -7.294 -50.278 1.00 92.62 756 LEU A N 1
ATOM 6139 C CA . LEU A 1 756 ? -4.237 -5.857 -50.037 1.00 92.62 756 LEU A CA 1
ATOM 6140 C C . LEU A 1 756 ? -3.335 -5.002 -50.929 1.00 92.62 756 LEU A C 1
ATOM 6142 O O . LEU A 1 756 ? -3.705 -3.871 -51.245 1.00 92.62 756 LEU A O 1
ATOM 6146 N N . LYS A 1 757 ? -2.164 -5.506 -51.337 1.00 90.06 757 LYS A N 1
ATOM 6147 C CA . LYS A 1 757 ? -1.124 -4.691 -51.991 1.00 90.06 757 LYS A CA 1
ATOM 6148 C C . LYS A 1 757 ? -1.585 -3.992 -53.272 1.00 90.06 757 LYS A C 1
ATOM 6150 O O . LYS A 1 757 ? -1.109 -2.903 -53.572 1.00 90.06 757 LYS A O 1
ATOM 6155 N N . ASP A 1 758 ? -2.542 -4.566 -53.994 1.00 89.25 758 ASP A N 1
ATOM 6156 C CA . ASP A 1 758 ? -3.038 -4.021 -55.264 1.00 89.25 758 ASP A CA 1
ATOM 6157 C C . ASP A 1 758 ? -4.326 -3.189 -55.097 1.00 89.25 758 ASP A C 1
ATOM 6159 O O . ASP A 1 758 ? -4.862 -2.663 -56.071 1.00 89.25 758 ASP A O 1
ATOM 6163 N N . LEU A 1 759 ? -4.830 -3.032 -53.866 1.00 90.50 759 LEU A N 1
ATOM 6164 C CA . LEU A 1 759 ? -6.020 -2.233 -53.571 1.00 90.50 759 LEU A CA 1
ATOM 6165 C C . LEU A 1 759 ? -5.686 -0.744 -53.367 1.00 90.50 759 LEU A C 1
ATOM 6167 O O . LEU A 1 759 ? -4.556 -0.357 -53.049 1.00 90.50 759 LEU A O 1
ATOM 6171 N N . ASP A 1 760 ? -6.713 0.091 -53.551 1.00 89.44 760 ASP A N 1
ATOM 6172 C CA . ASP A 1 760 ? -6.686 1.511 -53.197 1.00 89.44 760 ASP A CA 1
ATOM 6173 C C . ASP A 1 760 ? -6.589 1.696 -51.674 1.00 89.44 760 ASP A C 1
ATOM 6175 O O . ASP A 1 760 ? -7.240 0.971 -50.915 1.00 89.44 760 ASP A O 1
ATOM 6179 N N . SER A 1 761 ? -5.819 2.688 -51.223 1.00 88.88 761 SER A N 1
ATOM 6180 C CA . SER A 1 761 ? -5.536 2.907 -49.799 1.00 88.88 761 SER A CA 1
ATOM 6181 C C . SER A 1 761 ? -6.797 3.115 -48.959 1.00 88.88 761 SER A C 1
ATOM 6183 O O . SER A 1 761 ? -6.889 2.543 -47.876 1.00 88.88 761 SER A O 1
ATOM 6185 N N . LYS A 1 762 ? -7.818 3.829 -49.462 1.00 89.44 762 LYS A N 1
ATOM 6186 C CA . LYS A 1 762 ? -9.080 4.013 -48.715 1.00 89.44 762 LYS A CA 1
ATOM 6187 C C . LYS A 1 762 ? -9.819 2.695 -48.540 1.00 89.44 762 LYS A C 1
ATOM 6189 O O . LYS A 1 762 ? -10.421 2.435 -47.501 1.00 89.44 762 LYS A O 1
ATOM 6194 N N . LYS A 1 763 ? -9.768 1.841 -49.563 1.00 92.31 763 LYS A N 1
ATOM 6195 C CA . LYS A 1 763 ? -10.371 0.511 -49.502 1.00 92.31 763 LYS A CA 1
ATOM 6196 C C . LYS A 1 763 ? -9.629 -0.377 -48.500 1.00 92.31 763 LYS A C 1
ATOM 6198 O O . LYS A 1 763 ? -10.282 -1.064 -47.722 1.00 92.31 763 LYS A O 1
ATOM 6203 N N . VAL A 1 764 ? -8.297 -0.315 -48.455 1.00 91.75 764 VAL A N 1
ATOM 6204 C CA . VAL A 1 764 ? -7.477 -1.016 -47.449 1.00 91.75 764 VAL A CA 1
ATOM 6205 C C . VAL A 1 764 ? -7.777 -0.518 -46.030 1.00 91.75 764 VAL A C 1
ATOM 6207 O O . VAL A 1 764 ? -7.965 -1.331 -45.126 1.00 91.75 764 VAL A O 1
ATOM 6210 N N . GLU A 1 765 ? -7.882 0.794 -45.815 1.00 90.69 765 GLU A N 1
ATOM 6211 C CA . GLU A 1 765 ? -8.214 1.381 -44.507 1.00 90.69 765 GLU A CA 1
ATOM 6212 C C . GLU A 1 765 ? -9.550 0.865 -43.960 1.00 90.69 765 GLU A C 1
ATOM 6214 O O . GLU A 1 765 ? -9.628 0.479 -42.790 1.00 90.69 765 GLU A O 1
ATOM 6219 N N . LEU A 1 766 ? -10.577 0.803 -44.815 1.00 92.12 766 LEU A N 1
ATOM 6220 C CA . LEU A 1 766 ? -11.889 0.257 -44.468 1.00 92.12 766 LEU A CA 1
ATOM 6221 C C . LEU A 1 766 ? -11.832 -1.252 -44.229 1.00 92.12 766 LEU A C 1
ATOM 6223 O O . LEU A 1 766 ? -12.315 -1.725 -43.204 1.00 92.12 766 LEU A O 1
ATOM 6227 N N . LEU A 1 767 ? -11.196 -2.020 -45.119 1.00 92.25 767 LEU A N 1
ATOM 6228 C CA . LEU A 1 767 ? -11.086 -3.482 -44.993 1.00 92.25 767 LEU A CA 1
ATOM 6229 C C . LEU A 1 767 ? -10.296 -3.925 -43.759 1.00 92.25 767 LEU A C 1
ATOM 6231 O O . LEU A 1 767 ? -10.444 -5.062 -43.314 1.00 92.25 767 LEU A O 1
ATOM 6235 N N . THR A 1 768 ? -9.478 -3.031 -43.208 1.00 90.69 768 THR A N 1
ATOM 6236 C CA . THR A 1 768 ? -8.645 -3.287 -42.030 1.00 90.69 768 THR A CA 1
ATOM 6237 C C . THR A 1 768 ? -9.087 -2.516 -40.791 1.00 90.69 768 THR A C 1
ATOM 6239 O O . THR A 1 768 ? -8.392 -2.559 -39.776 1.00 90.69 768 THR A O 1
ATOM 6242 N N . SER A 1 769 ? -10.218 -1.803 -40.847 1.00 90.69 769 SER A N 1
ATOM 6243 C CA . SER A 1 769 ? -10.739 -1.042 -39.710 1.00 90.69 769 SER A CA 1
ATOM 6244 C C . SER A 1 769 ? -11.003 -1.947 -38.500 1.00 90.69 769 SER A C 1
ATOM 6246 O O . SER A 1 769 ? -11.236 -3.147 -38.648 1.00 90.69 769 SER A O 1
ATOM 6248 N N . ILE A 1 770 ? -10.994 -1.374 -37.292 1.00 89.06 770 ILE A N 1
ATOM 6249 C CA . ILE A 1 770 ? -11.230 -2.129 -36.048 1.00 89.06 770 ILE A CA 1
ATOM 6250 C C . ILE A 1 770 ? -12.589 -2.849 -36.096 1.00 89.06 770 ILE A C 1
ATOM 6252 O O . ILE A 1 770 ? -12.682 -4.023 -35.745 1.00 89.06 770 ILE A O 1
ATOM 6256 N N . TYR A 1 771 ? -13.624 -2.182 -36.608 1.00 90.06 771 TYR A N 1
ATOM 6257 C CA . TYR A 1 771 ? -14.966 -2.751 -36.740 1.00 90.06 771 TYR A CA 1
ATOM 6258 C C . TYR A 1 771 ? -15.033 -3.850 -37.803 1.00 90.06 771 TYR A C 1
ATOM 6260 O O . TYR A 1 771 ? -15.698 -4.866 -37.611 1.00 90.06 771 TYR A O 1
ATOM 6268 N N . THR A 1 772 ? -14.290 -3.695 -38.899 1.00 91.94 772 THR A N 1
ATOM 6269 C CA . THR A 1 772 ? -14.175 -4.738 -39.925 1.00 91.94 772 THR A CA 1
ATOM 6270 C C . THR A 1 772 ? -13.500 -5.981 -39.367 1.00 91.94 772 THR A C 1
ATOM 6272 O O . THR A 1 772 ? -13.990 -7.090 -39.570 1.00 91.94 772 THR A O 1
ATOM 6275 N N . LYS A 1 773 ? -12.415 -5.793 -38.604 1.00 91.25 773 LYS A N 1
ATOM 6276 C CA . LYS A 1 773 ? -11.719 -6.882 -37.916 1.00 91.25 773 LYS A CA 1
ATOM 6277 C C . LYS A 1 773 ? -12.663 -7.632 -36.980 1.00 91.25 773 LYS A C 1
ATOM 6279 O O . LYS A 1 773 ? -12.724 -8.857 -37.034 1.00 91.25 773 LYS A O 1
ATOM 6284 N N . TRP A 1 774 ? -13.443 -6.901 -36.188 1.00 91.12 774 TRP A N 1
ATOM 6285 C CA . TRP A 1 774 ? -14.444 -7.494 -35.306 1.00 91.12 774 TRP A CA 1
ATOM 6286 C C . TRP A 1 774 ? -15.487 -8.312 -36.088 1.00 91.12 774 TRP A C 1
ATOM 6288 O O . TRP A 1 774 ? -15.846 -9.421 -35.688 1.00 91.12 774 TRP A O 1
ATOM 6298 N N . GLY A 1 775 ? -15.914 -7.823 -37.256 1.00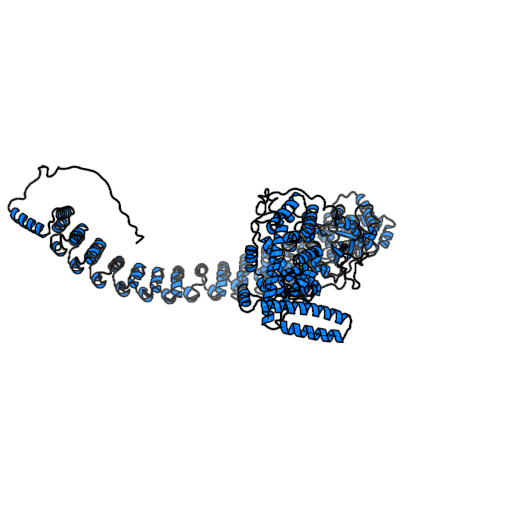 91.75 775 GLY A N 1
ATOM 6299 C CA . GLY A 1 775 ? -16.791 -8.568 -38.158 1.00 91.75 775 GLY A CA 1
ATOM 6300 C C . GLY A 1 775 ? -16.181 -9.873 -38.682 1.00 91.75 775 GLY A C 1
ATOM 6301 O O . GLY A 1 775 ? -16.885 -10.887 -38.726 1.00 91.75 775 GLY A O 1
ATOM 6302 N N . TYR A 1 776 ? -14.883 -9.889 -39.011 1.00 93.88 776 TYR A N 1
ATOM 6303 C CA . TYR A 1 776 ? -14.170 -11.121 -39.376 1.00 93.88 776 TYR A CA 1
ATOM 6304 C C . TYR A 1 776 ? -14.069 -12.095 -38.194 1.00 93.88 776 TYR A C 1
ATOM 6306 O O . TYR A 1 776 ? -14.410 -13.269 -38.340 1.00 93.88 776 TYR A O 1
ATOM 6314 N N . GLU A 1 777 ? -13.678 -11.605 -37.012 1.00 91.75 777 GLU A N 1
ATOM 6315 C CA . GLU A 1 777 ? -13.568 -12.387 -35.768 1.00 91.75 777 GLU A CA 1
ATOM 6316 C C . GLU A 1 777 ? -14.889 -13.093 -35.423 1.00 91.75 777 GLU A C 1
ATOM 6318 O O . GLU A 1 777 ? -14.907 -14.265 -35.036 1.00 91.75 777 GLU A O 1
ATOM 6323 N N . LYS A 1 778 ? -16.017 -12.401 -35.613 1.00 93.00 778 LYS A N 1
ATOM 6324 C CA . LYS A 1 778 ? -17.367 -12.935 -35.374 1.00 93.00 778 LYS A CA 1
ATOM 6325 C C . LYS A 1 778 ? -17.971 -13.672 -36.570 1.00 93.00 778 LYS A C 1
ATOM 6327 O O . LYS A 1 778 ? -19.066 -14.219 -36.450 1.00 93.00 778 LYS A O 1
ATOM 6332 N N . LYS A 1 779 ? -17.255 -13.746 -37.697 1.00 92.38 779 LYS A N 1
ATOM 6333 C CA . LYS A 1 779 ? -17.676 -14.413 -38.941 1.00 92.38 779 LYS A CA 1
ATOM 6334 C C . LYS A 1 779 ? -18.981 -13.856 -39.527 1.00 92.38 779 LYS A C 1
ATOM 6336 O O . LYS A 1 779 ? -19.763 -14.607 -40.110 1.00 92.38 779 LYS A O 1
ATOM 6341 N N . TYR A 1 780 ? -19.224 -12.552 -39.390 1.00 92.94 780 TYR A N 1
ATOM 6342 C CA . TYR A 1 780 ? -20.375 -11.894 -40.025 1.00 92.94 780 TYR A CA 1
ATOM 6343 C C . TYR A 1 780 ? -20.209 -11.799 -41.545 1.00 92.94 780 TYR A C 1
ATOM 6345 O O . TYR A 1 780 ? -21.179 -11.938 -42.290 1.00 92.94 780 TYR A O 1
ATOM 6353 N N . PHE A 1 781 ? -18.970 -11.610 -41.990 1.00 94.00 781 PHE A N 1
ATOM 6354 C CA . PHE A 1 781 ? -18.533 -11.590 -43.382 1.00 94.00 781 PHE A CA 1
ATOM 6355 C C . PHE A 1 781 ? -17.069 -12.042 -43.459 1.00 94.00 781 PHE A C 1
ATOM 6357 O O . PHE A 1 781 ? -16.371 -12.105 -42.445 1.00 94.00 781 PHE A O 1
ATOM 6364 N N . THR A 1 782 ? -16.600 -12.351 -44.661 1.00 93.25 782 THR A N 1
ATOM 6365 C CA . THR A 1 782 ? -15.198 -12.657 -44.969 1.00 93.25 782 THR A CA 1
ATOM 6366 C C . THR A 1 782 ? -14.540 -11.513 -45.739 1.00 93.25 782 THR A C 1
ATOM 6368 O O . THR A 1 782 ? -15.210 -10.596 -46.216 1.00 93.25 782 THR A O 1
ATOM 6371 N N . PHE A 1 783 ? -13.216 -11.550 -45.885 1.00 93.94 783 PHE A N 1
ATOM 6372 C CA . PHE A 1 783 ? -12.514 -10.580 -46.723 1.00 93.94 783 PHE A CA 1
ATOM 6373 C C . PHE A 1 783 ? -13.026 -10.589 -48.175 1.00 93.94 783 PHE A C 1
ATOM 6375 O O . PHE A 1 783 ? -13.262 -9.526 -48.747 1.00 93.94 783 PHE A O 1
ATOM 6382 N N . GLU A 1 784 ? -13.276 -11.771 -48.746 1.00 91.69 784 GLU A N 1
ATOM 6383 C CA . GLU A 1 784 ? -13.807 -11.912 -50.110 1.00 91.69 784 GLU A CA 1
ATOM 6384 C C . GLU A 1 784 ? -15.209 -11.306 -50.256 1.00 91.69 784 GLU A C 1
ATOM 6386 O O . GLU A 1 784 ? -15.507 -10.671 -51.269 1.00 91.69 784 GLU A O 1
ATOM 6391 N N . ASP A 1 785 ? -16.038 -11.416 -49.215 1.00 92.56 785 ASP A N 1
ATOM 6392 C CA . ASP A 1 785 ? -17.365 -10.795 -49.180 1.00 92.56 785 ASP A CA 1
ATOM 6393 C C . ASP A 1 785 ? -17.290 -9.259 -49.246 1.00 92.56 785 ASP A C 1
ATOM 6395 O O . ASP A 1 785 ? -18.109 -8.617 -49.905 1.00 92.56 785 ASP A O 1
ATOM 6399 N N . LEU A 1 786 ? -16.306 -8.653 -48.575 1.00 93.06 786 LEU A N 1
ATOM 6400 C CA . LEU A 1 786 ? -16.146 -7.197 -48.533 1.00 93.06 786 LEU A CA 1
ATOM 6401 C C . LEU A 1 786 ? -15.361 -6.636 -49.721 1.00 93.06 786 LEU A C 1
ATOM 6403 O O . LEU A 1 786 ? -15.641 -5.526 -50.182 1.00 93.06 786 LEU A O 1
ATOM 6407 N N . LYS A 1 787 ? -14.391 -7.386 -50.251 1.00 90.25 787 LYS A N 1
ATOM 6408 C CA . LYS A 1 787 ? -13.524 -6.957 -51.358 1.00 90.25 787 LYS A CA 1
ATOM 6409 C C . LYS A 1 787 ? -14.316 -6.605 -52.615 1.00 90.25 787 LYS A C 1
ATOM 6411 O O . LYS A 1 787 ? -13.906 -5.711 -53.357 1.00 90.25 787 LYS A O 1
ATOM 6416 N N . ILE A 1 788 ? -15.448 -7.263 -52.851 1.00 89.62 788 ILE A N 1
ATOM 6417 C CA . ILE A 1 788 ? -16.296 -7.026 -54.027 1.00 89.62 788 ILE A CA 1
ATOM 6418 C C . ILE A 1 788 ? -17.180 -5.775 -53.916 1.00 89.62 788 ILE A C 1
ATOM 6420 O O . ILE A 1 788 ? -17.721 -5.332 -54.927 1.00 89.62 788 ILE A O 1
ATOM 6424 N N . LEU A 1 789 ? -17.326 -5.186 -52.723 1.00 91.12 789 LEU A N 1
ATOM 6425 C CA . LEU A 1 789 ? -18.172 -4.010 -52.521 1.00 91.12 789 LEU A CA 1
ATOM 6426 C C . LEU A 1 789 ? -17.528 -2.737 -53.091 1.00 91.12 789 LEU A C 1
ATOM 6428 O O . LEU A 1 789 ? -16.301 -2.560 -53.076 1.00 91.12 789 LEU A O 1
ATOM 6432 N N . ASP A 1 790 ? -18.375 -1.827 -53.577 1.00 90.44 790 ASP A N 1
ATOM 6433 C CA . ASP A 1 790 ? -17.981 -0.442 -53.830 1.00 90.44 790 ASP A CA 1
ATOM 6434 C C . ASP A 1 790 ? -17.677 0.292 -52.509 1.00 90.44 790 ASP A C 1
ATOM 6436 O O . ASP A 1 790 ? -18.001 -0.189 -51.421 1.00 90.44 790 ASP A O 1
ATOM 6440 N N . LEU A 1 791 ? -17.013 1.447 -52.597 1.00 88.81 791 LEU A N 1
ATOM 6441 C CA . LEU A 1 791 ? -16.514 2.163 -51.420 1.00 88.81 791 LEU A CA 1
ATOM 6442 C C . LEU A 1 791 ? -17.643 2.634 -50.486 1.00 88.81 791 LEU A C 1
ATOM 6444 O O . LEU A 1 791 ? -17.477 2.584 -49.267 1.00 88.81 791 LEU A O 1
ATOM 6448 N N . ASP A 1 792 ? -18.789 3.047 -51.032 1.00 86.81 792 ASP A N 1
ATOM 6449 C CA . ASP A 1 792 ? -19.915 3.559 -50.245 1.00 86.81 792 ASP A CA 1
ATOM 6450 C C . ASP A 1 792 ? -20.597 2.424 -49.477 1.00 86.81 792 ASP A C 1
ATOM 6452 O O . ASP A 1 792 ? -20.822 2.530 -48.267 1.00 86.81 792 ASP A O 1
ATOM 6456 N N . LYS A 1 793 ? -20.876 1.302 -50.151 1.00 88.75 793 LYS A N 1
ATOM 6457 C CA . LYS A 1 793 ? -21.419 0.100 -49.506 1.00 88.75 793 LYS A CA 1
ATOM 6458 C C . LYS A 1 793 ? -20.448 -0.484 -48.492 1.00 88.75 793 LYS A C 1
ATOM 6460 O O . LYS A 1 793 ? -20.894 -0.870 -47.414 1.00 88.75 793 LYS A O 1
ATOM 6465 N N . LEU A 1 794 ? -19.154 -0.528 -48.804 1.00 91.31 794 LEU A N 1
ATOM 6466 C CA . LEU A 1 794 ? -18.125 -1.011 -47.885 1.00 91.31 794 LEU A CA 1
ATOM 6467 C C . LEU A 1 794 ? -18.086 -0.166 -46.611 1.00 91.31 794 LEU A C 1
ATOM 6469 O O . LEU A 1 794 ? -18.165 -0.723 -45.524 1.00 91.31 794 LEU A O 1
ATOM 6473 N N . THR A 1 795 ? -18.047 1.163 -46.751 1.00 88.88 795 THR A N 1
ATOM 6474 C CA . THR A 1 795 ? -18.023 2.101 -45.615 1.00 88.88 795 THR A CA 1
ATOM 6475 C C . THR A 1 795 ? -19.175 1.837 -44.653 1.00 88.88 795 THR A C 1
ATOM 6477 O O . THR A 1 795 ? -18.988 1.813 -43.438 1.00 88.88 795 THR A O 1
ATOM 6480 N N . ILE A 1 796 ? -20.373 1.611 -45.196 1.00 86.75 796 ILE A N 1
ATOM 6481 C CA . ILE A 1 796 ? -21.548 1.335 -44.377 1.00 86.75 796 ILE A CA 1
ATOM 6482 C C . ILE A 1 796 ? -21.462 -0.068 -43.773 1.00 86.75 796 ILE A C 1
ATOM 6484 O O . ILE A 1 796 ? -21.641 -0.207 -42.565 1.00 86.75 796 ILE A O 1
ATOM 6488 N N . ALA A 1 797 ? -21.132 -1.090 -44.569 1.00 86.38 797 ALA A N 1
ATOM 6489 C CA . ALA A 1 797 ? -21.037 -2.484 -44.127 1.00 86.38 797 ALA A CA 1
ATOM 6490 C C . ALA A 1 797 ? -20.084 -2.674 -42.939 1.00 86.38 797 ALA A C 1
ATOM 6492 O O . ALA A 1 797 ? -20.314 -3.541 -42.098 1.00 86.38 797 ALA A O 1
ATOM 6493 N N . THR A 1 798 ? -19.029 -1.860 -42.883 1.00 89.25 798 THR A N 1
ATOM 6494 C CA . THR A 1 798 ? -17.999 -1.884 -41.842 1.00 89.25 798 THR A CA 1
ATOM 6495 C C . THR A 1 798 ? -18.202 -0.834 -40.749 1.00 89.25 798 THR A C 1
ATOM 6497 O O . THR A 1 798 ? -17.322 -0.650 -39.912 1.00 89.25 798 THR A O 1
ATOM 6500 N N . SER A 1 799 ? -19.320 -0.106 -40.751 1.00 86.94 799 SER A N 1
ATOM 6501 C CA . SER A 1 799 ? -19.633 0.862 -39.695 1.00 86.94 799 SER A CA 1
ATOM 6502 C C . SER A 1 799 ? -20.052 0.160 -38.402 1.00 86.94 799 SER A C 1
ATOM 6504 O O . SER A 1 799 ? -20.684 -0.898 -38.435 1.00 86.94 799 SER A O 1
ATOM 6506 N N . THR A 1 800 ? -19.751 0.774 -37.256 1.00 85.62 800 THR A N 1
ATOM 6507 C CA . THR A 1 800 ? -20.082 0.250 -35.920 1.00 85.62 800 THR A CA 1
ATOM 6508 C C . THR A 1 800 ? -21.543 -0.182 -35.810 1.00 85.62 800 THR A C 1
ATOM 6510 O O . THR A 1 800 ? -21.830 -1.300 -35.394 1.00 85.62 800 THR A O 1
ATOM 6513 N N . ASN A 1 801 ? -22.459 0.668 -36.278 1.00 78.44 801 ASN A N 1
ATOM 6514 C CA . ASN A 1 801 ? -23.903 0.451 -36.177 1.00 78.44 801 ASN A CA 1
ATOM 6515 C C . ASN A 1 801 ? -24.350 -0.813 -36.926 1.00 78.44 801 ASN A C 1
ATOM 6517 O O . ASN A 1 801 ? -25.257 -1.520 -36.488 1.00 78.44 801 ASN A O 1
ATOM 6521 N N . ILE A 1 802 ? -23.724 -1.103 -38.069 1.00 83.75 802 ILE A N 1
ATOM 6522 C CA . ILE A 1 802 ? -24.038 -2.288 -38.871 1.00 83.75 802 ILE A CA 1
ATOM 6523 C C . ILE A 1 802 ? -23.458 -3.551 -38.232 1.00 83.75 802 ILE A C 1
ATOM 6525 O O . ILE A 1 802 ? -24.144 -4.572 -38.191 1.00 83.75 802 ILE A O 1
ATOM 6529 N N . ILE A 1 803 ? -22.242 -3.485 -37.682 1.00 86.38 803 ILE A N 1
ATOM 6530 C CA . ILE A 1 803 ? -21.632 -4.617 -36.967 1.00 86.38 803 ILE A CA 1
ATOM 6531 C C . ILE A 1 803 ? -22.494 -5.053 -35.777 1.00 86.38 803 ILE A C 1
ATOM 6533 O O . ILE A 1 803 ? -22.745 -6.244 -35.609 1.00 86.38 803 ILE A O 1
ATOM 6537 N N . GLU A 1 804 ? -23.030 -4.111 -35.005 1.00 82.31 804 GLU A N 1
ATOM 6538 C CA . GLU A 1 804 ? -23.934 -4.415 -33.886 1.00 82.31 804 GLU A CA 1
ATOM 6539 C C . GLU A 1 804 ? -25.279 -4.999 -34.346 1.00 82.31 804 GLU A C 1
ATOM 6541 O O . GLU A 1 804 ? -25.881 -5.821 -33.650 1.00 82.31 804 GLU A O 1
ATOM 6546 N N . CYS A 1 805 ? -25.757 -4.614 -35.537 1.00 78.38 805 CYS A N 1
ATOM 6547 C CA . CYS A 1 805 ? -26.932 -5.242 -36.141 1.00 78.38 805 CYS A CA 1
ATOM 6548 C C . CYS A 1 805 ? -26.658 -6.712 -36.491 1.00 78.38 805 CYS A C 1
ATOM 6550 O O . CYS A 1 805 ? -27.529 -7.555 -36.261 1.00 78.38 805 CYS A O 1
ATOM 6552 N N . TYR A 1 806 ? -25.463 -7.033 -37.001 1.00 84.88 806 TYR A N 1
ATOM 6553 C CA . TYR A 1 806 ? -25.050 -8.423 -37.217 1.00 84.88 806 TYR A CA 1
ATOM 6554 C C . TYR A 1 806 ? -24.940 -9.187 -35.893 1.00 84.88 806 TYR A C 1
ATOM 6556 O O . TYR A 1 806 ? -25.445 -10.304 -35.793 1.00 84.88 806 TYR A O 1
ATOM 6564 N N . GLU A 1 807 ? -24.356 -8.574 -34.861 1.00 84.12 807 GLU A N 1
ATOM 6565 C CA . GLU A 1 807 ? -24.224 -9.170 -33.524 1.00 84.12 807 GLU A CA 1
ATOM 6566 C C . GLU A 1 807 ? -25.573 -9.476 -32.873 1.00 84.12 807 GLU A C 1
ATOM 6568 O O . GLU A 1 807 ? -25.768 -10.550 -32.304 1.00 84.12 807 GLU A O 1
ATOM 6573 N N . SER A 1 808 ? -26.544 -8.583 -33.050 1.00 78.12 808 SER A N 1
ATOM 6574 C CA . SER A 1 808 ? -27.916 -8.776 -32.575 1.00 78.12 808 SER A CA 1
ATOM 6575 C C . SER A 1 808 ? -28.725 -9.763 -33.434 1.00 78.12 808 SER A C 1
ATOM 6577 O O . SER A 1 808 ? -29.922 -9.925 -33.201 1.00 78.12 808 SER A O 1
ATOM 6579 N N . ASN A 1 809 ? -28.118 -10.400 -34.449 1.00 76.38 809 ASN A N 1
ATOM 6580 C CA . ASN A 1 809 ? -28.792 -11.230 -35.460 1.00 76.38 809 ASN A CA 1
ATOM 6581 C C . ASN A 1 809 ? -29.980 -10.525 -36.142 1.00 76.38 809 ASN A C 1
ATOM 6583 O O . ASN A 1 809 ? -30.941 -11.170 -36.566 1.00 76.38 809 ASN A O 1
ATOM 6587 N N . TYR A 1 810 ? -29.933 -9.198 -36.249 1.00 74.12 810 TYR A N 1
ATOM 6588 C CA . TYR A 1 810 ? -31.047 -8.418 -36.774 1.00 74.12 810 TYR A CA 1
ATOM 6589 C C . TYR A 1 810 ? -31.202 -8.600 -38.294 1.00 74.12 810 TYR A C 1
ATOM 6591 O O . TYR A 1 810 ? -32.318 -8.748 -38.785 1.00 74.12 810 TYR A O 1
ATOM 6599 N N . PHE A 1 811 ? -30.088 -8.674 -39.024 1.00 75.50 811 PHE A N 1
ATOM 6600 C CA . PHE A 1 811 ? -30.007 -9.185 -40.397 1.00 75.50 811 PHE A CA 1
ATOM 6601 C C . PHE A 1 811 ? -28.632 -9.820 -40.627 1.00 75.50 811 PHE A C 1
ATOM 6603 O O . PHE A 1 811 ? -27.706 -9.610 -39.846 1.00 75.50 811 PHE A O 1
ATOM 6610 N N . LYS A 1 812 ? -28.480 -10.610 -41.689 1.00 85.25 812 LYS 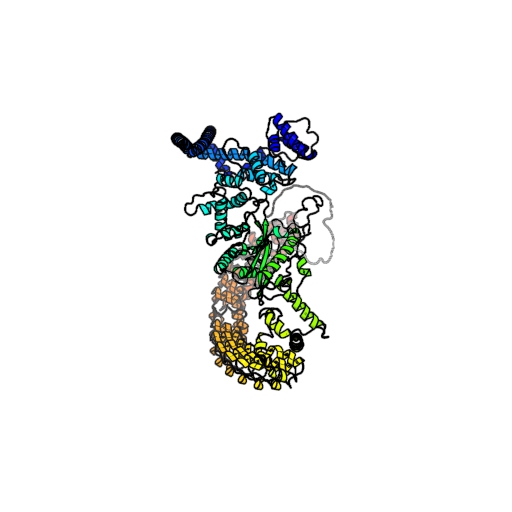A N 1
ATOM 6611 C CA . LYS A 1 812 ? -27.201 -11.206 -42.110 1.00 85.25 812 LYS A CA 1
ATOM 6612 C C . LYS A 1 812 ? -26.548 -10.375 -43.207 1.00 85.25 812 LYS A C 1
ATOM 6614 O O . LYS A 1 812 ? -27.231 -9.712 -43.982 1.00 85.25 812 LYS A O 1
ATOM 6619 N N . PHE A 1 813 ? -25.228 -10.493 -43.358 1.00 88.00 813 PHE A N 1
ATOM 6620 C CA . PHE A 1 813 ? -24.487 -9.786 -44.410 1.00 88.00 813 PHE A CA 1
ATOM 6621 C C . PHE A 1 813 ? -25.073 -9.998 -45.820 1.00 88.00 813 PHE A C 1
ATOM 6623 O O . PHE A 1 813 ? -25.186 -9.057 -46.596 1.00 88.00 813 PHE A O 1
ATOM 6630 N N . LYS A 1 814 ? -25.548 -11.209 -46.145 1.00 85.31 814 LYS A N 1
ATOM 6631 C CA . LYS A 1 814 ? -26.203 -11.477 -47.441 1.00 85.31 814 LYS A CA 1
ATOM 6632 C C . LYS A 1 814 ? -27.456 -10.625 -47.670 1.00 85.31 814 LYS A C 1
ATOM 6634 O O . LYS A 1 814 ? -27.651 -10.127 -48.770 1.00 85.31 814 LYS A O 1
ATOM 6639 N N . GLU A 1 815 ? -28.264 -10.429 -46.631 1.00 81.38 815 GLU A N 1
ATOM 6640 C CA . GLU A 1 815 ? -29.477 -9.604 -46.691 1.00 81.38 815 GLU A CA 1
ATOM 6641 C C . GLU A 1 815 ? -29.128 -8.115 -46.797 1.00 81.38 815 GLU A C 1
ATOM 6643 O O . GLU A 1 815 ? -29.822 -7.364 -47.474 1.00 81.38 815 GLU A O 1
ATOM 6648 N N . PHE A 1 816 ? -28.017 -7.689 -46.186 1.00 84.06 816 PHE A N 1
ATOM 6649 C CA . PHE A 1 816 ? -27.487 -6.332 -46.330 1.00 84.06 816 PHE A CA 1
ATOM 6650 C C . PHE A 1 816 ? -27.082 -6.017 -47.777 1.00 84.06 816 PHE A C 1
ATOM 6652 O O . PHE A 1 816 ? -27.403 -4.945 -48.290 1.00 84.06 816 PHE A O 1
ATOM 6659 N N . VAL A 1 817 ? -26.399 -6.948 -48.453 1.00 82.62 817 VAL A N 1
ATOM 6660 C CA . VAL A 1 817 ? -25.890 -6.739 -49.822 1.00 82.62 817 VAL A CA 1
ATOM 6661 C C . VAL A 1 817 ? -27.020 -6.474 -50.826 1.00 82.62 817 VAL A C 1
ATOM 6663 O O . VAL A 1 817 ? -26.831 -5.684 -51.758 1.00 82.62 817 VAL A O 1
ATOM 6666 N N . GLU A 1 818 ? -28.193 -7.076 -50.610 1.00 81.81 818 GLU A N 1
ATOM 6667 C CA . GLU A 1 818 ? -29.392 -6.924 -51.447 1.00 81.81 818 GLU A CA 1
ATOM 6668 C C . GLU A 1 818 ? -30.055 -5.538 -51.339 1.00 81.81 818 GLU A C 1
ATOM 6670 O O . GLU A 1 818 ? -30.850 -5.166 -52.205 1.00 81.81 818 GLU A O 1
ATOM 6675 N N . LEU A 1 819 ? -29.725 -4.743 -50.317 1.00 77.81 819 LEU A N 1
ATOM 6676 C CA . LEU A 1 819 ? -30.312 -3.422 -50.104 1.00 77.81 819 LEU A CA 1
ATOM 6677 C C . LEU A 1 819 ? -29.573 -2.330 -50.892 1.00 77.81 819 LEU A C 1
ATOM 6679 O O . LEU A 1 819 ? -28.359 -2.379 -51.135 1.00 77.81 819 LEU A O 1
ATOM 6683 N N . ASP A 1 820 ? -30.317 -1.293 -51.274 1.00 79.69 820 ASP A N 1
ATOM 6684 C CA . ASP A 1 820 ? -29.734 -0.055 -51.782 1.00 79.69 820 ASP A CA 1
ATOM 6685 C C . ASP A 1 820 ? -29.233 0.844 -50.633 1.00 79.69 820 ASP A C 1
ATOM 6687 O O . ASP A 1 820 ? -29.726 0.793 -49.504 1.00 79.69 820 ASP A O 1
ATOM 6691 N N . ILE A 1 821 ? -28.248 1.699 -50.928 1.00 73.06 821 ILE A N 1
ATOM 6692 C CA . ILE A 1 821 ? -27.581 2.566 -49.940 1.00 73.06 821 ILE A CA 1
ATOM 6693 C C . ILE A 1 821 ? -28.565 3.505 -49.224 1.00 73.06 821 ILE A C 1
ATOM 6695 O O . ILE A 1 821 ? -28.412 3.766 -48.030 1.00 73.06 821 ILE A O 1
ATOM 6699 N N . LYS A 1 822 ? -29.579 4.021 -49.930 1.00 73.19 822 LYS A N 1
ATOM 6700 C CA . LYS A 1 822 ? -30.551 4.967 -49.362 1.00 73.19 822 LYS A CA 1
ATOM 6701 C C . LYS A 1 822 ? -31.420 4.275 -48.313 1.00 73.19 822 LYS A C 1
ATOM 6703 O O . LYS A 1 822 ? -31.705 4.854 -47.267 1.00 73.19 822 LYS A O 1
ATOM 6708 N N . ARG A 1 823 ? -31.811 3.030 -48.575 1.00 71.88 823 ARG A N 1
ATOM 6709 C CA . ARG A 1 823 ? -32.596 2.196 -47.665 1.00 71.88 823 ARG A CA 1
ATOM 6710 C C . ARG A 1 823 ? -31.778 1.762 -46.456 1.00 71.88 823 ARG A C 1
ATOM 6712 O O . ARG A 1 823 ? -32.294 1.826 -45.347 1.00 71.88 823 ARG A O 1
ATOM 6719 N N . ILE A 1 824 ? -30.504 1.422 -46.655 1.00 71.12 824 ILE A N 1
ATOM 6720 C CA . ILE A 1 824 ? -29.577 1.103 -45.561 1.00 71.12 824 ILE A CA 1
ATOM 6721 C C . ILE A 1 824 ? -29.427 2.303 -44.619 1.00 71.12 824 ILE A C 1
ATOM 6723 O O . ILE A 1 824 ? -29.665 2.158 -43.426 1.00 71.12 824 ILE A O 1
ATOM 6727 N N . LYS A 1 825 ? -29.114 3.499 -45.140 1.00 66.88 825 LYS A N 1
ATOM 6728 C CA . LYS A 1 825 ? -28.971 4.711 -44.311 1.00 66.88 825 LYS A CA 1
ATOM 6729 C C . LYS A 1 825 ? -30.231 5.005 -43.498 1.00 66.88 825 LYS A C 1
ATOM 6731 O O . LYS A 1 825 ? -30.148 5.168 -42.291 1.00 66.88 825 LYS A O 1
ATOM 6736 N N . ASN A 1 826 ? -31.408 4.951 -44.124 1.00 66.81 826 ASN A N 1
ATOM 6737 C CA . ASN A 1 826 ? -32.673 5.187 -43.420 1.00 66.81 826 ASN A CA 1
ATOM 6738 C C . ASN A 1 826 ? -32.942 4.170 -42.304 1.00 66.81 826 ASN A C 1
ATOM 6740 O O . ASN A 1 826 ? -33.432 4.531 -41.240 1.00 66.81 826 ASN A O 1
ATOM 6744 N N . ILE A 1 827 ? -32.657 2.891 -42.544 1.00 66.62 827 ILE A N 1
ATOM 6745 C CA . ILE A 1 827 ? -32.866 1.846 -41.542 1.00 66.62 827 ILE A CA 1
ATOM 6746 C C . ILE A 1 827 ? -31.878 2.033 -40.384 1.00 66.62 827 ILE A C 1
ATOM 6748 O O . ILE A 1 827 ? -32.278 1.940 -39.227 1.00 66.62 827 ILE A O 1
ATOM 6752 N N . CYS A 1 828 ? -30.616 2.328 -40.683 1.00 62.72 828 CYS A N 1
ATOM 6753 C CA . CYS A 1 828 ? -29.523 2.289 -39.717 1.00 62.72 828 CYS A CA 1
ATOM 6754 C C . CYS A 1 828 ? -29.349 3.586 -38.920 1.00 62.72 828 CYS A C 1
ATOM 6756 O O . CYS A 1 828 ? -29.105 3.498 -37.717 1.00 62.72 828 CYS A O 1
ATOM 6758 N N . ASP A 1 829 ? -29.552 4.755 -39.533 1.00 62.00 829 ASP A N 1
ATOM 6759 C CA . ASP A 1 829 ? -29.540 6.044 -38.829 1.00 62.00 829 ASP A CA 1
ATOM 6760 C C . ASP A 1 829 ? -30.724 6.124 -37.847 1.00 62.00 829 ASP A C 1
ATOM 6762 O O . ASP A 1 829 ? -30.554 6.502 -36.691 1.00 62.00 829 ASP A O 1
ATOM 6766 N N . ASP A 1 830 ? -31.914 5.656 -38.252 1.00 58.41 830 ASP A N 1
ATOM 6767 C CA . ASP A 1 830 ? -33.099 5.685 -37.388 1.00 58.41 830 ASP A CA 1
ATOM 6768 C C . ASP A 1 830 ? -33.082 4.567 -36.308 1.00 58.41 830 ASP A C 1
ATOM 6770 O O . ASP A 1 830 ? -33.838 4.648 -35.336 1.00 58.41 830 ASP A O 1
ATOM 6774 N N . LEU A 1 831 ? -32.334 3.463 -36.469 1.00 56.53 831 LEU A N 1
ATOM 6775 C CA . LEU A 1 831 ? -32.297 2.337 -35.503 1.00 56.53 831 LEU A CA 1
ATOM 6776 C C . LEU A 1 831 ? -31.385 2.589 -34.296 1.00 56.53 831 LEU A C 1
ATOM 6778 O O . LEU A 1 831 ? -31.609 1.985 -33.246 1.00 56.53 831 LEU A O 1
ATOM 6782 N N . PHE A 1 832 ? -30.385 3.461 -34.424 1.00 55.16 832 PHE A N 1
ATOM 6783 C CA . PHE A 1 832 ? -29.341 3.613 -33.411 1.00 55.16 832 PHE A CA 1
ATOM 6784 C C . PHE A 1 832 ? -29.783 4.439 -32.188 1.00 55.16 832 PHE A C 1
ATOM 6786 O O . PHE A 1 832 ? -29.405 4.100 -31.070 1.00 55.16 832 PHE A O 1
ATOM 6793 N N . GLU A 1 833 ? -30.647 5.450 -32.354 1.00 53.78 833 GLU A N 1
ATOM 6794 C CA . GLU A 1 833 ? -31.131 6.281 -31.229 1.00 53.78 833 GLU A CA 1
ATOM 6795 C C . GLU A 1 833 ? -32.066 5.539 -30.250 1.00 53.78 833 GLU A C 1
ATOM 6797 O O . GLU A 1 833 ? -32.161 5.916 -29.087 1.00 53.78 833 GLU A O 1
ATOM 6802 N N . TYR A 1 834 ? -32.735 4.460 -30.675 1.00 56.56 834 TYR A N 1
ATOM 6803 C CA . TYR A 1 834 ? -33.708 3.707 -29.856 1.00 56.56 834 TYR A CA 1
ATOM 6804 C C . TYR A 1 834 ? -33.410 2.198 -29.848 1.00 56.56 834 TYR A C 1
ATOM 6806 O O . TYR A 1 834 ? -34.313 1.356 -29.909 1.00 56.56 834 TYR A O 1
ATOM 6814 N N . LYS A 1 835 ? -32.112 1.885 -29.771 1.00 50.59 835 LYS A N 1
ATOM 6815 C CA . LYS A 1 835 ? -31.396 0.617 -30.018 1.00 50.59 835 LYS A CA 1
ATOM 6816 C C . LYS A 1 835 ? -31.929 -0.680 -29.372 1.00 50.59 835 LYS A C 1
ATOM 6818 O O . LYS A 1 835 ? -31.377 -1.739 -29.632 1.00 50.59 835 LYS A O 1
ATOM 6823 N N . MET A 1 836 ? -33.001 -0.653 -28.578 1.00 52.59 836 MET A N 1
ATOM 6824 C CA . MET A 1 836 ? -33.574 -1.849 -27.929 1.00 52.59 836 MET A CA 1
ATOM 6825 C C . MET A 1 836 ? -35.090 -2.034 -28.084 1.00 52.59 836 MET A C 1
ATOM 6827 O O . MET A 1 836 ? -35.611 -3.089 -27.727 1.00 52.59 836 MET A O 1
ATOM 6831 N N . LEU A 1 837 ? -35.832 -1.053 -28.606 1.00 54.59 837 LEU A N 1
ATOM 6832 C CA . LEU A 1 837 ? -37.284 -1.038 -28.390 1.00 54.59 837 LEU A CA 1
ATOM 6833 C C . LEU A 1 837 ? -38.110 -1.785 -29.438 1.00 54.59 837 LEU A C 1
ATOM 6835 O O . LEU A 1 837 ? -39.100 -2.408 -29.076 1.00 54.59 837 LEU A O 1
ATOM 6839 N N . LEU A 1 838 ? -37.705 -1.801 -30.710 1.00 58.97 838 LEU A N 1
ATOM 6840 C CA . LEU A 1 838 ? -38.443 -2.534 -31.752 1.00 58.97 838 LEU A CA 1
ATOM 6841 C C . LEU A 1 838 ? -38.013 -3.999 -31.906 1.00 58.97 838 LEU A C 1
ATOM 6843 O O . LEU A 1 838 ? -38.826 -4.810 -32.344 1.00 58.97 838 LEU A O 1
ATOM 6847 N N . GLN A 1 839 ? -36.793 -4.370 -31.497 1.00 63.53 839 GLN A N 1
ATOM 6848 C CA . GLN A 1 839 ? -36.310 -5.759 -31.599 1.00 63.53 839 GLN A CA 1
ATOM 6849 C C . GLN A 1 839 ? -37.180 -6.752 -30.807 1.00 63.53 839 GLN A C 1
ATOM 6851 O O . GLN A 1 839 ? -37.300 -7.909 -31.195 1.00 63.53 839 GLN A O 1
ATOM 6856 N N . LYS A 1 840 ? -37.837 -6.300 -29.728 1.00 68.81 840 LYS A N 1
ATOM 6857 C CA . LYS A 1 840 ? -38.775 -7.112 -28.937 1.00 68.81 840 LYS A CA 1
ATOM 6858 C C . LYS A 1 840 ? -40.114 -7.370 -29.652 1.00 68.81 840 LYS A C 1
ATOM 6860 O O . LYS A 1 840 ? -40.817 -8.306 -29.279 1.00 68.81 840 LYS A O 1
ATOM 6865 N N . TYR A 1 841 ? -40.480 -6.559 -30.651 1.00 76.38 841 TYR A N 1
ATOM 6866 C CA . TYR A 1 841 ? -41.848 -6.510 -31.193 1.00 76.38 841 TYR A CA 1
ATOM 6867 C C . TYR A 1 841 ? -41.975 -6.741 -32.703 1.00 76.38 841 TYR A C 1
ATOM 6869 O O . TYR A 1 841 ? -43.073 -7.068 -33.151 1.00 76.38 841 TYR A O 1
ATOM 6877 N N . CYS A 1 842 ? -40.908 -6.578 -33.488 1.00 74.31 842 CYS A N 1
ATOM 6878 C CA . CYS A 1 842 ? -40.932 -6.796 -34.936 1.00 74.31 842 CYS A CA 1
ATOM 6879 C C . CYS A 1 842 ? -39.584 -7.280 -35.480 1.00 74.31 842 CYS A C 1
ATOM 6881 O O . CYS A 1 842 ? -38.521 -6.995 -34.926 1.00 74.31 842 CYS A O 1
ATOM 6883 N N . THR A 1 843 ? -39.631 -7.974 -36.611 1.00 74.12 843 THR A N 1
ATOM 6884 C CA . THR A 1 843 ? -38.461 -8.492 -37.328 1.00 74.12 843 THR A CA 1
ATOM 6885 C C . THR A 1 843 ? -37.967 -7.522 -38.402 1.00 74.12 843 THR A C 1
ATOM 6887 O O . THR A 1 843 ? -38.725 -6.709 -38.938 1.00 74.12 843 THR A O 1
ATOM 6890 N N . PHE A 1 844 ? -36.697 -7.647 -38.799 1.00 74.06 844 PHE A N 1
ATOM 6891 C CA . PHE A 1 844 ? -36.145 -6.877 -39.919 1.00 74.06 844 PHE A CA 1
ATOM 6892 C C . PHE A 1 844 ? -36.953 -7.060 -41.213 1.00 74.06 844 PHE A C 1
ATOM 6894 O O . PHE A 1 844 ? -37.215 -6.090 -41.924 1.00 74.06 844 PHE A O 1
ATOM 6901 N N . SER A 1 845 ? -37.424 -8.283 -41.495 1.00 72.31 845 SER A N 1
ATOM 6902 C CA . SER A 1 845 ? -38.233 -8.553 -42.689 1.00 72.31 845 SER A CA 1
ATOM 6903 C C . SER A 1 845 ? -39.584 -7.834 -42.687 1.00 72.31 845 SER A C 1
ATOM 6905 O O . SER A 1 845 ? -40.149 -7.636 -43.758 1.00 72.31 845 SER A O 1
ATOM 6907 N N . GLU A 1 846 ? -40.115 -7.463 -41.525 1.00 75.81 846 GLU A N 1
ATOM 6908 C CA . GLU A 1 846 ? -41.361 -6.697 -41.416 1.00 75.81 846 GLU A CA 1
ATOM 6909 C C . GLU A 1 846 ? -41.125 -5.190 -41.556 1.00 75.81 846 GLU A C 1
ATOM 6911 O O . GLU A 1 846 ? -42.005 -4.467 -42.018 1.00 75.81 846 GLU A O 1
ATOM 6916 N N . LEU A 1 847 ? -39.934 -4.712 -41.188 1.00 75.31 847 LEU A N 1
ATOM 6917 C CA . LEU A 1 847 ? -39.560 -3.303 -41.292 1.00 75.31 847 LEU A CA 1
ATOM 6918 C C . LEU A 1 847 ? -39.010 -2.930 -42.664 1.00 75.31 847 LEU A C 1
ATOM 6920 O O . LEU A 1 847 ? -39.187 -1.785 -43.083 1.00 75.31 847 LEU A O 1
ATOM 6924 N N . LYS A 1 848 ? -38.364 -3.870 -43.368 1.00 70.44 848 LYS A N 1
ATOM 6925 C CA . LYS A 1 848 ? -37.645 -3.572 -44.612 1.00 70.44 848 LYS A CA 1
ATOM 6926 C C . LYS A 1 848 ? -38.528 -2.869 -45.636 1.00 70.44 848 LYS A C 1
ATOM 6928 O O . LYS A 1 848 ? -38.009 -2.009 -46.337 1.00 70.44 848 LYS A O 1
ATOM 6933 N N . ASP A 1 849 ? -39.826 -3.182 -45.695 1.00 75.56 849 ASP A N 1
ATOM 6934 C CA . ASP A 1 849 ? -40.799 -2.680 -46.680 1.00 75.56 849 ASP A CA 1
ATOM 6935 C C . ASP A 1 849 ? -41.598 -1.437 -46.246 1.00 75.56 849 ASP A C 1
ATOM 6937 O O . ASP A 1 849 ? -42.401 -0.921 -47.025 1.00 75.56 849 ASP A O 1
ATOM 6941 N N . LEU A 1 850 ? -41.362 -0.901 -45.043 1.00 79.00 850 LEU A N 1
ATOM 6942 C CA . LEU A 1 850 ? -42.035 0.307 -44.553 1.00 79.00 850 LEU A CA 1
ATOM 6943 C C . LEU A 1 850 ? -41.294 1.596 -44.945 1.00 79.00 850 LEU A C 1
ATOM 6945 O O . LEU A 1 850 ? -40.077 1.623 -45.118 1.00 79.00 850 LEU A O 1
ATOM 6949 N N . SER A 1 851 ? -42.034 2.706 -45.050 1.00 81.12 851 SER A N 1
ATOM 6950 C CA . SER A 1 851 ? -41.442 4.035 -45.247 1.00 81.12 851 SER A CA 1
ATOM 6951 C C . SER A 1 851 ? -40.803 4.571 -43.958 1.00 81.12 851 SER A C 1
ATOM 6953 O O . SER A 1 851 ? -41.253 4.252 -42.856 1.00 81.12 851 SER A O 1
ATOM 6955 N N . SER A 1 852 ? -39.792 5.443 -44.084 1.00 72.25 852 SER A N 1
ATOM 6956 C CA . SER A 1 852 ? -39.093 6.041 -42.927 1.00 72.25 852 SER A CA 1
ATOM 6957 C C . SER A 1 852 ? -40.053 6.772 -41.975 1.00 72.25 852 SER A C 1
ATOM 6959 O O . SER A 1 852 ? -39.998 6.546 -40.770 1.00 72.25 852 SER A O 1
ATOM 6961 N N . ASP A 1 853 ? -41.018 7.545 -42.487 1.00 79.81 853 ASP A N 1
ATOM 6962 C CA . ASP A 1 853 ? -41.990 8.253 -41.635 1.00 79.81 853 ASP A CA 1
ATOM 6963 C C . ASP A 1 853 ? -42.854 7.301 -40.799 1.00 79.81 853 ASP A C 1
ATOM 6965 O O . ASP A 1 853 ? -43.194 7.594 -39.649 1.00 79.81 853 ASP A O 1
ATOM 6969 N N . LYS A 1 854 ? -43.189 6.133 -41.359 1.00 84.69 854 LYS A N 1
ATOM 6970 C CA . LYS A 1 854 ? -43.961 5.105 -40.661 1.00 84.69 854 LYS A CA 1
ATOM 6971 C C . LYS A 1 854 ? -43.121 4.414 -39.595 1.00 84.69 854 LYS A C 1
ATOM 6973 O O . LYS A 1 854 ? -43.602 4.219 -38.483 1.00 84.69 854 LYS A O 1
ATOM 6978 N N . ILE A 1 855 ? -41.857 4.127 -39.899 1.00 79.12 855 ILE A N 1
ATOM 6979 C CA . ILE A 1 855 ? -40.892 3.599 -38.928 1.00 79.12 855 ILE A CA 1
ATOM 6980 C C . ILE A 1 855 ? -40.726 4.582 -37.760 1.00 79.12 855 ILE A C 1
ATOM 6982 O O . ILE A 1 855 ? -40.780 4.161 -36.608 1.00 79.12 855 ILE A O 1
ATOM 6986 N N . LYS A 1 856 ? -40.607 5.890 -38.024 1.00 79.44 856 LYS A N 1
ATOM 6987 C CA . LYS A 1 856 ? -40.516 6.928 -36.980 1.00 79.44 856 LYS A CA 1
ATOM 6988 C C . LYS A 1 856 ? -41.761 6.987 -36.101 1.00 79.44 856 LYS A C 1
ATOM 6990 O O . LYS A 1 856 ? -41.638 7.068 -34.883 1.00 79.44 856 LYS A O 1
ATOM 6995 N N . ALA A 1 857 ? -42.954 6.900 -36.689 1.00 83.06 857 ALA A N 1
ATOM 6996 C CA . ALA A 1 857 ? -44.189 6.864 -35.910 1.00 83.06 857 ALA A CA 1
ATOM 6997 C C . ALA A 1 857 ? -44.261 5.630 -35.005 1.00 83.06 857 ALA A C 1
ATOM 6999 O O . ALA A 1 857 ? -44.564 5.777 -33.829 1.00 83.06 857 ALA A O 1
ATOM 7000 N N . LEU A 1 858 ? -43.907 4.445 -35.512 1.00 82.81 858 LEU A N 1
ATOM 7001 C CA . LEU A 1 858 ? -43.912 3.183 -34.756 1.00 82.81 858 LEU A CA 1
ATOM 7002 C C . LEU A 1 858 ? -42.850 3.116 -33.641 1.00 82.81 858 LEU A C 1
ATOM 7004 O O . LEU A 1 858 ? -42.908 2.217 -32.805 1.00 82.81 858 LEU A O 1
ATOM 7008 N N . LYS A 1 859 ? -41.901 4.061 -33.620 1.00 78.31 859 LYS A N 1
ATOM 7009 C CA . LYS A 1 859 ? -40.861 4.212 -32.588 1.00 78.31 859 LYS A CA 1
ATOM 7010 C C . LYS A 1 859 ? -41.239 5.171 -31.462 1.00 78.31 859 LYS A C 1
ATOM 7012 O O . LYS A 1 859 ? -40.491 5.277 -30.496 1.00 78.31 859 LYS A O 1
ATOM 7017 N N . ASN A 1 860 ? -42.353 5.894 -31.576 1.00 82.75 860 ASN A N 1
ATOM 7018 C CA . ASN A 1 860 ? -42.737 6.879 -30.571 1.00 82.75 860 ASN A CA 1
ATOM 7019 C C . ASN A 1 860 ? -42.849 6.227 -29.173 1.00 82.75 860 ASN A C 1
ATOM 7021 O O . ASN A 1 860 ? -43.366 5.118 -29.036 1.00 82.75 860 ASN A O 1
ATOM 7025 N N . SER A 1 861 ? -42.372 6.912 -28.128 1.00 84.12 861 SER A N 1
ATOM 7026 C CA . SER A 1 861 ? -42.305 6.375 -26.759 1.00 84.12 861 SER A CA 1
ATOM 7027 C C . SER A 1 861 ? -43.658 5.894 -26.217 1.00 84.12 861 SER A C 1
ATOM 7029 O O . SER A 1 861 ? -43.714 4.930 -25.452 1.00 84.12 861 SER A O 1
ATOM 7031 N N . PHE A 1 862 ? -44.766 6.494 -26.652 1.00 86.19 862 PHE A N 1
ATOM 7032 C CA . PHE A 1 862 ? -46.114 6.058 -26.285 1.00 86.19 862 PHE A CA 1
ATOM 7033 C C . PHE A 1 862 ? -46.544 4.775 -27.011 1.00 86.19 862 PHE A C 1
ATOM 7035 O O . PHE A 1 862 ? -47.237 3.948 -26.420 1.00 86.19 862 PHE A O 1
ATOM 7042 N N . VAL A 1 863 ? -46.085 4.552 -28.248 1.00 87.00 863 VAL A N 1
ATOM 7043 C CA . VAL A 1 863 ? -46.289 3.284 -28.977 1.00 87.00 863 VAL A CA 1
ATOM 7044 C C . VAL A 1 863 ? -45.615 2.147 -28.222 1.00 87.00 863 VAL A C 1
ATOM 7046 O O . VAL A 1 863 ? -46.228 1.118 -27.958 1.00 87.00 863 VAL A O 1
ATOM 7049 N N . VAL A 1 864 ? -44.369 2.375 -27.815 1.00 83.44 864 VAL A N 1
ATOM 7050 C CA . VAL A 1 864 ? -43.583 1.444 -27.006 1.00 83.44 864 VAL A CA 1
ATOM 7051 C C . VAL A 1 864 ? -44.287 1.123 -25.689 1.00 83.44 864 VAL A C 1
ATOM 7053 O O . VAL A 1 864 ? -44.495 -0.050 -25.387 1.00 83.44 864 VAL A O 1
ATOM 7056 N N . LYS A 1 865 ? -44.739 2.150 -24.952 1.00 85.06 865 LYS A N 1
ATOM 7057 C CA . LYS A 1 865 ? -45.530 1.964 -23.725 1.00 85.06 865 LYS A CA 1
ATOM 7058 C C . LYS A 1 865 ? -46.779 1.116 -23.996 1.00 85.06 865 LYS A C 1
ATOM 7060 O O . LYS A 1 865 ? -47.153 0.295 -23.161 1.00 85.06 865 LYS A O 1
ATOM 7065 N N . GLY A 1 866 ? -47.417 1.293 -25.151 1.00 86.62 866 GLY A N 1
ATOM 7066 C CA . GLY A 1 866 ? -48.561 0.488 -25.571 1.00 86.62 866 GLY A CA 1
ATOM 7067 C C . GLY A 1 866 ? -48.218 -0.971 -25.876 1.00 86.62 866 GLY A C 1
ATOM 7068 O O . GLY A 1 866 ? -48.971 -1.854 -25.465 1.00 86.62 866 GLY A O 1
ATOM 7069 N N . TYR A 1 867 ? -47.075 -1.241 -26.514 1.00 88.12 867 TYR A N 1
ATOM 7070 C CA . TYR A 1 867 ? -46.579 -2.605 -26.722 1.00 88.12 867 TYR A CA 1
ATOM 7071 C C . TYR A 1 867 ? -46.260 -3.307 -25.396 1.00 88.12 867 TYR A C 1
ATOM 7073 O O . TYR A 1 867 ? -46.708 -4.434 -25.181 1.00 88.12 867 TYR A O 1
ATOM 7081 N N . ASP A 1 868 ? -45.538 -2.644 -24.484 1.00 86.88 868 ASP A N 1
ATOM 7082 C CA . ASP A 1 868 ? -45.171 -3.210 -23.177 1.00 86.88 868 ASP A CA 1
ATOM 7083 C C . ASP A 1 868 ? -46.404 -3.557 -22.334 1.00 86.88 868 ASP A C 1
ATOM 7085 O O . ASP A 1 868 ? -46.466 -4.629 -21.728 1.00 86.88 868 ASP A O 1
ATOM 7089 N N . ASN A 1 869 ? -47.421 -2.691 -22.358 1.00 88.38 869 ASN A N 1
ATOM 7090 C CA . ASN A 1 869 ? -48.684 -2.917 -21.654 1.00 88.38 869 ASN A CA 1
ATOM 7091 C C . ASN A 1 869 ? -49.695 -3.765 -22.446 1.00 88.38 869 ASN A C 1
ATOM 7093 O O . ASN A 1 869 ? -50.804 -4.002 -21.968 1.00 88.38 869 ASN A O 1
ATOM 7097 N N . LYS A 1 870 ? -49.318 -4.259 -23.633 1.00 89.56 870 LYS A N 1
ATOM 7098 C CA . LYS A 1 870 ? -50.139 -5.116 -24.505 1.00 89.56 870 LYS A CA 1
ATOM 7099 C C . LYS A 1 870 ? -51.481 -4.493 -24.917 1.00 89.56 870 LYS A C 1
ATOM 7101 O O . LYS A 1 870 ? -52.458 -5.213 -25.112 1.00 89.56 870 LYS A O 1
ATOM 7106 N N . TYR A 1 871 ? -51.539 -3.170 -25.079 1.00 91.19 871 TYR A N 1
ATOM 7107 C CA . TYR A 1 871 ? -52.742 -2.487 -25.578 1.00 91.19 871 TYR A CA 1
ATOM 7108 C C . TYR A 1 871 ? -52.967 -2.735 -27.075 1.00 91.19 871 TYR A C 1
ATOM 7110 O O . TYR A 1 871 ? -54.108 -2.806 -27.527 1.00 91.19 871 TYR A O 1
ATOM 7118 N N . PHE A 1 872 ? -51.880 -2.884 -27.830 1.00 90.62 872 PHE A N 1
ATOM 7119 C CA . PHE A 1 872 ? -51.848 -3.225 -29.253 1.00 90.62 872 PHE A CA 1
ATOM 7120 C C . PHE A 1 872 ? -50.517 -3.911 -29.586 1.00 90.62 872 PHE A C 1
ATOM 7122 O O . PHE A 1 872 ? -49.579 -3.897 -28.787 1.00 90.62 872 PHE A O 1
ATOM 7129 N N . THR A 1 873 ? -50.423 -4.515 -30.766 1.00 88.88 873 THR A N 1
ATOM 7130 C CA . THR A 1 873 ? -49.222 -5.175 -31.296 1.00 88.88 873 THR A CA 1
ATOM 7131 C C . THR A 1 873 ? -48.679 -4.446 -32.524 1.00 88.88 873 THR A C 1
ATOM 7133 O O . THR A 1 873 ? -49.363 -3.621 -33.129 1.00 88.88 873 THR A O 1
ATOM 7136 N N . PHE A 1 874 ? -47.450 -4.767 -32.941 1.00 87.19 874 PHE A N 1
ATOM 7137 C CA . PHE A 1 874 ? -46.887 -4.228 -34.184 1.00 87.19 874 PHE A CA 1
ATOM 7138 C C . PHE A 1 874 ? -47.789 -4.519 -35.395 1.00 87.19 874 PHE A C 1
ATOM 7140 O O . PHE A 1 874 ? -48.016 -3.646 -36.232 1.00 87.19 874 PHE A O 1
ATOM 7147 N N . ASN A 1 875 ? -48.364 -5.725 -35.456 1.00 86.06 875 ASN A N 1
ATOM 7148 C CA . ASN A 1 875 ? -49.272 -6.125 -36.530 1.00 86.06 875 ASN A CA 1
ATOM 7149 C C . ASN A 1 875 ? -50.567 -5.306 -36.557 1.00 86.06 875 ASN A C 1
ATOM 7151 O O . ASN A 1 875 ? -51.102 -5.080 -37.636 1.00 86.06 875 ASN A O 1
ATOM 7155 N N . ASP A 1 876 ? -51.031 -4.811 -35.409 1.00 87.88 876 ASP A N 1
ATOM 7156 C CA . ASP A 1 876 ? -52.214 -3.949 -35.351 1.00 87.88 876 ASP A CA 1
ATOM 7157 C C . ASP A 1 876 ? -51.954 -2.560 -35.953 1.00 87.88 876 ASP A C 1
ATOM 7159 O O . ASP A 1 876 ? -52.876 -1.914 -36.451 1.00 87.88 876 ASP A O 1
ATOM 7163 N N . LEU A 1 877 ? -50.701 -2.092 -35.921 1.00 88.81 877 LEU A N 1
ATOM 7164 C CA . LEU A 1 877 ? -50.321 -0.755 -36.380 1.00 88.81 877 LEU A CA 1
ATOM 7165 C C . LEU A 1 877 ? -49.720 -0.738 -37.789 1.00 88.81 877 LEU A C 1
ATOM 7167 O O . LEU A 1 877 ? -49.881 0.252 -38.507 1.00 88.81 877 LEU A O 1
ATOM 7171 N N . LYS A 1 878 ? -49.027 -1.804 -38.208 1.00 84.50 878 LYS A N 1
ATOM 7172 C CA . LYS A 1 878 ? -48.230 -1.814 -39.448 1.00 84.50 878 LYS A CA 1
ATOM 7173 C C . LYS A 1 878 ? -49.045 -1.561 -40.713 1.00 84.50 878 LYS A C 1
ATOM 7175 O O . LYS A 1 878 ? -48.489 -1.042 -41.676 1.00 84.50 878 LYS A O 1
ATOM 7180 N N . ASP A 1 879 ? -50.338 -1.868 -40.706 1.00 86.25 879 ASP A N 1
ATOM 7181 C CA . ASP A 1 879 ? -51.227 -1.708 -41.862 1.00 86.25 879 ASP A CA 1
ATOM 7182 C C . ASP A 1 879 ? -52.053 -0.406 -41.804 1.00 86.25 879 ASP A C 1
ATOM 7184 O O . ASP A 1 879 ? -52.701 -0.031 -42.780 1.00 86.25 879 ASP A O 1
ATOM 7188 N N . LEU A 1 880 ? -51.979 0.352 -40.703 1.00 88.88 880 LEU A N 1
ATOM 7189 C CA . LEU A 1 880 ? -52.678 1.632 -40.550 1.00 88.88 880 LEU A CA 1
ATOM 7190 C C . LEU A 1 880 ? -51.972 2.779 -41.290 1.00 88.88 880 LEU A C 1
ATOM 7192 O O . LEU A 1 880 ? -50.778 2.719 -41.606 1.00 88.88 880 LEU A O 1
ATOM 7196 N N . SER A 1 881 ? -52.716 3.856 -41.563 1.00 90.19 881 SER A N 1
ATOM 7197 C CA . SER A 1 881 ? -52.142 5.097 -42.091 1.00 90.19 881 SER A CA 1
ATOM 7198 C C . SER A 1 881 ? -51.297 5.810 -41.029 1.00 90.19 881 SER A C 1
ATOM 7200 O O . SER A 1 881 ? -51.537 5.679 -39.829 1.00 90.19 881 SER A O 1
ATOM 7202 N N . LEU A 1 882 ? -50.317 6.604 -41.472 1.00 88.81 882 LEU A N 1
ATOM 7203 C CA . LEU A 1 882 ? -49.400 7.326 -40.585 1.00 88.81 882 LEU A CA 1
ATOM 7204 C C . LEU A 1 882 ? -50.130 8.222 -39.569 1.00 88.81 882 LEU A C 1
ATOM 7206 O O . LEU A 1 882 ? -49.782 8.224 -38.391 1.00 88.81 882 LEU A O 1
ATOM 7210 N N . GLU A 1 883 ? -51.144 8.969 -40.011 1.00 88.50 883 GLU A N 1
ATOM 7211 C CA . GLU A 1 883 ? -51.922 9.854 -39.132 1.00 88.50 883 GLU A CA 1
ATOM 7212 C C . GLU A 1 883 ? -52.709 9.078 -38.078 1.00 88.50 883 GLU A C 1
ATOM 7214 O O . GLU A 1 883 ? -52.766 9.481 -36.916 1.00 88.50 883 GLU A O 1
ATOM 7219 N N . LYS A 1 884 ? -53.265 7.927 -38.462 1.00 89.69 884 LYS A N 1
ATOM 7220 C CA . LYS A 1 884 ? -54.051 7.092 -37.559 1.00 89.69 884 LYS A CA 1
ATOM 7221 C C . LYS A 1 884 ? -53.179 6.422 -36.503 1.00 89.69 884 LYS A C 1
ATOM 7223 O O . LYS A 1 884 ? -53.587 6.373 -35.348 1.00 89.69 884 LYS A O 1
ATOM 7228 N N . ILE A 1 885 ? -51.969 5.989 -36.872 1.00 90.81 885 ILE A N 1
ATOM 7229 C CA . ILE A 1 885 ? -50.958 5.525 -35.909 1.00 90.81 885 ILE A CA 1
ATOM 7230 C C . ILE A 1 885 ? -50.679 6.639 -34.902 1.00 90.81 885 ILE A C 1
ATOM 7232 O O . ILE A 1 885 ? -50.868 6.423 -33.713 1.00 90.81 885 ILE A O 1
ATOM 7236 N N . LYS A 1 886 ? -50.319 7.842 -35.375 1.00 89.81 886 LYS A N 1
ATOM 7237 C CA . LYS A 1 886 ? -49.974 8.970 -34.497 1.00 89.81 886 LYS A CA 1
ATOM 7238 C C . LYS A 1 886 ? -51.053 9.244 -33.457 1.00 89.81 886 LYS A C 1
ATOM 7240 O O . LYS A 1 886 ? -50.703 9.386 -32.295 1.00 89.81 886 LYS A O 1
ATOM 7245 N N . LEU A 1 887 ? -52.323 9.293 -33.864 1.00 90.31 887 LEU A N 1
ATOM 7246 C CA . LEU A 1 887 ? -53.440 9.596 -32.967 1.00 90.31 887 LEU A CA 1
ATOM 7247 C C . LEU A 1 887 ? -53.750 8.461 -31.992 1.00 90.31 887 LEU A C 1
ATOM 7249 O O . LEU A 1 887 ? -53.869 8.726 -30.804 1.00 90.31 887 LEU A O 1
ATOM 7253 N N . LEU A 1 888 ? -53.819 7.207 -32.453 1.00 89.25 888 LEU A N 1
ATOM 7254 C CA . LEU A 1 888 ? -54.113 6.050 -31.588 1.00 89.25 888 LEU A CA 1
ATOM 7255 C C . LEU A 1 888 ? -53.025 5.782 -30.545 1.00 89.25 888 LEU A C 1
ATOM 7257 O O . LEU A 1 888 ? -53.267 5.062 -29.572 1.00 89.25 888 LEU A O 1
ATOM 7261 N N . THR A 1 889 ? -51.837 6.340 -30.759 1.00 90.19 889 THR A N 1
ATOM 7262 C CA . THR A 1 889 ? -50.676 6.189 -29.889 1.00 90.19 889 THR A CA 1
ATOM 7263 C C . THR A 1 889 ? -50.227 7.522 -29.290 1.00 90.19 889 THR A C 1
ATOM 7265 O O . THR A 1 889 ? -49.072 7.640 -28.892 1.00 90.19 889 THR A O 1
ATOM 7268 N N . LEU A 1 890 ? -51.096 8.539 -29.230 1.00 90.50 890 LEU A N 1
ATOM 7269 C CA . LEU A 1 890 ? -50.838 9.738 -28.428 1.00 90.50 890 LEU A CA 1
ATOM 7270 C C . LEU A 1 890 ? -50.870 9.400 -26.937 1.00 90.50 890 LEU A C 1
ATOM 7272 O O . LEU A 1 890 ? -51.510 8.434 -26.518 1.00 90.50 890 LEU A O 1
ATOM 7276 N N . LYS A 1 891 ? -50.226 10.252 -26.132 1.00 90.44 891 LYS A N 1
ATOM 7277 C CA . LYS A 1 891 ? -50.240 10.169 -24.666 1.00 90.44 891 LYS A CA 1
ATOM 7278 C C . LYS A 1 891 ? -51.651 9.939 -24.122 1.00 90.44 891 LYS A C 1
ATOM 7280 O O . LYS A 1 891 ? -51.873 8.965 -23.415 1.00 90.44 891 LYS A O 1
ATOM 7285 N N . ASP A 1 892 ? -52.589 10.792 -24.519 1.00 89.88 892 ASP A N 1
ATOM 7286 C CA . ASP A 1 892 ? -53.972 10.766 -24.044 1.00 89.88 892 ASP A CA 1
ATOM 7287 C C . ASP A 1 892 ? -54.678 9.450 -24.402 1.00 89.88 892 ASP A C 1
ATOM 7289 O O . ASP A 1 892 ? -55.378 8.867 -23.578 1.00 89.88 892 ASP A O 1
ATOM 7293 N N . SER A 1 893 ? -54.441 8.918 -25.605 1.00 90.12 893 SER A N 1
ATOM 7294 C CA . SER A 1 893 ? -55.006 7.631 -26.026 1.00 90.12 893 SER A CA 1
ATOM 7295 C C . SER A 1 893 ? -54.422 6.460 -25.242 1.00 90.12 893 SER A C 1
ATOM 7297 O O . SER A 1 893 ? -55.164 5.583 -24.808 1.00 90.12 893 SER A O 1
ATOM 7299 N N . VAL A 1 894 ? -53.112 6.467 -24.985 1.00 89.94 894 VAL A N 1
ATOM 7300 C CA . VAL A 1 894 ? -52.462 5.435 -24.164 1.00 89.94 894 VAL A CA 1
ATOM 7301 C C . VAL A 1 894 ? -52.908 5.509 -22.702 1.00 89.94 894 VAL A C 1
ATOM 7303 O O . VAL A 1 894 ? -53.163 4.469 -22.096 1.00 89.94 894 VAL A O 1
ATOM 7306 N N . GLU A 1 895 ? -53.075 6.709 -22.145 1.00 88.38 895 GLU A N 1
ATOM 7307 C CA . GLU A 1 895 ? -53.638 6.906 -20.803 1.00 88.38 895 GLU A CA 1
ATOM 7308 C C . GLU A 1 895 ? -55.099 6.445 -20.716 1.00 88.38 895 GLU A C 1
ATOM 7310 O O . GLU A 1 895 ? -55.508 5.883 -19.696 1.00 88.38 895 GLU A O 1
ATOM 7315 N N . ALA A 1 896 ? -55.884 6.631 -21.780 1.00 87.19 896 ALA A N 1
ATOM 7316 C CA . ALA A 1 896 ? -57.248 6.119 -21.854 1.00 87.19 896 ALA A CA 1
ATOM 7317 C C . ALA A 1 896 ? -57.286 4.578 -21.822 1.00 87.19 896 ALA A C 1
ATOM 7319 O O . ALA A 1 896 ? -58.140 4.014 -21.132 1.00 87.19 896 ALA A O 1
ATOM 7320 N N . TYR A 1 897 ? -56.347 3.892 -22.488 1.00 92.06 897 TYR A N 1
ATOM 7321 C CA . TYR A 1 897 ? -56.213 2.429 -22.386 1.00 92.06 897 TYR A CA 1
ATOM 7322 C C . TYR A 1 897 ? -55.815 1.991 -20.972 1.00 92.06 897 TYR A C 1
ATOM 7324 O O . TYR A 1 897 ? -56.411 1.077 -20.405 1.00 92.06 897 TYR A O 1
ATOM 7332 N N . GLU A 1 898 ? -54.838 2.676 -20.375 1.00 88.62 898 GLU A N 1
ATOM 7333 C CA . GLU A 1 898 ? -54.298 2.378 -19.042 1.00 88.62 898 GLU A CA 1
ATOM 7334 C C . GLU A 1 898 ? -55.350 2.507 -17.940 1.00 88.62 898 GLU A C 1
ATOM 7336 O O . GLU A 1 898 ? -55.447 1.666 -17.047 1.00 88.62 898 GLU A O 1
ATOM 7341 N N . LYS A 1 899 ? -56.211 3.518 -18.048 1.00 86.31 899 LYS A N 1
ATOM 7342 C CA . LYS A 1 899 ? -57.347 3.733 -17.146 1.00 86.31 899 LYS A CA 1
ATOM 7343 C C . LYS A 1 899 ? -58.545 2.820 -17.433 1.00 86.31 899 LYS A C 1
ATOM 7345 O O . LYS A 1 899 ? -59.589 3.004 -16.809 1.00 86.31 899 LYS A O 1
ATOM 7350 N N . GLN A 1 900 ? -58.403 1.864 -18.360 1.00 85.50 900 GLN A N 1
ATOM 7351 C CA . GLN A 1 900 ? -59.451 0.952 -18.836 1.00 85.50 900 GLN A CA 1
ATOM 7352 C C . GLN A 1 900 ? -60.712 1.688 -19.312 1.00 85.50 900 GLN A C 1
ATOM 7354 O O . GLN A 1 900 ? -61.827 1.181 -19.207 1.00 85.50 900 GLN A O 1
ATOM 7359 N N . HIS A 1 901 ? -60.540 2.909 -19.822 1.00 84.19 901 HIS A N 1
ATOM 7360 C CA . HIS A 1 901 ? -61.644 3.734 -20.294 1.00 84.19 901 HIS A CA 1
ATOM 7361 C C . HIS A 1 901 ? -62.154 3.265 -21.663 1.00 84.19 901 HIS A C 1
ATOM 7363 O O . HIS A 1 901 ? -63.361 3.209 -21.891 1.00 84.19 901 HIS A O 1
ATOM 7369 N N . CYS A 1 902 ? -61.229 2.907 -22.552 1.00 85.75 902 CYS A N 1
ATOM 7370 C CA . CYS A 1 902 ? -61.494 2.296 -23.850 1.00 85.75 902 CYS A CA 1
ATOM 7371 C C . CYS A 1 902 ? -60.362 1.320 -24.193 1.00 85.75 902 CYS A C 1
ATOM 7373 O O . CYS A 1 902 ? -59.312 1.323 -23.550 1.00 85.75 902 CYS A O 1
ATOM 7375 N N . THR A 1 903 ? -60.555 0.480 -25.204 1.00 89.19 903 THR A N 1
ATOM 7376 C CA . THR A 1 903 ? -59.506 -0.381 -25.763 1.00 89.19 903 THR A CA 1
ATOM 7377 C C . THR A 1 903 ? -59.000 0.165 -27.096 1.00 89.19 903 THR A C 1
ATOM 7379 O O . THR A 1 903 ? -59.675 0.949 -27.765 1.00 89.19 903 THR A O 1
ATOM 7382 N N . PHE A 1 904 ? -57.830 -0.299 -27.544 1.00 90.38 904 PHE A N 1
ATOM 7383 C CA . PHE A 1 904 ? -57.340 0.012 -28.890 1.00 90.38 904 PHE A CA 1
ATOM 7384 C C . PHE A 1 904 ? -58.369 -0.349 -29.973 1.00 90.38 904 PHE A C 1
ATOM 7386 O O . PHE A 1 904 ? -58.594 0.423 -30.903 1.00 90.38 904 PHE A O 1
ATOM 7393 N N . ASN A 1 905 ? -59.043 -1.495 -29.828 1.00 87.50 905 ASN A N 1
ATOM 7394 C CA . ASN A 1 905 ? -60.084 -1.924 -30.761 1.00 87.50 905 ASN A CA 1
ATOM 7395 C C . ASN A 1 905 ? -61.297 -0.989 -30.755 1.00 87.50 905 ASN A C 1
ATOM 7397 O O . ASN A 1 905 ? -61.919 -0.800 -31.797 1.00 87.50 905 ASN A O 1
ATOM 7401 N N . ASP A 1 906 ? -61.606 -0.362 -29.623 1.00 86.94 906 ASP A N 1
ATOM 7402 C CA . ASP A 1 906 ? -62.706 0.592 -29.562 1.00 86.94 906 ASP A CA 1
ATOM 7403 C C . ASP A 1 906 ? -62.423 1.844 -30.384 1.00 86.94 906 ASP A C 1
ATOM 7405 O O . ASP A 1 906 ? -63.357 2.360 -31.000 1.00 86.94 906 ASP A O 1
ATOM 7409 N N . LEU A 1 907 ? -61.165 2.305 -30.416 1.00 88.12 907 LEU A N 1
ATOM 7410 C CA . LEU A 1 907 ? -60.741 3.516 -31.124 1.00 88.12 907 LEU A CA 1
ATOM 7411 C C . LEU A 1 907 ? -60.320 3.272 -32.574 1.00 88.12 907 LEU A C 1
ATOM 7413 O O . LEU A 1 907 ? -60.538 4.144 -33.418 1.00 88.12 907 LEU A O 1
ATOM 7417 N N . LYS A 1 908 ? -59.734 2.111 -32.898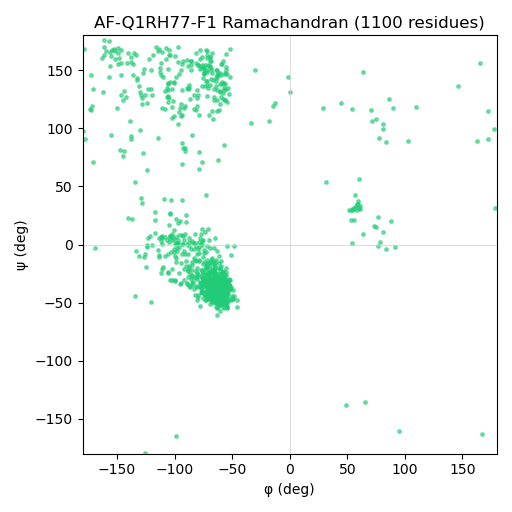 1.00 85.19 908 LYS A N 1
ATOM 7418 C CA . LYS A 1 908 ? -59.191 1.844 -34.242 1.00 85.19 908 LYS A CA 1
ATOM 7419 C C . LYS A 1 908 ? -60.255 1.939 -35.335 1.00 85.19 908 LYS A C 1
ATOM 7421 O O . LYS A 1 908 ? -59.923 2.287 -36.463 1.00 85.19 908 LYS A O 1
ATOM 7426 N N . ASP A 1 909 ? -61.518 1.683 -35.011 1.00 83.19 909 ASP A N 1
ATOM 7427 C CA . ASP A 1 909 ? -62.631 1.709 -35.965 1.00 83.19 909 ASP A CA 1
ATOM 7428 C C . ASP A 1 909 ? -63.414 3.039 -35.942 1.00 83.19 909 ASP A C 1
ATOM 7430 O O . ASP A 1 909 ? -64.368 3.215 -36.697 1.00 83.19 909 ASP A O 1
ATOM 7434 N N . ILE A 1 910 ? -63.007 4.010 -35.114 1.00 85.56 910 ILE A N 1
ATOM 7435 C CA . ILE A 1 910 ? -63.643 5.332 -35.016 1.00 85.56 910 ILE A CA 1
ATOM 7436 C C . ILE A 1 910 ? -63.066 6.297 -36.065 1.00 85.56 910 ILE A C 1
ATOM 7438 O O . ILE A 1 910 ? -61.930 6.159 -36.532 1.00 85.56 910 ILE A O 1
ATOM 7442 N N . ASN A 1 911 ? -63.874 7.296 -36.443 1.00 85.00 911 ASN A N 1
ATOM 7443 C CA . ASN A 1 911 ? -63.416 8.436 -37.232 1.00 85.00 911 ASN A CA 1
ATOM 7444 C C . ASN A 1 911 ? -62.275 9.171 -36.502 1.00 85.00 911 ASN A C 1
ATOM 7446 O O . ASN A 1 911 ? -62.393 9.526 -35.330 1.00 85.00 911 ASN A O 1
ATOM 7450 N N . ILE A 1 912 ? -61.192 9.427 -37.228 1.00 87.00 912 ILE A N 1
ATOM 7451 C CA . ILE A 1 912 ? -59.948 10.008 -36.731 1.00 87.00 912 ILE A CA 1
ATOM 7452 C C . ILE A 1 912 ? -60.155 11.331 -35.967 1.00 87.00 912 ILE A C 1
ATOM 7454 O O . ILE A 1 912 ? -59.494 11.555 -34.959 1.00 87.00 912 ILE A O 1
ATOM 7458 N N . GLU A 1 913 ? -61.139 12.144 -36.369 1.00 86.38 913 GLU A N 1
ATOM 7459 C CA . GLU A 1 913 ? -61.476 13.436 -35.746 1.00 86.38 913 GLU A CA 1
ATOM 7460 C C . GLU A 1 913 ? -62.053 13.308 -34.327 1.00 86.38 913 GLU A C 1
ATOM 7462 O O . GLU A 1 913 ? -61.903 14.213 -33.512 1.00 86.38 913 GLU A O 1
ATOM 7467 N N . LYS A 1 914 ? -62.690 12.176 -33.998 1.00 89.81 914 LYS A N 1
ATOM 7468 C CA . LYS A 1 914 ? -63.282 11.959 -32.668 1.00 89.81 914 LYS A CA 1
ATOM 7469 C C . LYS A 1 914 ? -62.281 11.438 -31.641 1.00 89.81 914 LYS A C 1
ATOM 7471 O O . LYS A 1 914 ? -62.529 11.571 -30.443 1.00 89.81 914 LYS A O 1
ATOM 7476 N N . ILE A 1 915 ? -61.186 10.819 -32.093 1.00 90.19 915 ILE A N 1
ATOM 7477 C CA . ILE A 1 915 ? -60.219 10.140 -31.218 1.00 90.19 915 ILE A CA 1
ATOM 7478 C C . ILE A 1 915 ? -59.699 11.088 -30.122 1.00 90.19 915 ILE A C 1
ATOM 7480 O O . ILE A 1 915 ? -59.836 10.721 -28.957 1.00 90.19 915 ILE A O 1
ATOM 7484 N N . PRO A 1 916 ? -59.217 12.314 -30.422 1.00 88.50 916 PRO A N 1
ATOM 7485 C CA . PRO A 1 916 ? -58.665 13.200 -29.394 1.00 88.50 916 PRO A CA 1
ATOM 7486 C C . PRO A 1 916 ? -59.676 13.591 -28.310 1.00 88.50 916 PRO A C 1
ATOM 7488 O O . PRO A 1 916 ? -59.333 13.652 -27.133 1.00 88.50 916 PRO A O 1
ATOM 7491 N N . ILE A 1 917 ? -60.935 13.825 -28.696 1.00 87.44 917 ILE A N 1
ATOM 7492 C CA . ILE A 1 917 ? -62.001 14.232 -27.771 1.00 87.44 917 ILE A CA 1
ATOM 7493 C C . ILE A 1 917 ? -62.373 13.067 -26.848 1.00 87.44 917 ILE A C 1
ATOM 7495 O O . ILE A 1 917 ? -62.485 13.238 -25.631 1.00 87.44 917 ILE A O 1
ATOM 7499 N N . LEU A 1 918 ? -62.520 11.867 -27.414 1.00 87.56 918 LEU A N 1
ATOM 7500 C CA . LEU A 1 918 ? -62.867 10.655 -26.673 1.00 87.56 918 LEU A CA 1
ATOM 7501 C C . LEU A 1 918 ? -61.752 10.197 -25.731 1.00 87.56 918 LEU A C 1
ATOM 7503 O O . LEU A 1 918 ? -62.042 9.646 -24.675 1.00 87.56 918 LEU A O 1
ATOM 7507 N N . THR A 1 919 ? -60.490 10.452 -26.074 1.00 89.69 919 THR A N 1
ATOM 7508 C CA . THR A 1 919 ? -59.351 10.116 -25.210 1.00 89.69 919 THR A CA 1
ATOM 7509 C C . THR A 1 919 ? -58.925 11.255 -24.291 1.00 89.69 919 THR A C 1
ATOM 7511 O O . THR A 1 919 ? -57.973 11.088 -23.537 1.00 89.69 919 THR A O 1
ATOM 7514 N N . SER A 1 920 ? -59.600 12.409 -24.335 1.00 88.56 920 SER A N 1
ATOM 7515 C CA . SER A 1 920 ? -59.190 13.570 -23.546 1.00 88.56 920 SER A CA 1
ATOM 7516 C C . SER A 1 920 ? -59.251 13.284 -22.035 1.00 88.56 920 SER A C 1
ATOM 7518 O O . SER A 1 920 ? -60.148 12.563 -21.574 1.00 88.56 920 SER A O 1
ATOM 7520 N N . PRO A 1 921 ? -58.365 13.887 -21.220 1.00 85.94 921 PRO A N 1
ATOM 7521 C CA . PRO A 1 921 ? -58.372 13.692 -19.771 1.00 85.94 921 PRO A CA 1
ATOM 7522 C C . PRO A 1 921 ? -59.721 14.011 -19.117 1.00 85.94 921 PRO A C 1
ATOM 7524 O O . PRO A 1 921 ? -60.128 13.332 -18.172 1.00 85.94 921 PRO A O 1
ATOM 7527 N N . SER A 1 922 ? -60.430 15.023 -19.629 1.00 81.25 922 SER A N 1
ATOM 7528 C CA . SER A 1 922 ? -61.772 15.385 -19.174 1.00 81.25 922 SER A CA 1
ATOM 7529 C C . SER A 1 922 ? -62.762 14.244 -19.385 1.00 81.25 922 SER A C 1
ATOM 7531 O O . SER A 1 922 ? -63.425 13.864 -18.425 1.00 81.25 922 SER A O 1
ATOM 7533 N N . THR A 1 923 ? -62.803 13.657 -20.585 1.00 83.50 923 THR A N 1
ATOM 7534 C CA . THR A 1 923 ? -63.678 12.523 -20.934 1.00 83.50 923 THR A CA 1
ATOM 7535 C C . THR A 1 923 ? -63.378 11.277 -20.108 1.00 83.50 923 THR A C 1
ATOM 7537 O O . THR A 1 923 ? -64.288 10.602 -19.623 1.00 83.50 923 THR A O 1
ATOM 7540 N N . VAL A 1 924 ? -62.094 10.976 -19.910 1.00 83.25 924 VAL A N 1
ATOM 7541 C CA . VAL A 1 924 ? -61.672 9.828 -19.101 1.00 83.25 924 VAL A CA 1
ATOM 7542 C C . VAL A 1 924 ? -62.113 10.013 -17.645 1.00 83.25 924 VAL A C 1
ATOM 7544 O O . VAL A 1 924 ? -62.681 9.100 -17.048 1.00 83.25 924 VAL A O 1
ATOM 7547 N N . THR A 1 925 ? -61.899 11.204 -17.076 1.00 80.75 925 THR A N 1
ATOM 7548 C CA . THR A 1 925 ? -62.218 11.516 -15.668 1.00 80.75 925 THR A CA 1
ATOM 7549 C C . THR A 1 925 ? -63.712 11.395 -15.392 1.00 80.75 925 THR A C 1
ATOM 7551 O O . THR A 1 925 ? -64.139 10.830 -14.388 1.00 80.75 925 THR A O 1
ATOM 7554 N N . THR A 1 926 ? -64.532 11.914 -16.290 1.00 75.50 926 THR A N 1
ATOM 7555 C CA . THR A 1 926 ? -65.988 11.938 -16.145 1.00 75.50 926 THR A CA 1
ATOM 7556 C C . THR A 1 926 ? -66.612 10.556 -16.320 1.00 75.50 926 THR A C 1
ATOM 7558 O O . THR A 1 926 ? -67.555 10.229 -15.597 1.00 75.50 926 THR A O 1
ATOM 7561 N N . CYS A 1 927 ? -66.047 9.713 -17.190 1.00 76.44 927 CYS A N 1
ATOM 7562 C CA . CYS A 1 927 ? -66.433 8.306 -17.285 1.00 76.44 927 CYS A CA 1
ATOM 7563 C C . CYS A 1 927 ? -66.050 7.517 -16.029 1.00 76.44 927 CYS A C 1
ATOM 7565 O O . CYS A 1 927 ? -66.842 6.713 -15.543 1.00 76.44 927 CYS A O 1
ATOM 7567 N N . GLN A 1 928 ? -64.870 7.774 -15.457 1.00 78.88 928 GLN A N 1
ATOM 7568 C CA . GLN A 1 928 ? -64.437 7.145 -14.203 1.00 78.88 928 GLN A CA 1
ATOM 7569 C C . GLN A 1 928 ? -65.316 7.529 -13.008 1.00 78.88 928 GLN A C 1
ATOM 7571 O O . GLN A 1 928 ? -65.590 6.688 -12.156 1.00 78.88 928 GLN A O 1
ATOM 7576 N N . LEU A 1 929 ? -65.802 8.774 -12.959 1.00 78.06 929 LEU A N 1
ATOM 7577 C CA . LEU A 1 929 ? -66.758 9.233 -11.943 1.00 78.06 929 LEU A CA 1
ATOM 7578 C C . LEU A 1 929 ? -68.176 8.660 -12.144 1.00 78.06 929 LEU A C 1
ATOM 7580 O O . LEU A 1 929 ? -69.065 8.925 -11.337 1.00 78.06 929 LEU A O 1
ATOM 7584 N N . GLY A 1 930 ? -68.395 7.857 -13.191 1.00 73.19 930 GLY A N 1
ATOM 7585 C CA . GLY A 1 930 ? -69.663 7.181 -13.458 1.00 73.19 930 GLY A CA 1
ATOM 7586 C C . GLY A 1 930 ? -70.754 8.100 -14.006 1.00 73.19 930 GLY A C 1
ATOM 7587 O O . GLY A 1 930 ? -71.923 7.717 -14.005 1.00 73.19 930 GLY A O 1
ATOM 7588 N N . TYR A 1 931 ? -70.403 9.301 -14.477 1.00 72.38 931 TYR A N 1
ATOM 7589 C CA . TYR A 1 931 ? -71.385 10.235 -15.032 1.00 72.38 931 TYR A CA 1
ATOM 7590 C C . TYR A 1 931 ? -71.963 9.752 -16.373 1.00 72.38 931 TYR A C 1
ATOM 7592 O O . TYR A 1 931 ? -73.114 10.061 -16.686 1.00 72.38 931 TYR A O 1
ATOM 7600 N N . TYR A 1 932 ? -71.184 8.995 -17.150 1.00 77.00 932 TYR A N 1
ATOM 7601 C CA . TYR A 1 932 ? -71.569 8.328 -18.402 1.00 77.00 932 TYR A CA 1
ATOM 7602 C C . TYR A 1 932 ? -70.567 7.215 -18.725 1.00 77.00 932 TYR A C 1
ATOM 7604 O O . TYR A 1 932 ? -69.472 7.188 -18.162 1.00 77.00 932 TYR A O 1
ATOM 7612 N N . ASN A 1 933 ? -70.926 6.285 -19.614 1.00 79.94 933 ASN A N 1
ATOM 7613 C CA . ASN A 1 933 ? -69.985 5.279 -20.111 1.00 79.94 933 ASN A CA 1
ATOM 7614 C C . ASN A 1 933 ? -69.424 5.675 -21.493 1.00 79.94 933 ASN A C 1
ATOM 7616 O O . ASN A 1 933 ? -69.984 6.515 -22.195 1.00 79.94 933 ASN A O 1
ATOM 7620 N N . PHE A 1 934 ? -68.303 5.065 -21.892 1.00 83.50 934 PHE A N 1
ATOM 7621 C CA . PHE A 1 934 ? -67.634 5.369 -23.163 1.00 83.50 934 PHE A CA 1
ATOM 7622 C C . PHE A 1 934 ? -68.518 5.119 -24.397 1.00 83.50 934 PHE A C 1
ATOM 7624 O O . PHE A 1 934 ? -68.468 5.887 -25.359 1.00 83.50 934 PHE A O 1
ATOM 7631 N N . ASN A 1 935 ? -69.347 4.071 -24.368 1.00 82.12 935 ASN A N 1
ATOM 7632 C CA . ASN A 1 935 ? -70.224 3.732 -25.489 1.00 82.12 935 ASN A CA 1
ATOM 7633 C C . ASN A 1 935 ? -71.282 4.818 -25.713 1.00 82.12 935 ASN A C 1
ATOM 7635 O O . ASN A 1 935 ? -71.524 5.189 -26.858 1.00 82.12 935 ASN A O 1
ATOM 7639 N N . ASP A 1 936 ? -71.819 5.402 -24.638 1.00 80.50 936 ASP A N 1
ATOM 7640 C CA . ASP A 1 936 ? -72.791 6.497 -24.728 1.00 80.50 936 ASP A CA 1
ATOM 7641 C C . ASP A 1 936 ? -72.213 7.719 -25.469 1.00 80.50 936 ASP A C 1
ATOM 7643 O O . ASP A 1 936 ? -72.931 8.419 -26.181 1.00 80.50 936 ASP A O 1
ATOM 7647 N N . LEU A 1 937 ? -70.909 7.981 -25.318 1.00 83.00 937 LEU A N 1
ATOM 7648 C CA . LEU A 1 937 ? -70.234 9.102 -25.977 1.00 83.00 937 LEU A CA 1
ATOM 7649 C C . LEU A 1 937 ? -69.812 8.804 -27.412 1.00 83.00 937 LEU A C 1
ATOM 7651 O O . LEU A 1 937 ? -69.883 9.687 -28.269 1.00 83.00 937 LEU A O 1
ATOM 7655 N N . LYS A 1 938 ? -69.349 7.579 -27.680 1.00 82.69 938 LYS A N 1
ATOM 7656 C CA . LYS A 1 938 ? -68.860 7.155 -29.001 1.00 82.69 938 LYS A CA 1
ATOM 7657 C C . LYS A 1 938 ? -69.908 7.378 -30.099 1.00 82.69 938 LYS A C 1
ATOM 7659 O O . LYS A 1 938 ? -69.555 7.753 -31.226 1.00 82.69 938 LYS A O 1
ATOM 7664 N N . ASP A 1 939 ? -71.179 7.217 -29.742 1.00 81.38 939 ASP A N 1
ATOM 7665 C CA . ASP A 1 939 ? -72.320 7.323 -30.650 1.00 81.38 939 ASP A CA 1
ATOM 7666 C C . ASP A 1 939 ? -72.798 8.770 -30.892 1.00 81.38 939 ASP A C 1
ATOM 7668 O O . ASP A 1 939 ? -73.553 9.021 -31.834 1.00 81.38 939 ASP A O 1
ATOM 7672 N N . LEU A 1 940 ? -72.328 9.757 -30.117 1.00 82.69 940 LEU A N 1
ATOM 7673 C CA . LEU A 1 940 ? -72.668 11.169 -30.333 1.00 82.69 940 LEU A CA 1
ATOM 7674 C C . LEU A 1 940 ? -71.979 11.738 -31.580 1.00 82.69 940 LEU A C 1
ATOM 7676 O O . LEU A 1 940 ? -70.864 11.352 -31.939 1.00 82.69 940 LEU A O 1
ATOM 7680 N N . ASN A 1 941 ? -72.626 12.698 -32.245 1.00 84.69 941 ASN A N 1
ATOM 7681 C CA . ASN A 1 941 ? -71.949 13.519 -33.251 1.00 84.69 941 ASN A CA 1
ATOM 7682 C C . ASN A 1 941 ? -70.964 14.499 -32.580 1.00 84.69 941 ASN A C 1
ATOM 7684 O O . ASN A 1 941 ? -70.988 14.669 -31.362 1.00 84.69 941 ASN A O 1
ATOM 7688 N N . LEU A 1 942 ? -70.084 15.109 -33.377 1.00 82.19 942 LEU A N 1
ATOM 7689 C CA . LEU A 1 942 ? -68.969 15.912 -32.868 1.00 82.19 942 LEU A CA 1
ATOM 7690 C C . LEU A 1 942 ? -69.446 17.098 -32.006 1.00 82.19 942 LEU A C 1
ATOM 7692 O O . LEU A 1 942 ? -69.029 17.216 -30.858 1.00 82.19 942 LEU A O 1
ATOM 7696 N N . ASP A 1 943 ? -70.405 17.883 -32.509 1.00 80.62 943 ASP A N 1
ATOM 7697 C CA . ASP A 1 943 ? -70.923 19.074 -31.818 1.00 80.62 943 ASP A CA 1
ATOM 7698 C C . ASP A 1 943 ? -71.563 18.737 -30.463 1.00 80.62 943 ASP A C 1
ATOM 7700 O O . ASP A 1 943 ? -71.339 19.415 -29.458 1.00 80.62 943 ASP A O 1
ATOM 7704 N N . LYS A 1 944 ? -72.351 17.654 -30.400 1.00 82.81 944 LYS A N 1
ATOM 7705 C CA . LYS A 1 944 ? -72.961 17.210 -29.139 1.00 82.81 944 LYS A CA 1
ATOM 7706 C C . LYS A 1 944 ? -71.923 16.658 -28.169 1.00 82.81 944 LYS A C 1
ATOM 7708 O O . LYS A 1 944 ? -72.072 16.858 -26.964 1.00 82.81 944 LYS A O 1
ATOM 7713 N N . LEU A 1 945 ? -70.906 15.960 -28.673 1.00 84.06 945 LEU A N 1
ATOM 7714 C CA . LEU A 1 945 ? -69.848 15.372 -27.856 1.00 84.06 945 LEU A CA 1
ATOM 7715 C C . LEU A 1 945 ? -69.050 16.459 -27.120 1.00 84.06 945 LEU A C 1
ATOM 7717 O O . LEU A 1 945 ? -68.865 16.359 -25.906 1.00 84.06 945 LEU A O 1
ATOM 7721 N N . GLU A 1 946 ? -68.643 17.519 -27.821 1.00 80.94 946 GLU A N 1
ATOM 7722 C CA . GLU A 1 946 ? -67.887 18.631 -27.228 1.00 80.94 946 GLU A CA 1
ATOM 7723 C C . GLU A 1 946 ? -68.680 19.353 -26.131 1.00 80.94 946 GLU A C 1
ATOM 7725 O O . GLU A 1 946 ? -68.181 19.559 -25.017 1.00 80.94 946 GLU A O 1
ATOM 7730 N N . ILE A 1 947 ? -69.949 19.677 -26.407 1.00 77.44 947 ILE A N 1
ATOM 7731 C CA . ILE A 1 947 ? -70.826 20.348 -25.441 1.00 77.44 947 ILE A CA 1
ATOM 7732 C C . ILE A 1 947 ? -71.064 19.451 -24.225 1.00 77.44 947 ILE A C 1
ATOM 7734 O O . ILE A 1 947 ? -70.930 19.918 -23.092 1.00 77.44 947 ILE A O 1
ATOM 7738 N N . ALA A 1 948 ? -71.349 18.161 -24.432 1.00 75.94 948 ALA A N 1
ATOM 7739 C CA . ALA A 1 948 ? -71.571 17.216 -23.343 1.00 75.94 948 ALA A CA 1
ATOM 7740 C C . ALA A 1 948 ? -70.357 17.140 -22.406 1.00 75.94 948 ALA A C 1
ATOM 7742 O O . ALA A 1 948 ? -70.515 17.315 -21.199 1.00 75.94 948 ALA A O 1
ATOM 7743 N N . ILE A 1 949 ? -69.141 16.975 -22.935 1.00 75.38 949 ILE A N 1
ATOM 7744 C CA . ILE A 1 949 ? -67.922 16.885 -22.114 1.00 75.38 949 ILE A CA 1
ATOM 7745 C C . ILE A 1 949 ? -67.690 18.184 -21.324 1.00 75.38 949 ILE A C 1
ATOM 7747 O O . ILE A 1 949 ? -67.458 18.119 -20.113 1.00 75.38 949 ILE A O 1
ATOM 7751 N N . SER A 1 950 ? -67.853 19.361 -21.941 1.00 72.56 950 SER A N 1
ATOM 7752 C CA . SER A 1 950 ? -67.638 20.673 -21.289 1.00 72.56 950 SER A CA 1
ATOM 7753 C C . SER A 1 950 ? -68.499 20.913 -20.034 1.00 72.56 950 SER A C 1
ATOM 7755 O O . SER A 1 950 ? -68.165 21.695 -19.136 1.00 72.56 950 SER A O 1
ATOM 7757 N N . MET A 1 951 ? -69.628 20.216 -19.938 1.00 68.19 951 MET A N 1
ATOM 7758 C CA . MET A 1 951 ? -70.605 20.399 -18.877 1.00 68.19 951 MET A CA 1
ATOM 7759 C C . MET A 1 951 ? -70.345 19.502 -17.654 1.00 68.19 951 MET A C 1
ATOM 7761 O O . MET A 1 951 ? -70.780 19.814 -16.551 1.00 68.19 951 MET A O 1
ATOM 7765 N N . THR A 1 952 ? -69.569 18.436 -17.768 1.00 62.94 952 THR A N 1
ATOM 7766 C CA . THR A 1 952 ? -69.693 17.268 -16.874 1.00 62.94 952 THR A CA 1
ATOM 7767 C C . THR A 1 952 ? -69.076 17.353 -15.470 1.00 62.94 952 THR A C 1
ATOM 7769 O O . THR A 1 952 ? -69.247 16.440 -14.674 1.00 62.94 952 THR A O 1
ATOM 7772 N N . SER A 1 953 ? -68.495 18.486 -15.077 1.00 57.19 953 SER A N 1
ATOM 7773 C CA . SER A 1 953 ? -67.929 18.706 -13.733 1.00 57.19 953 SER A CA 1
ATOM 7774 C C . SER A 1 953 ? -68.927 19.114 -12.621 1.00 57.19 953 SER A C 1
ATOM 7776 O O . SER A 1 953 ? -68.498 19.364 -11.501 1.00 57.19 953 SER A O 1
ATOM 7778 N N . TYR A 1 954 ? -70.244 19.221 -12.882 1.00 58.78 954 TYR A N 1
ATOM 7779 C CA . TYR A 1 954 ? -71.203 19.853 -11.937 1.00 58.78 954 TYR A CA 1
ATOM 7780 C C . TYR A 1 954 ? -72.586 19.156 -11.803 1.00 58.78 954 TYR A C 1
ATOM 7782 O O . TYR A 1 954 ? -73.568 19.805 -11.431 1.00 58.78 954 TYR A O 1
ATOM 7790 N N . TYR A 1 955 ? -72.702 17.864 -12.131 1.00 60.88 955 TYR A N 1
ATOM 7791 C CA . TYR A 1 955 ? -73.969 17.240 -12.561 1.00 60.88 955 TYR A CA 1
ATOM 7792 C C . TYR A 1 955 ? -74.731 16.346 -11.568 1.00 60.88 955 TYR A C 1
ATOM 7794 O O . TYR A 1 955 ? -75.566 15.553 -11.990 1.00 60.88 955 TYR A O 1
ATOM 7802 N N . ASP A 1 956 ? -74.591 16.532 -10.256 1.00 57.97 956 ASP A N 1
ATOM 7803 C CA . ASP A 1 956 ? -75.371 15.734 -9.285 1.00 57.97 956 ASP A CA 1
ATOM 7804 C C . ASP A 1 956 ? -76.908 15.948 -9.359 1.00 57.97 956 ASP A C 1
ATOM 7806 O O . ASP A 1 956 ? -77.664 15.280 -8.659 1.00 57.97 956 ASP A O 1
ATOM 7810 N N . ILE A 1 957 ? -77.401 16.887 -10.185 1.00 60.56 957 ILE A N 1
ATOM 7811 C CA . ILE A 1 957 ? -78.807 17.339 -10.201 1.00 60.56 957 ILE A CA 1
ATOM 7812 C C . ILE A 1 957 ? -79.580 16.908 -11.473 1.00 60.56 957 ILE A C 1
ATOM 7814 O O . ILE A 1 957 ? -80.808 16.852 -11.426 1.00 60.56 957 ILE A O 1
ATOM 7818 N N . ILE A 1 958 ? -78.918 16.575 -12.596 1.00 63.91 958 ILE A N 1
ATOM 7819 C CA . ILE A 1 958 ? -79.574 16.251 -13.889 1.00 63.91 958 ILE A CA 1
ATOM 7820 C C . ILE A 1 958 ? -79.015 14.933 -14.442 1.00 63.91 958 ILE A C 1
ATOM 7822 O O . ILE A 1 958 ? -77.801 14.772 -14.534 1.00 63.91 958 ILE A O 1
ATOM 7826 N N . LYS A 1 959 ? -79.879 13.993 -14.852 1.00 68.00 959 LYS A N 1
ATOM 7827 C CA . LYS A 1 959 ? -79.431 12.722 -15.449 1.00 68.00 959 LYS A CA 1
ATOM 7828 C C . LYS A 1 959 ? -78.977 12.947 -16.893 1.00 68.00 959 LYS A C 1
ATOM 7830 O O . LYS A 1 959 ? -79.689 13.584 -17.663 1.00 68.00 959 LYS A O 1
ATOM 7835 N N . PHE A 1 960 ? -77.844 12.352 -17.279 1.00 70.38 960 PHE A N 1
ATOM 7836 C CA . PHE A 1 960 ? -77.258 12.464 -18.625 1.00 70.38 960 PHE A CA 1
ATOM 7837 C C . PHE A 1 960 ? -78.275 12.215 -19.751 1.00 70.38 960 PHE A C 1
ATOM 7839 O O . PHE A 1 960 ? -78.373 13.009 -20.684 1.00 70.38 960 PHE A O 1
ATOM 7846 N N . LYS A 1 961 ? -79.107 11.175 -19.601 1.00 69.62 961 LYS A N 1
ATOM 7847 C CA . LYS A 1 961 ? -80.167 10.828 -20.559 1.00 69.62 961 LYS A CA 1
ATOM 7848 C C . LYS A 1 961 ? -81.173 11.963 -20.821 1.00 69.62 961 LYS A C 1
ATOM 7850 O O . LYS A 1 961 ? -81.609 12.123 -21.949 1.00 69.62 961 LYS A O 1
ATOM 7855 N N . ASP A 1 962 ? -81.503 12.767 -19.808 1.00 69.56 962 ASP A N 1
ATOM 7856 C CA . ASP A 1 962 ? -82.513 13.828 -19.923 1.00 69.56 962 ASP A CA 1
ATOM 7857 C C . ASP A 1 962 ? -81.908 15.088 -20.576 1.00 69.56 962 ASP A C 1
ATOM 7859 O O . ASP A 1 962 ? -82.619 15.908 -21.157 1.00 69.56 962 ASP A O 1
ATOM 7863 N N . PHE A 1 963 ? -80.580 15.232 -20.500 1.00 71.62 963 PHE A N 1
ATOM 7864 C CA . PHE A 1 963 ? -79.823 16.317 -21.116 1.00 71.62 963 PHE A CA 1
ATOM 7865 C C . PHE A 1 963 ? -79.588 16.073 -22.614 1.00 71.62 963 PHE A C 1
ATOM 7867 O O . PHE A 1 963 ? -79.820 16.978 -23.410 1.00 71.62 963 PHE A O 1
ATOM 7874 N N . VAL A 1 964 ? -79.196 14.858 -23.024 1.00 70.12 964 VAL A N 1
ATOM 7875 C CA . VAL A 1 964 ? -78.900 14.525 -24.439 1.00 70.12 964 VAL A CA 1
ATOM 7876 C C . VAL A 1 964 ? -80.115 14.587 -25.376 1.00 70.12 964 VAL A C 1
ATOM 7878 O O . VAL A 1 964 ? -79.947 14.692 -26.596 1.00 70.12 964 VAL A O 1
ATOM 7881 N N . GLU A 1 965 ? -81.326 14.571 -24.814 1.00 72.50 965 GLU A N 1
ATOM 7882 C CA . GLU A 1 965 ? -82.588 14.801 -25.529 1.00 72.50 965 GLU A CA 1
ATOM 7883 C C . GLU A 1 965 ? -82.794 16.267 -25.958 1.00 72.50 965 GLU A C 1
ATOM 7885 O O . GLU A 1 965 ? -83.672 16.541 -26.777 1.00 72.50 965 GLU A O 1
ATOM 7890 N N . LEU A 1 966 ? -82.010 17.219 -25.435 1.00 72.31 966 LEU A N 1
ATOM 7891 C CA . LEU A 1 966 ? -82.085 18.625 -25.838 1.00 72.31 966 LEU A CA 1
ATOM 7892 C C . LEU A 1 966 ? -81.430 18.865 -27.210 1.00 72.31 966 LEU A C 1
ATOM 7894 O O . LEU A 1 966 ? -80.497 18.175 -27.633 1.00 72.31 966 LEU A O 1
ATOM 7898 N N . ASP A 1 967 ? -81.928 19.886 -27.906 1.00 77.19 967 ASP A N 1
ATOM 7899 C CA . ASP A 1 967 ? -81.239 20.469 -29.054 1.00 77.19 967 ASP A CA 1
ATOM 7900 C C . ASP A 1 967 ? -80.003 21.278 -28.605 1.00 77.19 967 ASP A C 1
ATOM 7902 O O . ASP A 1 967 ? -79.856 21.654 -27.438 1.00 77.19 967 ASP A O 1
ATOM 7906 N N . VAL A 1 968 ? -79.087 21.515 -29.545 1.00 75.62 968 VAL A N 1
ATOM 7907 C CA . VAL A 1 968 ? -77.782 22.146 -29.283 1.00 75.62 968 VAL A CA 1
ATOM 7908 C C . VAL A 1 968 ? -77.934 23.575 -28.738 1.00 75.62 968 VAL A C 1
ATOM 7910 O O . VAL A 1 968 ? -77.201 23.973 -27.833 1.00 75.62 968 VAL A O 1
ATOM 7913 N N . GLU A 1 969 ? -78.917 24.333 -29.230 1.00 75.25 969 GLU A N 1
ATOM 7914 C CA . GLU A 1 969 ? -79.156 25.727 -28.830 1.00 75.25 969 GLU A CA 1
ATOM 7915 C C . GLU A 1 969 ? -79.582 25.822 -27.358 1.00 75.25 969 GLU A C 1
ATOM 7917 O O . GLU A 1 969 ? -79.045 26.631 -26.594 1.00 75.25 969 GLU A O 1
ATOM 7922 N N . LYS A 1 970 ? -80.481 24.938 -26.910 1.00 71.38 970 LYS A N 1
ATOM 7923 C CA . LYS A 1 970 ? -80.903 24.874 -25.502 1.00 71.38 970 LYS A CA 1
ATOM 7924 C C . LYS A 1 970 ? -79.799 24.386 -24.580 1.00 71.38 970 LYS A C 1
ATOM 7926 O O . LYS A 1 970 ? -79.661 24.919 -23.476 1.00 71.38 970 LYS A O 1
ATOM 7931 N N . MET A 1 971 ? -79.004 23.406 -25.014 1.00 75.50 971 MET A N 1
ATOM 7932 C CA . MET A 1 971 ? -77.833 22.958 -24.252 1.00 75.50 971 MET A CA 1
ATOM 7933 C C . MET A 1 971 ? -76.885 24.132 -23.976 1.00 75.50 971 MET A C 1
ATOM 7935 O O . MET A 1 971 ? -76.464 24.342 -22.834 1.00 75.50 971 MET A O 1
ATOM 7939 N N . GLN A 1 972 ? -76.625 24.953 -24.995 1.00 73.12 972 GLN A N 1
ATOM 7940 C CA . GLN A 1 972 ? -75.752 26.118 -24.886 1.00 73.12 972 GLN A CA 1
ATOM 7941 C C . GLN A 1 972 ? -76.333 27.216 -23.980 1.00 73.12 972 GLN A C 1
ATOM 7943 O O . GLN A 1 972 ? -75.610 27.818 -23.182 1.00 73.12 972 GLN A O 1
ATOM 7948 N N . ALA A 1 973 ? -77.641 27.472 -24.050 1.00 71.06 973 ALA A N 1
ATOM 7949 C CA . ALA A 1 973 ? -78.302 28.463 -23.201 1.00 71.06 973 ALA A CA 1
ATOM 7950 C C . ALA A 1 973 ? -78.211 28.111 -21.703 1.00 71.06 973 ALA A C 1
ATOM 7952 O O . ALA A 1 973 ? -77.883 28.972 -20.881 1.00 71.06 973 ALA A O 1
ATOM 7953 N N . ILE A 1 974 ? -78.435 26.840 -21.349 1.00 69.75 974 ILE A N 1
ATOM 7954 C CA . ILE A 1 974 ? -78.313 26.336 -19.969 1.00 69.75 974 ILE A CA 1
ATOM 7955 C C . ILE A 1 974 ? -76.866 26.445 -19.474 1.00 69.75 974 ILE A C 1
ATOM 7957 O O . ILE A 1 974 ? -76.627 26.829 -18.326 1.00 69.75 974 ILE A O 1
ATOM 7961 N N . TYR A 1 975 ? -75.889 26.148 -20.335 1.00 70.88 975 TYR A N 1
ATOM 7962 C CA . TYR A 1 975 ? -74.473 26.331 -20.019 1.00 70.88 975 TYR A CA 1
ATOM 7963 C C . TYR A 1 975 ? -74.140 27.777 -19.625 1.00 70.88 975 TYR A C 1
ATOM 7965 O O . TYR A 1 975 ? -73.407 27.998 -18.659 1.00 70.88 975 TYR A O 1
ATOM 7973 N N . ASN A 1 976 ? -74.740 28.762 -20.294 1.00 70.56 976 ASN A N 1
ATOM 7974 C CA . ASN A 1 976 ? -74.462 30.178 -20.050 1.00 70.56 976 ASN A CA 1
ATOM 7975 C C . ASN A 1 976 ? -75.069 30.715 -18.734 1.00 70.56 976 ASN A C 1
ATOM 7977 O O . ASN A 1 976 ? -74.504 31.621 -18.124 1.00 70.56 976 ASN A O 1
ATOM 7981 N N . THR A 1 977 ? -76.196 30.175 -18.252 1.00 66.69 977 THR A N 1
ATOM 7982 C CA . THR A 1 977 ? -76.901 30.634 -17.021 1.00 66.69 977 THR A CA 1
ATOM 7983 C C . THR A 1 977 ? -76.658 29.735 -15.794 1.00 66.69 977 THR A C 1
ATOM 7985 O O . THR A 1 977 ? -77.263 29.887 -14.724 1.00 66.69 977 THR A O 1
ATOM 7988 N N . ARG A 1 978 ? -75.727 28.793 -15.945 1.00 67.19 978 ARG A N 1
ATOM 7989 C CA . ARG A 1 978 ? -75.458 27.609 -15.119 1.00 67.19 978 ARG A CA 1
ATOM 7990 C C . ARG A 1 978 ? -75.332 27.825 -13.608 1.00 67.19 978 ARG A C 1
ATOM 7992 O O . ARG A 1 978 ? -75.925 27.071 -12.835 1.00 67.19 978 ARG A O 1
ATOM 7999 N N . ILE A 1 979 ? -74.569 28.825 -13.155 1.00 63.72 979 ILE A N 1
ATOM 8000 C CA . ILE A 1 979 ? -74.284 29.026 -11.716 1.00 63.72 979 ILE A CA 1
ATOM 8001 C C . ILE A 1 979 ? -75.566 29.364 -10.947 1.00 63.72 979 ILE A C 1
ATOM 8003 O O . ILE A 1 979 ? -75.779 28.907 -9.819 1.00 63.72 979 ILE A O 1
ATOM 8007 N N . THR A 1 980 ? -76.436 30.154 -11.563 1.00 64.88 980 THR A N 1
ATOM 8008 C CA . THR A 1 980 ? -77.618 30.697 -10.902 1.00 64.88 980 THR A CA 1
ATOM 8009 C C . THR A 1 980 ? -78.784 29.713 -10.935 1.00 64.88 980 THR A C 1
ATOM 8011 O O . THR A 1 980 ? -79.479 29.557 -9.928 1.00 64.88 980 THR A O 1
ATOM 8014 N N . CYS A 1 981 ? -78.907 28.936 -12.018 1.00 67.50 981 CYS A N 1
ATOM 8015 C CA . CYS A 1 981 ? -79.841 27.810 -12.109 1.00 67.50 981 CYS A CA 1
ATOM 8016 C C . CYS A 1 981 ? -79.592 26.760 -11.013 1.00 67.50 981 CYS A C 1
ATOM 8018 O O . CYS A 1 981 ? -80.530 26.343 -10.331 1.00 67.50 981 CYS A O 1
ATOM 8020 N N . SER A 1 982 ? -78.327 26.389 -10.769 1.00 68.50 982 SER A N 1
ATOM 8021 C CA . SER A 1 982 ? -77.971 25.416 -9.722 1.00 68.50 982 SER A CA 1
ATOM 8022 C C . SER A 1 982 ? -78.438 25.858 -8.327 1.00 68.50 982 SER A C 1
ATOM 8024 O O . SER A 1 982 ? -78.976 25.055 -7.564 1.00 68.50 982 SER A O 1
ATOM 8026 N N . LYS A 1 983 ? -78.304 27.152 -7.995 1.00 67.38 983 LYS A N 1
ATOM 8027 C CA . LYS A 1 983 ? -78.731 27.703 -6.695 1.00 67.38 983 LYS A CA 1
ATOM 8028 C C . LYS A 1 983 ? -80.246 27.619 -6.490 1.00 67.38 983 LYS A C 1
ATOM 8030 O O . LYS A 1 983 ? -80.687 27.352 -5.374 1.00 67.38 983 LYS A O 1
ATOM 8035 N N . ILE A 1 984 ? -81.032 27.838 -7.543 1.00 70.38 984 ILE A N 1
ATOM 8036 C CA . ILE A 1 984 ? -82.502 27.808 -7.476 1.00 70.38 984 ILE A CA 1
ATOM 8037 C C . ILE A 1 984 ? -83.006 26.364 -7.351 1.00 70.38 984 ILE A C 1
ATOM 8039 O O . ILE A 1 984 ? -83.849 26.091 -6.491 1.00 70.38 984 ILE A O 1
ATOM 8043 N N . LEU A 1 985 ? -82.429 25.437 -8.123 1.00 68.94 985 LEU A N 1
ATOM 8044 C CA . LEU A 1 985 ? -82.753 24.007 -8.055 1.00 68.94 985 LEU A CA 1
ATOM 8045 C C . LEU A 1 985 ? -82.383 23.404 -6.685 1.00 68.94 985 LEU A C 1
ATOM 8047 O O . LEU A 1 985 ? -83.190 22.692 -6.088 1.00 68.94 985 LEU A O 1
ATOM 8051 N N . LYS A 1 986 ? -81.214 23.753 -6.119 1.00 72.50 986 LYS A N 1
ATOM 8052 C CA . LYS A 1 986 ? -80.803 23.309 -4.767 1.00 72.50 986 LYS A CA 1
ATOM 8053 C C . LYS A 1 986 ? -81.700 23.858 -3.650 1.00 72.50 986 LYS A C 1
ATOM 8055 O O . LYS A 1 986 ? -81.927 23.169 -2.661 1.00 72.50 986 LYS A O 1
ATOM 8060 N N . GLY A 1 987 ? -82.228 25.076 -3.798 1.00 63.03 987 GLY A N 1
ATOM 8061 C CA . GLY A 1 987 ? -83.098 25.725 -2.806 1.00 63.03 987 GLY A CA 1
ATOM 8062 C C . GLY A 1 987 ? -84.545 25.211 -2.760 1.00 63.03 987 GLY A C 1
ATOM 8063 O O . GLY A 1 987 ? -85.345 25.754 -2.002 1.00 63.03 987 GLY A O 1
ATOM 8064 N N . LYS A 1 988 ? -84.897 24.189 -3.560 1.00 68.69 988 LYS A N 1
ATOM 8065 C CA . LYS A 1 988 ? -86.275 23.698 -3.780 1.00 68.69 988 LYS A CA 1
ATOM 8066 C C . LYS A 1 988 ? -87.250 24.786 -4.255 1.00 68.69 988 LYS A C 1
ATOM 8068 O O . LYS A 1 988 ? -88.438 24.734 -3.944 1.00 68.69 988 LYS A O 1
ATOM 8073 N N . HIS A 1 989 ? -86.759 25.778 -4.998 1.00 73.31 989 HIS A N 1
ATOM 8074 C CA . HIS A 1 989 ? -87.592 26.873 -5.498 1.00 73.31 989 HIS A CA 1
ATOM 8075 C C . HIS A 1 989 ? -88.234 26.565 -6.867 1.00 73.31 989 HIS A C 1
ATOM 8077 O O . HIS A 1 989 ? -89.317 27.079 -7.129 1.00 73.31 989 HIS A O 1
ATOM 8083 N N . CYS A 1 990 ? -87.617 25.717 -7.707 1.00 72.31 990 CYS A N 1
ATOM 8084 C CA . CYS A 1 990 ? -88.185 25.176 -8.956 1.00 72.31 990 CYS A CA 1
ATOM 8085 C C . CYS A 1 990 ? -87.648 23.761 -9.261 1.00 72.31 990 CYS A C 1
ATOM 8087 O O . CYS A 1 990 ? -86.701 23.311 -8.608 1.00 72.31 990 CYS A O 1
ATOM 8089 N N . THR A 1 991 ? -88.236 23.064 -10.242 1.00 72.75 991 THR A N 1
ATOM 8090 C CA . THR A 1 991 ? -87.722 21.789 -10.780 1.00 72.75 991 THR A CA 1
ATOM 8091 C C . THR A 1 991 ? -87.062 21.968 -12.154 1.00 72.75 991 THR A C 1
ATOM 8093 O O . THR A 1 991 ? -87.266 22.978 -12.825 1.00 72.75 991 THR A O 1
ATOM 8096 N N . PHE A 1 992 ? -86.259 20.991 -12.597 1.00 72.06 992 PHE A N 1
ATOM 8097 C CA . PHE A 1 992 ? -85.670 21.022 -13.944 1.00 72.06 992 PHE A CA 1
ATOM 8098 C C . PHE A 1 992 ? -86.746 20.975 -15.040 1.00 72.06 992 PHE A C 1
ATOM 8100 O O . PHE A 1 992 ? -86.634 21.689 -16.034 1.00 72.06 992 PHE A O 1
ATOM 8107 N N . ASP A 1 993 ? -87.824 20.219 -14.822 1.00 71.88 993 ASP A N 1
ATOM 8108 C CA . ASP A 1 993 ? -88.951 20.155 -15.756 1.00 71.88 993 ASP A CA 1
ATOM 8109 C C . ASP A 1 993 ? -89.681 21.503 -15.884 1.00 71.88 993 ASP A C 1
ATOM 8111 O O . ASP A 1 993 ? -90.145 21.846 -16.972 1.00 71.88 993 ASP A O 1
ATOM 8115 N N . ASP A 1 994 ? -89.724 22.318 -14.820 1.00 74.50 994 ASP A N 1
ATOM 8116 C CA . ASP A 1 994 ? -90.231 23.695 -14.911 1.00 74.50 994 ASP A CA 1
ATOM 8117 C C . ASP A 1 994 ? -89.351 24.563 -15.825 1.00 74.50 994 ASP A C 1
ATOM 8119 O O . ASP A 1 994 ? -89.868 25.389 -16.572 1.00 74.50 994 ASP A O 1
ATOM 8123 N N . LEU A 1 995 ? -88.026 24.379 -15.792 1.00 73.31 995 LEU A N 1
ATOM 8124 C CA . LEU A 1 995 ? -87.083 25.135 -16.624 1.00 73.31 995 LEU A CA 1
ATOM 8125 C C . LEU A 1 995 ? -87.086 24.663 -18.081 1.00 73.31 995 LEU A C 1
ATOM 8127 O O . LEU A 1 995 ? -86.959 25.488 -18.984 1.00 73.31 995 LEU A O 1
ATOM 8131 N N . LYS A 1 996 ? -87.284 23.361 -18.321 1.00 71.44 996 LYS A N 1
ATOM 8132 C CA . LYS A 1 996 ? -87.362 22.762 -19.666 1.00 71.44 996 LYS A CA 1
ATOM 8133 C C . LYS A 1 996 ? -88.466 23.391 -20.531 1.00 71.44 996 LYS A C 1
ATOM 8135 O O . LYS A 1 996 ? -88.358 23.372 -21.755 1.00 71.44 996 LYS A O 1
ATOM 8140 N N . ASN A 1 997 ? -89.496 23.963 -19.902 1.00 73.81 997 ASN A N 1
ATOM 8141 C CA . ASN A 1 997 ? -90.685 24.506 -20.563 1.00 73.81 997 ASN A CA 1
ATOM 8142 C C . ASN A 1 997 ? -90.723 26.048 -20.660 1.00 73.81 997 ASN A C 1
ATOM 8144 O O . ASN A 1 997 ? -91.742 26.598 -21.077 1.00 73.81 997 ASN A O 1
ATOM 8148 N N . ILE A 1 998 ? -89.647 26.757 -20.294 1.00 76.19 998 ILE A N 1
ATOM 8149 C CA . ILE A 1 998 ? -89.551 28.230 -20.352 1.00 76.19 998 ILE A CA 1
ATOM 8150 C C . ILE A 1 998 ? -88.561 28.642 -21.456 1.00 76.19 998 ILE A C 1
ATOM 8152 O O . ILE A 1 998 ? -87.554 27.973 -21.673 1.00 76.19 998 ILE A O 1
ATOM 8156 N N . ASP A 1 999 ? -88.830 29.749 -22.157 1.00 80.06 999 ASP A N 1
ATOM 8157 C CA . ASP A 1 999 ? -87.909 30.295 -23.161 1.00 80.06 999 ASP A CA 1
ATOM 8158 C C . ASP A 1 999 ? -86.624 30.882 -22.543 1.00 80.06 999 ASP A C 1
ATOM 8160 O O . ASP A 1 999 ? -86.561 31.231 -21.360 1.00 80.06 999 ASP A O 1
ATOM 8164 N N . GLU A 1 1000 ? -85.587 31.039 -23.366 1.00 76.62 1000 GLU A N 1
ATOM 8165 C CA . GLU A 1 1000 ? -84.258 31.474 -22.926 1.00 76.62 1000 GLU A CA 1
ATOM 8166 C C . GLU A 1 1000 ? -84.258 32.833 -22.196 1.00 76.62 1000 GLU A C 1
ATOM 8168 O O . GLU A 1 1000 ? -83.541 33.014 -21.204 1.00 76.62 1000 GLU A O 1
ATOM 8173 N N . ASN A 1 1001 ? -85.054 33.804 -22.652 1.00 78.75 1001 ASN A N 1
ATOM 8174 C CA . ASN A 1 1001 ? -85.018 35.167 -22.117 1.00 78.75 1001 ASN A CA 1
ATOM 8175 C C . ASN A 1 1001 ? -85.717 35.255 -20.761 1.00 78.75 1001 ASN A C 1
ATOM 8177 O O . ASN A 1 1001 ? -85.201 35.890 -19.833 1.00 78.75 1001 ASN A O 1
ATOM 8181 N N . LYS A 1 1002 ? -86.857 34.575 -20.613 1.00 81.38 1002 LYS A N 1
ATOM 8182 C CA . LYS A 1 1002 ? -87.516 34.422 -19.310 1.00 81.38 1002 LYS A CA 1
ATOM 8183 C C . LYS A 1 1002 ? -86.653 33.655 -18.324 1.00 81.38 1002 LYS A C 1
ATOM 8185 O O . LYS A 1 1002 ? -86.573 34.060 -17.163 1.00 81.38 1002 LYS A O 1
ATOM 8190 N N . MET A 1 1003 ? -85.963 32.612 -18.783 1.00 80.75 1003 MET A N 1
ATOM 8191 C CA . MET A 1 1003 ? -85.048 31.848 -17.941 1.00 80.75 1003 MET A CA 1
ATOM 8192 C C . MET A 1 1003 ? -83.986 32.764 -17.326 1.00 80.75 1003 MET A C 1
ATOM 8194 O O . MET A 1 1003 ? -83.872 32.817 -16.104 1.00 80.75 1003 MET A O 1
ATOM 8198 N N . LYS A 1 1004 ? -83.305 33.584 -18.137 1.00 76.75 1004 LYS A N 1
ATOM 8199 C CA . LYS A 1 1004 ? -82.295 34.546 -17.656 1.00 76.75 1004 LYS A CA 1
ATOM 8200 C C . LYS A 1 1004 ? -82.835 35.514 -16.597 1.00 76.75 1004 LYS A C 1
ATOM 8202 O O . LYS A 1 1004 ? -82.151 35.777 -15.608 1.00 76.75 1004 LYS A O 1
ATOM 8207 N N . ALA A 1 1005 ? -84.043 36.048 -16.786 1.00 79.50 1005 ALA A N 1
ATOM 8208 C CA . ALA A 1 1005 ? -84.635 37.008 -15.853 1.00 79.50 1005 ALA A CA 1
ATOM 8209 C C . ALA A 1 1005 ? -85.009 36.370 -14.504 1.00 79.50 1005 ALA A C 1
ATOM 8211 O O . ALA A 1 1005 ? -84.670 36.909 -13.445 1.00 79.50 1005 ALA A O 1
ATOM 8212 N N . LEU A 1 1006 ? -85.657 35.200 -14.537 1.00 78.25 1006 LEU A N 1
ATOM 8213 C CA . LEU A 1 1006 ? -86.065 34.450 -13.341 1.00 78.25 1006 LEU A CA 1
ATOM 8214 C C . LEU A 1 1006 ? -84.871 33.936 -12.536 1.00 78.25 1006 LEU A C 1
ATOM 8216 O O . LEU A 1 1006 ? -84.973 33.757 -11.321 1.00 78.25 1006 LEU A O 1
ATOM 8220 N N . THR A 1 1007 ? -83.740 33.723 -13.205 1.00 75.31 1007 THR A N 1
ATOM 8221 C CA . THR A 1 1007 ? -82.476 33.312 -12.598 1.00 75.31 1007 THR A CA 1
ATOM 8222 C C . THR A 1 1007 ? -81.533 34.493 -12.375 1.00 75.31 1007 THR A C 1
ATOM 8224 O O . THR A 1 1007 ? -80.326 34.295 -12.305 1.00 75.31 1007 THR A O 1
ATOM 8227 N N . SER A 1 1008 ? -82.028 35.730 -12.304 1.00 80.19 1008 SER A N 1
ATOM 8228 C CA . SER A 1 1008 ? -81.192 36.880 -11.948 1.00 80.19 1008 SER A CA 1
ATOM 8229 C C . SER A 1 1008 ? -80.898 36.917 -10.443 1.00 80.19 1008 SER A C 1
ATOM 8231 O O . SER A 1 1008 ? -81.678 36.424 -9.624 1.00 80.19 1008 SER A O 1
ATOM 8233 N N . ASP A 1 1009 ? -79.786 37.543 -10.049 1.00 78.62 1009 ASP A N 1
ATOM 8234 C CA . ASP A 1 1009 ? -79.400 37.636 -8.633 1.00 78.62 1009 ASP A CA 1
ATOM 8235 C C . ASP A 1 1009 ? -80.459 38.344 -7.780 1.00 78.62 1009 ASP A C 1
ATOM 8237 O O . ASP A 1 1009 ? -80.726 37.934 -6.650 1.00 78.62 1009 ASP A O 1
ATOM 8241 N N . MET A 1 1010 ? -81.110 39.377 -8.326 1.00 79.81 1010 MET A N 1
ATOM 8242 C CA . MET A 1 1010 ? -82.178 40.073 -7.609 1.00 79.81 1010 MET A CA 1
ATOM 8243 C C . MET A 1 1010 ? -83.429 39.213 -7.454 1.00 79.81 1010 MET A C 1
ATOM 8245 O O . MET A 1 1010 ? -84.018 39.219 -6.374 1.00 79.81 1010 MET A O 1
ATOM 8249 N N . ALA A 1 1011 ? -83.801 38.421 -8.465 1.00 79.50 1011 ALA A N 1
ATOM 8250 C CA . ALA A 1 1011 ? -84.882 37.446 -8.325 1.00 79.50 1011 ALA A CA 1
ATOM 8251 C C . ALA A 1 1011 ? -84.574 36.448 -7.196 1.00 79.50 1011 ALA A C 1
ATOM 8253 O O . ALA A 1 1011 ? -85.418 36.193 -6.338 1.00 79.50 1011 ALA A O 1
ATOM 8254 N N . LEU A 1 1012 ? -83.326 35.977 -7.110 1.00 78.31 1012 LEU A N 1
ATOM 8255 C CA . LEU A 1 1012 ? -82.859 35.111 -6.025 1.00 78.31 1012 LEU A CA 1
ATOM 8256 C C . LEU A 1 1012 ? -82.928 35.765 -4.646 1.00 78.31 1012 LEU A C 1
ATOM 8258 O O . LEU A 1 1012 ? -83.327 35.109 -3.681 1.00 78.31 1012 LEU A O 1
ATOM 8262 N N . MET A 1 1013 ? -82.547 37.038 -4.530 1.00 77.75 1013 MET A N 1
ATOM 8263 C CA . MET A 1 1013 ? -82.694 37.783 -3.278 1.00 77.75 1013 MET A CA 1
ATOM 8264 C C . MET A 1 1013 ? -84.168 37.891 -2.880 1.00 77.75 1013 MET A C 1
ATOM 8266 O O . MET A 1 1013 ? -84.503 37.632 -1.725 1.00 77.75 1013 MET A O 1
ATOM 8270 N N . CYS A 1 1014 ? -85.057 38.175 -3.834 1.00 76.81 1014 CYS A N 1
ATOM 8271 C CA . CYS A 1 1014 ? -86.497 38.217 -3.592 1.00 76.81 1014 CYS A CA 1
ATOM 8272 C C . CYS A 1 1014 ? -87.060 36.859 -3.137 1.00 76.81 1014 CYS A C 1
ATOM 8274 O O . CYS A 1 1014 ? -87.825 36.824 -2.170 1.00 76.81 1014 CYS A O 1
ATOM 8276 N N . TYR A 1 1015 ? -86.647 35.749 -3.762 1.00 81.00 1015 TYR A N 1
ATOM 8277 C CA . TYR A 1 1015 ? -87.054 34.396 -3.356 1.00 81.00 1015 TYR A CA 1
ATOM 8278 C C . TYR A 1 1015 ? -86.590 34.062 -1.936 1.00 81.00 1015 TYR A C 1
ATOM 8280 O O . TYR A 1 1015 ? -87.367 33.561 -1.122 1.00 81.00 1015 TYR A O 1
ATOM 8288 N N . ARG A 1 1016 ? -85.338 34.389 -1.595 1.00 79.81 1016 ARG A N 1
ATOM 8289 C CA . ARG A 1 1016 ? -84.774 34.147 -0.254 1.00 79.81 1016 ARG A CA 1
ATOM 8290 C C . ARG A 1 1016 ? -85.470 34.960 0.828 1.00 79.81 1016 ARG A C 1
ATOM 8292 O O . ARG A 1 1016 ? -85.707 34.450 1.920 1.00 79.81 1016 ARG A O 1
ATOM 8299 N N . SER A 1 1017 ? -85.828 36.201 0.519 1.00 76.69 1017 SER A N 1
ATOM 8300 C CA . SER A 1 1017 ? -86.589 37.066 1.420 1.00 76.69 1017 SER A CA 1
ATOM 8301 C C . SER A 1 1017 ? -88.085 36.736 1.471 1.00 76.69 1017 SER A C 1
ATOM 8303 O O . SER A 1 1017 ? -88.810 37.386 2.220 1.00 76.69 1017 SER A O 1
ATOM 8305 N N . LYS A 1 1018 ? -88.543 35.715 0.726 1.00 80.38 1018 LYS A N 1
ATOM 8306 C CA . LYS A 1 1018 ? -89.944 35.268 0.635 1.00 80.38 1018 LYS A CA 1
ATOM 8307 C C . LYS A 1 1018 ? -90.908 36.377 0.198 1.00 80.38 1018 LYS A C 1
ATOM 8309 O O . LYS A 1 1018 ? -92.062 36.387 0.620 1.00 80.38 1018 LYS A O 1
ATOM 8314 N N . TYR A 1 1019 ? -90.435 37.310 -0.631 1.00 79.19 1019 TYR A N 1
ATOM 8315 C CA . TYR A 1 1019 ? -91.298 38.343 -1.209 1.00 79.19 1019 TYR A CA 1
ATOM 8316 C C . TYR A 1 1019 ? -92.169 37.779 -2.336 1.00 79.19 1019 TYR A C 1
ATOM 8318 O O . TYR A 1 1019 ? -93.334 38.154 -2.417 1.00 79.19 1019 TYR A O 1
ATOM 8326 N N . PHE A 1 1020 ? -91.617 36.846 -3.126 1.00 79.44 1020 PHE A N 1
ATOM 8327 C CA . PHE A 1 1020 ? -92.302 36.082 -4.177 1.00 79.44 1020 PHE A CA 1
ATOM 8328 C C . PHE A 1 1020 ? -91.820 34.629 -4.185 1.00 79.44 1020 PHE A C 1
ATOM 8330 O O . PHE A 1 1020 ? -90.748 34.312 -3.655 1.00 79.44 1020 PHE A O 1
ATOM 8337 N N . THR A 1 1021 ? -92.568 33.765 -4.855 1.00 80.31 1021 THR A N 1
ATOM 8338 C CA . THR A 1 1021 ? -92.184 32.404 -5.232 1.00 80.31 1021 THR A CA 1
ATOM 8339 C C . THR A 1 1021 ? -91.906 32.316 -6.734 1.00 80.31 1021 THR A C 1
ATOM 8341 O O . THR A 1 1021 ? -92.359 33.146 -7.520 1.00 80.31 1021 THR A O 1
ATOM 8344 N N . PHE A 1 1022 ? -91.159 31.291 -7.158 1.00 81.44 1022 PHE A N 1
ATOM 8345 C CA . PHE A 1 1022 ? -90.870 31.071 -8.579 1.00 81.44 1022 PHE A CA 1
ATOM 8346 C C . PHE A 1 1022 ? -92.154 30.899 -9.403 1.00 81.44 1022 PHE A C 1
ATOM 8348 O O . PHE A 1 1022 ? -92.277 31.475 -10.478 1.00 81.44 1022 PHE A O 1
ATOM 8355 N N . ASN A 1 1023 ? -93.131 30.154 -8.875 1.00 81.75 1023 ASN A N 1
ATOM 8356 C CA . ASN A 1 1023 ? -94.402 29.920 -9.561 1.00 81.75 1023 ASN A CA 1
ATOM 8357 C C . ASN A 1 1023 ? -95.242 31.196 -9.708 1.00 81.75 1023 ASN A C 1
ATOM 8359 O O . ASN A 1 1023 ? -95.910 31.351 -10.720 1.00 81.75 1023 ASN A O 1
ATOM 8363 N N . GLU A 1 1024 ? -95.174 32.129 -8.756 1.00 81.38 1024 GLU A N 1
ATOM 8364 C CA . GLU A 1 1024 ? -95.870 33.421 -8.869 1.00 81.38 1024 GLU A CA 1
ATOM 8365 C C . GLU A 1 1024 ? -95.292 34.307 -9.980 1.00 81.38 1024 GLU A C 1
ATOM 8367 O O . GLU A 1 1024 ? -96.019 35.109 -10.561 1.00 81.38 1024 GLU A O 1
ATOM 8372 N N . LEU A 1 1025 ? -93.998 34.170 -10.288 1.00 80.94 1025 LEU A N 1
ATOM 8373 C CA . LEU A 1 1025 ? -93.342 34.975 -11.319 1.00 80.94 1025 LEU A CA 1
ATOM 8374 C C . LEU A 1 1025 ? -93.311 34.296 -12.692 1.00 80.94 1025 LEU A C 1
ATOM 8376 O O . LEU A 1 1025 ? -93.370 34.997 -13.699 1.00 80.94 1025 LEU A O 1
ATOM 8380 N N . LYS A 1 1026 ? -93.207 32.962 -12.765 1.00 79.12 1026 LYS A N 1
ATOM 8381 C CA . LYS A 1 1026 ? -92.935 32.248 -14.029 1.00 79.12 1026 LYS A CA 1
ATOM 8382 C C . LYS A 1 1026 ? -94.015 32.446 -15.098 1.00 79.12 1026 LYS A C 1
ATOM 8384 O O . LYS A 1 1026 ? -93.692 32.513 -16.284 1.00 79.12 1026 LYS A O 1
ATOM 8389 N N . ASP A 1 1027 ? -95.266 32.597 -14.671 1.00 80.19 1027 ASP A N 1
ATOM 8390 C CA . ASP A 1 1027 ? -96.416 32.752 -15.566 1.00 80.19 1027 ASP A CA 1
ATOM 8391 C C . ASP A 1 1027 ? -96.647 34.217 -15.995 1.00 80.19 1027 ASP A C 1
ATOM 8393 O O . ASP A 1 1027 ? -97.493 34.495 -16.845 1.00 80.19 1027 ASP A O 1
ATOM 8397 N N . LEU A 1 1028 ? -95.866 35.168 -15.468 1.00 80.25 1028 LEU A N 1
ATOM 8398 C CA . LEU A 1 1028 ? -95.930 36.579 -15.852 1.00 80.25 1028 LEU A CA 1
ATOM 8399 C C . LEU A 1 1028 ? -95.155 36.853 -17.155 1.00 80.25 1028 LEU A C 1
ATOM 8401 O O . LEU A 1 1028 ? -94.349 36.048 -17.645 1.00 80.25 1028 LEU A O 1
ATOM 8405 N N . SER A 1 1029 ? -95.404 38.019 -17.754 1.00 80.19 1029 SER A N 1
ATOM 8406 C CA . SER A 1 1029 ? -94.607 38.494 -18.887 1.00 80.19 1029 SER A CA 1
ATOM 8407 C C . SER A 1 1029 ? -93.190 38.870 -18.434 1.00 80.19 1029 SER A C 1
ATOM 8409 O O . SER A 1 1029 ? -92.961 39.238 -17.281 1.00 80.19 1029 SER A O 1
ATOM 8411 N N . LEU A 1 1030 ? -92.224 38.791 -19.353 1.00 76.75 1030 LEU A N 1
ATOM 8412 C CA . LEU A 1 1030 ? -90.812 39.072 -19.065 1.00 76.75 1030 LEU A CA 1
ATOM 8413 C C . LEU A 1 1030 ? -90.597 40.463 -18.441 1.00 76.75 1030 LEU A C 1
ATOM 8415 O O . LEU A 1 1030 ? -89.833 40.607 -17.489 1.00 76.75 1030 LEU A O 1
ATOM 8419 N N . GLU A 1 1031 ? -91.295 41.471 -18.960 1.00 79.81 1031 GLU A N 1
ATOM 8420 C CA . GLU A 1 1031 ? -91.165 42.871 -18.545 1.00 79.81 1031 GLU A CA 1
ATOM 8421 C C . GLU A 1 1031 ? -91.665 43.096 -17.107 1.00 79.81 1031 GLU A C 1
ATOM 8423 O O . GLU A 1 1031 ? -91.045 43.816 -16.314 1.00 79.81 1031 GLU A O 1
ATOM 8428 N N . ILE A 1 1032 ? -92.734 42.388 -16.722 1.00 79.38 1032 ILE A N 1
ATOM 8429 C CA . ILE A 1 1032 ? -93.254 42.400 -15.351 1.00 79.38 1032 ILE A CA 1
ATOM 8430 C C . ILE A 1 1032 ? -92.266 41.718 -14.405 1.00 79.38 1032 ILE A C 1
ATOM 8432 O O . ILE A 1 1032 ? -91.954 42.277 -13.351 1.00 79.38 1032 ILE A O 1
ATOM 8436 N N . ILE A 1 1033 ? -91.733 40.551 -14.787 1.00 82.75 1033 ILE A N 1
ATOM 8437 C CA . ILE A 1 1033 ? -90.743 39.819 -13.980 1.00 82.75 1033 ILE A CA 1
ATOM 8438 C C . ILE A 1 1033 ? -89.557 40.733 -13.671 1.00 82.75 1033 ILE A C 1
ATOM 8440 O O . ILE A 1 1033 ? -89.226 40.932 -12.506 1.00 82.75 1033 ILE A O 1
ATOM 8444 N N . GLN A 1 1034 ? -88.972 41.357 -14.693 1.00 80.69 1034 GLN A N 1
ATOM 8445 C CA . GLN A 1 1034 ? -87.811 42.237 -14.537 1.00 80.69 1034 GLN A CA 1
ATOM 8446 C C . GLN A 1 1034 ? -88.090 43.437 -13.625 1.00 80.69 1034 GLN A C 1
ATOM 8448 O O . GLN A 1 1034 ? -87.238 43.818 -12.817 1.00 80.69 1034 GLN A O 1
ATOM 8453 N N . THR A 1 1035 ? -89.283 44.020 -13.727 1.00 79.75 1035 THR A N 1
ATOM 8454 C CA . THR A 1 1035 ? -89.693 45.155 -12.892 1.00 79.75 1035 THR A CA 1
ATOM 8455 C C . THR A 1 1035 ? -89.843 44.745 -11.427 1.00 79.75 1035 THR A C 1
ATOM 8457 O O . THR A 1 1035 ? -89.314 45.411 -10.525 1.00 79.75 1035 THR A O 1
ATOM 8460 N N . LEU A 1 1036 ? -90.527 43.628 -11.175 1.00 75.19 1036 LEU A N 1
ATOM 8461 C CA . LEU A 1 1036 ? -90.759 43.080 -9.836 1.00 75.19 1036 LEU A CA 1
ATOM 8462 C C . LEU A 1 1036 ? -89.465 42.661 -9.150 1.00 75.19 1036 LEU A C 1
ATOM 8464 O O . LEU A 1 1036 ? -89.265 42.921 -7.962 1.00 75.19 1036 LEU A O 1
ATOM 8468 N N . THR A 1 1037 ? -88.554 42.069 -9.911 1.00 78.75 1037 THR A N 1
ATOM 8469 C CA . THR A 1 1037 ? -87.243 41.643 -9.429 1.00 78.75 1037 THR A CA 1
ATOM 8470 C C . THR A 1 1037 ? -86.192 42.738 -9.587 1.00 78.75 1037 THR A C 1
ATOM 8472 O O . THR A 1 1037 ? -84.999 42.450 -9.577 1.00 78.75 1037 THR A O 1
ATOM 8475 N N . SER A 1 1038 ? -86.587 44.004 -9.741 1.00 80.62 1038 SER A N 1
ATOM 8476 C CA . SER A 1 1038 ? -85.635 45.111 -9.787 1.00 80.62 1038 SER A CA 1
ATOM 8477 C C . SER A 1 1038 ? -85.138 45.478 -8.384 1.00 80.62 1038 SER A C 1
ATOM 8479 O O . SER A 1 1038 ? -85.847 45.371 -7.379 1.00 80.62 1038 SER A O 1
ATOM 8481 N N . LYS A 1 1039 ? -83.910 46.002 -8.306 1.00 76.69 1039 LYS A N 1
ATOM 8482 C CA . LYS A 1 1039 ? -83.306 46.455 -7.042 1.00 76.69 1039 LYS A CA 1
ATOM 8483 C C . LYS A 1 1039 ? -84.153 47.519 -6.331 1.00 76.69 1039 LYS A C 1
ATOM 8485 O O . LYS A 1 1039 ? -84.222 47.529 -5.103 1.00 76.69 1039 LYS A O 1
ATOM 8490 N N . LYS A 1 1040 ? -84.797 48.414 -7.093 1.00 77.81 1040 LYS A N 1
ATOM 8491 C CA . LYS A 1 1040 ? -85.673 49.462 -6.543 1.00 77.81 1040 LYS A CA 1
ATOM 8492 C C . LYS A 1 1040 ? -86.896 48.849 -5.859 1.00 77.81 1040 LYS A C 1
ATOM 8494 O O . LYS A 1 1040 ? -87.174 49.201 -4.714 1.00 77.81 1040 LYS A O 1
ATOM 8499 N N . SER A 1 1041 ? -87.561 47.901 -6.521 1.00 75.25 1041 SER A N 1
ATOM 8500 C CA . SER A 1 1041 ? -88.715 47.180 -5.972 1.00 75.25 1041 SER A CA 1
ATOM 8501 C C . SER A 1 1041 ? -88.334 46.410 -4.706 1.00 75.25 1041 SER A C 1
ATOM 8503 O O . SER A 1 1041 ? -88.982 46.566 -3.675 1.00 75.25 1041 SER A O 1
ATOM 8505 N N . TYR A 1 1042 ? -87.207 45.690 -4.719 1.00 76.62 1042 TYR A N 1
ATOM 8506 C CA . TYR A 1 1042 ? -86.697 44.971 -3.544 1.00 76.62 1042 TYR A CA 1
ATOM 8507 C C . TYR A 1 1042 ? -86.482 45.882 -2.318 1.00 76.62 1042 TYR A C 1
ATOM 8509 O O . TYR A 1 1042 ? -86.923 45.562 -1.212 1.00 76.62 1042 TYR A O 1
ATOM 8517 N N . ILE A 1 1043 ? -85.848 47.050 -2.500 1.00 76.00 1043 ILE A N 1
ATOM 8518 C CA . ILE A 1 1043 ? -85.656 48.031 -1.413 1.00 76.00 1043 ILE A CA 1
ATOM 8519 C C . ILE A 1 1043 ? -87.007 48.541 -0.894 1.00 76.00 1043 ILE A C 1
ATOM 8521 O O . ILE A 1 1043 ? -87.167 48.746 0.313 1.00 76.00 1043 ILE A O 1
ATOM 8525 N N . HIS A 1 1044 ? -87.976 48.737 -1.791 1.00 72.44 1044 HIS A N 1
ATOM 8526 C CA . HIS A 1 1044 ? -89.313 49.198 -1.435 1.00 72.44 1044 HIS A CA 1
ATOM 8527 C C . HIS A 1 1044 ? -90.062 48.178 -0.563 1.00 72.44 1044 HIS A C 1
ATOM 8529 O O . HIS A 1 1044 ? -90.522 48.540 0.523 1.00 72.44 1044 HIS A O 1
ATOM 8535 N N . TYR A 1 1045 ? -90.105 46.903 -0.970 1.00 76.06 1045 TYR A N 1
ATOM 8536 C CA . TYR A 1 1045 ? -90.724 45.826 -0.183 1.00 76.06 1045 TYR A CA 1
ATOM 8537 C C . TYR A 1 1045 ? -90.091 45.708 1.206 1.00 76.06 1045 TYR A C 1
ATOM 8539 O O . TYR A 1 1045 ? -90.796 45.652 2.217 1.00 76.06 1045 TYR A O 1
ATOM 8547 N N . LYS A 1 1046 ? -88.756 45.788 1.279 1.00 73.25 1046 LYS A N 1
ATOM 8548 C CA . LYS A 1 1046 ? -88.012 45.696 2.541 1.00 73.25 1046 LYS A CA 1
ATOM 8549 C C . LYS A 1 1046 ? -88.325 46.831 3.522 1.00 73.25 1046 LYS A C 1
ATOM 8551 O O . LYS A 1 1046 ? -88.392 46.581 4.720 1.00 73.25 1046 LYS A O 1
ATOM 8556 N N . ARG A 1 1047 ? -88.504 48.070 3.046 1.00 70.88 1047 ARG A N 1
ATOM 8557 C CA . ARG A 1 1047 ? -88.744 49.244 3.913 1.00 70.88 1047 ARG A CA 1
ATOM 8558 C C . ARG A 1 1047 ? -90.176 49.350 4.437 1.00 70.88 1047 ARG A C 1
ATOM 8560 O O . ARG A 1 1047 ? -90.371 49.896 5.517 1.00 70.88 1047 ARG A O 1
ATOM 8567 N N . LYS A 1 1048 ? -91.167 48.896 3.668 1.00 62.12 1048 LYS A N 1
ATOM 8568 C CA . LYS A 1 1048 ? -92.597 49.087 3.980 1.00 62.12 1048 LYS A CA 1
ATOM 8569 C C . LYS A 1 1048 ? -93.299 47.821 4.484 1.00 62.12 1048 LYS A C 1
ATOM 8571 O O . LYS A 1 1048 ? -94.436 47.917 4.927 1.00 62.12 1048 LYS A O 1
ATOM 8576 N N . GLY A 1 1049 ? -92.641 46.658 4.435 1.00 64.94 1049 GLY A N 1
ATOM 8577 C CA . GLY A 1 1049 ? -93.217 45.384 4.879 1.00 64.94 1049 GLY A CA 1
ATOM 8578 C C . GLY A 1 1049 ? -94.281 44.805 3.939 1.00 64.94 1049 GLY A C 1
ATOM 8579 O O . GLY A 1 1049 ? -95.025 43.919 4.349 1.00 64.94 1049 GLY A O 1
ATOM 8580 N N . PHE A 1 1050 ? -94.355 45.296 2.698 1.00 70.00 1050 PHE A N 1
ATOM 8581 C CA . PHE A 1 1050 ? -95.321 44.838 1.699 1.00 70.00 1050 PHE A CA 1
ATOM 8582 C C . PHE A 1 1050 ? -95.036 43.404 1.234 1.00 70.00 1050 PHE A C 1
ATOM 8584 O O . PHE A 1 1050 ? -93.878 43.018 1.040 1.00 70.00 1050 PHE A O 1
ATOM 8591 N N . LYS A 1 1051 ? -96.102 42.638 1.004 1.00 68.94 1051 LYS A N 1
ATOM 8592 C CA . LYS A 1 1051 ? -96.094 41.314 0.367 1.00 68.94 1051 LYS A CA 1
ATOM 8593 C C . LYS A 1 1051 ? -96.613 41.409 -1.069 1.00 68.94 1051 LYS A C 1
ATOM 8595 O O . LYS A 1 1051 ? -97.185 42.422 -1.462 1.00 68.94 1051 LYS A O 1
ATOM 8600 N N . PHE A 1 1052 ? -96.428 40.344 -1.852 1.00 65.56 1052 PHE A N 1
ATOM 8601 C CA . PHE A 1 1052 ? -96.887 40.280 -3.245 1.00 65.56 1052 PHE A CA 1
ATOM 8602 C C . PHE A 1 1052 ? -98.348 40.689 -3.423 1.00 65.56 1052 PHE A C 1
ATOM 8604 O O . PHE A 1 1052 ? -98.656 41.452 -4.333 1.00 65.56 1052 PHE A O 1
ATOM 8611 N N . GLU A 1 1053 ? -99.216 40.291 -2.497 1.00 68.31 1053 GLU A N 1
ATOM 8612 C CA . GLU A 1 1053 ? -100.645 40.585 -2.604 1.00 68.31 1053 GLU A CA 1
ATOM 8613 C C . GLU A 1 1053 ? -100.976 42.068 -2.441 1.00 68.31 1053 GLU A C 1
ATOM 8615 O O . GLU A 1 1053 ? -101.943 42.546 -3.030 1.00 68.31 1053 GLU A O 1
ATOM 8620 N N . ASP A 1 1054 ? -100.123 42.834 -1.757 1.00 64.88 1054 ASP A N 1
ATOM 8621 C CA . ASP A 1 1054 ? -100.252 44.291 -1.689 1.00 64.88 1054 ASP A CA 1
ATOM 8622 C C . ASP A 1 1054 ? -99.919 44.941 -3.042 1.00 64.88 1054 ASP A C 1
ATOM 8624 O O . ASP A 1 1054 ? -100.518 45.947 -3.434 1.00 64.88 1054 ASP A O 1
ATOM 8628 N N . PHE A 1 1055 ? -98.983 44.351 -3.791 1.00 68.81 1055 PHE A N 1
ATOM 8629 C CA . PHE A 1 1055 ? -98.647 44.791 -5.142 1.00 68.81 1055 PHE A CA 1
ATOM 8630 C C . PHE A 1 1055 ? -99.700 44.347 -6.155 1.00 68.81 1055 PHE A C 1
ATOM 8632 O O . PHE A 1 1055 ? -100.114 45.151 -6.986 1.00 68.81 1055 PHE A O 1
ATOM 8639 N N . LYS A 1 1056 ? -100.193 43.113 -6.043 1.00 65.75 1056 LYS A N 1
ATOM 8640 C CA . LYS A 1 1056 ? -101.289 42.599 -6.866 1.00 65.75 1056 LYS A CA 1
ATOM 8641 C C . LYS A 1 1056 ? -102.547 43.460 -6.719 1.00 65.75 1056 LYS A C 1
ATOM 8643 O O . LYS A 1 1056 ? -103.093 43.904 -7.720 1.00 65.75 1056 LYS A O 1
ATOM 8648 N N . ALA A 1 1057 ? -102.914 43.828 -5.490 1.00 61.72 1057 ALA A N 1
ATOM 8649 C CA . ALA A 1 1057 ? -104.020 44.752 -5.227 1.00 61.72 1057 ALA A CA 1
ATOM 8650 C C . ALA A 1 1057 ? -103.765 46.179 -5.754 1.00 61.72 1057 ALA A C 1
ATOM 8652 O O . ALA A 1 1057 ? -104.707 46.913 -6.055 1.00 61.72 1057 ALA A O 1
ATOM 8653 N N . SER A 1 1058 ? -102.500 46.599 -5.849 1.00 61.28 1058 SER A N 1
ATOM 8654 C CA . SER A 1 1058 ? -102.124 47.897 -6.423 1.00 61.28 1058 SER A CA 1
ATOM 8655 C C . SER A 1 1058 ? -102.188 47.882 -7.948 1.00 61.28 1058 SER A C 1
ATOM 8657 O O . SER A 1 1058 ? -102.652 48.855 -8.531 1.00 61.28 1058 SER A O 1
ATOM 8659 N N . LEU A 1 1059 ? -101.799 46.778 -8.586 1.00 60.72 1059 LEU A N 1
ATOM 8660 C CA . LEU A 1 1059 ? -101.992 46.548 -10.017 1.00 60.72 1059 LEU A CA 1
ATOM 8661 C C . LEU A 1 1059 ? -103.479 46.503 -10.379 1.00 60.72 1059 LEU A C 1
ATOM 8663 O O . LEU A 1 1059 ? -103.887 47.203 -11.296 1.00 60.72 1059 LEU A O 1
ATOM 8667 N N . GLU A 1 1060 ? -104.300 45.793 -9.602 1.00 57.81 1060 GLU A N 1
ATOM 8668 C CA . GLU A 1 1060 ? -105.757 45.751 -9.810 1.00 57.81 1060 GLU A CA 1
ATOM 8669 C C . GLU A 1 1060 ? -106.411 47.134 -9.599 1.00 57.81 1060 GLU A C 1
ATOM 8671 O O . GLU A 1 1060 ? -107.380 47.482 -10.269 1.00 57.81 1060 GLU A O 1
ATOM 8676 N N . LYS A 1 1061 ? -105.867 47.983 -8.711 1.00 51.81 1061 LYS A N 1
ATOM 8677 C CA . LYS A 1 1061 ? -106.312 49.385 -8.560 1.00 51.81 1061 LYS A CA 1
ATOM 8678 C C . LYS A 1 1061 ? -105.826 50.305 -9.677 1.00 51.81 1061 LYS A C 1
ATOM 8680 O O . LYS A 1 1061 ? -106.538 51.250 -10.014 1.00 51.81 1061 LYS A O 1
ATOM 8685 N N . ILE A 1 1062 ? -104.641 50.055 -10.226 1.00 53.53 1062 ILE A N 1
ATOM 8686 C CA . ILE A 1 1062 ? -104.123 50.772 -11.396 1.00 53.53 1062 ILE A CA 1
ATOM 8687 C C . ILE A 1 1062 ? -104.963 50.412 -12.624 1.00 53.53 1062 ILE A C 1
ATOM 8689 O O . ILE A 1 1062 ? -105.380 51.321 -13.330 1.00 53.53 1062 ILE A O 1
ATOM 8693 N N . GLU A 1 1063 ? -105.376 49.151 -12.780 1.00 49.91 1063 GLU A N 1
ATOM 8694 C CA . GLU A 1 1063 ? -106.330 48.752 -13.826 1.00 49.91 1063 GLU A CA 1
ATOM 8695 C C . GLU A 1 1063 ? -107.692 49.465 -13.705 1.00 49.91 1063 GLU A C 1
ATOM 8697 O O . GLU A 1 1063 ? -108.319 49.764 -14.718 1.00 49.91 1063 GLU A O 1
ATOM 8702 N N . ILE A 1 1064 ? -108.148 49.815 -12.491 1.00 46.41 1064 ILE A N 1
ATOM 8703 C CA . ILE A 1 1064 ? -109.386 50.601 -12.297 1.00 46.41 1064 ILE A CA 1
ATOM 8704 C C . ILE A 1 1064 ? -109.178 52.096 -12.634 1.00 46.41 1064 ILE A C 1
ATOM 8706 O O . ILE A 1 1064 ? -110.119 52.764 -13.073 1.00 46.41 1064 ILE A O 1
ATOM 8710 N N . ALA A 1 1065 ? -107.964 52.630 -12.453 1.00 41.47 1065 ALA A N 1
ATOM 8711 C CA . ALA A 1 1065 ? -107.611 54.027 -12.731 1.00 41.47 1065 ALA A CA 1
ATOM 8712 C C . ALA A 1 1065 ? -107.168 54.281 -14.188 1.00 41.47 1065 ALA A C 1
ATOM 8714 O O . ALA A 1 1065 ? -107.289 55.408 -14.670 1.00 41.47 1065 ALA A O 1
ATOM 8715 N N . ASP A 1 1066 ? -106.753 53.242 -14.913 1.00 42.06 1066 ASP A N 1
ATOM 8716 C CA . ASP A 1 1066 ? -106.330 53.290 -16.321 1.00 42.06 1066 ASP A CA 1
ATOM 8717 C C . ASP A 1 1066 ? -107.473 53.550 -17.312 1.00 42.06 1066 ASP A C 1
ATOM 8719 O O . ASP A 1 1066 ? -107.264 53.605 -18.526 1.00 42.06 1066 ASP A O 1
ATOM 8723 N N . ASN A 1 1067 ? -108.695 53.786 -16.825 1.00 39.81 1067 ASN A N 1
ATOM 8724 C CA . ASN A 1 1067 ? -109.813 54.038 -17.717 1.00 39.81 1067 ASN A CA 1
ATOM 8725 C C . ASN A 1 1067 ? -109.717 55.363 -18.483 1.00 39.81 1067 ASN A C 1
ATOM 8727 O O . ASN A 1 1067 ? -110.345 55.428 -19.532 1.00 39.81 1067 ASN A O 1
ATOM 8731 N N . HIS A 1 1068 ? -108.957 56.393 -18.076 1.00 38.50 1068 HIS A N 1
ATOM 8732 C CA . HIS A 1 1068 ? -108.844 57.638 -18.864 1.00 38.50 1068 HIS A CA 1
ATOM 8733 C C . HIS A 1 1068 ? -107.413 58.227 -18.936 1.00 38.50 1068 HIS A C 1
ATOM 8735 O O . HIS A 1 1068 ? -106.969 58.934 -18.037 1.00 38.50 1068 HIS A O 1
ATOM 8741 N N . LYS A 1 1069 ? -106.813 58.058 -20.129 1.00 35.94 1069 LYS A N 1
ATOM 8742 C CA . LYS A 1 1069 ? -105.694 58.789 -20.774 1.00 35.94 1069 LYS A CA 1
ATOM 8743 C C . LYS A 1 1069 ? -104.252 58.554 -20.285 1.00 35.94 1069 LYS A C 1
ATOM 8745 O O . LYS A 1 1069 ? -103.788 59.185 -19.343 1.00 35.94 1069 LYS A O 1
ATOM 8750 N N . ILE A 1 1070 ? -103.481 57.857 -21.130 1.00 31.45 1070 ILE A N 1
ATOM 8751 C CA . ILE A 1 1070 ? -102.032 58.049 -21.303 1.00 31.45 1070 ILE A CA 1
ATOM 8752 C C . ILE A 1 1070 ? -101.800 58.568 -22.727 1.00 31.45 1070 ILE A C 1
ATOM 8754 O O . ILE A 1 1070 ? -101.655 57.806 -23.676 1.00 31.45 1070 ILE A O 1
ATOM 8758 N N . GLU A 1 1071 ? -101.784 59.889 -22.877 1.00 33.19 1071 GLU A N 1
ATOM 8759 C CA . GLU A 1 1071 ? -101.068 60.538 -23.970 1.00 33.19 1071 GLU A CA 1
ATOM 8760 C C . GLU A 1 1071 ? -100.504 61.863 -23.439 1.00 33.19 1071 GLU A C 1
ATOM 8762 O O . GLU A 1 1071 ? -101.244 62.716 -22.953 1.00 33.19 1071 GLU A O 1
ATOM 8767 N N . ILE A 1 1072 ? -99.185 62.011 -23.587 1.00 29.80 1072 ILE A N 1
ATOM 8768 C CA . ILE A 1 1072 ? -98.376 63.225 -23.403 1.00 29.80 1072 ILE A CA 1
ATOM 8769 C C . ILE A 1 1072 ? -97.999 63.584 -21.953 1.00 29.80 1072 ILE A C 1
ATOM 8771 O O . ILE A 1 1072 ? -98.718 64.277 -21.242 1.00 29.80 1072 ILE A O 1
ATOM 8775 N N . SER A 1 1073 ? -96.740 63.311 -21.607 1.00 25.00 1073 SER A N 1
ATOM 8776 C CA . SER A 1 1073 ? -95.930 64.288 -20.867 1.00 25.00 1073 SER A CA 1
ATOM 8777 C C . SER A 1 1073 ? -94.461 64.237 -21.301 1.00 25.00 1073 SER A C 1
ATOM 8779 O O . SER A 1 1073 ? -93.560 63.775 -20.609 1.00 25.00 1073 SER A O 1
ATOM 8781 N N . LYS A 1 1074 ? -94.207 64.818 -22.482 1.00 30.22 1074 LYS A N 1
ATOM 8782 C CA . LYS A 1 1074 ? -93.028 65.679 -22.617 1.00 30.22 1074 LYS A CA 1
ATOM 8783 C C . LYS A 1 1074 ? -93.248 66.866 -21.673 1.00 30.22 1074 LYS A C 1
ATOM 8785 O O . LYS A 1 1074 ? -94.242 67.567 -21.827 1.00 30.22 1074 LYS A O 1
ATOM 8790 N N . ASN A 1 1075 ? -92.290 67.079 -20.775 1.00 28.12 1075 ASN A N 1
ATOM 8791 C CA . ASN A 1 1075 ? -92.079 68.264 -19.937 1.00 28.12 1075 ASN A CA 1
ATOM 8792 C C . ASN A 1 1075 ? -93.078 68.495 -18.792 1.00 28.12 1075 ASN A C 1
ATOM 8794 O O . ASN A 1 1075 ? -94.165 69.015 -19.011 1.00 28.12 1075 ASN A O 1
ATOM 8798 N N . LEU A 1 1076 ? -92.632 68.249 -17.556 1.00 25.48 1076 LEU A N 1
ATOM 8799 C CA . LEU A 1 1076 ? -92.516 69.296 -16.530 1.00 25.48 1076 LEU A CA 1
ATOM 8800 C C . LEU A 1 1076 ? -91.806 68.741 -15.287 1.00 25.48 1076 LEU A C 1
ATOM 8802 O O . LEU A 1 1076 ? -92.290 67.834 -14.615 1.00 25.48 1076 LEU A O 1
ATOM 8806 N N . GLU A 1 1077 ? -90.629 69.306 -15.024 1.00 34.16 1077 GLU A N 1
ATOM 8807 C CA . GLU A 1 1077 ? -89.904 69.236 -13.760 1.00 34.16 1077 GLU A CA 1
ATOM 8808 C C . GLU A 1 1077 ? -90.766 69.798 -12.625 1.00 34.16 1077 GLU A C 1
ATOM 8810 O O . GLU A 1 1077 ? -91.163 70.956 -12.698 1.00 34.16 1077 GLU A O 1
ATOM 8815 N N . VAL A 1 1078 ? -90.982 69.023 -11.558 1.00 26.17 1078 VAL A N 1
ATOM 8816 C CA . VAL A 1 1078 ? -91.173 69.528 -10.187 1.00 26.17 1078 VAL A CA 1
ATOM 8817 C C . VAL A 1 1078 ? -90.643 68.467 -9.212 1.00 26.17 1078 VAL A C 1
ATOM 8819 O O . VAL A 1 1078 ? -91.124 67.337 -9.163 1.00 26.17 1078 VAL A O 1
ATOM 8822 N N . SER A 1 1079 ? -89.623 68.852 -8.449 1.00 28.12 1079 SER A N 1
ATOM 8823 C CA . SER A 1 1079 ? -89.150 68.232 -7.207 1.00 28.12 1079 SER A CA 1
ATOM 8824 C C . SER A 1 1079 ? -90.279 68.216 -6.158 1.00 28.12 1079 SER A C 1
ATOM 8826 O O . SER A 1 1079 ? -91.019 69.177 -6.010 1.00 28.12 1079 SER A O 1
ATOM 8828 N N . SER A 1 1080 ? -90.523 67.175 -5.368 1.00 29.28 1080 SER A N 1
ATOM 8829 C CA . SER A 1 1080 ? -89.699 66.705 -4.251 1.00 29.28 1080 SER A CA 1
ATOM 8830 C C . SER A 1 1080 ? -90.546 65.729 -3.415 1.00 29.28 1080 SER A C 1
ATOM 8832 O O . SER A 1 1080 ? -91.770 65.807 -3.434 1.00 29.28 1080 SER A O 1
ATOM 8834 N N . PHE A 1 1081 ? -89.888 64.835 -2.680 1.00 25.62 1081 PHE A N 1
ATOM 8835 C CA . PHE A 1 1081 ? -90.207 64.370 -1.317 1.00 25.62 1081 PHE A CA 1
ATOM 8836 C C . PHE A 1 1081 ? -89.046 63.399 -1.024 1.00 25.62 1081 PHE A C 1
ATOM 8838 O O . PHE A 1 1081 ? -89.058 62.263 -1.482 1.00 25.62 1081 PHE A O 1
ATOM 8845 N N . THR A 1 1082 ? -87.920 63.810 -0.447 1.00 28.80 1082 THR A N 1
ATOM 8846 C CA . THR A 1 1082 ? -87.802 64.504 0.841 1.00 28.80 1082 THR A CA 1
ATOM 8847 C C . THR A 1 1082 ? -86.362 64.991 1.058 1.00 28.80 1082 THR A C 1
ATOM 8849 O O . THR A 1 1082 ? -85.465 64.157 1.180 1.00 28.80 1082 THR A O 1
ATOM 8852 N N . ASP A 1 1083 ? -86.160 66.302 1.191 1.00 27.22 1083 ASP A N 1
ATOM 8853 C CA . ASP A 1 1083 ? -85.096 66.857 2.036 1.00 27.22 1083 ASP A CA 1
ATOM 8854 C C . ASP A 1 1083 ? -85.626 66.888 3.474 1.00 27.22 1083 ASP A C 1
ATOM 8856 O O . ASP A 1 1083 ? -86.618 67.570 3.729 1.00 27.22 1083 ASP A O 1
ATOM 8860 N N . LEU A 1 1084 ? -85.014 66.133 4.394 1.00 28.44 1084 LEU A N 1
ATOM 8861 C CA . LEU A 1 1084 ? -85.057 66.364 5.847 1.00 28.44 1084 LEU A CA 1
ATOM 8862 C C . LEU A 1 1084 ? -84.102 65.387 6.570 1.00 28.44 1084 LEU A C 1
ATOM 8864 O O . LEU A 1 1084 ? -84.349 64.185 6.592 1.00 28.44 1084 LEU A O 1
ATOM 8868 N N . VAL A 1 1085 ? -83.085 65.974 7.225 1.00 28.98 1085 VAL A N 1
ATOM 8869 C CA . VAL A 1 1085 ? -82.245 65.442 8.331 1.00 28.98 1085 VAL A CA 1
ATOM 8870 C C . VAL A 1 1085 ? -81.148 64.436 7.912 1.00 28.98 1085 VAL A C 1
ATOM 8872 O O . VAL A 1 1085 ? -81.432 63.276 7.647 1.00 28.98 1085 VAL A O 1
ATOM 8875 N N . VAL A 1 1086 ? -79.910 64.868 7.616 1.00 28.38 1086 VAL A N 1
ATOM 8876 C CA . VAL A 1 1086 ? -78.783 65.307 8.492 1.00 28.38 1086 VAL A CA 1
ATOM 8877 C C . VAL A 1 1086 ? -78.110 64.172 9.291 1.00 28.38 1086 VAL A C 1
ATOM 8879 O O . VAL A 1 1086 ? -78.733 63.550 10.142 1.00 28.38 1086 VAL A O 1
ATOM 8882 N N . ASN A 1 1087 ? -76.823 63.975 8.952 1.00 26.81 1087 ASN A N 1
ATOM 8883 C CA . ASN A 1 1087 ? -75.631 63.550 9.716 1.00 26.81 1087 ASN A CA 1
ATOM 8884 C C . ASN A 1 1087 ? -75.788 63.275 11.227 1.00 26.81 1087 ASN A C 1
ATOM 8886 O O . ASN A 1 1087 ? -76.432 64.065 11.903 1.00 26.81 1087 ASN A O 1
ATOM 8890 N N . ASP A 1 1088 ? -75.071 62.284 11.782 1.00 25.91 1088 ASP A N 1
ATOM 8891 C CA . ASP A 1 1088 ? -73.835 62.521 12.563 1.00 25.91 1088 ASP A CA 1
ATOM 8892 C C . ASP A 1 1088 ? -73.172 61.217 13.076 1.00 25.91 1088 ASP A C 1
ATOM 8894 O O . ASP A 1 1088 ? -73.731 60.127 12.989 1.00 25.91 1088 ASP A O 1
ATOM 8898 N N . HIS A 1 1089 ? -71.944 61.393 13.554 1.00 26.56 1089 HIS A N 1
ATOM 8899 C CA . HIS A 1 1089 ? -70.882 60.499 14.014 1.00 26.56 1089 HIS A CA 1
ATOM 8900 C C . HIS A 1 1089 ? -71.151 59.403 15.079 1.00 26.56 1089 HIS A C 1
ATOM 8902 O O . HIS A 1 1089 ? -72.098 59.460 15.856 1.00 26.56 1089 HIS A O 1
ATOM 8908 N N . ASN A 1 1090 ? -70.125 58.533 15.178 1.00 27.78 1090 ASN A N 1
ATOM 8909 C CA . ASN A 1 1090 ? -69.480 57.955 16.378 1.00 27.78 1090 ASN A CA 1
ATOM 8910 C C . ASN A 1 1090 ? -69.671 56.463 16.735 1.00 27.78 1090 ASN A C 1
ATOM 8912 O O . ASN A 1 1090 ? -70.766 56.017 17.051 1.00 27.78 1090 ASN A O 1
ATOM 8916 N N . HIS A 1 1091 ? -68.505 55.781 16.725 1.00 28.23 1091 HIS A N 1
ATOM 8917 C CA . HIS A 1 1091 ? -67.880 54.917 17.752 1.00 28.23 1091 HIS A CA 1
ATOM 8918 C C . HIS A 1 1091 ? -68.680 53.742 18.350 1.00 28.23 1091 HIS A C 1
ATOM 8920 O O . HIS A 1 1091 ? -69.769 53.905 18.877 1.00 28.23 1091 HIS A O 1
ATOM 8926 N N . GLU A 1 1092 ? -68.198 52.514 18.115 1.00 27.70 1092 GLU A N 1
ATOM 8927 C CA . GLU A 1 1092 ? -67.430 51.652 19.052 1.00 27.70 1092 GLU A CA 1
ATOM 8928 C C . GLU A 1 1092 ? -68.328 50.811 19.962 1.00 27.70 1092 GLU A C 1
ATOM 8930 O O . GLU A 1 1092 ? -69.150 51.342 20.691 1.00 27.70 1092 GLU A O 1
ATOM 8935 N N . GLU A 1 1093 ? -68.125 49.491 19.955 1.00 26.94 1093 GLU A N 1
ATOM 8936 C CA . GLU A 1 1093 ? -67.542 48.799 21.112 1.00 26.94 1093 GLU A CA 1
ATOM 8937 C C . GLU A 1 1093 ? -67.235 47.324 20.798 1.00 26.94 1093 GLU A C 1
ATOM 8939 O O . GLU A 1 1093 ? -67.907 46.660 20.008 1.00 26.94 1093 GLU A O 1
ATOM 8944 N N . ASN A 1 1094 ? -66.146 46.872 21.419 1.00 26.81 1094 ASN A N 1
ATOM 8945 C CA . ASN A 1 1094 ? -65.511 45.557 21.380 1.00 26.81 1094 ASN A CA 1
ATOM 8946 C C . ASN A 1 1094 ? -66.427 44.397 21.812 1.00 26.81 1094 ASN A C 1
ATOM 8948 O O . ASN A 1 1094 ? -67.327 44.614 22.610 1.00 26.81 1094 ASN A O 1
ATOM 8952 N N . VAL A 1 1095 ? -66.104 43.164 21.390 1.00 26.84 1095 VAL A N 1
ATOM 8953 C CA . VAL A 1 1095 ? -65.785 42.006 22.264 1.00 26.84 1095 VAL A CA 1
ATOM 8954 C C . VAL A 1 1095 ? -65.251 40.844 21.403 1.00 26.84 1095 VAL A C 1
ATOM 8956 O O . VAL A 1 1095 ? -65.811 40.504 20.365 1.00 26.84 1095 VAL A O 1
ATOM 8959 N N . ASP A 1 1096 ? -64.151 40.269 21.893 1.00 28.92 1096 ASP A N 1
ATOM 8960 C CA . ASP A 1 1096 ? -63.496 38.993 21.579 1.00 28.92 1096 ASP A CA 1
ATOM 8961 C C . ASP A 1 1096 ? -64.382 37.821 21.103 1.00 28.92 1096 ASP A C 1
ATOM 8963 O O . ASP A 1 1096 ? -65.496 37.623 21.583 1.00 28.92 1096 ASP A O 1
ATOM 8967 N N . ILE A 1 1097 ? -63.809 36.939 20.267 1.00 31.11 1097 ILE A N 1
ATOM 8968 C CA . ILE A 1 1097 ? -63.485 35.528 20.600 1.00 31.11 1097 ILE A CA 1
ATOM 8969 C C . ILE A 1 1097 ? -63.026 34.769 19.332 1.00 31.11 1097 ILE A C 1
ATOM 8971 O O . ILE A 1 1097 ? -63.765 34.552 18.379 1.00 31.11 1097 ILE A O 1
ATOM 8975 N N . ILE A 1 1098 ? -61.756 34.370 19.394 1.00 28.89 1098 ILE A N 1
ATOM 8976 C CA . ILE A 1 1098 ? -61.052 33.169 18.902 1.00 28.89 1098 ILE A CA 1
ATOM 8977 C C . ILE A 1 1098 ? -61.860 32.086 18.140 1.00 28.89 1098 ILE A C 1
ATOM 8979 O O . ILE A 1 1098 ? -62.795 31.491 18.671 1.00 28.89 1098 ILE A O 1
ATOM 8983 N N . GLY A 1 1099 ? -61.313 31.684 16.981 1.00 26.42 1099 GLY A N 1
ATOM 8984 C CA . GLY A 1 1099 ? -61.496 30.387 16.301 1.00 26.42 1099 GLY A CA 1
ATOM 8985 C C . GLY A 1 1099 ? -60.848 30.410 14.906 1.00 26.42 1099 GLY A C 1
ATOM 8986 O O . GLY A 1 1099 ? -61.395 31.031 14.008 1.00 26.42 1099 GLY A O 1
ATOM 8987 N N . ARG A 1 1100 ? -59.567 30.025 14.779 1.00 28.03 1100 ARG A N 1
ATOM 8988 C CA . ARG A 1 1100 ? -59.074 28.817 14.071 1.00 28.03 1100 ARG A CA 1
ATOM 8989 C C . ARG A 1 1100 ? -59.709 28.533 12.701 1.00 28.03 1100 ARG A C 1
ATOM 8991 O O . ARG A 1 1100 ? -60.904 28.282 12.627 1.00 28.03 1100 ARG A O 1
ATOM 8998 N N . ASP A 1 1101 ? -58.826 28.484 11.699 1.00 36.88 1101 ASP A N 1
ATOM 8999 C CA . ASP A 1 1101 ? -58.949 27.895 10.359 1.00 36.88 1101 ASP A CA 1
ATOM 9000 C C . ASP A 1 1101 ? -60.136 26.944 10.148 1.00 36.88 1101 ASP A C 1
ATOM 9002 O O . ASP A 1 1101 ? -60.196 25.889 10.788 1.00 36.88 1101 ASP A O 1
ATOM 9006 N N . LEU A 1 1102 ? -61.014 27.312 9.202 1.00 30.23 1102 LEU A N 1
ATOM 9007 C CA . LEU A 1 1102 ? -61.815 26.443 8.322 1.00 30.23 1102 LEU A CA 1
ATOM 9008 C C . LEU A 1 1102 ? -62.649 27.266 7.331 1.00 30.23 1102 LEU A C 1
ATOM 9010 O O . LEU A 1 1102 ? -63.358 28.197 7.779 1.00 30.23 1102 LEU A O 1
#

pLDDT: mean 76.31, std 18.13, range [25.0, 97.69]